Protein AF-0000000077467040 (afdb_homodimer)

Radius of gyration: 37.81 Å; Cα contacts (8 Å, |Δi|>4): 1223; chains: 2; bounding box: 156×130×92 Å

Solvent-accessible surface area (backbone atoms only — not comparable to full-atom values): 66736 Å² total; per-residue (Å²): 137,85,79,81,78,84,72,82,83,80,83,78,80,83,77,84,82,80,82,72,79,75,77,77,72,82,77,80,79,78,78,90,82,80,88,85,86,82,85,78,86,79,84,84,78,84,76,80,75,80,83,75,85,65,80,72,74,74,72,78,76,73,76,72,78,73,70,75,71,69,70,69,74,78,70,74,70,57,72,71,61,62,83,59,55,56,84,83,86,68,85,26,78,91,54,50,66,92,75,56,69,52,58,87,40,13,51,56,53,31,46,48,54,51,48,52,52,49,50,52,45,34,64,73,62,64,59,86,60,103,59,68,82,75,45,64,58,63,71,76,76,82,78,79,80,75,75,79,77,76,74,73,79,71,82,86,73,71,87,82,68,79,74,72,73,69,76,56,84,67,73,50,86,76,47,47,92,55,74,56,86,70,54,73,72,51,47,54,25,48,50,44,23,47,71,49,51,12,46,44,70,21,51,69,37,87,80,30,39,57,40,36,52,46,53,62,50,20,32,24,20,66,39,34,31,26,23,50,40,11,30,26,22,40,51,54,35,47,71,66,50,78,64,66,78,77,57,57,89,80,52,74,69,73,57,77,72,59,55,61,59,47,53,66,61,35,63,37,41,47,48,12,53,50,27,42,51,51,19,48,35,41,44,31,72,42,54,80,40,66,71,47,58,70,30,72,57,46,56,51,32,53,52,36,47,49,51,37,34,58,74,30,52,82,35,95,78,39,78,70,50,52,65,62,49,55,53,29,50,48,40,37,31,58,49,67,65,48,32,80,78,42,86,52,63,55,51,16,51,49,38,50,47,49,47,56,54,42,35,52,52,17,56,75,69,36,32,50,35,71,68,86,79,74,88,80,75,55,78,88,75,43,51,75,61,48,50,37,48,48,36,53,53,53,26,35,51,27,39,34,69,53,18,67,78,69,85,67,56,67,68,60,43,41,51,51,38,49,41,51,54,48,39,52,48,53,53,61,67,67,56,60,76,68,65,45,64,66,41,67,53,68,79,74,53,94,88,53,79,63,44,36,27,39,36,51,52,62,39,43,38,50,26,55,32,35,47,35,44,25,51,45,40,35,61,76,62,37,74,76,92,67,57,70,65,58,47,49,55,50,49,52,53,47,50,50,35,33,44,52,38,50,5,38,54,61,22,77,68,31,71,39,59,47,44,20,67,52,38,45,58,32,44,54,53,38,52,74,77,57,81,53,66,68,51,49,53,49,46,53,50,52,40,51,55,34,31,68,65,52,57,48,67,65,73,60,55,56,52,50,51,52,50,51,53,60,72,75,104,134,84,76,78,77,78,74,79,78,83,82,76,81,79,79,83,81,80,80,71,78,73,76,78,72,78,75,80,80,75,77,84,86,90,81,86,77,83,83,78,83,73,79,81,78,82,76,79,75,78,84,75,83,64,79,70,75,75,72,79,75,70,77,73,79,74,70,74,71,69,71,69,72,80,73,72,71,55,70,74,71,62,73,67,59,58,82,84,85,70,86,27,80,90,53,50,65,92,75,57,69,52,56,86,40,14,53,55,52,30,47,48,55,53,45,53,52,48,51,51,44,35,65,72,63,64,58,86,61,102,59,70,82,76,44,64,57,62,72,77,75,83,79,80,81,77,77,76,77,76,73,72,79,72,80,85,72,72,86,84,68,79,73,72,74,67,77,57,85,68,74,50,86,76,46,48,91,54,74,57,88,72,53,73,71,52,45,53,27,49,49,44,24,47,72,48,50,12,46,44,70,20,50,70,39,88,79,30,38,56,40,35,53,44,53,63,50,20,34,24,20,67,39,33,32,26,23,49,39,12,32,26,23,40,51,53,34,47,71,66,51,79,65,68,78,78,56,57,87,83,52,75,68,72,57,79,70,58,54,63,57,47,53,67,60,34,64,38,42,48,48,12,53,49,25,41,51,50,18,49,34,42,45,30,71,43,53,81,40,67,69,47,57,70,30,72,58,46,56,51,30,52,52,36,47,50,51,35,36,59,75,30,53,81,35,95,79,40,78,68,52,52,64,60,47,53,53,30,49,48,40,39,31,57,49,68,65,49,33,81,78,42,86,52,63,56,50,15,50,48,38,50,48,50,48,55,54,41,37,52,52,16,56,76,69,37,33,48,36,72,67,85,81,73,87,82,75,56,78,89,74,45,50,74,62,47,49,37,46,48,35,53,54,53,26,37,51,27,39,34,69,55,18,67,79,69,88,66,56,69,68,58,43,42,50,52,38,50,43,51,53,47,39,53,48,54,52,62,67,67,55,61,77,69,64,45,64,66,42,66,52,68,81,76,52,93,89,52,77,62,44,36,28,36,37,54,51,62,38,45,40,50,25,54,32,35,46,35,43,25,51,44,42,34,61,75,62,36,73,77,92,67,57,70,66,57,47,50,54,52,48,50,53,46,51,52,35,33,43,52,39,48,5,37,53,60,21,76,67,32,72,38,59,46,44,20,67,53,37,44,57,32,44,54,53,38,52,76,76,57,83,53,65,68,51,48,54,50,47,52,50,52,39,51,54,34,30,69,65,52,58,47,68,65,72,60,56,56,53,51,52,51,49,51,53,59,71,73,104

Sequence (1138 aa):
MPTPSTGPPKPRKPRPSRARSDRECLYSSSKDAVADTPSNASGSVQSTSPAHEDASSSAAFSPGSAASSRRPIPREIDPQVWQASPELLFESPSTVINSLPSPNSAPLAYYDLLAEDAMNNIDKHNLNLDLERTTFSRPSSPEIASPGIGTPNPDSQLGRQDRSAEDAQMQEQWNSTDILPITEDELVLFKHYVSVIGPILDLSDPSKQFTTVVPALAVHNVGLLKSLLAVAARHMALLSEPQLHQLNLQDPVPTSDTTSANHLRNPLLRAATQYYYETLHYLSKNLFYSSYSRSREIISTSILISTYEMWDSEGQYSNGAWERHLRGIFWIQRSQNNNGECKDPLRRAAWWQWLRQDSWVAFREGRRVLTIWRPTKRLMDLTPDGLALRIVYICGRCIDFAATEKKYDIATRIEQAGKLLQALEDWRKALPSSFQPLYQGPQLMQGEAFRPIWIHPPSFAAAIQNFHIGRILVLINQPSIGGIDEFRVRQRALDESVEIICGIALSHQSKELPSAMINFQAIYTAGLCVQDPVKQAAILHLLEQTLDITRFPPKSLLADLASYWGAESMPTPSTGPPKPRKPRPSRARSDRECLYSSSKDAVADTPSNASGSVQSTSPAHEDASSSAAFSPGSAASSRRPIPREIDPQVWQASPELLFESPSTVINSLPSPNSAPLAYYDLLAEDAMNNIDKHNLNLDLERTTFSRPSSPEIASPGIGTPNPDSQLGRQDRSAEDAQMQEQWNSTDILPITEDELVLFKHYVSVIGPILDLSDPSKQFTTVVPALAVHNVGLLKSLLAVAARHMALLSEPQLHQLNLQDPVPTSDTTSANHLRNPLLRAATQYYYETLHYLSKNLFYSSYSRSREIISTSILISTYEMWDSEGQYSNGAWERHLRGIFWIQRSQNNNGECKDPLRRAAWWQWLRQDSWVAFREGRRVLTIWRPTKRLMDLTPDGLALRIVYICGRCIDFAATEKKYDIATRIEQAGKLLQALEDWRKALPSSFQPLYQGPQLMQGEAFRPIWIHPPSFAAAIQNFHIGRILVLINQPSIGGIDEFRVRQRALDESVEIICGIALSHQSKELPSAMINFQAIYTAGLCVQDPVKQAAILHLLEQTLDITRFPPKSLLADLASYWGAES

InterPro domains:
  IPR021858 Fungal transcription factor [PF11951] (189-328)

Foldseek 3Di:
DCPDPCPDDDPDDDPDDDPPPPPPPPPPDDDDDDDDDDDDDDDDDDDDDDDDDPPVPVPPPPPDPPPPPPPPLPPDPPPVLFVPQDDLDFAFPLQPPVPFDALLCLLVVLLVLVLVLLLVLCVVVVDPFPDDSCLLAFPDDPPPPPDPPPPPPPDPDDDPPDPPPPVPPPPQPQWAPDFADDDPVLVVLLVQLLVAVLCLLCVLPPVSCSNPVLSVRLRTGLLSSLLSSLLSLLQVLLLPDDFVVVPPPPPPPPPPVVVVVCSCVPPSNSSNSNSLVVSSSSCSHRSVPSCVLLDLSSLSSLLSVLSSLQSCCPPPSHPVSSQVSLSSSVSSCVSNVQECPDPPSSSNSSRLSSQLSQLVVLLVVLGAGNDPDDDDDTLLPDDLSRLLSVLSVLLSSLSSLLHDPDDDDLVVSQVSLVSSVSSLVSSVSNHDPLLAFPDWADDDDPLDDEIATHRPPLSSLLSLLSSLLSLLSSLVRRDDPDDPVVVVVSLVSLSVSLRSLLNPLPDPNVLRQSNLVSSLSSLLSNLLNDLDVSSNVSSLVSNVSSCSRNSPDPNVSSVVSVVSNVVVD/DDDPPPPDDDDDDDPDDDPPPPPPPPPPDDDDDDDDDDDDDDDDDDDDPDDDPPPPPVPPPPPDPPPPPPPPLPPDPPPVLQPPLDDLDFAFPLQPPVPFDALLCLLVVLLVLVLVLLLVLCVVVVDPFPDDSCLLAAPDDPPPPPDPPPPDPPDPDDDPPDPPPPVPPPPQPQWAPDFADDDPVLVVLLVQLLVAVLCLLCVLPPVSCSNPVLSVRLRTGLLSSLLSSLLSLLQVLLLPDDFVVVPPPPPPPPPPVVVVVCSCVPPSNSSNSNSLVVSSSSCSHRSVPSCVLQDLSSLSSLLSVLSSLQSCCVPPSHPNSSQVSLSSSVSSCVSNVQECPDPPSSSNSSRLSSQLSQLVVLLVVLGAGNDPDDDDDTLLPDDLSRLLSVLSVLLSSLSSLLHDPDDDDQVVSQVSLVSSVSSLVSSVSSHDPLLAFPDWADDDDPLDDEIATHRPPLSSLLSLLSSLLSLLSSLVSRDDPDDPVVVVVSLVSLSVSLRSLLNPLPDPNVLRQSNLVSSLSSLLSNLLNDLDVSSNVSSLVSNVSSCSRNSPDPNVSSVVSVVSNVVVD

Secondary structure (DSSP, 8-state):
---------------------------------------------------------------------------S--HHHHTTPPP-----GGG-GGGPPPTTTHHHHHHHHHHHHHHHHHHHHT---SS-GGGGSPPP---------------TTS---SSSTT------TTS-SSPPP--HHHHHHHHHIIIIIHHHHTTT-TT-IIIIIHHHHHTT-HHHHHHHHHHHHHHHHHHHS--GGGS-TTS----HHHHHHHHTT-HHHHHHHHHHHHHHHHHHHHTTSHHHHTSHHHHHHHHHHHHHHHHHTTSTT--STHHHHHHHHHHHHHHTT--TT-SSHHHHHHHHHHHHHHHHHHHHHT----------S-GGG--HHHHHHHHHHHHHHHHHHH-SS----HHHHHHHHHHHHHHHHHHHHH--GGGS-SEEPPPP-TT-----EE-SSHHHHHHHHHHHHHHHHHHHHSPP---HHHHHHHHHHHHHHHHHHHHHHTSGGGGSHHHHHHHHHHHHHHHTT---HHHHHHHHHHHHHHHHHH--S-THHHHHHHHHHHHH-/---------------------------------------------------------------------------S--TTTSTTPPP-----GGG-GGGPPPTTTHHHHHHHHHHHHHHHHHHHHT---SS-GGGGSPPP---------------TTS---S-STT------TTS-SSPPP--HHHHHHHHHIIIIIHHHHTTT-TT-IIIIIHHHHHTT-HHHHHHHHHHHHHHHHHHHSPPGGGS-TTS----HHHHHHHHTT-HHHHHHHHHHHHHHHHHHHHTTSHHHHTSHHHHHHHHHHHHHHHHHTTSTT--STHHHHHHHHHHHHHHTT--TT-SSHHHHHHHHHHHHHHHHHHHHHT----------S-GGG--HHHHHHHHHHHHHHHHHHH-SS----HHHHHHHHHHHHHHHHHHHHH--GGGS-SEEPPPP-TT-----EE-SSHHHHHHHHHHHHHHHHHHHHSPP---HHHHHHHHHHHHHHHHHHHHHHTSGGGGSHHHHHHHHHHHHHHHTT---HHHHHHHHHHHHHHHHHH--S-THHHHHHHHHHHHH-

Structure (mmCIF, N/CA/C/O backbone):
data_AF-0000000077467040-model_v1
#
loop_
_entity.id
_entity.type
_entity.pdbx_description
1 polymer 'Transcription factor domain-containing protein'
#
loop_
_atom_site.group_PDB
_atom_site.id
_atom_site.type_symbol
_atom_site.label_atom_id
_atom_site.label_alt_id
_atom_site.label_comp_id
_atom_site.label_asym_id
_atom_site.label_entity_id
_atom_site.label_seq_id
_atom_site.pdbx_PDB_ins_code
_atom_site.Cartn_x
_atom_site.Cartn_y
_atom_site.Cartn_z
_atom_site.occupancy
_atom_site.B_iso_or_equiv
_atom_site.auth_seq_id
_atom_site.auth_comp_id
_atom_site.auth_asym_id
_atom_site.auth_atom_id
_atom_site.pdbx_PDB_model_num
ATOM 1 N N . MET A 1 1 ? -30.594 -71.312 -0.59 1 22.86 1 MET A N 1
ATOM 2 C CA . MET A 1 1 ? -29.266 -71.562 -1.154 1 22.86 1 MET A CA 1
ATOM 3 C C . MET A 1 1 ? -28.438 -70.25 -1.24 1 22.86 1 MET A C 1
ATOM 5 O O . MET A 1 1 ? -28.969 -69.188 -1.588 1 22.86 1 MET A O 1
ATOM 9 N N . PRO A 1 2 ? -27.125 -70.188 -0.673 1 26.36 2 PRO A N 1
ATOM 10 C CA . PRO A 1 2 ? -26.188 -69.188 -0.123 1 26.36 2 PRO A CA 1
ATOM 11 C C . PRO A 1 2 ? -25.406 -68.438 -1.204 1 26.36 2 PRO A C 1
ATOM 13 O O . PRO A 1 2 ? -24.547 -69.062 -1.867 1 26.36 2 PRO A O 1
ATOM 16 N N . THR A 1 3 ? -26.016 -67.812 -2.184 1 28.73 3 THR A N 1
ATOM 17 C CA . THR A 1 3 ? -25.297 -67.562 -3.434 1 28.73 3 THR A CA 1
ATOM 18 C C . THR A 1 3 ? -24.109 -66.625 -3.209 1 28.73 3 THR A C 1
ATOM 20 O O . THR A 1 3 ? -24.25 -65.562 -2.602 1 28.73 3 THR A O 1
ATOM 23 N N . PRO A 1 4 ? -22.859 -67.125 -3.375 1 27.31 4 PRO A N 1
ATOM 24 C CA . PRO A 1 4 ? -21.531 -66.625 -2.969 1 27.31 4 PRO A CA 1
ATOM 25 C C . PRO A 1 4 ? -21.156 -65.312 -3.619 1 27.31 4 PRO A C 1
ATOM 27 O O . PRO A 1 4 ? -21.672 -65 -4.695 1 27.31 4 PRO A O 1
ATOM 30 N N . SER A 1 5 ? -20.641 -64.25 -2.844 1 24.58 5 SER A N 1
ATOM 31 C CA . SER A 1 5 ? -20.359 -62.844 -2.717 1 24.58 5 SER A CA 1
ATOM 32 C C . SER A 1 5 ? -19.172 -62.406 -3.576 1 24.58 5 SER A C 1
ATOM 34 O O . SER A 1 5 ? -18.484 -61.438 -3.26 1 24.58 5 SER A O 1
ATOM 36 N N . THR A 1 6 ? -19.016 -62.875 -4.875 1 24.97 6 THR A N 1
ATOM 37 C CA . THR A 1 6 ? -17.703 -62.969 -5.52 1 24.97 6 THR A CA 1
ATOM 38 C C . THR A 1 6 ? -17.188 -61.562 -5.848 1 24.97 6 THR A C 1
ATOM 40 O O . THR A 1 6 ? -17.656 -60.938 -6.785 1 24.97 6 THR A O 1
ATOM 43 N N . GLY A 1 7 ? -16.844 -60.688 -4.879 1 25.09 7 GLY A N 1
ATOM 44 C CA . GLY A 1 7 ? -16.547 -59.25 -4.949 1 25.09 7 GLY A CA 1
ATOM 45 C C . GLY A 1 7 ? -15.289 -58.938 -5.723 1 25.09 7 GLY A C 1
ATOM 46 O O . GLY A 1 7 ? -14.258 -59.594 -5.523 1 25.09 7 GLY A O 1
ATOM 47 N N . PRO A 1 8 ? -15.359 -58.5 -7.02 1 26.75 8 PRO A N 1
ATOM 48 C CA . PRO A 1 8 ? -14.242 -58.562 -7.965 1 26.75 8 PRO A CA 1
ATOM 49 C C . PRO A 1 8 ? -13.031 -57.75 -7.512 1 26.75 8 PRO A C 1
ATOM 51 O O . PRO A 1 8 ? -13.164 -56.812 -6.73 1 26.75 8 PRO A O 1
ATOM 54 N N . PRO A 1 9 ? -11.734 -58.188 -7.695 1 23.16 9 PRO A N 1
ATOM 55 C CA . PRO A 1 9 ? -10.414 -57.906 -7.148 1 23.16 9 PRO A CA 1
ATOM 56 C C . PRO A 1 9 ? -9.914 -56.5 -7.551 1 23.16 9 PRO A C 1
ATOM 58 O O . PRO A 1 9 ? -10.367 -55.969 -8.562 1 23.16 9 PRO A O 1
ATOM 61 N N . LYS A 1 10 ? -9.289 -55.75 -6.648 1 23 10 LYS A N 1
ATOM 62 C CA . LYS A 1 10 ? -8.766 -54.406 -6.387 1 23 10 LYS A CA 1
ATOM 63 C C . LYS A 1 10 ? -7.66 -54.062 -7.371 1 23 10 LYS A C 1
ATOM 65 O O . LYS A 1 10 ? -6.594 -54.688 -7.367 1 23 10 LYS A O 1
ATOM 70 N N . PRO A 1 11 ? -7.902 -53.625 -8.664 1 21.5 11 PRO A N 1
ATOM 71 C CA . PRO A 1 11 ? -6.777 -53.656 -9.602 1 21.5 11 PRO A CA 1
ATOM 72 C C . PRO A 1 11 ? -5.676 -52.656 -9.211 1 21.5 11 PRO A C 1
ATOM 74 O O . PRO A 1 11 ? -5.965 -51.594 -8.68 1 21.5 11 PRO A O 1
ATOM 77 N N . ARG A 1 12 ? -4.438 -53.062 -8.859 1 21.38 12 ARG A N 1
ATOM 78 C CA . ARG A 1 12 ? -3.188 -52.469 -8.391 1 21.38 12 ARG A CA 1
ATOM 79 C C . ARG A 1 12 ? -2.662 -51.438 -9.367 1 21.38 12 ARG A C 1
ATOM 81 O O . ARG A 1 12 ? -2.73 -51.625 -10.586 1 21.38 12 ARG A O 1
ATOM 88 N N . LYS A 1 13 ? -2.6 -50.188 -8.859 1 20.89 13 LYS A N 1
ATOM 89 C CA . LYS A 1 13 ? -2.244 -48.906 -9.461 1 20.89 13 LYS A CA 1
ATOM 90 C C . LYS A 1 13 ? -0.873 -49 -10.125 1 20.89 13 LYS A C 1
ATOM 92 O O . LYS A 1 13 ? 0.121 -49.344 -9.484 1 20.89 13 LYS A O 1
ATOM 97 N N . PRO A 1 14 ? -0.666 -49.188 -11.461 1 19.47 14 PRO A N 1
ATOM 98 C CA . PRO A 1 14 ? 0.653 -49.469 -12.039 1 19.47 14 PRO A CA 1
ATOM 99 C C . PRO A 1 14 ? 1.617 -48.281 -11.883 1 19.47 14 PRO A C 1
ATOM 101 O O . PRO A 1 14 ? 1.188 -47.125 -11.859 1 19.47 14 PRO A O 1
ATOM 104 N N . ARG A 1 15 ? 2.816 -48.375 -11.172 1 22.17 15 ARG A N 1
ATOM 105 C CA . ARG A 1 15 ? 3.953 -47.562 -10.75 1 22.17 15 ARG A CA 1
ATOM 106 C C . ARG A 1 15 ? 4.715 -47.031 -11.953 1 22.17 15 ARG A C 1
ATOM 108 O O . ARG A 1 15 ? 5.27 -47.781 -12.742 1 22.17 15 ARG A O 1
ATOM 115 N N . PRO A 1 16 ? 4.242 -45.938 -12.609 1 20.27 16 PRO A N 1
ATOM 116 C CA . PRO A 1 16 ? 4.883 -45.656 -13.898 1 20.27 16 PRO A CA 1
ATOM 117 C C . PRO A 1 16 ? 6.402 -45.562 -13.797 1 20.27 16 PRO A C 1
ATOM 119 O O . PRO A 1 16 ? 6.941 -45.312 -12.719 1 20.27 16 PRO A O 1
ATOM 122 N N . SER A 1 17 ? 7.129 -46.031 -14.82 1 19.42 17 SER A N 1
ATOM 123 C CA . SER A 1 17 ? 8.469 -46.375 -15.281 1 19.42 17 SER A CA 1
ATOM 124 C C . SER A 1 17 ? 9.383 -45.156 -15.273 1 19.42 17 SER A C 1
ATOM 126 O O . SER A 1 17 ? 8.922 -44.031 -15.391 1 19.42 17 SER A O 1
ATOM 128 N N . ARG A 1 18 ? 10.688 -45.281 -14.844 1 21.06 18 ARG A N 1
ATOM 129 C CA . ARG A 1 18 ? 11.984 -44.688 -14.508 1 21.06 18 ARG A CA 1
ATOM 130 C C . ARG A 1 18 ? 12.641 -44.062 -15.734 1 21.06 18 ARG A C 1
ATOM 132 O O . ARG A 1 18 ? 12.984 -44.781 -16.688 1 21.06 18 ARG A O 1
ATOM 139 N N . ALA A 1 19 ? 12.227 -43 -16.219 1 20.03 19 ALA A N 1
ATOM 140 C CA . ALA A 1 19 ? 12.781 -42.469 -17.453 1 20.03 19 ALA A CA 1
ATOM 141 C C . ALA A 1 19 ? 14.289 -42.281 -17.344 1 20.03 19 ALA A C 1
ATOM 143 O O . ALA A 1 19 ? 14.75 -41.438 -16.578 1 20.03 19 ALA A O 1
ATOM 144 N N . ARG A 1 20 ? 15.117 -43.344 -17.5 1 21.8 20 ARG A N 1
ATOM 145 C CA . ARG A 1 20 ? 16.578 -43.375 -17.484 1 21.8 20 ARG A CA 1
ATOM 146 C C . ARG A 1 20 ? 17.172 -42.469 -18.562 1 21.8 20 ARG A C 1
ATOM 148 O O . ARG A 1 20 ? 16.969 -42.688 -19.75 1 21.8 20 ARG A O 1
ATOM 155 N N . SER A 1 21 ? 17.156 -41.219 -18.469 1 20.12 21 SER A N 1
ATOM 156 C CA . SER A 1 21 ? 17.75 -40.438 -19.547 1 20.12 21 SER A CA 1
ATOM 157 C C . SER A 1 21 ? 19.188 -40.844 -19.797 1 20.12 21 SER A C 1
ATOM 159 O O . SER A 1 21 ? 20.031 -40.781 -18.906 1 20.12 21 SER A O 1
ATOM 161 N N . ASP A 1 22 ? 19.5 -41.844 -20.641 1 23.73 22 ASP A N 1
ATOM 162 C CA . ASP A 1 22 ? 20.781 -42.375 -21.094 1 23.73 22 ASP A CA 1
ATOM 163 C C . ASP A 1 22 ? 21.641 -41.281 -21.734 1 23.73 22 ASP A C 1
ATOM 165 O O . ASP A 1 22 ? 21.25 -40.688 -22.75 1 23.73 22 ASP A O 1
ATOM 169 N N . ARG A 1 23 ? 22.375 -40.5 -20.953 1 24.42 23 ARG A N 1
ATOM 170 C CA . ARG A 1 23 ? 23.359 -39.531 -21.453 1 24.42 23 ARG A CA 1
ATOM 171 C C . ARG A 1 23 ? 24.297 -40.188 -22.469 1 24.42 23 ARG A C 1
ATOM 173 O O . ARG A 1 23 ? 25.016 -41.125 -22.141 1 24.42 23 ARG A O 1
ATOM 180 N N . GLU A 1 24 ? 23.906 -40.344 -23.719 1 25.34 24 GLU A N 1
ATOM 181 C CA . GLU A 1 24 ? 24.719 -40.969 -24.75 1 25.34 24 GLU A CA 1
ATOM 182 C C . GLU A 1 24 ? 26.078 -40.281 -24.875 1 25.34 24 GLU A C 1
ATOM 184 O O . GLU A 1 24 ? 26.141 -39.094 -25.172 1 25.34 24 GLU A O 1
ATOM 189 N N . CYS A 1 25 ? 27.047 -40.688 -24.062 1 25.22 25 CYS A N 1
ATOM 190 C CA . CYS A 1 25 ? 28.438 -40.25 -24.188 1 25.22 25 CYS A CA 1
ATOM 191 C C . CYS A 1 25 ? 29 -40.594 -25.562 1 25.22 25 CYS A C 1
ATOM 193 O O . CYS A 1 25 ? 28.938 -41.75 -25.969 1 25.22 25 CYS A O 1
ATOM 195 N N . LEU A 1 26 ? 29.016 -39.875 -26.531 1 22.36 26 LEU A N 1
ATOM 196 C CA . LEU A 1 26 ? 29.516 -40.188 -27.875 1 22.36 26 LEU A CA 1
ATOM 197 C C . LEU A 1 26 ? 31 -40.531 -27.828 1 22.36 26 LEU A C 1
ATOM 199 O O . LEU A 1 26 ? 31.828 -39.688 -27.469 1 22.36 26 LEU A O 1
ATOM 203 N N . TYR A 1 27 ? 31.328 -41.844 -27.531 1 20.09 27 TYR A N 1
ATOM 204 C CA . TYR A 1 27 ? 32.688 -42.344 -27.547 1 20.09 27 TYR A CA 1
ATOM 205 C C . TYR A 1 27 ? 33.312 -42.219 -28.938 1 20.09 27 TYR A C 1
ATOM 207 O O . TYR A 1 27 ? 32.719 -42.688 -29.922 1 20.09 27 TYR A O 1
ATOM 215 N N . SER A 1 28 ? 34.031 -41.094 -29.234 1 19.47 28 SER A N 1
ATOM 216 C CA . SER A 1 28 ? 34.781 -41.031 -30.469 1 19.47 28 SER A CA 1
ATOM 217 C C . SER A 1 28 ? 35.688 -42.25 -30.656 1 19.47 28 SER A C 1
ATOM 219 O O . SER A 1 28 ? 36.312 -42.688 -29.703 1 19.47 28 SER A O 1
ATOM 221 N N . SER A 1 29 ? 35.469 -42.938 -31.656 1 17.44 29 SER A N 1
ATOM 222 C CA . SER A 1 29 ? 36.156 -44.125 -32.156 1 17.44 29 SER A CA 1
ATOM 223 C C . SER A 1 29 ? 37.625 -43.875 -32.406 1 17.44 29 SER A C 1
ATOM 225 O O . SER A 1 29 ? 38.031 -42.781 -32.812 1 17.44 29 SER A O 1
ATOM 227 N N . SER A 1 30 ? 38.531 -44.781 -32.031 1 19.05 30 SER A N 1
ATOM 228 C CA . SER A 1 30 ? 39.969 -45 -31.922 1 19.05 30 SER A CA 1
ATOM 229 C C . SER A 1 30 ? 40.594 -45.125 -33.312 1 19.05 30 SER A C 1
ATOM 231 O O . SER A 1 30 ? 41.781 -45.469 -33.438 1 19.05 30 SER A O 1
ATOM 233 N N . LYS A 1 31 ? 40.156 -44.688 -34.438 1 16.86 31 LYS A N 1
ATOM 234 C CA . LYS A 1 31 ? 40.75 -45.562 -35.469 1 16.86 31 LYS A CA 1
ATOM 235 C C . LYS A 1 31 ? 42.25 -45.562 -35.344 1 16.86 31 LYS A C 1
ATOM 237 O O . LYS A 1 31 ? 42.875 -46.625 -35.281 1 16.86 31 LYS A O 1
ATOM 242 N N . ASP A 1 32 ? 43.125 -44.938 -36.312 1 16.5 32 ASP A N 1
ATOM 243 C CA . ASP A 1 32 ? 43.938 -45.562 -37.344 1 16.5 32 ASP A CA 1
ATOM 244 C C . ASP A 1 32 ? 45.375 -45.719 -36.875 1 16.5 32 ASP A C 1
ATOM 246 O O . ASP A 1 32 ? 45.844 -44.969 -36.031 1 16.5 32 ASP A O 1
ATOM 250 N N . ALA A 1 33 ? 46.219 -46.656 -37.594 1 17.2 33 ALA A N 1
ATOM 251 C CA . ALA A 1 33 ? 47.281 -47.656 -37.5 1 17.2 33 ALA A CA 1
ATOM 252 C C . ALA A 1 33 ? 48.656 -47 -37.594 1 17.2 33 ALA A C 1
ATOM 254 O O . ALA A 1 33 ? 49.594 -47.406 -36.906 1 17.2 33 ALA A O 1
ATOM 255 N N . VAL A 1 34 ? 48.969 -45.969 -38.5 1 16.39 34 VAL A N 1
ATOM 256 C CA . VAL A 1 34 ? 50 -46.469 -39.406 1 16.39 34 VAL A CA 1
ATOM 257 C C . VAL A 1 34 ? 51.344 -46.469 -38.719 1 16.39 34 VAL A C 1
ATOM 259 O O . VAL A 1 34 ? 52.031 -47.469 -38.656 1 16.39 34 VAL A O 1
ATOM 262 N N . ALA A 1 35 ? 52.375 -45.625 -39.312 1 16.44 35 ALA A N 1
ATOM 263 C CA . ALA A 1 35 ? 53.531 -46.094 -40.062 1 16.44 35 ALA A CA 1
ATOM 264 C C . ALA A 1 35 ? 54.781 -46.156 -39.156 1 16.44 35 ALA A C 1
ATOM 266 O O . ALA A 1 35 ? 54.75 -45.594 -38.031 1 16.44 35 ALA A O 1
ATOM 267 N N . ASP A 1 36 ? 56 -45.812 -39.719 1 15.51 36 ASP A N 1
ATOM 268 C CA . ASP A 1 36 ? 57.25 -46.531 -39.844 1 15.51 36 ASP A CA 1
ATOM 269 C C . ASP A 1 36 ? 58.188 -46.219 -38.688 1 15.51 36 ASP A C 1
ATOM 271 O O . ASP A 1 36 ? 58.562 -47.094 -37.906 1 15.51 36 ASP A O 1
ATOM 275 N N . THR A 1 37 ? 59.219 -45.438 -39.031 1 16.12 37 THR A N 1
ATOM 276 C CA . THR A 1 37 ? 60.594 -46 -39.031 1 16.12 37 THR A CA 1
ATOM 277 C C . THR A 1 37 ? 61.281 -45.719 -37.688 1 16.12 37 THR A C 1
ATOM 279 O O . THR A 1 37 ? 60.875 -44.812 -36.938 1 16.12 37 THR A O 1
ATOM 282 N N . PRO A 1 38 ? 62.656 -45.75 -37.781 1 15.7 38 PRO A N 1
ATOM 283 C CA . PRO A 1 38 ? 63.594 -46.531 -37 1 15.7 38 PRO A CA 1
ATOM 284 C C . PRO A 1 38 ? 64.125 -45.812 -35.75 1 15.7 38 PRO A C 1
ATOM 286 O O . PRO A 1 38 ? 64.125 -46.406 -34.656 1 15.7 38 PRO A O 1
ATOM 289 N N . SER A 1 39 ? 64.75 -44.594 -35.938 1 15.91 39 SER A N 1
ATOM 290 C CA . SER A 1 39 ? 66.188 -44.719 -35.688 1 15.91 39 SER A CA 1
ATOM 291 C C . SER A 1 39 ? 66.5 -44.438 -34.219 1 15.91 39 SER A C 1
ATOM 293 O O . SER A 1 39 ? 65.75 -43.75 -33.531 1 15.91 39 SER A O 1
ATOM 295 N N . ASN A 1 40 ? 67.625 -44.906 -33.75 1 14.68 40 ASN A N 1
ATOM 296 C CA . ASN A 1 40 ? 68.188 -45.531 -32.562 1 14.68 40 ASN A CA 1
ATOM 297 C C . ASN A 1 40 ? 68.562 -44.5 -31.531 1 14.68 40 ASN A C 1
ATOM 299 O O . ASN A 1 40 ? 68.438 -44.75 -30.328 1 14.68 40 ASN A O 1
ATOM 303 N N . ALA A 1 41 ? 69.375 -43.438 -31.875 1 15.42 41 ALA A N 1
ATOM 304 C CA . ALA A 1 41 ? 70.688 -43.531 -31.234 1 15.42 41 ALA A CA 1
ATOM 305 C C . ALA A 1 41 ? 70.562 -43.125 -29.766 1 15.42 41 ALA A C 1
ATOM 307 O O . ALA A 1 41 ? 69.688 -42.375 -29.375 1 15.42 41 ALA A O 1
ATOM 308 N N . SER A 1 42 ? 71.688 -43.219 -29.078 1 15.09 42 SER A N 1
ATOM 309 C CA . SER A 1 42 ? 72.188 -43.75 -27.812 1 15.09 42 SER A CA 1
ATOM 310 C C . SER A 1 42 ? 72.188 -42.688 -26.719 1 15.09 42 SER A C 1
ATOM 312 O O . SER A 1 42 ? 71.625 -42.906 -25.641 1 15.09 42 SER A O 1
ATOM 314 N N . GLY A 1 43 ? 73.25 -41.844 -26.609 1 14.67 43 GLY A N 1
ATOM 315 C CA . GLY A 1 43 ? 74.188 -42.094 -25.516 1 14.67 43 GLY A CA 1
ATOM 316 C C . GLY A 1 43 ? 73.875 -41.25 -24.281 1 14.67 43 GLY A C 1
ATOM 317 O O . GLY A 1 43 ? 72.875 -40.5 -24.281 1 14.67 43 GLY A O 1
ATOM 318 N N . SER A 1 44 ? 74.875 -40.469 -23.812 1 16.19 44 SER A N 1
ATOM 319 C CA . SER A 1 44 ? 75.625 -40.5 -22.578 1 16.19 44 SER A CA 1
ATOM 320 C C . SER A 1 44 ? 75.125 -39.469 -21.578 1 16.19 44 SER A C 1
ATOM 322 O O . SER A 1 44 ? 74.5 -38.469 -21.953 1 16.19 44 SER A O 1
ATOM 324 N N . VAL A 1 45 ? 75.5 -39.688 -20.312 1 16.81 45 VAL A N 1
ATOM 325 C CA . VAL A 1 45 ? 75 -39.562 -18.953 1 16.81 45 VAL A CA 1
ATOM 326 C C . VAL A 1 45 ? 75.375 -38.156 -18.406 1 16.81 45 VAL A C 1
ATOM 328 O O . VAL A 1 45 ? 74.75 -37.719 -17.422 1 16.81 45 VAL A O 1
ATOM 331 N N . GLN A 1 46 ? 76.188 -37.281 -19.062 1 15.95 46 GLN A N 1
ATOM 332 C CA . GLN A 1 46 ? 77.125 -36.844 -18.031 1 15.95 46 GLN A CA 1
ATOM 333 C C . GLN A 1 46 ? 76.438 -35.906 -17.031 1 15.95 46 GLN A C 1
ATOM 335 O O . GLN A 1 46 ? 75.438 -35.25 -17.359 1 15.95 46 GLN A O 1
ATOM 340 N N . SER A 1 47 ? 76.938 -35.875 -15.789 1 16.12 47 SER A N 1
ATOM 341 C CA . SER A 1 47 ? 76.625 -35.781 -14.367 1 16.12 47 SER A CA 1
ATOM 342 C C . SER A 1 47 ? 76.438 -34.312 -13.945 1 16.12 47 SER A C 1
ATOM 344 O O . SER A 1 47 ? 75.875 -34.031 -12.906 1 16.12 47 SER A O 1
ATOM 346 N N . THR A 1 48 ? 76.938 -33.344 -14.758 1 16.95 48 THR A N 1
ATOM 347 C CA . THR A 1 48 ? 77.688 -32.438 -13.906 1 16.95 48 THR A CA 1
ATOM 348 C C . THR A 1 48 ? 76.812 -31.625 -13.008 1 16.95 48 THR A C 1
ATOM 350 O O . THR A 1 48 ? 75.688 -31.281 -13.398 1 16.95 48 THR A O 1
ATOM 353 N N . SER A 1 49 ? 77.25 -31.391 -11.75 1 16.86 49 SER A N 1
ATOM 354 C CA . SER A 1 49 ? 76.812 -31.156 -10.383 1 16.86 49 SER A CA 1
ATOM 355 C C . SER A 1 49 ? 76.375 -29.703 -10.188 1 16.86 49 SER A C 1
ATOM 357 O O . SER A 1 49 ? 75.938 -29.328 -9.109 1 16.86 49 SER A O 1
ATOM 359 N N . PRO A 1 50 ? 76.312 -28.906 -11.242 1 16.69 50 PRO A N 1
ATOM 360 C CA . PRO A 1 50 ? 76.812 -27.641 -10.688 1 16.69 50 PRO A CA 1
ATOM 361 C C . PRO A 1 50 ? 75.875 -27.125 -9.57 1 16.69 50 PRO A C 1
ATOM 363 O O . PRO A 1 50 ? 74.75 -27.5 -9.484 1 16.69 50 PRO A O 1
ATOM 366 N N . ALA A 1 51 ? 76.438 -26.141 -8.789 1 17.7 51 ALA A N 1
ATOM 367 C CA . ALA A 1 51 ? 76.5 -25.531 -7.461 1 17.7 51 ALA A CA 1
ATOM 368 C C . ALA A 1 51 ? 75.25 -24.734 -7.168 1 17.7 51 ALA A C 1
ATOM 370 O O . ALA A 1 51 ? 74.562 -24.312 -8.086 1 17.7 51 ALA A O 1
ATOM 371 N N . HIS A 1 52 ? 75.062 -24.344 -5.891 1 16.84 52 HIS A N 1
ATOM 372 C CA . HIS A 1 52 ? 74.125 -24.188 -4.812 1 16.84 52 HIS A CA 1
ATOM 373 C C . HIS A 1 52 ? 73.438 -22.812 -4.879 1 16.84 52 HIS A C 1
ATOM 375 O O . HIS A 1 52 ? 72.438 -22.594 -4.215 1 16.84 52 HIS A O 1
ATOM 381 N N . GLU A 1 53 ? 74 -21.844 -5.625 1 18.42 53 GLU A N 1
ATOM 382 C CA . GLU A 1 53 ? 74 -20.578 -4.879 1 18.42 53 GLU A CA 1
ATOM 383 C C . GLU A 1 53 ? 72.562 -20.062 -4.734 1 18.42 53 GLU A C 1
ATOM 385 O O . GLU A 1 53 ? 71.812 -19.906 -5.727 1 18.42 53 GLU A O 1
ATOM 390 N N . ASP A 1 54 ? 72 -20.203 -3.502 1 17.14 54 ASP A N 1
ATOM 391 C CA . ASP A 1 54 ? 70.625 -20.094 -2.986 1 17.14 54 ASP A CA 1
ATOM 392 C C . ASP A 1 54 ? 70.125 -18.656 -3.072 1 17.14 54 ASP A C 1
ATOM 394 O O . ASP A 1 54 ? 69.062 -18.328 -2.506 1 17.14 54 ASP A O 1
ATOM 398 N N . ALA A 1 55 ? 70.938 -17.703 -3.506 1 18.75 55 ALA A N 1
ATOM 399 C CA . ALA A 1 55 ? 70.625 -16.406 -2.898 1 18.75 55 ALA A CA 1
ATOM 400 C C . ALA A 1 55 ? 69.188 -15.984 -3.154 1 18.75 55 ALA A C 1
ATOM 402 O O . ALA A 1 55 ? 68.812 -15.75 -4.301 1 18.75 55 ALA A O 1
ATOM 403 N N . SER A 1 56 ? 68.25 -16.453 -2.359 1 17.81 56 SER A N 1
ATOM 404 C CA . SER A 1 56 ? 66.812 -16.359 -2.492 1 17.81 56 SER A CA 1
ATOM 405 C C . SER A 1 56 ? 66.312 -14.914 -2.547 1 17.81 56 SER A C 1
ATOM 407 O O . SER A 1 56 ? 66.375 -14.203 -1.537 1 17.81 56 SER A O 1
ATOM 409 N N . SER A 1 57 ? 66.875 -14.156 -3.445 1 18.25 57 SER A N 1
ATOM 410 C CA . SER A 1 57 ? 66.5 -12.75 -3.363 1 18.25 57 SER A CA 1
ATOM 411 C C . SER A 1 57 ? 65 -12.57 -3.381 1 18.25 57 SER A C 1
ATOM 413 O O . SER A 1 57 ? 64.312 -12.977 -4.336 1 18.25 57 SER A O 1
ATOM 415 N N . SER A 1 58 ? 64.438 -12.562 -2.213 1 17.83 58 SER A N 1
ATOM 416 C CA . SER A 1 58 ? 63 -12.477 -1.966 1 17.83 58 SER A CA 1
ATOM 417 C C . SER A 1 58 ? 62.406 -11.188 -2.535 1 17.83 58 SER A C 1
ATOM 419 O O . SER A 1 58 ? 62.656 -10.102 -2.012 1 17.83 58 SER A O 1
ATOM 421 N N . ALA A 1 59 ? 62.594 -10.891 -3.736 1 18.2 59 ALA A N 1
ATOM 422 C CA . ALA A 1 59 ? 62.062 -9.617 -4.23 1 18.2 59 ALA A CA 1
ATOM 423 C C . ALA A 1 59 ? 60.625 -9.43 -3.83 1 18.2 59 ALA A C 1
ATOM 425 O O . ALA A 1 59 ? 59.781 -10.32 -4.055 1 18.2 59 ALA A O 1
ATOM 426 N N . ALA A 1 60 ? 60.375 -8.602 -2.801 1 19.72 60 ALA A N 1
ATOM 427 C CA . ALA A 1 60 ? 59.094 -8.148 -2.229 1 19.72 60 ALA A CA 1
ATOM 428 C C . ALA A 1 60 ? 58.156 -7.68 -3.318 1 19.72 60 ALA A C 1
ATOM 430 O O . ALA A 1 60 ? 58.438 -6.746 -4.062 1 19.72 60 ALA A O 1
ATOM 431 N N . PHE A 1 61 ? 57.438 -8.562 -4.07 1 18.56 61 PHE A N 1
ATOM 432 C CA . PHE A 1 61 ? 56.469 -8.227 -5.125 1 18.56 61 PHE A CA 1
ATOM 433 C C . PHE A 1 61 ? 55.406 -7.254 -4.613 1 18.56 61 PHE A C 1
ATOM 435 O O . PHE A 1 61 ? 54.719 -7.535 -3.627 1 18.56 61 PHE A O 1
ATOM 442 N N . SER A 1 62 ? 55.781 -5.957 -4.602 1 20.16 62 SER A N 1
ATOM 443 C CA . SER A 1 62 ? 54.906 -4.863 -4.238 1 20.16 62 SER A CA 1
ATOM 444 C C . SER A 1 62 ? 53.562 -4.996 -4.949 1 20.16 62 SER A C 1
ATOM 446 O O . SER A 1 62 ? 53.5 -5.07 -6.176 1 20.16 62 SER A O 1
ATOM 448 N N . PRO A 1 63 ? 52.594 -5.66 -4.312 1 20.58 63 PRO A N 1
ATOM 449 C CA . PRO A 1 63 ? 51.312 -5.891 -4.98 1 20.58 63 PRO A CA 1
ATOM 450 C C . PRO A 1 63 ? 50.75 -4.621 -5.602 1 20.58 63 PRO A C 1
ATOM 452 O O . PRO A 1 63 ? 50.844 -3.539 -5.02 1 20.58 63 PRO A O 1
ATOM 455 N N . GLY A 1 64 ? 50.906 -4.449 -6.855 1 19.36 64 GLY A N 1
ATOM 456 C CA . GLY A 1 64 ? 50.312 -3.402 -7.68 1 19.36 64 GLY A CA 1
ATOM 457 C C . GLY A 1 64 ? 48.875 -3.143 -7.367 1 19.36 64 GLY A C 1
ATOM 458 O O . GLY A 1 64 ? 48.125 -4.07 -7.039 1 19.36 64 GLY A O 1
ATOM 459 N N . SER A 1 65 ? 48.562 -1.968 -6.754 1 21.64 65 SER A N 1
ATOM 460 C CA . SER A 1 65 ? 47.281 -1.445 -6.32 1 21.64 65 SER A CA 1
ATOM 461 C C . SER A 1 65 ? 46.25 -1.573 -7.422 1 21.64 65 SER A C 1
ATOM 463 O O . SER A 1 65 ? 46.375 -0.96 -8.484 1 21.64 65 SER A O 1
ATOM 465 N N . ALA A 1 66 ? 45.781 -2.75 -7.766 1 22.19 66 ALA A N 1
ATOM 466 C CA . ALA A 1 66 ? 44.75 -2.854 -8.781 1 22.19 66 ALA A CA 1
ATOM 467 C C . ALA A 1 66 ? 43.625 -1.847 -8.523 1 22.19 66 ALA A C 1
ATOM 469 O O . ALA A 1 66 ? 42.906 -1.954 -7.535 1 22.19 66 ALA A O 1
ATOM 470 N N . ALA A 1 67 ? 43.875 -0.655 -8.875 1 23.58 67 ALA A N 1
ATOM 471 C CA . ALA A 1 67 ? 42.875 0.397 -8.969 1 23.58 67 ALA A CA 1
ATOM 472 C C . ALA A 1 67 ? 41.562 -0.152 -9.516 1 23.58 67 ALA A C 1
ATOM 474 O O . ALA A 1 67 ? 41.531 -0.681 -10.633 1 23.58 67 ALA A O 1
ATOM 475 N N . SER A 1 68 ? 40.812 -0.757 -8.594 1 22.52 68 SER A N 1
ATOM 476 C CA . SER A 1 68 ? 39.469 -1.278 -8.891 1 22.52 68 SER A CA 1
ATOM 477 C C . SER A 1 68 ? 38.75 -0.382 -9.883 1 22.52 68 SER A C 1
ATOM 479 O O . SER A 1 68 ? 38.531 0.802 -9.609 1 22.52 68 SER A O 1
ATOM 481 N N . SER A 1 69 ? 39.094 -0.47 -11.102 1 24.42 69 SER A N 1
ATOM 482 C CA . SER A 1 69 ? 38.375 0.232 -12.172 1 24.42 69 SER A CA 1
ATOM 483 C C . SER A 1 69 ? 36.875 0.222 -11.93 1 24.42 69 SER A C 1
ATOM 485 O O . SER A 1 69 ? 36.281 -0.843 -11.773 1 24.42 69 SER A O 1
ATOM 487 N N . ARG A 1 70 ? 36.438 1.217 -11.242 1 26.34 70 ARG A N 1
ATOM 488 C CA . ARG A 1 70 ? 35.031 1.513 -11.055 1 26.34 70 ARG A CA 1
ATOM 489 C C . ARG A 1 70 ? 34.219 1.227 -12.32 1 26.34 70 ARG A C 1
ATOM 491 O O . ARG A 1 70 ? 34.5 1.809 -13.375 1 26.34 70 ARG A O 1
ATOM 498 N N . ARG A 1 71 ? 33.781 -0.003 -12.422 1 27.61 71 ARG A N 1
ATOM 499 C CA . ARG A 1 71 ? 32.938 -0.298 -13.57 1 27.61 71 ARG A CA 1
ATOM 500 C C . ARG A 1 71 ? 31.984 0.85 -13.852 1 27.61 71 ARG A C 1
ATOM 502 O O . ARG A 1 71 ? 31.312 1.351 -12.938 1 27.61 71 ARG A O 1
ATOM 509 N N . PRO A 1 72 ? 32.312 1.671 -14.836 1 27.47 72 PRO A N 1
ATOM 510 C CA . PRO A 1 72 ? 31.406 2.783 -15.141 1 27.47 72 PRO A CA 1
ATOM 511 C C . PRO A 1 72 ? 29.938 2.393 -15.039 1 27.47 72 PRO A C 1
ATOM 513 O O . PRO A 1 72 ? 29.578 1.226 -15.234 1 27.47 72 PRO A O 1
ATOM 516 N N . ILE A 1 73 ? 29.266 2.955 -14.078 1 29.8 73 ILE A N 1
ATOM 517 C CA . ILE A 1 73 ? 27.828 2.793 -14.008 1 29.8 73 ILE A CA 1
ATOM 518 C C . ILE A 1 73 ? 27.234 2.811 -15.414 1 29.8 73 ILE A C 1
ATOM 520 O O . ILE A 1 73 ? 27.406 3.785 -16.156 1 29.8 73 ILE A O 1
ATOM 524 N N . PRO A 1 74 ? 27.219 1.688 -16.062 1 28.28 74 PRO A N 1
ATOM 525 C CA . PRO A 1 74 ? 26.75 1.734 -17.438 1 28.28 74 PRO A CA 1
ATOM 526 C C . PRO A 1 74 ? 25.641 2.758 -17.656 1 28.28 74 PRO A C 1
ATOM 528 O O . PRO A 1 74 ? 24.688 2.809 -16.875 1 28.28 74 PRO A O 1
ATOM 531 N N . ARG A 1 75 ? 25.906 4.023 -18.125 1 31.86 75 ARG A N 1
ATOM 532 C CA . ARG A 1 75 ? 25.031 5.109 -18.562 1 31.86 75 ARG A CA 1
ATOM 533 C C . ARG A 1 75 ? 23.688 4.57 -19.047 1 31.86 75 ARG A C 1
ATOM 535 O O . ARG A 1 75 ? 23.375 3.391 -18.859 1 31.86 75 ARG A O 1
ATOM 542 N N . GLU A 1 76 ? 23.328 5.316 -20.141 1 34.25 76 GLU A N 1
ATOM 543 C CA . GLU A 1 76 ? 22.109 5.207 -20.922 1 34.25 76 GLU A CA 1
ATOM 544 C C . GLU A 1 76 ? 21.953 3.807 -21.516 1 34.25 76 GLU A C 1
ATOM 546 O O . GLU A 1 76 ? 22.906 3.225 -22.016 1 34.25 76 GLU A O 1
ATOM 551 N N . ILE A 1 77 ? 21.109 3.072 -20.938 1 36.19 77 ILE A N 1
ATOM 552 C CA . ILE A 1 77 ? 20.797 1.866 -21.688 1 36.19 77 ILE A CA 1
ATOM 553 C C . ILE A 1 77 ? 20.906 2.145 -23.188 1 36.19 77 ILE A C 1
ATOM 555 O O . ILE A 1 77 ? 20.297 3.084 -23.703 1 36.19 77 ILE A O 1
ATOM 559 N N . ASP A 1 78 ? 22.016 1.825 -23.766 1 37.44 78 ASP A N 1
ATOM 560 C CA . ASP A 1 78 ? 22.094 1.858 -25.234 1 37.44 78 ASP A CA 1
ATOM 561 C C . ASP A 1 78 ? 20.75 1.534 -25.859 1 37.44 78 ASP A C 1
ATOM 563 O O . ASP A 1 78 ? 20.156 0.481 -25.594 1 37.44 78 ASP A O 1
ATOM 567 N N . PRO A 1 79 ? 20.062 2.531 -26.297 1 39.47 79 PRO A N 1
ATOM 568 C CA . PRO A 1 79 ? 18.781 2.26 -26.969 1 39.47 79 PRO A CA 1
ATOM 569 C C . PRO A 1 79 ? 18.828 0.996 -27.828 1 39.47 79 PRO A C 1
ATOM 571 O O . PRO A 1 79 ? 17.781 0.476 -28.219 1 39.47 79 PRO A O 1
ATOM 574 N N . GLN A 1 80 ? 20.016 0.726 -28.328 1 38.66 80 GLN A N 1
ATOM 575 C CA . GLN A 1 80 ? 20.109 -0.418 -29.219 1 38.66 80 GLN A CA 1
ATOM 576 C C . GLN A 1 80 ? 19.938 -1.731 -28.469 1 38.66 80 GLN A C 1
ATOM 578 O O . GLN A 1 80 ? 19.797 -2.793 -29.078 1 38.66 80 GLN A O 1
ATOM 583 N N . VAL A 1 81 ? 20.281 -1.7 -27.328 1 42.72 81 VAL A N 1
ATOM 584 C CA . VAL A 1 81 ? 20.188 -2.973 -26.625 1 42.72 81 VAL A CA 1
ATOM 585 C C . VAL A 1 81 ? 18.766 -3.508 -26.719 1 42.72 81 VAL A C 1
ATOM 587 O O . VAL A 1 81 ? 18.547 -4.723 -26.781 1 42.72 81 VAL A O 1
ATOM 590 N N . TRP A 1 82 ? 17.75 -2.551 -26.625 1 45.59 82 TRP A N 1
ATOM 591 C CA . TRP A 1 82 ? 16.344 -2.877 -26.344 1 45.59 82 TRP A CA 1
ATOM 592 C C . TRP A 1 82 ? 15.68 -3.49 -27.562 1 45.59 82 TRP A C 1
ATOM 594 O O . TRP A 1 82 ? 14.742 -4.281 -27.438 1 45.59 82 TRP A O 1
ATOM 604 N N . GLN A 1 83 ? 15.938 -2.924 -28.75 1 45.59 83 GLN A N 1
ATOM 605 C CA . GLN A 1 83 ? 15.258 -3.451 -29.938 1 45.59 83 GLN A CA 1
ATOM 606 C C . GLN A 1 83 ? 15.469 -4.957 -30.062 1 45.59 83 GLN A C 1
ATOM 608 O O . GLN A 1 83 ? 14.719 -5.637 -30.766 1 45.59 83 GLN A O 1
ATOM 613 N N . ALA A 1 84 ? 16.438 -5.539 -29.25 1 53.12 84 ALA A N 1
ATOM 614 C CA . ALA A 1 84 ? 16.844 -6.867 -29.703 1 53.12 84 ALA A CA 1
ATOM 615 C C . ALA A 1 84 ? 16.609 -7.91 -28.609 1 53.12 84 ALA A C 1
ATOM 617 O O . ALA A 1 84 ? 17.266 -8.945 -28.578 1 53.12 84 ALA A O 1
ATOM 618 N N . SER A 1 85 ? 15.727 -7.488 -27.547 1 58.41 85 SER A N 1
ATOM 619 C CA . SER A 1 85 ? 15.555 -8.672 -26.703 1 58.41 85 SER A CA 1
ATOM 620 C C . SER A 1 85 ? 14.875 -9.797 -27.453 1 58.41 85 SER A C 1
ATOM 622 O O . SER A 1 85 ? 13.906 -9.57 -28.188 1 58.41 85 SER A O 1
ATOM 624 N N . PRO A 1 86 ? 15.453 -10.922 -27.344 1 63.5 86 PRO A N 1
ATOM 625 C CA . PRO A 1 86 ? 14.906 -12.016 -28.156 1 63.5 86 PRO A CA 1
ATOM 626 C C . PRO A 1 86 ? 13.445 -12.32 -27.828 1 63.5 86 PRO A C 1
ATOM 628 O O . PRO A 1 86 ? 13.008 -12.109 -26.688 1 63.5 86 PRO A O 1
ATOM 631 N N . GLU A 1 87 ? 12.805 -12.539 -28.922 1 66.56 87 GLU A N 1
ATOM 632 C CA . GLU A 1 87 ? 11.445 -13.047 -28.75 1 66.56 87 GLU A CA 1
ATOM 633 C C . GLU A 1 87 ? 11.453 -14.438 -28.109 1 66.56 87 GLU A C 1
ATOM 635 O O . GLU A 1 87 ? 12.188 -15.32 -28.562 1 66.56 87 GLU A O 1
ATOM 640 N N . LEU A 1 88 ? 10.805 -14.508 -26.938 1 74.31 88 LEU A N 1
ATOM 641 C CA . LEU A 1 88 ? 10.742 -15.789 -26.234 1 74.31 88 LEU A CA 1
ATOM 642 C C . LEU A 1 88 ? 9.516 -16.578 -26.656 1 74.31 88 LEU A C 1
ATOM 644 O O . LEU A 1 88 ? 8.391 -16.234 -26.281 1 74.31 88 LEU A O 1
ATOM 648 N N . LEU A 1 89 ? 9.633 -17.453 -27.641 1 68.69 89 LEU A N 1
ATOM 649 C CA . LEU A 1 89 ? 8.484 -18.188 -28.141 1 68.69 89 LEU A CA 1
ATOM 650 C C . LEU A 1 89 ? 8.461 -19.609 -27.578 1 68.69 89 LEU A C 1
ATOM 652 O O . LEU A 1 89 ? 9.391 -20.391 -27.812 1 68.69 89 LEU A O 1
ATOM 656 N N . PHE A 1 90 ? 7.613 -19.781 -26.609 1 69.31 90 PHE A N 1
ATOM 657 C CA . PHE A 1 90 ? 7.324 -21.125 -26.109 1 69.31 90 PHE A CA 1
ATOM 658 C C . PHE A 1 90 ? 5.836 -21.422 -26.234 1 69.31 90 PHE A C 1
ATOM 660 O O . PHE A 1 90 ? 4.996 -20.641 -25.797 1 69.31 90 PHE A O 1
ATOM 667 N N . GLU A 1 91 ? 5.391 -22.391 -27.047 1 67.31 91 GLU A N 1
ATOM 668 C CA . GLU A 1 91 ? 3.98 -22.75 -27.156 1 67.31 91 GLU A CA 1
ATOM 669 C C . GLU A 1 91 ? 3.631 -23.875 -26.188 1 67.31 91 GLU A C 1
ATOM 671 O O . GLU A 1 91 ? 4.402 -24.828 -26.031 1 67.31 91 GLU A O 1
ATOM 676 N N . SER A 1 92 ? 2.547 -23.672 -25.453 1 68.94 92 SER A N 1
ATOM 677 C CA . SER A 1 92 ? 2.061 -24.719 -24.562 1 68.94 92 SER A CA 1
ATOM 678 C C . SER A 1 92 ? 1.108 -25.672 -25.281 1 68.94 92 SER A C 1
ATOM 680 O O . SER A 1 92 ? 0.156 -25.219 -25.938 1 68.94 92 SER A O 1
ATOM 682 N N . PRO A 1 93 ? 1.377 -26.906 -25.203 1 62.81 93 PRO A N 1
ATOM 683 C CA . PRO A 1 93 ? 0.483 -27.859 -25.859 1 62.81 93 PRO A CA 1
ATOM 684 C C . PRO A 1 93 ? -0.952 -27.781 -25.344 1 62.81 93 PRO A C 1
ATOM 686 O O . PRO A 1 93 ? -1.894 -28.109 -26.078 1 62.81 93 PRO A O 1
ATOM 689 N N . SER A 1 94 ? -1.123 -27.406 -24.109 1 66.75 94 SER A N 1
ATOM 690 C CA . SER A 1 94 ? -2.439 -27.359 -23.484 1 66.75 94 SER A CA 1
ATOM 691 C C . SER A 1 94 ? -3.266 -26.188 -24.016 1 66.75 94 SER A C 1
ATOM 693 O O . SER A 1 94 ? -4.461 -26.094 -23.734 1 66.75 94 SER A O 1
ATOM 695 N N . THR A 1 95 ? -2.65 -25.375 -24.75 1 70.44 95 THR A N 1
ATOM 696 C CA . THR A 1 95 ? -3.377 -24.188 -25.219 1 70.44 95 THR A CA 1
ATOM 697 C C . THR A 1 95 ? -3.559 -24.25 -26.734 1 70.44 95 THR A C 1
ATOM 699 O O . THR A 1 95 ? -3.783 -23.219 -27.375 1 70.44 95 THR A O 1
ATOM 702 N N . VAL A 1 96 ? -3.451 -25.484 -27.219 1 60.62 96 VAL A N 1
ATOM 703 C CA . VAL A 1 96 ? -3.645 -25.672 -28.656 1 60.62 96 VAL A CA 1
ATOM 704 C C . VAL A 1 96 ? -5.066 -25.266 -29.047 1 60.62 96 VAL A C 1
ATOM 706 O O . VAL A 1 96 ? -6.039 -25.781 -28.469 1 60.62 96 VAL A O 1
ATOM 709 N N . ILE A 1 97 ? -5.27 -24.281 -29.828 1 60.03 97 ILE A N 1
ATOM 710 C CA . ILE A 1 97 ? -6.398 -23.438 -30.203 1 60.03 97 ILE A CA 1
ATOM 711 C C . ILE A 1 97 ? -7.539 -24.312 -30.734 1 60.03 97 ILE A C 1
ATOM 713 O O . ILE A 1 97 ? -8.711 -24.047 -30.438 1 60.03 97 ILE A O 1
ATOM 717 N N . ASN A 1 98 ? -7.242 -25.406 -31.359 1 56.78 98 ASN A N 1
ATOM 718 C CA . ASN A 1 98 ? -8.336 -26.094 -32.031 1 56.78 98 ASN A CA 1
ATOM 719 C C . ASN A 1 98 ? -9.297 -26.734 -31.047 1 56.78 98 ASN A C 1
ATOM 721 O O . ASN A 1 98 ? -10.422 -27.094 -31.406 1 56.78 98 ASN A O 1
ATOM 725 N N . SER A 1 99 ? -9.008 -26.734 -29.734 1 65.06 99 SER A N 1
ATOM 726 C CA . SER A 1 99 ? -9.867 -27.406 -28.766 1 65.06 99 SER A CA 1
ATOM 727 C C . SER A 1 99 ? -10.383 -26.422 -27.719 1 65.06 99 SER A C 1
ATOM 729 O O . SER A 1 99 ? -10.961 -26.828 -26.703 1 65.06 99 SER A O 1
ATOM 731 N N . LEU A 1 100 ? -10.375 -25.219 -28.172 1 72.44 100 LEU A N 1
ATOM 732 C CA . LEU A 1 100 ? -10.742 -24.234 -27.156 1 72.44 100 LEU A CA 1
ATOM 733 C C . LEU A 1 100 ? -12.203 -23.828 -27.297 1 72.44 100 LEU A C 1
ATOM 735 O O . LEU A 1 100 ? -12.727 -23.75 -28.406 1 72.44 100 LEU A O 1
ATOM 739 N N . PRO A 1 101 ? -12.938 -23.688 -26.141 1 78.31 101 PRO A N 1
ATOM 740 C CA . PRO A 1 101 ? -14.328 -23.219 -26.219 1 78.31 101 PRO A CA 1
ATOM 741 C C . PRO A 1 101 ? -14.445 -21.859 -26.891 1 78.31 101 PRO A C 1
ATOM 743 O O . PRO A 1 101 ? -13.492 -21.078 -26.906 1 78.31 101 PRO A O 1
ATOM 746 N N . SER A 1 102 ? -15.656 -21.703 -27.516 1 76.69 102 SER A N 1
ATOM 747 C CA . SER A 1 102 ? -15.945 -20.406 -28.109 1 76.69 102 SER A CA 1
ATOM 748 C C . SER A 1 102 ? -15.992 -19.312 -27.062 1 76.69 102 SER A C 1
ATOM 750 O O . SER A 1 102 ? -16.219 -19.578 -25.875 1 76.69 102 SER A O 1
ATOM 752 N N . PRO A 1 103 ? -15.805 -18.141 -27.438 1 76.5 103 PRO A N 1
ATOM 753 C CA . PRO A 1 103 ? -15.789 -17.031 -26.5 1 76.5 103 PRO A CA 1
ATOM 754 C C . PRO A 1 103 ? -17.078 -16.938 -25.672 1 76.5 103 PRO A C 1
ATOM 756 O O . PRO A 1 103 ? -17.031 -16.625 -24.484 1 76.5 103 PRO A O 1
ATOM 759 N N . ASN A 1 104 ? -18.125 -17.234 -26.266 1 75.88 104 ASN A N 1
ATOM 760 C CA . ASN A 1 104 ? -19.406 -17.141 -25.562 1 75.88 104 ASN A CA 1
ATOM 761 C C . ASN A 1 104 ? -19.625 -18.328 -24.625 1 75.88 104 ASN A C 1
ATOM 763 O O . ASN A 1 104 ? -20.375 -18.234 -23.656 1 75.88 104 ASN A O 1
ATOM 767 N N . SER A 1 105 ? -18.844 -19.328 -24.906 1 83.31 105 SER A N 1
ATOM 768 C CA . SER A 1 105 ? -19.062 -20.547 -24.141 1 83.31 105 SER A CA 1
ATOM 769 C C . SER A 1 105 ? -17.984 -20.734 -23.062 1 83.31 105 SER A C 1
ATOM 771 O O . SER A 1 105 ? -18.125 -21.562 -22.172 1 83.31 105 SER A O 1
ATOM 773 N N . ALA A 1 106 ? -17.016 -19.953 -23.078 1 87 106 ALA A N 1
ATOM 774 C CA . ALA A 1 106 ? -15.852 -20.156 -22.219 1 87 106 ALA A CA 1
ATOM 775 C C . ALA A 1 106 ? -16.234 -20.078 -20.75 1 87 106 ALA A C 1
ATOM 777 O O . ALA A 1 106 ? -15.914 -20.984 -19.969 1 87 106 ALA A O 1
ATOM 778 N N . PRO A 1 107 ? -17.031 -19.047 -20.359 1 85 107 PRO A N 1
ATOM 779 C CA . PRO A 1 107 ? -17.406 -19 -18.938 1 85 107 PRO A CA 1
ATOM 780 C C . PRO A 1 107 ? -18.281 -20.172 -18.531 1 85 107 PRO A C 1
ATOM 782 O O . PRO A 1 107 ? -18.141 -20.688 -17.406 1 85 107 PRO A O 1
ATOM 785 N N . LEU A 1 108 ? -19.047 -20.578 -19.453 1 86.25 108 LEU A N 1
ATOM 786 C CA . LEU A 1 108 ? -19.906 -21.719 -19.156 1 86.25 108 LEU A CA 1
ATOM 787 C C . LEU A 1 108 ? -19.094 -23 -19.062 1 86.25 108 LEU A C 1
ATOM 789 O O . LEU A 1 108 ? -19.359 -23.859 -18.203 1 86.25 108 LEU A O 1
ATOM 793 N N . ALA A 1 109 ? -18.188 -23.125 -19.969 1 86.56 109 ALA A N 1
ATOM 794 C CA . ALA A 1 109 ? -17.312 -24.281 -19.938 1 86.56 109 ALA A CA 1
ATOM 795 C C . ALA A 1 109 ? -16.516 -24.312 -18.641 1 86.56 109 ALA A C 1
ATOM 797 O O . ALA A 1 109 ? -16.328 -25.375 -18.047 1 86.56 109 ALA A O 1
ATOM 798 N N . TYR A 1 110 ? -16.047 -23.25 -18.266 1 87.38 110 TYR A N 1
ATOM 799 C CA . TYR A 1 110 ? -15.32 -23.125 -17 1 87.38 110 TYR A CA 1
ATOM 800 C C . TYR A 1 110 ? -16.203 -23.531 -15.836 1 87.38 110 TYR A C 1
ATOM 802 O O . TYR A 1 110 ? -15.781 -24.312 -14.969 1 87.38 110 TYR A O 1
ATOM 810 N N . TYR A 1 111 ? -17.406 -22.984 -15.812 1 87.38 111 TYR A N 1
ATOM 811 C CA . TYR A 1 111 ? -18.344 -23.344 -14.75 1 87.38 111 TYR A CA 1
ATOM 812 C C . TYR A 1 111 ? -18.594 -24.844 -14.719 1 87.38 111 TYR A C 1
ATOM 814 O O . TYR A 1 111 ? -18.688 -25.438 -13.648 1 87.38 111 TYR A O 1
ATOM 822 N N . ASP A 1 112 ? -18.703 -25.406 -15.844 1 86.19 112 ASP A N 1
ATOM 823 C CA . ASP A 1 112 ? -18.953 -26.844 -15.906 1 86.19 112 ASP A CA 1
ATOM 824 C C . ASP A 1 112 ? -17.828 -27.641 -15.25 1 86.19 112 ASP A C 1
ATOM 826 O O . ASP A 1 112 ? -18.078 -28.641 -14.578 1 86.19 112 ASP A O 1
ATOM 830 N N . LEU A 1 113 ? -16.641 -27.156 -15.477 1 84.06 113 LEU A N 1
ATOM 831 C CA . LEU A 1 113 ? -15.5 -27.797 -14.82 1 84.06 113 LEU A CA 1
ATOM 832 C C . LEU A 1 113 ? -15.625 -27.703 -13.305 1 84.06 113 LEU A C 1
ATOM 834 O O . LEU A 1 113 ? -15.422 -28.703 -12.602 1 84.06 113 LEU A O 1
ATOM 838 N N . LEU A 1 114 ? -16 -26.531 -12.867 1 86 114 LEU A N 1
ATOM 839 C CA . LEU A 1 114 ? -16.141 -26.297 -11.43 1 86 114 LEU A CA 1
ATOM 840 C C . LEU A 1 114 ? -17.25 -27.156 -10.844 1 86 114 LEU A C 1
ATOM 842 O O . LEU A 1 114 ? -17.062 -27.797 -9.812 1 86 114 LEU A O 1
ATOM 846 N N . ALA A 1 115 ? -18.375 -27.141 -11.508 1 85.31 115 ALA A N 1
ATOM 847 C CA . ALA A 1 115 ? -19.562 -27.844 -11.039 1 85.31 115 ALA A CA 1
ATOM 848 C C . ALA A 1 115 ? -19.328 -29.359 -10.992 1 85.31 115 ALA A C 1
ATOM 850 O O . ALA A 1 115 ? -19.734 -30.016 -10.039 1 85.31 115 ALA A O 1
ATOM 851 N N . GLU A 1 116 ? -18.734 -29.844 -12.047 1 82.44 116 GLU A N 1
ATOM 852 C CA . GLU A 1 116 ? -18.438 -31.281 -12.102 1 82.44 116 GLU A CA 1
ATOM 853 C C . GLU A 1 116 ? -17.547 -31.703 -10.93 1 82.44 116 GLU A C 1
ATOM 855 O O . GLU A 1 116 ? -17.844 -32.688 -10.258 1 82.44 116 GLU A O 1
ATOM 860 N N . ASP A 1 117 ? -16.562 -30.938 -10.703 1 79.19 117 ASP A N 1
ATOM 861 C CA . ASP A 1 117 ? -15.648 -31.266 -9.617 1 79.19 117 ASP A CA 1
ATOM 862 C C . ASP A 1 117 ? -16.344 -31.125 -8.258 1 79.19 117 ASP A C 1
ATOM 864 O O . ASP A 1 117 ? -16.094 -31.922 -7.344 1 79.19 117 ASP A O 1
ATOM 868 N N . ALA A 1 118 ? -17.172 -30.109 -8.148 1 78.62 118 ALA A N 1
ATOM 869 C CA . ALA A 1 118 ? -17.922 -29.891 -6.91 1 78.62 118 ALA A CA 1
ATOM 870 C C . ALA A 1 118 ? -18.859 -31.062 -6.621 1 78.62 118 ALA A C 1
ATOM 872 O O . ALA A 1 118 ? -18.938 -31.531 -5.488 1 78.62 118 ALA A O 1
ATOM 873 N N . MET A 1 119 ? -19.531 -31.516 -7.613 1 79.88 119 MET A N 1
ATOM 874 C CA . MET A 1 119 ? -20.453 -32.656 -7.465 1 79.88 119 MET A CA 1
ATOM 875 C C . MET A 1 119 ? -19.703 -33.906 -7.066 1 79.88 119 MET A C 1
ATOM 877 O O . MET A 1 119 ? -20.156 -34.656 -6.195 1 79.88 119 MET A O 1
ATOM 881 N N . ASN A 1 120 ? -18.609 -34.094 -7.691 1 78.75 120 ASN A N 1
ATOM 882 C CA . ASN A 1 120 ? -17.781 -35.25 -7.352 1 78.75 120 ASN A CA 1
ATOM 883 C C . ASN A 1 120 ? -17.312 -35.188 -5.898 1 78.75 120 ASN A C 1
ATOM 885 O O . ASN A 1 120 ? -17.281 -36.219 -5.215 1 78.75 120 ASN A O 1
ATOM 889 N N . ASN A 1 121 ? -17 -34.062 -5.48 1 77.94 121 ASN A N 1
ATOM 890 C CA . ASN A 1 121 ? -16.531 -33.906 -4.105 1 77.94 121 ASN A CA 1
ATOM 891 C C . ASN A 1 121 ? -17.656 -34.094 -3.104 1 77.94 121 ASN A C 1
ATOM 893 O O . ASN A 1 121 ? -17.469 -34.688 -2.041 1 77.94 121 ASN A O 1
ATOM 897 N N . ILE A 1 122 ? -18.781 -33.562 -3.406 1 74.94 122 ILE A N 1
ATOM 898 C CA . ILE A 1 122 ? -19.953 -33.719 -2.537 1 74.94 122 ILE A CA 1
ATOM 899 C C . ILE A 1 122 ? -20.297 -35.188 -2.385 1 74.94 122 ILE A C 1
ATOM 901 O O . ILE A 1 122 ? -20.562 -35.656 -1.276 1 74.94 122 ILE A O 1
ATOM 905 N N . ASP A 1 123 ? -20.25 -35.875 -3.449 1 76 123 ASP A N 1
ATOM 906 C CA . ASP A 1 123 ? -20.578 -37.281 -3.449 1 76 123 ASP A CA 1
ATOM 907 C C . ASP A 1 123 ? -19.516 -38.094 -2.703 1 76 123 ASP A C 1
ATOM 909 O O . ASP A 1 123 ? -19.844 -38.969 -1.894 1 76 123 ASP A O 1
ATOM 913 N N . LYS A 1 124 ? -18.375 -37.719 -3.027 1 74.31 124 LYS A N 1
ATOM 914 C CA . LYS A 1 124 ? -17.266 -38.469 -2.451 1 74.31 124 LYS A CA 1
ATOM 915 C C . LYS A 1 124 ? -17.203 -38.281 -0.938 1 74.31 124 LYS A C 1
ATOM 917 O O . LYS A 1 124 ? -16.922 -39.219 -0.204 1 74.31 124 LYS A O 1
ATOM 922 N N . HIS A 1 125 ? -17.469 -37.031 -0.51 1 72.62 125 HIS A N 1
ATOM 923 C CA . HIS A 1 125 ? -17.25 -36.781 0.907 1 72.62 125 HIS A CA 1
ATOM 924 C C . HIS A 1 125 ? -18.578 -36.562 1.632 1 72.62 125 HIS A C 1
ATOM 926 O O . HIS A 1 125 ? -18.609 -36.219 2.816 1 72.62 125 HIS A O 1
ATOM 932 N N . ASN A 1 126 ? -19.672 -36.875 1.04 1 67.81 126 ASN A N 1
ATOM 933 C CA . ASN A 1 126 ? -21.016 -36.781 1.606 1 67.81 126 ASN A CA 1
ATOM 934 C C . ASN A 1 126 ? -21.188 -35.469 2.377 1 67.81 126 ASN A C 1
ATOM 936 O O . ASN A 1 126 ? -21.594 -35.469 3.541 1 67.81 126 ASN A O 1
ATOM 940 N N . LEU A 1 127 ? -20.781 -34.438 1.699 1 68.81 127 LEU A N 1
ATOM 941 C CA . LEU A 1 127 ? -20.844 -33.156 2.35 1 68.81 127 LEU A CA 1
ATOM 942 C C . LEU A 1 127 ? -22.281 -32.688 2.537 1 68.81 127 LEU A C 1
ATOM 944 O O . LEU A 1 127 ? -23.094 -32.781 1.611 1 68.81 127 LEU A O 1
ATOM 948 N N . ASN A 1 128 ? -22.812 -32.562 3.73 1 62.47 128 ASN A N 1
ATOM 949 C CA . ASN A 1 128 ? -24.156 -32.062 4.035 1 62.47 128 ASN A CA 1
ATOM 950 C C . ASN A 1 128 ? -24.219 -30.531 3.938 1 62.47 128 ASN A C 1
ATOM 952 O O . ASN A 1 128 ? -24.047 -29.828 4.938 1 62.47 128 ASN A O 1
ATOM 956 N N . LEU A 1 129 ? -24.328 -30.094 2.725 1 64.12 129 LEU A N 1
ATOM 957 C CA . LEU A 1 129 ? -24.391 -28.641 2.525 1 64.12 129 LEU A CA 1
ATOM 958 C C . LEU A 1 129 ? -25.828 -28.156 2.469 1 64.12 129 LEU A C 1
ATOM 960 O O . LEU A 1 129 ? -26.734 -28.922 2.098 1 64.12 129 LEU A O 1
ATOM 964 N N . ASP A 1 130 ? -26.188 -27.125 3.146 1 58.47 130 ASP A N 1
ATOM 965 C CA . ASP A 1 130 ? -27.516 -26.516 3.09 1 58.47 130 ASP A CA 1
ATOM 966 C C . ASP A 1 130 ? -27.844 -26.062 1.673 1 58.47 130 ASP A C 1
ATOM 968 O O . ASP A 1 130 ? -28.109 -24.875 1.443 1 58.47 130 ASP A O 1
ATOM 972 N N . LEU A 1 131 ? -27.438 -26.828 0.653 1 59.47 131 LEU A N 1
ATOM 973 C CA . LEU A 1 131 ? -27.75 -26.453 -0.725 1 59.47 131 LEU A CA 1
ATOM 974 C C . LEU A 1 131 ? -28.531 -27.562 -1.423 1 59.47 131 LEU A C 1
ATOM 976 O O . LEU A 1 131 ? -28.328 -28.75 -1.163 1 59.47 131 LEU A O 1
ATOM 980 N N . GLU A 1 132 ? -29.688 -27.344 -2.029 1 51.72 132 GLU A N 1
ATOM 981 C CA . GLU A 1 132 ? -30.453 -28.312 -2.801 1 51.72 132 GLU A CA 1
ATOM 982 C C . GLU A 1 132 ? -29.609 -28.922 -3.922 1 51.72 132 GLU A C 1
ATOM 984 O O . GLU A 1 132 ? -28.906 -28.188 -4.629 1 51.72 132 GLU A O 1
ATOM 989 N N . ARG A 1 133 ? -29.281 -30.094 -3.967 1 50.66 133 ARG A N 1
ATOM 990 C CA . ARG A 1 133 ? -28.453 -30.828 -4.914 1 50.66 133 ARG A CA 1
ATOM 991 C C . ARG A 1 133 ? -28.734 -30.391 -6.348 1 50.66 133 ARG A C 1
ATOM 993 O O . ARG A 1 133 ? -27.828 -30.375 -7.184 1 50.66 133 ARG A O 1
ATOM 1000 N N . THR A 1 134 ? -29.984 -30.109 -6.75 1 49.69 134 THR A N 1
ATOM 1001 C CA . THR A 1 134 ? -30.391 -29.719 -8.094 1 49.69 134 THR A CA 1
ATOM 1002 C C . THR A 1 134 ? -29.781 -28.359 -8.469 1 49.69 134 THR A C 1
ATOM 1004 O O . THR A 1 134 ? -29.953 -27.891 -9.586 1 49.69 134 THR A O 1
ATOM 1007 N N . THR A 1 135 ? -28.969 -27.891 -7.641 1 56.56 135 THR A N 1
ATOM 1008 C CA . THR A 1 135 ? -28.656 -26.469 -7.629 1 56.56 135 THR A CA 1
ATOM 1009 C C . THR A 1 135 ? -27.516 -26.141 -8.602 1 56.56 135 THR A C 1
ATOM 1011 O O . THR A 1 135 ? -27.297 -24.984 -8.945 1 56.56 135 THR A O 1
ATOM 1014 N N . PHE A 1 136 ? -26.797 -27.172 -9.125 1 62 136 PHE A N 1
ATOM 1015 C CA . PHE A 1 136 ? -25.703 -26.844 -10.008 1 62 136 PHE A CA 1
ATOM 1016 C C . PHE A 1 136 ? -26.109 -26.969 -11.469 1 62 136 PHE A C 1
ATOM 1018 O O . PHE A 1 136 ? -25.312 -26.75 -12.375 1 62 136 PHE A O 1
ATOM 1025 N N . SER A 1 137 ? -27.484 -27.359 -11.703 1 60.28 137 SER A N 1
ATOM 1026 C CA . SER A 1 137 ? -27.969 -27.469 -13.078 1 60.28 137 SER A CA 1
ATOM 1027 C C . SER A 1 137 ? -28.312 -26.094 -13.648 1 60.28 137 SER A C 1
ATOM 1029 O O . SER A 1 137 ? -28.828 -25.234 -12.93 1 60.28 137 SER A O 1
ATOM 1031 N N . ARG A 1 138 ? -27.75 -25.797 -14.852 1 60.91 138 ARG A N 1
ATOM 1032 C CA . ARG A 1 138 ? -27.969 -24.516 -15.539 1 60.91 138 ARG A CA 1
ATOM 1033 C C . ARG A 1 138 ? -29.438 -24.359 -15.938 1 60.91 138 ARG A C 1
ATOM 1035 O O . ARG A 1 138 ? -30.047 -25.297 -16.469 1 60.91 138 ARG A O 1
ATOM 1042 N N . PRO A 1 139 ? -30.156 -23.328 -15.484 1 51 139 PRO A N 1
ATOM 1043 C CA . PRO A 1 139 ? -31.484 -23.125 -16.078 1 51 139 PRO A CA 1
ATOM 1044 C C . PRO A 1 139 ? -31.438 -22.969 -17.594 1 51 139 PRO A C 1
ATOM 1046 O O . PRO A 1 139 ? -30.438 -22.5 -18.141 1 51 139 PRO A O 1
ATOM 1049 N N . SER A 1 140 ? -32.219 -23.672 -18.375 1 44.12 140 SER A N 1
ATOM 1050 C CA . SER A 1 140 ? -32.375 -23.562 -19.828 1 44.12 140 SER A CA 1
ATOM 1051 C C . SER A 1 140 ? -32.656 -22.125 -20.234 1 44.12 140 SER A C 1
ATOM 1053 O O . SER A 1 140 ? -33.312 -21.375 -19.5 1 44.12 140 SER A O 1
ATOM 1055 N N . SER A 1 141 ? -32 -21.531 -21.219 1 43.38 141 SER A N 1
ATOM 1056 C CA . SER A 1 141 ? -32.188 -20.188 -21.781 1 43.38 141 SER A CA 1
ATOM 1057 C C . SER A 1 141 ? -33.656 -19.891 -22.016 1 43.38 141 SER A C 1
ATOM 1059 O O . SER A 1 141 ? -34.406 -20.703 -22.594 1 43.38 141 SER A O 1
ATOM 1061 N N . PRO A 1 142 ? -34.375 -18.969 -21.469 1 38.38 142 PRO A N 1
ATOM 1062 C CA . PRO A 1 142 ? -35.719 -18.656 -22.016 1 38.38 142 PRO A CA 1
ATOM 1063 C C . PRO A 1 142 ? -35.688 -18.469 -23.531 1 38.38 142 PRO A C 1
ATOM 1065 O O . PRO A 1 142 ? -34.781 -17.828 -24.062 1 38.38 142 PRO A O 1
ATOM 1068 N N . GLU A 1 143 ? -36.156 -19.297 -24.469 1 34.38 143 GLU A N 1
ATOM 1069 C CA . GLU A 1 143 ? -36.406 -19.125 -25.906 1 34.38 143 GLU A CA 1
ATOM 1070 C C . GLU A 1 143 ? -37.094 -17.797 -26.188 1 34.38 143 GLU A C 1
ATOM 1072 O O . GLU A 1 143 ? -38.219 -17.562 -25.734 1 34.38 143 GLU A O 1
ATOM 1077 N N . ILE A 1 144 ? -36.531 -16.656 -26.359 1 34.44 144 ILE A N 1
ATOM 1078 C CA . ILE A 1 144 ? -37.219 -15.523 -26.984 1 34.44 144 ILE A CA 1
ATOM 1079 C C . ILE A 1 144 ? -37.844 -15.977 -28.312 1 34.44 144 ILE A C 1
ATOM 1081 O O . ILE A 1 144 ? -37.156 -16.391 -29.234 1 34.44 144 ILE A O 1
ATOM 1085 N N . ALA A 1 145 ? -39.125 -16.391 -28.453 1 29.45 145 ALA A N 1
ATOM 1086 C CA . ALA A 1 145 ? -39.938 -16.531 -29.641 1 29.45 145 ALA A CA 1
ATOM 1087 C C . ALA A 1 145 ? -39.906 -15.266 -30.484 1 29.45 145 ALA A C 1
ATOM 1089 O O . ALA A 1 145 ? -40.312 -14.188 -30.047 1 29.45 145 ALA A O 1
ATOM 1090 N N . SER A 1 146 ? -39 -15.086 -31.516 1 29.59 146 SER A N 1
ATOM 1091 C CA . SER A 1 146 ? -38.969 -14.039 -32.531 1 29.59 146 SER A CA 1
ATOM 1092 C C . SER A 1 146 ? -40.281 -13.945 -33.281 1 29.59 146 SER A C 1
ATOM 1094 O O . SER A 1 146 ? -40.688 -14.883 -33.969 1 29.59 146 SER A O 1
ATOM 1096 N N . PRO A 1 147 ? -41.312 -13.273 -32.875 1 30.66 147 PRO A N 1
ATOM 1097 C CA . PRO A 1 147 ? -42.375 -13.094 -33.875 1 30.66 147 PRO A CA 1
ATOM 1098 C C . PRO A 1 147 ? -41.844 -12.539 -35.219 1 30.66 147 PRO A C 1
ATOM 1100 O O . PRO A 1 147 ? -40.812 -11.844 -35.219 1 30.66 147 PRO A O 1
ATOM 1103 N N . GLY A 1 148 ? -42.094 -13.125 -36.406 1 27.33 148 GLY A N 1
ATOM 1104 C CA . GLY A 1 148 ? -41.844 -12.922 -37.812 1 27.33 148 GLY A CA 1
ATOM 1105 C C . GLY A 1 148 ? -42.188 -11.523 -38.281 1 27.33 148 GLY A C 1
ATOM 1106 O O . GLY A 1 148 ? -42.406 -11.297 -39.469 1 27.33 148 GLY A O 1
ATOM 1107 N N . ILE A 1 149 ? -42.531 -10.477 -37.469 1 29.14 149 ILE A N 1
ATOM 1108 C CA . ILE A 1 149 ? -43 -9.312 -38.188 1 29.14 149 ILE A CA 1
ATOM 1109 C C . ILE A 1 149 ? -41.938 -8.852 -39.188 1 29.14 149 ILE A C 1
ATOM 1111 O O . ILE A 1 149 ? -40.75 -8.758 -38.844 1 29.14 149 ILE A O 1
ATOM 1115 N N . GLY A 1 150 ? -42.188 -8.883 -40.469 1 26.77 150 GLY A N 1
ATOM 1116 C CA . GLY A 1 150 ? -41.656 -8.414 -41.75 1 26.77 150 GLY A CA 1
ATOM 1117 C C . GLY A 1 150 ? -41.125 -6.984 -41.688 1 26.77 150 GLY A C 1
ATOM 1118 O O . GLY A 1 150 ? -41.938 -6.047 -41.562 1 26.77 150 GLY A O 1
ATOM 1119 N N . THR A 1 151 ? -40.094 -6.715 -40.812 1 26.36 151 THR A N 1
ATOM 1120 C CA . THR A 1 151 ? -39.656 -5.324 -40.844 1 26.36 151 THR A CA 1
ATOM 1121 C C . THR A 1 151 ? -39.312 -4.883 -42.25 1 26.36 151 THR A C 1
ATOM 1123 O O . THR A 1 151 ? -38.5 -5.52 -42.906 1 26.36 151 THR A O 1
ATOM 1126 N N . PRO A 1 152 ? -40.219 -4.285 -42.906 1 28.48 152 PRO A N 1
ATOM 1127 C CA . PRO A 1 152 ? -39.938 -3.676 -44.188 1 28.48 152 PRO A CA 1
ATOM 1128 C C . PRO A 1 152 ? -38.625 -2.854 -44.188 1 28.48 152 PRO A C 1
ATOM 1130 O O . PRO A 1 152 ? -38.219 -2.396 -43.125 1 28.48 152 PRO A O 1
ATOM 1133 N N . ASN A 1 153 ? -37.781 -2.955 -45.25 1 26.72 153 ASN A N 1
ATOM 1134 C CA . ASN A 1 153 ? -36.469 -2.408 -45.594 1 26.72 153 ASN A CA 1
ATOM 1135 C C . ASN A 1 153 ? -36.469 -0.887 -45.469 1 26.72 153 ASN A C 1
ATOM 1137 O O . ASN A 1 153 ? -35.594 -0.226 -46.031 1 26.72 153 ASN A O 1
ATOM 1141 N N . PRO A 1 154 ? -37.344 -0.277 -44.625 1 28.86 154 PRO A N 1
ATOM 1142 C CA . PRO A 1 154 ? -37.438 1.095 -45.125 1 28.86 154 PRO A CA 1
ATOM 1143 C C . PRO A 1 154 ? -36.094 1.769 -45.25 1 28.86 154 PRO A C 1
ATOM 1145 O O . PRO A 1 154 ? -35.094 1.327 -44.656 1 28.86 154 PRO A O 1
ATOM 1148 N N . ASP A 1 155 ? -35.969 2.756 -46.125 1 27.81 155 ASP A N 1
ATOM 1149 C CA . ASP A 1 155 ? -35.031 3.715 -46.656 1 27.81 155 ASP A CA 1
ATOM 1150 C C . ASP A 1 155 ? -34.188 4.359 -45.531 1 27.81 155 ASP A C 1
ATOM 1152 O O . ASP A 1 155 ? -34.75 4.723 -44.5 1 27.81 155 ASP A O 1
ATOM 1156 N N . SER A 1 156 ? -32.844 4.02 -45.469 1 28.41 156 SER A N 1
ATOM 1157 C CA . SER A 1 156 ? -31.625 4.129 -44.656 1 28.41 156 SER A CA 1
ATOM 1158 C C . SER A 1 156 ? -31.438 5.555 -44.156 1 28.41 156 SER A C 1
ATOM 1160 O O . SER A 1 156 ? -30.391 5.871 -43.562 1 28.41 156 SER A O 1
ATOM 1162 N N . GLN A 1 157 ? -32.062 6.477 -44.812 1 25.25 157 GLN A N 1
ATOM 1163 C CA . GLN A 1 157 ? -31.453 7.801 -44.75 1 25.25 157 GLN A CA 1
ATOM 1164 C C . GLN A 1 157 ? -31.578 8.406 -43.344 1 25.25 157 GLN A C 1
ATOM 1166 O O . GLN A 1 157 ? -30.844 9.336 -43.031 1 25.25 157 GLN A O 1
ATOM 1171 N N . LEU A 1 158 ? -32.812 8.234 -42.781 1 25 158 LEU A N 1
ATOM 1172 C CA . LEU A 1 158 ? -33.094 9.375 -41.906 1 25 158 LEU A CA 1
ATOM 1173 C C . LEU A 1 158 ? -32.25 9.289 -40.625 1 25 158 LEU A C 1
ATOM 1175 O O . LEU A 1 158 ? -31.562 10.242 -40.281 1 25 158 LEU A O 1
ATOM 1179 N N . GLY A 1 159 ? -33 9.117 -39.344 1 23.2 159 GLY A N 1
ATOM 1180 C CA . GLY A 1 159 ? -32.75 9.883 -38.125 1 23.2 159 GLY A CA 1
ATOM 1181 C C . GLY A 1 159 ? -31.703 9.258 -37.219 1 23.2 159 GLY A C 1
ATOM 1182 O O . GLY A 1 159 ? -31.922 8.195 -36.656 1 23.2 159 GLY A O 1
ATOM 1183 N N . ARG A 1 160 ? -30.344 9.227 -37.406 1 29.81 160 ARG A N 1
ATOM 1184 C CA . ARG A 1 160 ? -29.094 9.023 -36.688 1 29.81 160 ARG A CA 1
ATOM 1185 C C . ARG A 1 160 ? -29.172 9.617 -35.281 1 29.81 160 ARG A C 1
ATOM 1187 O O . ARG A 1 160 ? -28.172 9.641 -34.562 1 29.81 160 ARG A O 1
ATOM 1194 N N . GLN A 1 161 ? -30.266 10.367 -35 1 26.89 161 GLN A N 1
ATOM 1195 C CA . GLN A 1 161 ? -29.969 11.266 -33.875 1 26.89 161 GLN A CA 1
ATOM 1196 C C . GLN A 1 161 ? -29.719 10.477 -32.594 1 26.89 161 GLN A C 1
ATOM 1198 O O . GLN A 1 161 ? -28.719 10.695 -31.906 1 26.89 161 GLN A O 1
ATOM 1203 N N . ASP A 1 162 ? -30.922 10.109 -31.797 1 27.91 162 ASP A N 1
ATOM 1204 C CA . ASP A 1 162 ? -31.031 10.141 -30.328 1 27.91 162 ASP A CA 1
ATOM 1205 C C . ASP A 1 162 ? -30.578 8.828 -29.719 1 27.91 162 ASP A C 1
ATOM 1207 O O . ASP A 1 162 ? -31.031 8.445 -28.641 1 27.91 162 ASP A O 1
ATOM 1211 N N . ARG A 1 163 ? -30.047 7.859 -30.344 1 31.2 163 ARG A N 1
ATOM 1212 C CA . ARG A 1 163 ? -29.766 6.551 -29.766 1 31.2 163 ARG A CA 1
ATOM 1213 C C . ARG A 1 163 ? -28.688 6.652 -28.688 1 31.2 163 ARG A C 1
ATOM 1215 O O . ARG A 1 163 ? -28.281 5.641 -28.109 1 31.2 163 ARG A O 1
ATOM 1222 N N . SER A 1 164 ? -27.984 7.73 -28.641 1 31.5 164 SER A N 1
ATOM 1223 C CA . SER A 1 164 ? -26.781 7.801 -27.812 1 31.5 164 SER A CA 1
ATOM 1224 C C . SER A 1 164 ? -27.141 7.723 -26.328 1 31.5 164 SER A C 1
ATOM 1226 O O . SER A 1 164 ? -26.391 7.137 -25.531 1 31.5 164 SER A O 1
ATOM 1228 N N . ALA A 1 165 ? -28.156 8.469 -25.859 1 31.58 165 ALA A N 1
ATOM 1229 C CA . ALA A 1 165 ? -28.422 8.719 -24.438 1 31.58 165 ALA A CA 1
ATOM 1230 C C . ALA A 1 165 ? -29.031 7.488 -23.766 1 31.58 165 ALA A C 1
ATOM 1232 O O . ALA A 1 165 ? -29.125 7.418 -22.547 1 31.58 165 ALA A O 1
ATOM 1233 N N . GLU A 1 166 ? -29.781 6.648 -24.375 1 32.19 166 GLU A N 1
ATOM 1234 C CA . GLU A 1 166 ? -30.516 5.535 -23.781 1 32.19 166 GLU A CA 1
ATOM 1235 C C . GLU A 1 166 ? -29.562 4.445 -23.297 1 32.19 166 GLU A C 1
ATOM 1237 O O . GLU A 1 166 ? -30 3.383 -22.844 1 32.19 166 GLU A O 1
ATOM 1242 N N . ASP A 1 167 ? -28.438 4.285 -23.734 1 32.69 167 ASP A N 1
ATOM 1243 C CA . ASP A 1 167 ? -27.562 3.299 -23.109 1 32.69 167 ASP A CA 1
ATOM 1244 C C . ASP A 1 167 ? -27.484 3.5 -21.594 1 32.69 167 ASP A C 1
ATOM 1246 O O . ASP A 1 167 ? -26.547 4.125 -21.094 1 32.69 167 ASP A O 1
ATOM 1250 N N . ALA A 1 168 ? -28.391 4.121 -20.922 1 34.31 168 ALA A N 1
ATOM 1251 C CA . ALA A 1 168 ? -28.75 4.141 -19.5 1 34.31 168 ALA A CA 1
ATOM 1252 C C . ALA A 1 168 ? -28.375 2.824 -18.828 1 34.31 168 ALA A C 1
ATOM 1254 O O . ALA A 1 168 ? -28.562 1.75 -19.406 1 34.31 168 ALA A O 1
ATOM 1255 N N . GLN A 1 169 ? -27.5 2.758 -17.609 1 41.38 169 GLN A N 1
ATOM 1256 C CA . GLN A 1 169 ? -26.922 1.699 -16.781 1 41.38 169 GLN A CA 1
ATOM 1257 C C . GLN A 1 169 ? -27.938 0.594 -16.531 1 41.38 169 GLN A C 1
ATOM 1259 O O . GLN A 1 169 ? -28.828 0.739 -15.68 1 41.38 169 GLN A O 1
ATOM 1264 N N . MET A 1 170 ? -28.547 0.094 -17.359 1 42.88 170 MET A N 1
ATOM 1265 C CA . MET A 1 170 ? -29.344 -1.117 -17.156 1 42.88 170 MET A CA 1
ATOM 1266 C C . MET A 1 170 ? -28.812 -1.932 -15.984 1 42.88 170 MET A C 1
ATOM 1268 O O . MET A 1 170 ? -27.641 -2.318 -15.977 1 42.88 170 MET A O 1
ATOM 1272 N N . GLN A 1 171 ? -29.312 -1.573 -14.797 1 58.03 171 GLN A N 1
ATOM 1273 C CA . GLN A 1 171 ? -29.016 -2.35 -13.602 1 58.03 171 GLN A CA 1
ATOM 1274 C C . GLN A 1 171 ? -28.875 -3.832 -13.922 1 58.03 171 GLN A C 1
ATOM 1276 O O . GLN A 1 171 ? -29.812 -4.465 -14.398 1 58.03 171 GLN A O 1
ATOM 1281 N N . GLU A 1 172 ? -27.641 -4.195 -14.109 1 72.5 172 GLU A N 1
ATOM 1282 C CA . GLU A 1 172 ? -27.391 -5.609 -14.367 1 72.5 172 GLU A CA 1
ATOM 1283 C C . GLU A 1 172 ? -28.109 -6.496 -13.359 1 72.5 172 GLU A C 1
ATOM 1285 O O . GLU A 1 172 ? -27.938 -6.328 -12.148 1 72.5 172 GLU A O 1
ATOM 1290 N N . GLN A 1 173 ? -29.078 -7.195 -13.664 1 81.75 173 GLN A N 1
ATOM 1291 C CA . GLN A 1 173 ? -29.922 -8.047 -12.836 1 81.75 173 GLN A CA 1
ATOM 1292 C C . GLN A 1 173 ? -29.094 -8.891 -11.875 1 81.75 173 GLN A C 1
ATOM 1294 O O . GLN A 1 173 ? -29.578 -9.297 -10.812 1 81.75 173 GLN A O 1
ATOM 1299 N N . TRP A 1 174 ? -27.875 -8.984 -12.32 1 90.81 174 TRP A N 1
ATOM 1300 C CA . TRP A 1 174 ? -27.031 -9.852 -11.5 1 90.81 174 TRP A CA 1
ATOM 1301 C C . TRP A 1 174 ? -26.266 -9.039 -10.469 1 90.81 174 TRP A C 1
ATOM 1303 O O . TRP A 1 174 ? -25.516 -9.594 -9.656 1 90.81 174 TRP A O 1
ATOM 1313 N N . ASN A 1 175 ? -26.5 -7.66 -10.406 1 92.06 175 ASN A N 1
ATOM 1314 C CA . ASN A 1 175 ? -25.922 -6.781 -9.398 1 92.06 175 ASN A CA 1
ATOM 1315 C C . ASN A 1 175 ? -26.984 -6.105 -8.547 1 92.06 175 ASN A C 1
ATOM 1317 O O . ASN A 1 175 ? -28.047 -5.75 -9.055 1 92.06 175 ASN A O 1
ATOM 1321 N N . SER A 1 176 ? -26.609 -5.938 -7.289 1 91.5 176 SER A N 1
ATOM 1322 C CA . SER A 1 176 ? -27.484 -5.188 -6.398 1 91.5 176 SER A CA 1
ATOM 1323 C C . SER A 1 176 ? -27.141 -3.701 -6.406 1 91.5 176 SER A C 1
ATOM 1325 O O . SER A 1 176 ? -25.969 -3.332 -6.426 1 91.5 176 SER A O 1
ATOM 1327 N N . THR A 1 177 ? -28.125 -2.924 -6.418 1 88.94 177 THR A N 1
ATOM 1328 C CA . THR A 1 177 ? -27.922 -1.48 -6.352 1 88.94 177 THR A CA 1
ATOM 1329 C C . THR A 1 177 ? -27.484 -1.06 -4.949 1 88.94 177 THR A C 1
ATOM 1331 O O . THR A 1 177 ? -26.641 -0.179 -4.793 1 88.94 177 THR A O 1
ATOM 1334 N N . ASP A 1 178 ? -28.031 -1.75 -3.998 1 89.62 178 ASP A N 1
ATOM 1335 C CA . ASP A 1 178 ? -27.672 -1.474 -2.611 1 89.62 178 ASP A CA 1
ATOM 1336 C C . ASP A 1 178 ? -26.578 -2.414 -2.129 1 89.62 178 ASP A C 1
ATOM 1338 O O . ASP A 1 178 ? -26.375 -3.492 -2.695 1 89.62 178 ASP A O 1
ATOM 1342 N N . ILE A 1 179 ? -25.938 -1.976 -1.115 1 92.5 179 ILE A N 1
ATOM 1343 C CA . ILE A 1 179 ? -24.906 -2.811 -0.512 1 92.5 179 ILE A CA 1
ATOM 1344 C C . ILE A 1 179 ? -25.547 -4.055 0.104 1 92.5 179 ILE A C 1
ATOM 1346 O O . ILE A 1 179 ? -26.562 -3.961 0.796 1 92.5 179 ILE A O 1
ATOM 1350 N N . LEU A 1 180 ? -24.969 -5.141 -0.171 1 94.44 180 LEU A N 1
ATOM 1351 C CA . LEU A 1 180 ? -25.453 -6.406 0.364 1 94.44 180 LEU A CA 1
ATOM 1352 C C . LEU A 1 180 ? -25.234 -6.484 1.87 1 94.44 180 LEU A C 1
ATOM 1354 O O . LEU A 1 180 ? -24.172 -6.086 2.363 1 94.44 180 LEU A O 1
ATOM 1358 N N . PRO A 1 181 ? -26.25 -6.895 2.594 1 91.69 181 PRO A N 1
ATOM 1359 C CA . PRO A 1 181 ? -26.047 -7.066 4.035 1 91.69 181 PRO A CA 1
ATOM 1360 C C . PRO A 1 181 ? -25.078 -8.211 4.363 1 91.69 181 PRO A C 1
ATOM 1362 O O . PRO A 1 181 ? -25.094 -9.242 3.691 1 91.69 181 PRO A O 1
ATOM 1365 N N . ILE A 1 182 ? -24.297 -7.988 5.27 1 93.75 182 ILE A N 1
ATOM 1366 C CA . ILE A 1 182 ? -23.375 -9.023 5.715 1 93.75 182 ILE A CA 1
ATOM 1367 C C . ILE A 1 182 ? -23.484 -9.203 7.227 1 93.75 182 ILE A C 1
ATOM 1369 O O . ILE A 1 182 ? -23.688 -8.234 7.957 1 93.75 182 ILE A O 1
ATOM 1373 N N . THR A 1 183 ? -23.391 -10.453 7.676 1 93.44 183 THR A N 1
ATOM 1374 C CA . THR A 1 183 ? -23.438 -10.758 9.102 1 93.44 183 THR A CA 1
ATOM 1375 C C . THR A 1 183 ? -22.125 -10.352 9.773 1 93.44 183 THR A C 1
ATOM 1377 O O . THR A 1 183 ? -21.141 -10.023 9.102 1 93.44 183 THR A O 1
ATOM 1380 N N . GLU A 1 184 ? -22.109 -10.383 11.047 1 92.19 184 GLU A N 1
ATOM 1381 C CA . GLU A 1 184 ? -20.922 -10.039 11.812 1 92.19 184 GLU A CA 1
ATOM 1382 C C . GLU A 1 184 ? -19.781 -11.008 11.508 1 92.19 184 GLU A C 1
ATOM 1384 O O . GLU A 1 184 ? -18.609 -10.602 11.406 1 92.19 184 GLU A O 1
ATOM 1389 N N . ASP A 1 185 ? -20.141 -12.281 11.383 1 94.38 185 ASP A N 1
ATOM 1390 C CA . ASP A 1 185 ? -19.141 -13.289 11.047 1 94.38 185 ASP A CA 1
ATOM 1391 C C . ASP A 1 185 ? -18.562 -13.055 9.648 1 94.38 185 ASP A C 1
ATOM 1393 O O . ASP A 1 185 ? -17.359 -13.203 9.438 1 94.38 185 ASP A O 1
ATOM 1397 N N . GLU A 1 186 ? -19.438 -12.703 8.781 1 96.94 186 GLU A N 1
ATOM 1398 C CA . GLU A 1 186 ? -18.984 -12.43 7.422 1 96.94 186 GLU A CA 1
ATOM 1399 C C . GLU A 1 186 ? -18.125 -11.18 7.363 1 96.94 186 GLU A C 1
ATOM 1401 O O . GLU A 1 186 ? -17.188 -11.102 6.562 1 96.94 186 GLU A O 1
ATOM 1406 N N . LEU A 1 187 ? -18.469 -10.234 8.242 1 96.69 187 LEU A N 1
ATOM 1407 C CA . LEU A 1 187 ? -17.688 -9 8.289 1 96.69 187 LEU A CA 1
ATOM 1408 C C . LEU A 1 187 ? -16.25 -9.297 8.711 1 96.69 187 LEU A C 1
ATOM 1410 O O . LEU A 1 187 ? -15.305 -8.688 8.188 1 96.69 187 LEU A O 1
ATOM 1414 N N . VAL A 1 188 ? -16.078 -10.211 9.633 1 97.25 188 VAL A N 1
ATOM 1415 C CA . VAL A 1 188 ? -14.742 -10.609 10.078 1 97.25 188 VAL A CA 1
ATOM 1416 C C . VAL A 1 188 ? -13.961 -11.195 8.898 1 97.25 188 VAL A C 1
ATOM 1418 O O . VAL A 1 188 ? -12.789 -10.867 8.703 1 97.25 188 VAL A O 1
ATOM 1421 N N . LEU A 1 189 ? -14.602 -12.016 8.102 1 98.25 189 LEU A N 1
ATOM 1422 C CA . LEU A 1 189 ? -13.977 -12.617 6.926 1 98.25 189 LEU A CA 1
ATOM 1423 C C . LEU A 1 189 ? -13.656 -11.555 5.879 1 98.25 189 LEU A C 1
ATOM 1425 O O . LEU A 1 189 ? -12.586 -11.586 5.266 1 98.25 189 LEU A O 1
ATOM 1429 N N . PHE A 1 190 ? -14.609 -10.656 5.746 1 98.25 190 PHE A N 1
ATOM 1430 C CA . PHE A 1 190 ? -14.43 -9.578 4.781 1 98.25 190 PHE A CA 1
ATOM 1431 C C . PHE A 1 190 ? -13.227 -8.719 5.141 1 98.25 190 PHE A C 1
ATOM 1433 O O . PHE A 1 190 ? -12.422 -8.367 4.273 1 98.25 190 PHE A O 1
ATOM 1440 N N . LYS A 1 191 ? -13.078 -8.43 6.398 1 97.5 191 LYS A N 1
ATOM 1441 C CA . LYS A 1 191 ? -11.938 -7.66 6.879 1 97.5 191 LYS A CA 1
ATOM 1442 C C . LYS A 1 191 ? -10.633 -8.422 6.656 1 97.5 191 LYS A C 1
ATOM 1444 O O . LYS A 1 191 ? -9.625 -7.832 6.27 1 97.5 191 LYS A O 1
ATOM 1449 N N . HIS A 1 192 ? -10.672 -9.68 6.887 1 97.56 192 HIS A N 1
ATOM 1450 C CA . HIS A 1 192 ? -9.5 -10.523 6.66 1 97.56 192 HIS A CA 1
ATOM 1451 C C . HIS A 1 192 ? -9.094 -10.508 5.195 1 97.56 192 HIS A C 1
ATOM 1453 O O . HIS A 1 192 ? -7.898 -10.43 4.879 1 97.56 192 HIS A O 1
ATOM 1459 N N . TYR A 1 193 ? -10.102 -10.617 4.344 1 98.44 193 TYR A N 1
ATOM 1460 C CA . TYR A 1 193 ? -9.789 -10.539 2.922 1 98.44 193 TYR A CA 1
ATOM 1461 C C . TYR A 1 193 ? -9.062 -9.234 2.592 1 98.44 193 TYR A C 1
ATOM 1463 O O . TYR A 1 193 ? -8.031 -9.25 1.917 1 98.44 193 TYR A O 1
ATOM 1471 N N . VAL A 1 194 ? -9.562 -8.109 3.059 1 97.94 194 VAL A N 1
ATOM 1472 C CA . VAL A 1 194 ? -9.055 -6.793 2.691 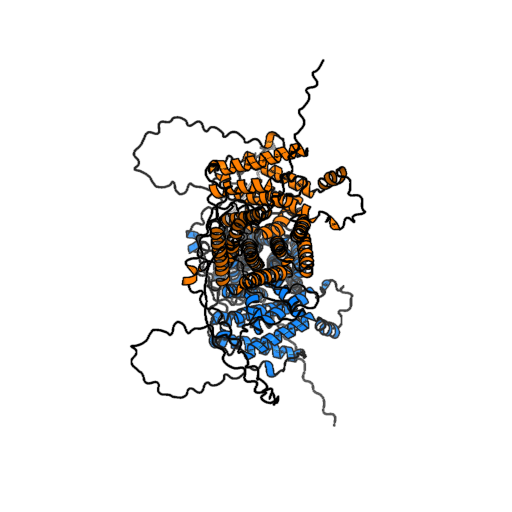1 97.94 194 VAL A CA 1
ATOM 1473 C C . VAL A 1 194 ? -7.672 -6.578 3.303 1 97.94 194 VAL A C 1
ATOM 1475 O O . VAL A 1 194 ? -6.789 -5.992 2.67 1 97.94 194 VAL A O 1
ATOM 1478 N N . SER A 1 195 ? -7.453 -7.113 4.457 1 96.06 195 SER A N 1
ATOM 1479 C CA . SER A 1 195 ? -6.23 -6.812 5.195 1 96.06 195 SER A CA 1
ATOM 1480 C C . SER A 1 195 ? -5.125 -7.809 4.863 1 96.06 195 SER A C 1
ATOM 1482 O O . SER A 1 195 ? -3.941 -7.496 5 1 96.06 195 SER A O 1
ATOM 1484 N N . VAL A 1 196 ? -5.555 -9.008 4.414 1 96.94 196 VAL A N 1
ATOM 1485 C CA . VAL A 1 196 ? -4.539 -10.047 4.305 1 96.94 196 VAL A CA 1
ATOM 1486 C C . VAL A 1 196 ? -4.516 -10.594 2.881 1 96.94 196 VAL A C 1
ATOM 1488 O O . VAL A 1 196 ? -3.482 -10.57 2.211 1 96.94 196 VAL A O 1
ATOM 1491 N N . ILE A 1 197 ? -5.629 -11.016 2.342 1 98.12 197 ILE A N 1
ATOM 1492 C CA . ILE A 1 197 ? -5.664 -11.742 1.076 1 98.12 197 ILE A CA 1
ATOM 1493 C C . ILE A 1 197 ? -5.434 -10.773 -0.08 1 98.12 197 ILE A C 1
ATOM 1495 O O . ILE A 1 197 ? -4.656 -11.055 -0.994 1 98.12 197 ILE A O 1
ATOM 1499 N N . GLY A 1 198 ? -6.145 -9.641 0.014 1 98.06 198 GLY A N 1
ATOM 1500 C CA . GLY A 1 198 ? -5.953 -8.641 -1.021 1 98.06 198 GLY A CA 1
ATOM 1501 C C . GLY A 1 198 ? -4.496 -8.289 -1.252 1 98.06 198 GLY A C 1
ATOM 1502 O O . GLY A 1 198 ? -3.992 -8.422 -2.369 1 98.06 198 GLY A O 1
ATOM 1503 N N . PRO A 1 199 ? -3.818 -7.988 -0.22 1 96.88 199 PRO A N 1
ATOM 1504 C CA . PRO A 1 199 ? -2.406 -7.621 -0.338 1 96.88 199 PRO A CA 1
ATOM 1505 C C . PRO A 1 199 ? -1.545 -8.758 -0.876 1 96.88 199 PRO A C 1
ATOM 1507 O O . PRO A 1 199 ? -0.567 -8.516 -1.589 1 96.88 199 PRO A O 1
ATOM 1510 N N . ILE A 1 200 ? -1.886 -9.969 -0.558 1 97.31 200 ILE A N 1
ATOM 1511 C CA . ILE A 1 200 ? -1.176 -11.109 -1.123 1 97.31 200 ILE A CA 1
ATOM 1512 C C . ILE A 1 200 ? -1.315 -11.109 -2.643 1 97.31 200 ILE A C 1
ATOM 1514 O O . ILE A 1 200 ? -0.327 -11.258 -3.365 1 97.31 200 ILE A O 1
ATOM 1518 N N . LEU A 1 201 ? -2.498 -10.859 -3.086 1 97.94 201 LEU A N 1
ATOM 1519 C CA . LEU A 1 201 ? -2.791 -10.898 -4.516 1 97.94 201 LEU A CA 1
ATOM 1520 C C . LEU A 1 201 ? -2.225 -9.664 -5.219 1 97.94 201 LEU A C 1
ATOM 1522 O O . LEU A 1 201 ? -1.874 -9.727 -6.398 1 97.94 201 LEU A O 1
ATOM 1526 N N . ASP A 1 202 ? -2.037 -8.57 -4.469 1 97.06 202 ASP A N 1
ATOM 1527 C CA . ASP A 1 202 ? -1.661 -7.289 -5.066 1 97.06 202 ASP A CA 1
ATOM 1528 C C . ASP A 1 202 ? -0.169 -7.02 -4.887 1 97.06 202 ASP A C 1
ATOM 1530 O O . ASP A 1 202 ? 0.292 -5.895 -5.102 1 97.06 202 ASP A O 1
ATOM 1534 N N . LEU A 1 203 ? 0.595 -7.918 -4.473 1 93.44 203 LEU A N 1
ATOM 1535 C CA . LEU A 1 203 ? 1.988 -7.656 -4.129 1 93.44 203 LEU A CA 1
ATOM 1536 C C . LEU A 1 203 ? 2.676 -6.844 -5.223 1 93.44 203 LEU A C 1
ATOM 1538 O O . LEU A 1 203 ? 3.355 -5.855 -4.934 1 93.44 203 LEU A O 1
ATOM 1542 N N . SER A 1 204 ? 2.486 -7.18 -6.512 1 93.06 204 SER A N 1
ATOM 1543 C CA . SER A 1 204 ? 3.189 -6.504 -7.598 1 93.06 204 SER A CA 1
ATOM 1544 C C . SER A 1 204 ? 2.248 -5.598 -8.391 1 93.06 204 SER A C 1
ATOM 1546 O O . SER A 1 204 ? 2.531 -5.25 -9.539 1 93.06 204 SER A O 1
ATOM 1548 N N . ASP A 1 205 ? 1.102 -5.332 -7.828 1 93.25 205 ASP A N 1
ATOM 1549 C CA . ASP A 1 205 ? 0.141 -4.445 -8.477 1 93.25 205 ASP A CA 1
ATOM 1550 C C . ASP A 1 205 ? 0.011 -3.127 -7.719 1 93.25 205 ASP A C 1
ATOM 1552 O O . ASP A 1 205 ? -0.727 -3.039 -6.734 1 93.25 205 ASP A O 1
ATOM 1556 N N . PRO A 1 206 ? 0.562 -2.109 -8.281 1 88.88 206 PRO A N 1
ATOM 1557 C CA . PRO A 1 206 ? 0.504 -0.832 -7.566 1 88.88 206 PRO A CA 1
ATOM 1558 C C . PRO A 1 206 ? -0.915 -0.277 -7.461 1 88.88 206 PRO A C 1
ATOM 1560 O O . PRO A 1 206 ? -1.199 0.541 -6.582 1 88.88 206 PRO A O 1
ATOM 1563 N N . SER A 1 207 ? -1.783 -0.731 -8.336 1 91.62 207 SER A N 1
ATOM 1564 C CA . SER A 1 207 ? -3.15 -0.221 -8.32 1 91.62 207 SER A CA 1
ATOM 1565 C C . SER A 1 207 ? -4.004 -0.966 -7.301 1 91.62 207 SER A C 1
ATOM 1567 O O . SER A 1 207 ? -5.141 -0.572 -7.027 1 91.62 207 SER A O 1
ATOM 1569 N N . LYS A 1 208 ? -3.51 -2.004 -6.746 1 95.56 208 LYS A N 1
ATOM 1570 C CA . LYS A 1 208 ? -4.117 -2.746 -5.645 1 95.56 208 LYS A CA 1
ATOM 1571 C C . LYS A 1 208 ? -5.57 -3.096 -5.953 1 95.56 208 LYS A C 1
ATOM 1573 O O . LYS A 1 208 ? -6.465 -2.816 -5.152 1 95.56 208 LYS A O 1
ATOM 1578 N N . GLN A 1 209 ? -5.82 -3.695 -7.035 1 97.5 209 GLN A N 1
ATOM 1579 C CA . GLN A 1 209 ? -7.16 -3.979 -7.531 1 97.5 209 GLN A CA 1
ATOM 1580 C C . GLN A 1 209 ? -7.887 -4.969 -6.621 1 97.5 209 GLN A C 1
ATOM 1582 O O . GLN A 1 209 ? -9.055 -4.777 -6.293 1 97.5 209 GLN A O 1
ATOM 1587 N N . PHE A 1 210 ? -7.273 -5.934 -6.156 1 98.44 210 PHE A N 1
ATOM 1588 C CA . PHE A 1 210 ? -7.934 -6.973 -5.371 1 98.44 210 PHE A CA 1
ATOM 1589 C C . PHE A 1 210 ? -8.172 -6.5 -3.943 1 98.44 210 PHE A C 1
ATOM 1591 O O . PHE A 1 210 ? -9.094 -6.973 -3.275 1 98.44 210 PHE A O 1
ATOM 1598 N N . THR A 1 211 ? -7.434 -5.551 -3.518 1 97.56 211 THR A N 1
ATOM 1599 C CA . THR A 1 211 ? -7.605 -5.023 -2.168 1 97.56 211 THR A CA 1
ATOM 1600 C 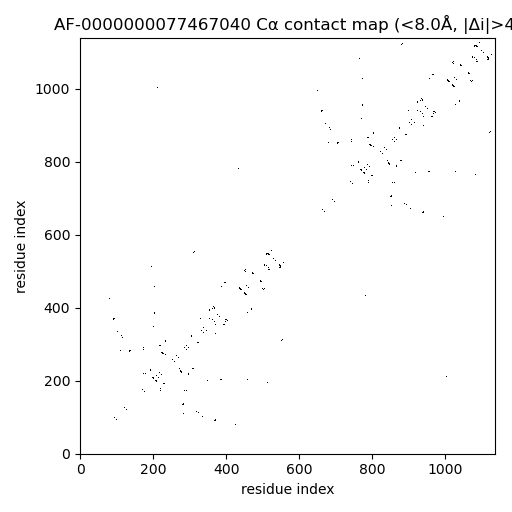C . THR A 1 211 ? -8.68 -3.941 -2.141 1 97.56 211 THR A C 1
ATOM 1602 O O . THR A 1 211 ? -9.375 -3.77 -1.135 1 97.56 211 THR A O 1
ATOM 1605 N N . THR A 1 212 ? -8.812 -3.25 -3.266 1 96.31 212 THR A N 1
ATOM 1606 C CA . THR A 1 212 ? -9.656 -2.062 -3.209 1 96.31 212 THR A CA 1
ATOM 1607 C C . THR A 1 212 ? -10.852 -2.205 -4.141 1 96.31 212 THR A C 1
ATOM 1609 O O . THR A 1 212 ? -12 -2.086 -3.709 1 96.31 212 THR A O 1
ATOM 1612 N N . VAL A 1 213 ? -10.688 -2.602 -5.34 1 97.31 213 VAL A N 1
ATOM 1613 C CA . VAL A 1 213 ? -11.742 -2.604 -6.348 1 97.31 213 VAL A CA 1
ATOM 1614 C C . VAL A 1 213 ? -12.633 -3.832 -6.164 1 97.31 213 VAL A C 1
ATOM 1616 O O . VAL A 1 213 ? -13.859 -3.736 -6.23 1 97.31 213 VAL A O 1
ATOM 1619 N N . VAL A 1 214 ? -12.055 -4.965 -5.895 1 98.5 214 VAL A N 1
ATOM 1620 C CA . VAL A 1 214 ? -12.812 -6.211 -5.805 1 98.5 214 VAL A CA 1
ATOM 1621 C C . VAL A 1 214 ? -13.781 -6.145 -4.625 1 98.5 214 VAL A C 1
ATOM 1623 O O . VAL A 1 214 ? -14.961 -6.48 -4.762 1 98.5 214 VAL A O 1
ATOM 1626 N N . PRO A 1 215 ? -13.367 -5.652 -3.479 1 98.12 215 PRO A N 1
ATOM 1627 C CA . PRO A 1 215 ? -14.336 -5.527 -2.385 1 98.12 215 PRO A CA 1
ATOM 1628 C C . PRO A 1 215 ? -15.492 -4.59 -2.723 1 98.12 215 PRO A C 1
ATOM 1630 O O . PRO A 1 215 ? -16.641 -4.871 -2.367 1 98.12 215 PRO A O 1
ATOM 1633 N N . ALA A 1 216 ? -15.188 -3.521 -3.416 1 96.81 216 ALA A N 1
ATOM 1634 C CA . ALA A 1 216 ? -16.234 -2.574 -3.803 1 96.81 216 ALA A CA 1
ATOM 1635 C C . ALA A 1 216 ? -17.234 -3.217 -4.758 1 96.81 216 ALA A C 1
ATOM 1637 O O . ALA A 1 216 ? -18.422 -2.9 -4.727 1 96.81 216 ALA A O 1
ATOM 1638 N N . LEU A 1 217 ? -16.781 -4.125 -5.59 1 97.19 217 LEU A N 1
ATOM 1639 C CA . LEU A 1 217 ? -17.656 -4.871 -6.484 1 97.19 217 LEU A CA 1
ATOM 1640 C C . LEU A 1 217 ? -18.438 -5.938 -5.719 1 97.19 217 LEU A C 1
ATOM 1642 O O . LEU A 1 217 ? -19.625 -6.16 -5.984 1 97.19 217 LEU A O 1
ATOM 1646 N N . ALA A 1 218 ? -17.766 -6.531 -4.77 1 98.19 218 ALA A N 1
ATOM 1647 C CA . ALA A 1 218 ? -18.297 -7.691 -4.066 1 98.19 218 ALA A CA 1
ATOM 1648 C C . ALA A 1 218 ? -19.531 -7.32 -3.254 1 98.19 218 ALA A C 1
ATOM 1650 O O . ALA A 1 218 ? -20.453 -8.125 -3.109 1 98.19 218 ALA A O 1
ATOM 1651 N N . VAL A 1 219 ? -19.578 -6.137 -2.771 1 97.5 219 VAL A N 1
ATOM 1652 C CA . VAL A 1 219 ? -20.688 -5.773 -1.897 1 97.5 219 VAL A CA 1
ATOM 1653 C C . VAL A 1 219 ? -21.938 -5.523 -2.73 1 97.5 219 VAL A C 1
ATOM 1655 O O . VAL A 1 219 ? -23.016 -5.281 -2.184 1 97.5 219 VAL A O 1
ATOM 1658 N N . HIS A 1 220 ? -21.859 -5.664 -4.062 1 96.5 220 HIS A N 1
ATOM 1659 C CA . HIS A 1 220 ? -23.016 -5.496 -4.93 1 96.5 220 HIS A CA 1
ATOM 1660 C C . HIS A 1 220 ? -23.281 -6.758 -5.742 1 96.5 220 HIS A C 1
ATOM 1662 O O . HIS A 1 220 ? -24.219 -6.801 -6.547 1 96.5 220 HIS A O 1
ATOM 1668 N N . ASN A 1 221 ? -22.469 -7.766 -5.621 1 97.19 221 ASN A N 1
ATOM 1669 C CA . ASN A 1 221 ? -22.594 -9.016 -6.363 1 97.19 221 ASN A CA 1
ATOM 1670 C C . ASN A 1 221 ? -22.453 -10.227 -5.449 1 97.19 221 ASN A C 1
ATOM 1672 O O . ASN A 1 221 ? -21.359 -10.531 -4.984 1 97.19 221 ASN A O 1
ATOM 1676 N N . VAL A 1 222 ? -23.484 -11 -5.359 1 97.06 222 VAL A N 1
ATOM 1677 C CA . VAL A 1 222 ? -23.562 -12.094 -4.398 1 97.06 222 VAL A CA 1
ATOM 1678 C C . VAL A 1 222 ? -22.484 -13.133 -4.715 1 97.06 222 VAL A C 1
ATOM 1680 O O . VAL A 1 222 ? -21.812 -13.641 -3.814 1 97.06 222 VAL A O 1
ATOM 1683 N N . GLY A 1 223 ? -22.359 -13.523 -5.988 1 97.19 223 GLY A N 1
ATOM 1684 C CA . GLY A 1 223 ? -21.359 -14.508 -6.371 1 97.19 223 GLY A CA 1
ATOM 1685 C C . GLY A 1 223 ? -19.938 -14.117 -5.984 1 97.19 223 GLY A C 1
ATOM 1686 O O . GLY A 1 223 ? -19.203 -14.922 -5.414 1 97.19 223 GLY A O 1
ATOM 1687 N N . LEU A 1 224 ? -19.594 -12.883 -6.297 1 98.38 224 LEU A N 1
ATOM 1688 C CA . LEU A 1 224 ? -18.266 -12.367 -5.965 1 98.38 224 LEU A CA 1
ATOM 1689 C C . LEU A 1 224 ? -18.078 -12.266 -4.453 1 98.38 224 LEU A C 1
ATOM 1691 O O . LEU A 1 224 ? -17.031 -12.609 -3.928 1 98.38 224 LEU A O 1
ATOM 1695 N N . LEU A 1 225 ? -19.125 -11.82 -3.789 1 98.62 225 LEU A N 1
ATOM 1696 C CA . LEU A 1 225 ? -19.047 -11.703 -2.336 1 98.62 225 LEU A CA 1
ATOM 1697 C C . LEU A 1 225 ? -18.812 -13.07 -1.698 1 98.62 225 LEU A C 1
ATOM 1699 O O . LEU A 1 225 ? -17.938 -13.203 -0.828 1 98.62 225 LEU A O 1
ATOM 1703 N N . LYS A 1 226 ? -19.562 -14.07 -2.148 1 98.38 226 LYS A N 1
ATOM 1704 C CA . LYS A 1 226 ? -19.422 -15.398 -1.562 1 98.38 226 LYS A CA 1
ATOM 1705 C C . LYS A 1 226 ? -18.062 -16 -1.86 1 98.38 226 LYS A C 1
ATOM 1707 O O . LYS A 1 226 ? -17.469 -16.688 -1.014 1 98.38 226 LYS A O 1
ATOM 1712 N N . SER A 1 227 ? -17.531 -15.789 -3.049 1 98.62 227 SER A N 1
ATOM 1713 C CA . SER A 1 227 ? -16.188 -16.266 -3.354 1 98.62 227 SER A CA 1
ATOM 1714 C C . SER A 1 227 ? -15.148 -15.578 -2.486 1 98.62 227 SER A C 1
ATOM 1716 O O . SER A 1 227 ? -14.172 -16.203 -2.059 1 98.62 227 SER A O 1
ATOM 1718 N N . LEU A 1 228 ? -15.336 -14.25 -2.27 1 98.81 228 LEU A N 1
ATOM 1719 C CA . LEU A 1 228 ? -14.453 -13.484 -1.393 1 98.81 228 LEU A CA 1
ATOM 1720 C C . LEU A 1 228 ? -14.484 -14.039 0.027 1 98.81 228 LEU A C 1
ATOM 1722 O O . LEU A 1 228 ? -13.43 -14.234 0.641 1 98.81 228 LEU A O 1
ATOM 1726 N N . LEU A 1 229 ? -15.664 -14.352 0.529 1 98.75 229 LEU A N 1
ATOM 1727 C CA . LEU A 1 229 ? -15.812 -14.914 1.867 1 98.75 229 LEU A CA 1
ATOM 1728 C C . LEU A 1 229 ? -15.234 -16.328 1.933 1 98.75 229 LEU A C 1
ATOM 1730 O O . LEU A 1 229 ? -14.633 -16.703 2.936 1 98.75 229 LEU A O 1
ATOM 1734 N N . ALA A 1 230 ? -15.375 -17.078 0.853 1 98 230 ALA A N 1
ATOM 1735 C CA . ALA A 1 230 ? -14.859 -18.453 0.797 1 98 230 ALA A CA 1
ATOM 1736 C C . ALA A 1 230 ? -13.336 -18.469 0.926 1 98 230 ALA A C 1
ATOM 1738 O O . ALA A 1 230 ? -12.789 -19.219 1.737 1 98 230 ALA A O 1
ATOM 1739 N N . VAL A 1 231 ? -12.68 -17.672 0.179 1 98.19 231 VAL A N 1
ATOM 1740 C CA . VAL A 1 231 ? -11.219 -17.672 0.181 1 98.19 231 VAL A CA 1
ATOM 1741 C C . VAL A 1 231 ? -10.711 -17.156 1.526 1 98.19 231 VAL A C 1
ATOM 1743 O O . VAL A 1 231 ? -9.711 -17.672 2.051 1 98.19 231 VAL A O 1
ATOM 1746 N N . ALA A 1 232 ? -11.375 -16.125 2.062 1 98.44 232 ALA A N 1
ATOM 1747 C CA . ALA A 1 232 ? -10.992 -15.602 3.367 1 98.44 232 ALA A CA 1
ATOM 1748 C C . ALA A 1 232 ? -11.125 -16.672 4.453 1 98.44 232 ALA A C 1
ATOM 1750 O O . ALA A 1 232 ? -10.211 -16.859 5.254 1 98.44 232 ALA A O 1
ATOM 1751 N N . ALA A 1 233 ? -12.242 -17.344 4.441 1 97.38 233 ALA A N 1
ATOM 1752 C CA . ALA A 1 233 ? -12.477 -18.391 5.426 1 97.38 233 ALA A CA 1
ATOM 1753 C C . ALA A 1 233 ? -11.469 -19.531 5.273 1 97.38 233 ALA A C 1
ATOM 1755 O O . ALA A 1 233 ? -10.945 -20.047 6.266 1 97.38 233 ALA A O 1
ATOM 1756 N N . ARG A 1 234 ? -11.203 -19.906 4.094 1 95.31 234 ARG A N 1
ATOM 1757 C CA . ARG A 1 234 ? -10.25 -20.984 3.848 1 95.31 234 ARG A CA 1
ATOM 1758 C C . ARG A 1 234 ? -8.859 -20.609 4.344 1 95.31 234 ARG A C 1
ATOM 1760 O O . ARG A 1 234 ? -8.164 -21.438 4.938 1 95.31 234 ARG A O 1
ATOM 1767 N N . HIS A 1 235 ? -8.461 -19.438 4.062 1 95.75 235 HIS A N 1
ATOM 1768 C CA . HIS A 1 235 ? -7.141 -18.984 4.5 1 95.75 235 HIS A CA 1
ATOM 1769 C C . HIS A 1 235 ? -7.047 -18.953 6.023 1 95.75 235 HIS A C 1
ATOM 1771 O O . HIS A 1 235 ? -6.035 -19.359 6.594 1 95.75 235 HIS A O 1
ATOM 1777 N N . MET A 1 236 ? -8.102 -18.422 6.641 1 95.31 236 MET A N 1
ATOM 1778 C CA . MET A 1 236 ? -8.109 -18.391 8.102 1 95.31 236 MET A CA 1
ATOM 1779 C C . MET A 1 236 ? -8.047 -19.797 8.672 1 95.31 236 MET A C 1
ATOM 1781 O O . MET A 1 236 ? -7.406 -20.031 9.703 1 95.31 236 MET A O 1
ATOM 1785 N N . ALA A 1 237 ? -8.719 -20.719 8.031 1 91.88 237 ALA A N 1
ATOM 1786 C CA . ALA A 1 237 ? -8.664 -22.125 8.453 1 91.88 237 ALA A CA 1
ATOM 1787 C C . ALA A 1 237 ? -7.242 -22.672 8.336 1 91.88 237 ALA A C 1
ATOM 1789 O O . ALA A 1 237 ? -6.793 -23.422 9.203 1 91.88 237 ALA A O 1
ATOM 1790 N N . LEU A 1 238 ? -6.625 -22.297 7.297 1 89.44 238 LEU A N 1
ATOM 1791 C CA . LEU A 1 238 ? -5.25 -22.719 7.059 1 89.44 238 LEU A CA 1
ATOM 1792 C C . LEU A 1 238 ? -4.324 -22.219 8.164 1 89.44 238 LEU A C 1
ATOM 1794 O O . LEU A 1 238 ? -3.418 -22.938 8.594 1 89.44 238 LEU A O 1
ATOM 1798 N N . LEU A 1 239 ? -4.492 -20.969 8.617 1 88.5 239 LEU A N 1
ATOM 1799 C CA . LEU A 1 239 ? -3.658 -20.359 9.641 1 88.5 239 LEU A CA 1
ATOM 1800 C C . LEU A 1 239 ? -3.887 -21.031 10.992 1 88.5 239 LEU A C 1
ATOM 1802 O O . LEU A 1 239 ? -2.996 -21.047 11.844 1 88.5 239 LEU A O 1
ATOM 1806 N N . SER A 1 240 ? -5.016 -21.578 11.219 1 83.12 240 SER A N 1
ATOM 1807 C CA . SER A 1 240 ? -5.379 -22.156 12.508 1 83.12 240 SER A CA 1
ATOM 1808 C C . SER A 1 240 ? -4.977 -23.625 12.594 1 83.12 240 SER A C 1
ATOM 1810 O O . SER A 1 240 ? -5.07 -24.234 13.656 1 83.12 240 SER A O 1
ATOM 1812 N N . GLU A 1 241 ? -4.668 -24.266 11.555 1 74.44 241 GLU A N 1
ATOM 1813 C CA . GLU A 1 241 ? -4.301 -25.672 11.531 1 74.44 241 GLU A CA 1
ATOM 1814 C C . GLU A 1 241 ? -2.967 -25.906 12.242 1 74.44 241 GLU A C 1
ATOM 1816 O O . GLU A 1 241 ? -2.021 -25.125 12.062 1 74.44 241 GLU A O 1
ATOM 1821 N N . PRO A 1 242 ? -3.104 -26.797 13.391 1 61.38 242 PRO A N 1
ATOM 1822 C CA . PRO A 1 242 ? -1.837 -27.109 14.062 1 61.38 242 PRO A CA 1
ATOM 1823 C C . PRO A 1 242 ? -0.771 -27.625 13.102 1 61.38 242 PRO A C 1
ATOM 1825 O O . PRO A 1 242 ? -1.101 -28.266 12.102 1 61.38 242 PRO A O 1
ATOM 1828 N N . GLN A 1 243 ? 0.355 -27.125 13.078 1 52.53 243 GLN A N 1
ATOM 1829 C CA . GLN A 1 243 ? 1.432 -27.547 12.195 1 52.53 243 GLN A CA 1
ATOM 1830 C C . GLN A 1 243 ? 1.83 -29 12.484 1 52.53 243 GLN A C 1
ATOM 1832 O O . GLN A 1 243 ? 1.898 -29.406 13.641 1 52.53 243 GLN A O 1
ATOM 1837 N N . LEU A 1 244 ? 1.698 -29.906 11.68 1 41.19 244 LEU A N 1
ATOM 1838 C CA . LEU A 1 244 ? 2.049 -31.312 11.789 1 41.19 244 LEU A CA 1
ATOM 1839 C C . LEU A 1 244 ? 3.352 -31.484 12.562 1 41.19 244 LEU A C 1
ATOM 1841 O O . LEU A 1 244 ? 3.512 -32.469 13.297 1 41.19 244 LEU A O 1
ATOM 1845 N N . HIS A 1 245 ? 4.438 -30.797 12.32 1 39.75 245 HIS A N 1
ATOM 1846 C CA . HIS A 1 245 ? 5.676 -31.266 12.93 1 39.75 245 HIS A CA 1
ATOM 1847 C C . HIS A 1 245 ? 5.625 -31.156 14.445 1 39.75 245 HIS A C 1
ATOM 1849 O O . HIS A 1 245 ? 6.512 -31.656 15.141 1 39.75 245 HIS A O 1
ATOM 1855 N N . GLN A 1 246 ? 4.961 -30.312 15.055 1 37.56 246 GLN A N 1
ATOM 1856 C CA . GLN A 1 246 ? 5.062 -30.469 16.5 1 37.56 246 GLN A CA 1
ATOM 1857 C C . GLN A 1 246 ? 4.316 -31.719 16.969 1 37.56 246 GLN A C 1
ATOM 1859 O O . GLN A 1 246 ? 4.16 -31.938 18.172 1 37.56 246 GLN A O 1
ATOM 1864 N N . LEU A 1 247 ? 3.506 -32.375 16.188 1 33.28 247 LEU A N 1
ATOM 1865 C CA . LEU A 1 247 ? 3.129 -33.719 16.641 1 33.28 247 LEU A CA 1
ATOM 1866 C C . LEU A 1 247 ? 4.344 -34.656 16.688 1 33.28 247 LEU A C 1
ATOM 1868 O O . LEU A 1 247 ? 5.078 -34.75 15.711 1 33.28 247 LEU A O 1
ATOM 1872 N N . ASN A 1 248 ? 5.047 -34.875 17.828 1 31.69 248 ASN A N 1
ATOM 1873 C CA . ASN A 1 248 ? 6.051 -35.906 18.062 1 31.69 248 ASN A CA 1
ATOM 1874 C C . ASN A 1 248 ? 5.777 -37.156 17.25 1 31.69 248 ASN A C 1
ATOM 1876 O O . ASN A 1 248 ? 4.621 -37.562 17.078 1 31.69 248 ASN A O 1
ATOM 1880 N N . LEU A 1 249 ? 6.668 -37.781 16.5 1 34.44 249 LEU A N 1
ATOM 1881 C CA . LEU A 1 249 ? 6.68 -39.094 15.859 1 34.44 249 LEU A CA 1
ATOM 1882 C C . LEU A 1 249 ? 5.961 -40.125 16.719 1 34.44 249 LEU A C 1
ATOM 1884 O O . LEU A 1 249 ? 5.535 -41.188 16.203 1 34.44 249 LEU A O 1
ATOM 1888 N N . GLN A 1 250 ? 6.262 -40.156 18.031 1 33.75 250 GLN A N 1
ATOM 1889 C CA . GLN A 1 250 ? 5.754 -41.188 18.938 1 33.75 250 GLN A CA 1
ATOM 1890 C C . GLN A 1 250 ? 4.273 -41 19.234 1 33.75 250 GLN A C 1
ATOM 1892 O O . GLN A 1 250 ? 3.662 -41.781 19.953 1 33.75 250 GLN A O 1
ATOM 1897 N N . ASP A 1 251 ? 3.777 -39.781 19.016 1 37.22 251 ASP A N 1
ATOM 1898 C CA . ASP A 1 251 ? 2.357 -39.781 19.359 1 37.22 251 ASP A CA 1
ATOM 1899 C C . ASP A 1 251 ? 1.525 -40.469 18.281 1 37.22 251 ASP A C 1
ATOM 1901 O O . ASP A 1 251 ? 1.813 -40.344 17.094 1 37.22 251 ASP A O 1
ATOM 1905 N N . PRO A 1 252 ? 0.835 -41.594 18.547 1 35.03 252 PRO A N 1
ATOM 1906 C CA . PRO A 1 252 ? 0.043 -42.344 17.562 1 35.03 252 PRO A CA 1
ATOM 1907 C C . PRO A 1 252 ? -0.647 -41.406 16.547 1 35.03 252 PRO A C 1
ATOM 1909 O O . PRO A 1 252 ? -1.082 -40.312 16.906 1 35.03 252 PRO A O 1
ATOM 1912 N N . VAL A 1 253 ? -0.197 -41.406 15.289 1 37.09 253 VAL A N 1
ATOM 1913 C CA . VAL A 1 253 ? -0.924 -40.844 14.148 1 37.09 253 VAL A CA 1
ATOM 1914 C C . VAL A 1 253 ? -2.422 -40.844 14.445 1 37.09 253 VAL A C 1
ATOM 1916 O O . VAL A 1 253 ? -3.008 -41.906 14.734 1 37.09 253 VAL A O 1
ATOM 1919 N N . PRO A 1 254 ? -3.041 -39.812 15.055 1 37.72 254 PRO A N 1
ATOM 1920 C CA . PRO A 1 254 ? -4.465 -40.125 15.227 1 37.72 254 PRO A CA 1
ATOM 1921 C C . PRO A 1 254 ? -5.043 -40.938 14.062 1 37.72 254 PRO A C 1
ATOM 1923 O O . PRO A 1 254 ? -4.559 -40.812 12.93 1 37.72 254 PRO A O 1
ATOM 1926 N N . THR A 1 255 ? -5.531 -42.125 14.266 1 34.59 255 THR A N 1
ATOM 1927 C CA . THR A 1 255 ? -6.223 -42.969 13.297 1 34.59 255 THR A CA 1
ATOM 1928 C C . THR A 1 255 ? -7.004 -42.125 12.305 1 34.59 255 THR A C 1
ATOM 1930 O O . THR A 1 255 ? -7.445 -41.031 12.633 1 34.59 255 THR A O 1
ATOM 1933 N N . SER A 1 256 ? -6.883 -42.406 10.93 1 38.78 256 SER A N 1
ATOM 1934 C CA . SER A 1 256 ? -7.5 -41.875 9.711 1 38.78 256 SER A CA 1
ATOM 1935 C C . SER A 1 256 ? -8.898 -41.344 9.977 1 38.78 256 SER A C 1
ATOM 1937 O O . SER A 1 256 ? -9.375 -40.469 9.266 1 38.78 256 SER A O 1
ATOM 1939 N N . ASP A 1 257 ? -9.672 -42.031 10.836 1 37.34 257 ASP A N 1
ATOM 1940 C CA . ASP A 1 257 ? -11.102 -41.781 11.062 1 37.34 257 ASP A CA 1
ATOM 1941 C C . ASP A 1 257 ? -11.328 -40.469 11.812 1 37.34 257 ASP A C 1
ATOM 1943 O O . ASP A 1 257 ? -12.367 -39.844 11.641 1 37.34 257 ASP A O 1
ATOM 1947 N N . THR A 1 258 ? -10.531 -40.125 12.844 1 38.91 258 THR A N 1
ATOM 1948 C CA . THR A 1 258 ? -10.781 -39 13.742 1 38.91 258 THR A CA 1
ATOM 1949 C C . THR A 1 258 ? -10.211 -37.719 13.164 1 38.91 258 THR A C 1
ATOM 1951 O O . THR A 1 258 ? -10.594 -36.594 13.578 1 38.91 258 THR A O 1
ATOM 1954 N N . THR A 1 259 ? -9.133 -37.688 12.445 1 38.84 259 THR A N 1
ATOM 1955 C CA . THR A 1 259 ? -8.516 -36.5 11.883 1 38.84 259 THR A CA 1
ATOM 1956 C C . THR A 1 259 ? -9.359 -35.938 10.742 1 38.84 259 THR A C 1
ATOM 1958 O O . THR A 1 259 ? -9.461 -34.719 10.57 1 38.84 259 THR A O 1
ATOM 1961 N N . SER A 1 260 ? -9.852 -36.812 9.828 1 40.81 260 SER A N 1
ATOM 1962 C CA . SER A 1 260 ? -10.797 -36.375 8.797 1 40.81 260 SER A CA 1
ATOM 1963 C C . SER A 1 260 ? -12.039 -35.75 9.414 1 40.81 260 SER A C 1
ATOM 1965 O O . SER A 1 260 ? -12.648 -34.844 8.828 1 40.81 260 SER A O 1
ATOM 1967 N N . ALA A 1 261 ? -12.617 -36.469 10.43 1 40.31 261 ALA A N 1
ATOM 1968 C CA . ALA A 1 261 ? -13.805 -36 11.148 1 40.31 261 ALA A CA 1
ATOM 1969 C C . ALA A 1 261 ? -13.523 -34.688 11.875 1 40.31 261 ALA A C 1
ATOM 1971 O O . ALA A 1 261 ? -14.43 -33.875 12.078 1 40.31 261 ALA A O 1
ATOM 1972 N N . ASN A 1 262 ? -12.312 -34.344 12.344 1 43.5 262 ASN A N 1
ATOM 1973 C CA . ASN A 1 262 ? -11.93 -33.188 13.133 1 43.5 262 ASN A CA 1
ATOM 1974 C C . ASN A 1 262 ? -11.727 -31.953 12.25 1 43.5 262 ASN A C 1
ATOM 1976 O O . ASN A 1 262 ? -11.836 -30.828 12.727 1 43.5 262 ASN A O 1
ATOM 1980 N N . HIS A 1 263 ? -11.219 -32.125 11.055 1 47.53 263 HIS A N 1
ATOM 1981 C CA . HIS A 1 263 ? -11.039 -31 10.133 1 47.53 263 HIS A CA 1
ATOM 1982 C C . HIS A 1 263 ? -12.375 -30.359 9.781 1 47.53 263 HIS A C 1
ATOM 1984 O O . HIS A 1 263 ? -12.477 -29.141 9.656 1 47.53 263 HIS A O 1
ATOM 1990 N N . LEU A 1 264 ? -13.453 -31.25 9.586 1 51.47 264 LEU A N 1
ATOM 1991 C CA . LEU A 1 264 ? -14.773 -30.656 9.438 1 51.47 264 LEU A CA 1
ATOM 1992 C C . LEU A 1 264 ? -15.242 -30.031 10.742 1 51.47 264 LEU A C 1
ATOM 1994 O O . LEU A 1 264 ? -16.266 -29.344 10.773 1 51.47 264 LEU A O 1
ATOM 1998 N N . ARG A 1 265 ? -14.375 -30.234 11.727 1 59.88 265 ARG A N 1
ATOM 1999 C CA . ARG A 1 265 ? -14.734 -29.641 13 1 59.88 265 ARG A CA 1
ATOM 2000 C C . ARG A 1 265 ? -14.25 -28.188 13.078 1 59.88 265 ARG A C 1
ATOM 2002 O O . ARG A 1 265 ? -14.672 -27.438 13.961 1 59.88 265 ARG A O 1
ATOM 2009 N N . ASN A 1 266 ? -13.398 -27.812 11.953 1 80.25 266 ASN A N 1
ATOM 2010 C CA . ASN A 1 266 ? -13.023 -26.406 11.945 1 80.25 266 ASN A CA 1
ATOM 2011 C C . ASN A 1 266 ? -14.133 -25.547 11.352 1 80.25 266 ASN A C 1
ATOM 2013 O O . ASN A 1 266 ? -14.469 -25.672 10.172 1 80.25 266 ASN A O 1
ATOM 2017 N N . PRO A 1 267 ? -14.773 -24.875 12.141 1 88.25 267 PRO A N 1
ATOM 2018 C CA . PRO A 1 267 ? -15.906 -24.078 11.68 1 88.25 267 PRO A CA 1
ATOM 2019 C C . PRO A 1 267 ? -15.547 -23.188 10.492 1 88.25 267 PRO A C 1
ATOM 2021 O O . PRO A 1 267 ? -16.406 -22.922 9.641 1 88.25 267 PRO A O 1
ATOM 2024 N N . LEU A 1 268 ? -14.352 -22.828 10.414 1 91.81 268 LEU A N 1
ATOM 2025 C CA . LEU A 1 268 ? -13.922 -21.984 9.305 1 91.81 268 LEU A CA 1
ATOM 2026 C C . LEU A 1 268 ? -13.883 -22.781 8 1 91.81 268 LEU A C 1
ATOM 2028 O O . LEU A 1 268 ? -14.242 -22.25 6.941 1 91.81 268 LEU A O 1
ATOM 2032 N N . LEU A 1 269 ? -13.461 -24.016 8.055 1 89.5 269 LEU A N 1
ATOM 2033 C CA . LEU A 1 269 ? -13.43 -24.859 6.867 1 89.5 269 LEU A CA 1
ATOM 2034 C C . LEU A 1 269 ? -14.844 -25.141 6.363 1 89.5 269 LEU A C 1
ATOM 2036 O O . LEU A 1 269 ? -15.078 -25.172 5.156 1 89.5 269 LEU A O 1
ATOM 2040 N N . ARG A 1 270 ? -15.719 -25.328 7.262 1 88.88 270 ARG A N 1
ATOM 2041 C CA . ARG A 1 270 ? -17.109 -25.531 6.891 1 88.88 270 ARG A CA 1
ATOM 2042 C C . ARG A 1 270 ? -17.688 -24.297 6.219 1 88.88 270 ARG A C 1
ATOM 2044 O O . ARG A 1 270 ? -18.391 -24.406 5.203 1 88.88 270 ARG A O 1
ATOM 2051 N N . ALA A 1 271 ? -17.406 -23.188 6.828 1 93.44 271 ALA A N 1
ATOM 2052 C CA . ALA A 1 271 ? -17.875 -21.922 6.25 1 93.44 271 ALA A CA 1
ATOM 2053 C C . ALA A 1 271 ? -17.297 -21.719 4.852 1 93.44 271 ALA A C 1
ATOM 2055 O O . ALA A 1 271 ? -18.016 -21.297 3.934 1 93.44 271 ALA A O 1
ATOM 2056 N N . ALA A 1 272 ? -16.047 -22 4.711 1 94.12 272 ALA A N 1
ATOM 2057 C CA . ALA A 1 272 ? -15.375 -21.844 3.42 1 94.12 272 ALA A CA 1
ATOM 2058 C C . ALA A 1 272 ? -16.047 -22.703 2.352 1 94.12 272 ALA A C 1
ATOM 2060 O O . ALA A 1 272 ? -16.328 -22.219 1.252 1 94.12 272 ALA A O 1
ATOM 2061 N N . THR A 1 273 ? -16.266 -23.922 2.695 1 90.56 273 THR A N 1
ATOM 2062 C CA . THR A 1 273 ? -16.891 -24.859 1.767 1 90.56 273 THR A CA 1
ATOM 2063 C C . THR A 1 273 ? -18.312 -24.406 1.416 1 90.56 273 THR A C 1
ATOM 2065 O O . THR A 1 273 ? -18.719 -24.469 0.253 1 90.56 273 THR A O 1
ATOM 2068 N N . GLN A 1 274 ? -18.969 -23.969 2.426 1 91.62 274 GLN A N 1
ATOM 2069 C CA . GLN A 1 274 ? -20.328 -23.484 2.203 1 91.62 274 GLN A CA 1
ATOM 2070 C C . GLN A 1 274 ? -20.344 -22.297 1.246 1 91.62 274 GLN A C 1
ATOM 2072 O O . GLN A 1 274 ? -21.125 -22.281 0.291 1 91.62 274 GLN A O 1
ATOM 2077 N N . TYR A 1 275 ? -19.547 -21.297 1.534 1 96.12 275 TYR A N 1
ATOM 2078 C CA . TYR A 1 275 ? -19.484 -20.109 0.678 1 96.12 275 TYR A CA 1
ATOM 2079 C C . TYR A 1 275 ? -19.031 -20.484 -0.73 1 96.12 275 TYR A C 1
ATOM 2081 O O . TYR A 1 275 ? -19.5 -19.891 -1.71 1 96.12 275 TYR A O 1
ATOM 2089 N N . TYR A 1 276 ? -18.109 -21.422 -0.838 1 94.06 276 TYR A N 1
ATOM 2090 C CA . TYR A 1 276 ? -17.656 -21.906 -2.139 1 94.06 276 TYR A CA 1
ATOM 2091 C C . TYR A 1 276 ? -18.828 -22.469 -2.949 1 94.06 276 TYR A C 1
ATOM 2093 O O . TYR A 1 276 ? -19.016 -22.094 -4.113 1 94.06 276 TYR A O 1
ATOM 2101 N N . TYR A 1 277 ? -19.641 -23.25 -2.354 1 92 277 TYR A N 1
ATOM 2102 C CA . TYR A 1 277 ? -20.766 -23.859 -3.064 1 92 277 TYR A CA 1
ATOM 2103 C C . TYR A 1 277 ? -21.844 -22.828 -3.359 1 92 277 TYR A C 1
ATOM 2105 O O . TYR A 1 277 ? -22.516 -22.906 -4.391 1 92 277 TYR A O 1
ATOM 2113 N N . GLU A 1 278 ? -22.016 -21.875 -2.486 1 93.94 278 GLU A N 1
ATOM 2114 C CA . GLU A 1 278 ? -22.938 -20.766 -2.768 1 93.94 278 GLU A CA 1
ATOM 2115 C C . GLU A 1 278 ? -22.484 -19.969 -3.98 1 93.94 278 GLU A C 1
ATOM 2117 O O . GLU A 1 278 ? -23.297 -19.469 -4.75 1 93.94 278 GLU A O 1
ATOM 2122 N N . THR A 1 279 ? -21.219 -19.781 -4.098 1 96 279 THR A N 1
ATOM 2123 C CA . THR A 1 279 ? -20.656 -19.125 -5.273 1 96 279 THR A CA 1
ATOM 2124 C C . THR A 1 279 ? -21.031 -19.891 -6.543 1 96 279 THR A C 1
ATOM 2126 O O . THR A 1 279 ? -21.516 -19.297 -7.512 1 96 279 THR A O 1
ATOM 2129 N N . LEU A 1 280 ? -20.844 -21.203 -6.527 1 92.88 280 LEU A N 1
ATOM 2130 C CA . LEU A 1 280 ? -21.125 -22.031 -7.695 1 92.88 280 LEU A CA 1
ATOM 2131 C C . LEU A 1 280 ? -22.609 -21.984 -8.039 1 92.88 280 LEU A C 1
ATOM 2133 O O . LEU A 1 280 ? -22.984 -21.938 -9.211 1 92.88 280 LEU A O 1
ATOM 2137 N N . HIS A 1 281 ? -23.391 -22.016 -6.988 1 90.94 281 HIS A N 1
ATOM 2138 C CA . HIS A 1 281 ? -24.844 -21.906 -7.195 1 90.94 281 HIS A CA 1
ATOM 2139 C C . HIS A 1 281 ? -25.203 -20.594 -7.879 1 90.94 281 HIS A C 1
ATOM 2141 O O . HIS A 1 281 ? -26.016 -20.578 -8.805 1 90.94 281 HIS A O 1
ATOM 2147 N N . TYR A 1 282 ? -24.609 -19.547 -7.398 1 93.25 282 TYR A N 1
ATOM 2148 C CA . TYR A 1 282 ? -24.859 -18.234 -8.008 1 93.25 282 TYR A CA 1
ATOM 2149 C C . TYR A 1 282 ? -24.438 -18.234 -9.469 1 93.25 282 TYR A C 1
ATOM 2151 O O . TYR A 1 282 ? -25.141 -17.688 -10.32 1 93.25 282 TYR A O 1
ATOM 2159 N N . LEU A 1 283 ? -23.281 -18.781 -9.758 1 91.75 283 LEU A N 1
ATOM 2160 C CA . LEU A 1 283 ? -22.797 -18.844 -11.133 1 91.75 283 LEU A CA 1
ATOM 2161 C C . LEU A 1 283 ? -23.75 -19.625 -12.016 1 91.75 283 LEU A C 1
ATOM 2163 O O . LEU A 1 283 ? -24.062 -19.203 -13.141 1 91.75 283 LEU A O 1
ATOM 2167 N N . SER A 1 284 ? -24.25 -20.672 -11.555 1 88.06 284 SER A N 1
ATOM 2168 C CA . SER A 1 284 ? -25.188 -21.5 -12.312 1 88.06 284 SER A CA 1
ATOM 2169 C C . SER A 1 284 ? -26.422 -20.719 -12.719 1 88.06 284 SER A C 1
ATOM 2171 O O . SER A 1 284 ? -26.969 -20.922 -13.812 1 88.06 284 SER A O 1
ATOM 2173 N N . LYS A 1 285 ? -26.781 -19.828 -11.891 1 89.19 285 LYS A N 1
ATOM 2174 C CA . LYS A 1 285 ? -28.047 -19.109 -12.102 1 89.19 285 LYS A CA 1
ATOM 2175 C C . LYS A 1 285 ? -27.828 -17.891 -13.008 1 89.19 285 LYS A C 1
ATOM 2177 O O . LYS A 1 285 ? -28.766 -17.453 -13.688 1 89.19 285 LYS A O 1
ATOM 2182 N N . ASN A 1 286 ? -26.578 -17.391 -13.094 1 89.5 286 ASN A N 1
ATOM 2183 C CA . ASN A 1 286 ? -26.469 -16.062 -13.672 1 89.5 286 ASN A CA 1
ATOM 2184 C C . ASN A 1 286 ? -25.531 -16.062 -14.883 1 89.5 286 ASN A C 1
ATOM 2186 O O . ASN A 1 286 ? -25.484 -15.078 -15.625 1 89.5 286 ASN A O 1
ATOM 2190 N N . LEU A 1 287 ? -24.844 -17.094 -15.172 1 88.75 287 LEU A N 1
ATOM 2191 C CA . LEU A 1 287 ? -23.859 -17.109 -16.25 1 88.75 287 LEU A CA 1
ATOM 2192 C C . LEU A 1 287 ? -24.547 -17.047 -17.609 1 88.75 287 LEU A C 1
ATOM 2194 O O . LEU A 1 287 ? -23.906 -16.781 -18.625 1 88.75 287 LEU A O 1
ATOM 2198 N N . PHE A 1 288 ? -25.828 -17.266 -17.625 1 82.94 288 PHE A N 1
ATOM 2199 C CA . PHE A 1 288 ? -26.547 -17.172 -18.875 1 82.94 288 PHE A CA 1
ATOM 2200 C C . PHE A 1 288 ? -26.641 -15.727 -19.359 1 82.94 288 PHE A C 1
ATOM 2202 O O . PHE A 1 288 ? -26.859 -15.469 -20.547 1 82.94 288 PHE A O 1
ATOM 2209 N N . TYR A 1 289 ? -26.516 -14.758 -18.422 1 85.75 289 TYR A N 1
ATOM 2210 C CA . TYR A 1 289 ? -26.453 -13.359 -18.828 1 85.75 289 TYR A CA 1
ATOM 2211 C C . TYR A 1 289 ? -25.125 -13.055 -19.531 1 85.75 289 TYR A C 1
ATOM 2213 O O . TYR A 1 289 ? -24.062 -13.203 -18.938 1 85.75 289 TYR A O 1
ATOM 2221 N N . SER A 1 290 ? -25.188 -12.664 -20.734 1 84 290 SER A N 1
ATOM 2222 C CA . SER A 1 290 ? -23.984 -12.367 -21.5 1 84 290 SER A CA 1
ATOM 2223 C C . SER A 1 290 ? -23.172 -11.25 -20.859 1 84 290 SER A C 1
ATOM 2225 O O . SER A 1 290 ? -21.938 -11.273 -20.891 1 84 290 SER A O 1
ATOM 2227 N N . SER A 1 291 ? -23.875 -10.281 -20.266 1 88.69 291 SER A N 1
ATOM 2228 C CA . SER A 1 291 ? -23.188 -9.164 -19.625 1 88.69 291 SER A CA 1
ATOM 2229 C C . SER A 1 291 ? -22.438 -9.633 -18.375 1 88.69 291 SER A C 1
ATOM 2231 O O . SER A 1 291 ? -21.375 -9.078 -18.047 1 88.69 291 SER A O 1
ATOM 2233 N N . TYR A 1 292 ? -22.953 -10.633 -17.75 1 91.25 292 TYR A N 1
ATOM 2234 C CA . TYR A 1 292 ? -22.281 -11.172 -16.578 1 91.25 292 TYR A CA 1
ATOM 2235 C C . TYR A 1 292 ? -21.078 -12.008 -16.984 1 91.25 292 TYR A C 1
ATOM 2237 O O . TYR A 1 292 ? -20.016 -11.898 -16.359 1 91.25 292 TYR A O 1
ATOM 2245 N N . SER A 1 293 ? -21.172 -12.711 -18.047 1 88.94 293 SER A N 1
ATOM 2246 C CA . SER A 1 293 ? -20.109 -13.594 -18.5 1 88.94 293 SER A CA 1
ATOM 2247 C C . SER A 1 293 ? -18.906 -12.805 -18.984 1 88.94 293 SER A C 1
ATOM 2249 O O . SER A 1 293 ? -17.797 -13.352 -19.109 1 88.94 293 SER A O 1
ATOM 2251 N N . ARG A 1 294 ? -19.062 -11.555 -19.188 1 90.56 294 ARG A N 1
ATOM 2252 C CA . ARG A 1 294 ? -17.953 -10.711 -19.656 1 90.56 294 ARG A CA 1
ATOM 2253 C C . ARG A 1 294 ? -17.641 -9.633 -18.625 1 90.56 294 ARG A C 1
ATOM 2255 O O . ARG A 1 294 ? -16.922 -8.68 -18.922 1 90.56 294 ARG A O 1
ATOM 2262 N N . SER A 1 295 ? -18.141 -9.812 -17.469 1 93 295 SER A N 1
ATOM 2263 C CA . SER A 1 295 ? -18.047 -8.758 -16.453 1 93 295 SER A CA 1
ATOM 2264 C C . SER A 1 295 ? -16.734 -8.844 -15.68 1 93 295 SER A C 1
ATOM 2266 O O . SER A 1 295 ? -16.031 -9.844 -15.758 1 93 295 SER A O 1
ATOM 2268 N N . ARG A 1 296 ? -16.391 -7.781 -14.969 1 94.88 296 ARG A N 1
ATOM 2269 C CA . ARG A 1 296 ? -15.273 -7.742 -14.039 1 94.88 296 ARG A CA 1
ATOM 2270 C C . ARG A 1 296 ? -15.508 -8.664 -12.852 1 94.88 296 ARG A C 1
ATOM 2272 O O . ARG A 1 296 ? -14.562 -9.234 -12.305 1 94.88 296 ARG A O 1
ATOM 2279 N N . GLU A 1 297 ? -16.766 -8.867 -12.562 1 96.25 297 GLU A N 1
ATOM 2280 C CA . GLU A 1 297 ? -17.141 -9.719 -11.445 1 96.25 297 GLU A CA 1
ATOM 2281 C C . GLU A 1 297 ? -16.75 -11.172 -11.695 1 96.25 297 GLU A C 1
ATOM 2283 O O . GLU A 1 297 ? -16.25 -11.852 -10.805 1 96.25 297 GLU A O 1
ATOM 2288 N N . ILE A 1 298 ? -16.906 -11.609 -12.93 1 94.88 298 ILE A N 1
ATOM 2289 C CA . ILE A 1 298 ? -16.625 -13.008 -13.242 1 94.88 298 ILE A CA 1
ATOM 2290 C C . ILE A 1 298 ? -15.117 -13.25 -13.219 1 94.88 298 ILE A C 1
ATOM 2292 O O . ILE A 1 298 ? -14.656 -14.297 -12.758 1 94.88 298 ILE A O 1
ATOM 2296 N N . ILE A 1 299 ? -14.375 -12.336 -13.734 1 95.62 299 ILE A N 1
ATOM 2297 C CA . ILE A 1 299 ? -12.922 -12.508 -13.758 1 95.62 299 ILE A CA 1
ATOM 2298 C C . ILE A 1 299 ? -12.383 -12.484 -12.328 1 95.62 299 ILE A C 1
ATOM 2300 O O . ILE A 1 299 ? -11.5 -13.273 -11.977 1 95.62 299 ILE A O 1
ATOM 2304 N N . SER A 1 300 ? -12.898 -11.57 -11.508 1 97.88 300 SER A N 1
ATOM 2305 C CA . SER A 1 300 ? -12.516 -11.523 -10.102 1 97.88 300 SER A CA 1
ATOM 2306 C C . SER A 1 300 ? -12.883 -12.812 -9.383 1 97.88 300 SER A C 1
ATOM 2308 O O . SER A 1 300 ? -12.062 -13.375 -8.648 1 97.88 300 SER A O 1
ATOM 2310 N N . THR A 1 301 ? -14.07 -13.273 -9.625 1 97.81 301 THR A N 1
ATOM 2311 C CA . THR A 1 301 ? -14.555 -14.508 -9.008 1 97.81 301 THR A CA 1
ATOM 2312 C C . THR A 1 301 ? -13.664 -15.688 -9.398 1 97.81 301 THR A C 1
ATOM 2314 O O . THR A 1 301 ? -13.32 -16.516 -8.547 1 97.81 301 THR A O 1
ATOM 2317 N N . SER A 1 302 ? -13.32 -15.781 -10.648 1 96.81 302 SER A N 1
ATOM 2318 C CA . SER A 1 302 ? -12.492 -16.875 -11.125 1 96.81 302 SER A CA 1
ATOM 2319 C C . SER A 1 302 ? -11.141 -16.906 -10.414 1 96.81 302 SER A C 1
ATOM 2321 O O . SER A 1 302 ? -10.648 -17.969 -10.039 1 96.81 302 SER A O 1
ATOM 2323 N N . ILE A 1 303 ? -10.508 -15.734 -10.188 1 98.06 303 ILE A N 1
ATOM 2324 C CA . ILE A 1 303 ? -9.203 -15.656 -9.523 1 98.06 303 ILE A CA 1
ATOM 2325 C C . ILE A 1 303 ? -9.352 -16.031 -8.055 1 98.06 303 ILE A C 1
ATOM 2327 O O . ILE A 1 303 ? -8.5 -16.719 -7.492 1 98.06 303 ILE A O 1
ATOM 2331 N N . LEU A 1 304 ? -10.422 -15.586 -7.434 1 98.44 304 LEU A N 1
ATOM 2332 C CA . LEU A 1 304 ? -10.641 -15.898 -6.027 1 98.44 304 LEU A CA 1
ATOM 2333 C C . LEU A 1 304 ? -10.891 -17.391 -5.836 1 98.44 304 LEU A C 1
ATOM 2335 O O . LEU A 1 304 ? -10.375 -18 -4.891 1 98.44 304 LEU A O 1
ATOM 2339 N N . ILE A 1 305 ? -11.656 -17.969 -6.738 1 96.06 305 ILE A N 1
ATOM 2340 C CA . ILE A 1 305 ? -11.883 -19.406 -6.691 1 96.06 305 ILE A CA 1
ATOM 2341 C C . ILE A 1 305 ? -10.562 -20.156 -6.891 1 96.06 305 ILE A C 1
ATOM 2343 O O . ILE A 1 305 ? -10.273 -21.125 -6.184 1 96.06 305 ILE A O 1
ATOM 2347 N N . SER A 1 306 ? -9.797 -19.719 -7.828 1 95.69 306 SER A N 1
ATOM 2348 C CA . SER A 1 306 ? -8.492 -20.328 -8.062 1 95.69 306 SER A CA 1
ATOM 2349 C C . SER A 1 306 ? -7.617 -20.25 -6.816 1 95.69 306 SER A C 1
ATOM 2351 O O . SER A 1 306 ? -6.922 -21.203 -6.477 1 95.69 306 SER A O 1
ATOM 2353 N N . THR A 1 307 ? -7.629 -19.094 -6.156 1 96.44 307 THR A N 1
ATOM 2354 C CA . THR A 1 307 ? -6.852 -18.922 -4.934 1 96.44 307 THR A CA 1
ATOM 2355 C C . THR A 1 307 ? -7.355 -19.844 -3.828 1 96.44 307 THR A C 1
ATOM 2357 O O . THR A 1 307 ? -6.559 -20.391 -3.07 1 96.44 307 THR A O 1
ATOM 2360 N N . TYR A 1 308 ? -8.695 -19.953 -3.781 1 95 308 TYR A N 1
ATOM 2361 C CA . TYR A 1 308 ? -9.297 -20.906 -2.852 1 95 308 TYR A CA 1
ATOM 2362 C C . TYR A 1 308 ? -8.781 -22.312 -3.096 1 95 308 TYR A C 1
ATOM 2364 O O . TYR A 1 308 ? -8.391 -23 -2.156 1 95 308 TYR A O 1
ATOM 2372 N N . GLU A 1 309 ? -8.719 -22.703 -4.324 1 91.38 309 GLU A N 1
ATOM 2373 C CA . GLU A 1 309 ? -8.281 -24.047 -4.699 1 91.38 309 GLU A CA 1
ATOM 2374 C C . GLU A 1 309 ? -6.789 -24.234 -4.43 1 91.38 309 GLU A C 1
ATOM 2376 O O . GLU A 1 309 ? -6.359 -25.328 -4.035 1 91.38 309 GLU A O 1
ATOM 2381 N N . MET A 1 310 ? -6.082 -23.203 -4.676 1 91.31 310 MET A N 1
ATOM 2382 C CA . MET A 1 310 ? -4.652 -23.234 -4.379 1 91.31 310 MET A CA 1
ATOM 2383 C C . MET A 1 310 ? -4.41 -23.578 -2.912 1 91.31 310 MET A C 1
ATOM 2385 O O . MET A 1 310 ? -3.619 -24.469 -2.6 1 91.31 310 MET A O 1
ATOM 2389 N N . TRP A 1 311 ? -5.086 -22.953 -2.049 1 90.69 311 TRP A N 1
ATOM 2390 C CA . TRP A 1 311 ? -4.883 -23.141 -0.616 1 90.69 311 TRP A CA 1
ATOM 2391 C C . TRP A 1 311 ? -5.527 -24.453 -0.147 1 90.69 311 TRP A C 1
ATOM 2393 O O . TRP A 1 311 ? -5.18 -24.969 0.915 1 90.69 311 TRP A O 1
ATOM 2403 N N . ASP A 1 312 ? -6.41 -24.953 -0.962 1 83.06 312 ASP A N 1
ATOM 2404 C CA . ASP A 1 312 ? -7.078 -26.203 -0.628 1 83.06 312 ASP A CA 1
ATOM 2405 C C . ASP A 1 312 ? -6.359 -27.391 -1.26 1 83.06 312 ASP A C 1
ATOM 2407 O O . ASP A 1 312 ? -6.809 -28.531 -1.14 1 83.06 312 ASP A O 1
ATOM 2411 N N . SER A 1 313 ? -5.398 -27.234 -2.049 1 77.38 313 SER A N 1
ATOM 2412 C CA . SER A 1 313 ? -4.762 -28.25 -2.877 1 77.38 313 SER A CA 1
ATOM 2413 C C . SER A 1 313 ? -4.297 -29.438 -2.035 1 77.38 313 SER A C 1
ATOM 2415 O O . SER A 1 313 ? -4.223 -30.562 -2.529 1 77.38 313 SER A O 1
ATOM 2417 N N . GLU A 1 314 ? -4.02 -29.234 -0.838 1 64.94 314 GLU A N 1
ATOM 2418 C CA . GLU A 1 314 ? -3.664 -30.391 -0.013 1 64.94 314 GLU A CA 1
ATOM 2419 C C . GLU A 1 314 ? -4.75 -30.688 1.014 1 64.94 314 GLU A C 1
ATOM 2421 O O . GLU A 1 314 ? -4.535 -31.469 1.946 1 64.94 314 GLU A O 1
ATOM 2426 N N . GLY A 1 315 ? -5.754 -29.984 0.741 1 60.94 315 GLY A N 1
ATOM 2427 C CA . GLY A 1 315 ? -6.832 -30.219 1.692 1 60.94 315 GLY A CA 1
ATOM 2428 C C . GLY A 1 315 ? -7.535 -31.547 1.495 1 60.94 315 GLY A C 1
ATOM 2429 O O . GLY A 1 315 ? -7.32 -32.219 0.487 1 60.94 315 GLY A O 1
ATOM 2430 N N . GLN A 1 316 ? -8.164 -31.938 2.461 1 51.94 316 GLN A N 1
ATOM 2431 C CA . GLN A 1 316 ? -8.859 -33.219 2.514 1 51.94 316 GLN A CA 1
ATOM 2432 C C . GLN A 1 316 ? -9.773 -33.406 1.305 1 51.94 316 GLN A C 1
ATOM 2434 O O . GLN A 1 316 ? -9.938 -34.5 0.81 1 51.94 316 GLN A O 1
ATOM 2439 N N . TYR A 1 317 ? -10.109 -32.219 0.823 1 48.31 317 TYR A N 1
ATOM 2440 C CA . TYR A 1 317 ? -11.117 -32.281 -0.233 1 48.31 317 TYR A CA 1
ATOM 2441 C C . TYR A 1 317 ? -10.5 -31.969 -1.59 1 48.31 317 TYR A C 1
ATOM 2443 O O . TYR A 1 317 ? -11.219 -31.812 -2.58 1 48.31 317 TYR A O 1
ATOM 2451 N N . SER A 1 318 ? -9.164 -31.906 -1.546 1 61 318 SER A N 1
ATOM 2452 C CA . SER A 1 318 ? -8.516 -31.5 -2.793 1 61 318 SER A CA 1
ATOM 2453 C C . SER A 1 318 ? -8.508 -32.656 -3.801 1 61 318 SER A C 1
ATOM 2455 O O . SER A 1 318 ? -8.219 -33.781 -3.443 1 61 318 SER A O 1
ATOM 2457 N N . ASN A 1 319 ? -9.086 -32.5 -4.977 1 58.22 319 ASN A N 1
ATOM 2458 C CA . ASN A 1 319 ? -9.148 -33.5 -6.043 1 58.22 319 ASN A CA 1
ATOM 2459 C C . ASN A 1 319 ? -8.133 -33.188 -7.145 1 58.22 319 ASN A C 1
ATOM 2461 O O . ASN A 1 319 ? -8.289 -33.656 -8.273 1 58.22 319 ASN A O 1
ATOM 2465 N N . GLY A 1 320 ? -7.164 -32.375 -6.785 1 66.12 320 GLY A N 1
ATOM 2466 C CA . GLY A 1 320 ? -6.176 -32.031 -7.805 1 66.12 320 GLY A CA 1
ATOM 2467 C C . GLY A 1 320 ? -6.742 -31.219 -8.945 1 66.12 320 GLY A C 1
ATOM 2468 O O . GLY A 1 320 ? -6.121 -31.094 -10 1 66.12 320 GLY A O 1
ATOM 2469 N N . ALA A 1 321 ? -7.816 -30.656 -8.766 1 77.75 321 ALA A N 1
ATOM 2470 C CA . ALA A 1 321 ? -8.602 -29.969 -9.797 1 77.75 321 ALA A CA 1
ATOM 2471 C C . ALA A 1 321 ? -8.047 -28.578 -10.07 1 77.75 321 ALA A C 1
ATOM 2473 O O . ALA A 1 321 ? -8.375 -27.969 -11.086 1 77.75 321 ALA A O 1
ATOM 2474 N N . TRP A 1 322 ? -7.137 -28.109 -9.258 1 83.56 322 TRP A N 1
ATOM 2475 C CA . TRP A 1 322 ? -6.625 -26.75 -9.359 1 83.56 322 TRP A CA 1
ATOM 2476 C C . TRP A 1 322 ? -6.02 -26.5 -10.742 1 83.56 322 TRP A C 1
ATOM 2478 O O . TRP A 1 322 ? -6.348 -25.516 -11.398 1 83.56 322 TRP A O 1
ATOM 2488 N N . GLU A 1 323 ? -5.281 -27.469 -11.297 1 83 323 GLU A N 1
ATOM 2489 C CA . GLU A 1 323 ? -4.652 -27.297 -12.602 1 83 323 GLU A CA 1
ATOM 2490 C C . GLU A 1 323 ? -5.699 -27.188 -13.711 1 83 323 GLU A C 1
ATOM 2492 O O . GLU A 1 323 ? -5.582 -26.359 -14.609 1 83 323 GLU A O 1
ATOM 2497 N N . ARG A 1 324 ? -6.641 -28.062 -13.617 1 85 324 ARG A N 1
ATOM 2498 C CA . ARG A 1 324 ? -7.715 -28.047 -14.609 1 85 324 ARG A CA 1
ATOM 2499 C C . ARG A 1 324 ? -8.461 -26.719 -14.578 1 85 324 ARG A C 1
ATOM 2501 O O . ARG A 1 324 ? -8.844 -26.203 -15.625 1 85 324 ARG A O 1
ATOM 2508 N N . HIS A 1 325 ? -8.602 -26.219 -13.406 1 88.75 325 HIS A N 1
ATOM 2509 C CA . HIS A 1 325 ? -9.344 -24.969 -13.281 1 88.75 325 HIS A CA 1
ATOM 2510 C C . HIS A 1 325 ? -8.523 -23.797 -13.781 1 88.75 325 HIS A C 1
ATOM 2512 O O . HIS A 1 325 ? -9.07 -22.812 -14.273 1 88.75 325 HIS A O 1
ATOM 2518 N N . LEU A 1 326 ? -7.184 -23.844 -13.648 1 92.88 326 LEU A N 1
ATOM 2519 C CA . LEU A 1 326 ? -6.324 -22.812 -14.234 1 92.88 326 LEU A CA 1
ATOM 2520 C C . LEU A 1 326 ? -6.504 -22.75 -15.75 1 92.88 326 LEU A C 1
ATOM 2522 O O . LEU A 1 326 ? -6.488 -21.672 -16.344 1 92.88 326 LEU A O 1
ATOM 2526 N N . ARG A 1 327 ? -6.723 -23.891 -16.375 1 90.81 327 ARG A N 1
ATOM 2527 C CA . ARG A 1 327 ? -6.996 -23.938 -17.812 1 90.81 327 ARG A CA 1
ATOM 2528 C C . ARG A 1 327 ? -8.336 -23.281 -18.125 1 90.81 327 ARG A C 1
ATOM 2530 O O . ARG A 1 327 ? -8.461 -22.594 -19.156 1 90.81 327 ARG A O 1
ATOM 2537 N N . GLY A 1 328 ? -9.281 -23.578 -17.297 1 91.12 328 GLY A N 1
ATOM 2538 C CA . GLY A 1 328 ? -10.57 -22.922 -17.469 1 91.12 328 GLY A CA 1
ATOM 2539 C C . GLY A 1 328 ? -10.492 -21.406 -17.406 1 91.12 328 GLY A C 1
ATOM 2540 O O . GLY A 1 328 ? -11.148 -20.719 -18.188 1 91.12 328 GLY A O 1
ATOM 2541 N N . ILE A 1 329 ? -9.742 -20.938 -16.469 1 93.81 329 ILE A N 1
ATOM 2542 C CA . ILE A 1 329 ? -9.578 -19.5 -16.344 1 93.81 329 ILE A CA 1
ATOM 2543 C C . ILE A 1 329 ? -8.883 -18.938 -17.594 1 93.81 329 ILE A C 1
ATOM 2545 O O . ILE A 1 329 ? -9.188 -17.844 -18.047 1 93.81 329 ILE A O 1
ATOM 2549 N N . PHE A 1 330 ? -7.961 -19.672 -18.125 1 92.88 330 PHE A N 1
ATOM 2550 C CA . PHE A 1 330 ? -7.336 -19.297 -19.391 1 92.88 330 PHE A CA 1
ATOM 2551 C C . PHE A 1 330 ? -8.383 -19.078 -20.469 1 92.88 330 PHE A C 1
ATOM 2553 O O . PHE A 1 330 ? -8.32 -18.109 -21.234 1 92.88 330 PHE A O 1
ATOM 2560 N N . TRP A 1 331 ? -9.398 -19.984 -20.547 1 90.75 331 TRP A N 1
ATOM 2561 C CA . TRP A 1 331 ? -10.461 -19.844 -21.547 1 90.75 331 TRP A CA 1
ATOM 2562 C C . TRP A 1 331 ? -11.203 -18.531 -21.375 1 90.75 331 TRP A C 1
ATOM 2564 O O . TRP A 1 331 ? -11.492 -17.844 -22.359 1 90.75 331 TRP A O 1
ATOM 2574 N N . ILE A 1 332 ? -11.469 -18.156 -20.141 1 89.62 332 ILE A N 1
ATOM 2575 C CA . ILE A 1 332 ? -12.195 -16.922 -19.859 1 89.62 332 ILE A CA 1
ATOM 2576 C C . ILE A 1 332 ? -11.352 -15.719 -20.281 1 89.62 332 ILE A C 1
ATOM 2578 O O . ILE A 1 332 ? -11.852 -14.812 -20.938 1 89.62 332 ILE A O 1
ATOM 2582 N N . GLN A 1 333 ? -10.148 -15.75 -19.906 1 91.44 333 GLN A N 1
ATOM 2583 C CA . GLN A 1 333 ? -9.266 -14.633 -20.203 1 91.44 333 GLN A CA 1
ATOM 2584 C C . GLN A 1 333 ? -9.062 -14.469 -21.703 1 91.44 333 GLN A C 1
ATOM 2586 O O . GLN A 1 333 ? -9.062 -13.352 -22.219 1 91.44 333 GLN A O 1
ATOM 2591 N N . ARG A 1 334 ? -8.883 -15.57 -22.359 1 88.69 334 ARG A N 1
ATOM 2592 C CA . ARG A 1 334 ? -8.727 -15.531 -23.812 1 88.69 334 ARG A CA 1
ATOM 2593 C C . ARG A 1 334 ? -9.984 -15 -24.484 1 88.69 334 ARG A C 1
ATOM 2595 O O . ARG A 1 334 ? -9.898 -14.172 -25.391 1 88.69 334 ARG A O 1
ATOM 2602 N N . SER A 1 335 ? -11.133 -15.461 -24.031 1 87.81 335 SER A N 1
ATOM 2603 C CA . SER A 1 335 ? -12.398 -15.055 -24.625 1 87.81 335 SER A CA 1
ATOM 2604 C C . SER A 1 335 ? -12.633 -13.562 -24.469 1 87.81 335 SER A C 1
ATOM 2606 O O . SER A 1 335 ? -13.273 -12.93 -25.312 1 87.81 335 SER A O 1
ATOM 2608 N N . GLN A 1 336 ? -12.102 -13.031 -23.422 1 90.38 336 GLN A N 1
ATOM 2609 C CA . GLN A 1 336 ? -12.297 -11.609 -23.141 1 90.38 336 GLN A CA 1
ATOM 2610 C C . GLN A 1 336 ? -11.078 -10.797 -23.578 1 90.38 336 GLN A C 1
ATOM 2612 O O . GLN A 1 336 ? -11.055 -9.578 -23.391 1 90.38 336 GLN A O 1
ATOM 2617 N N . ASN A 1 337 ? -10.125 -11.461 -24.062 1 91.56 337 ASN A N 1
ATOM 2618 C CA . ASN A 1 337 ? -8.875 -10.852 -24.5 1 91.56 337 ASN A CA 1
ATOM 2619 C C . ASN A 1 337 ? -8.164 -10.141 -23.359 1 91.56 337 ASN A C 1
ATOM 2621 O O . ASN A 1 337 ? -7.676 -9.023 -23.531 1 91.56 337 ASN A O 1
ATOM 2625 N N . ASN A 1 338 ? -8.25 -10.734 -22.219 1 94.69 338 ASN A N 1
ATOM 2626 C CA . ASN A 1 338 ? -7.52 -10.219 -21.062 1 94.69 338 ASN A CA 1
ATOM 2627 C C . ASN A 1 338 ? -6.035 -10.57 -21.141 1 94.69 338 ASN A C 1
ATOM 2629 O O . ASN A 1 338 ? -5.676 -11.688 -21.516 1 94.69 338 ASN A O 1
ATOM 2633 N N . ASN A 1 339 ? -5.195 -9.617 -20.875 1 95.31 339 ASN A N 1
ATOM 2634 C CA . ASN A 1 339 ? -3.76 -9.867 -20.891 1 95.31 339 ASN A CA 1
ATOM 2635 C C . ASN A 1 339 ? -3.02 -8.906 -19.953 1 95.31 339 ASN A C 1
ATOM 2637 O O . ASN A 1 339 ? -3.645 -8.164 -19.203 1 95.31 339 ASN A O 1
ATOM 2641 N N . GLY A 1 340 ? -1.73 -8.945 -19.984 1 96.12 340 GLY A N 1
ATOM 2642 C CA . GLY A 1 340 ? -0.913 -8.219 -19.016 1 96.12 340 GLY A CA 1
ATOM 2643 C C . GLY A 1 340 ? -0.799 -6.742 -19.344 1 96.12 340 GLY A C 1
ATOM 2644 O O . GLY A 1 340 ? -0.204 -5.98 -18.562 1 96.12 340 GLY A O 1
ATOM 2645 N N . GLU A 1 341 ? -1.356 -6.277 -20.375 1 95.62 341 GLU A N 1
ATOM 2646 C CA . GLU A 1 341 ? -1.261 -4.875 -20.766 1 95.62 341 GLU A CA 1
ATOM 2647 C C . GLU A 1 341 ? -2.641 -4.285 -21.047 1 95.62 341 GLU A C 1
ATOM 2649 O O . GLU A 1 341 ? -2.758 -3.266 -21.734 1 95.62 341 GLU A O 1
ATOM 2654 N N . CYS A 1 342 ? -3.705 -4.918 -20.453 1 95.75 342 CYS A N 1
ATOM 2655 C CA . CYS A 1 342 ? -5.066 -4.414 -20.594 1 95.75 342 CYS A CA 1
ATOM 2656 C C . CYS A 1 342 ? -5.184 -3.004 -20.031 1 95.75 342 CYS A C 1
ATOM 2658 O O . CYS A 1 342 ? -4.562 -2.684 -19.016 1 95.75 342 CYS A O 1
ATOM 2660 N N . LYS A 1 343 ? -6.047 -2.229 -20.719 1 94.38 343 LYS A N 1
ATOM 2661 C CA . LYS A 1 343 ? -6.32 -0.879 -20.234 1 94.38 343 LYS A CA 1
ATOM 2662 C C . LYS A 1 343 ? -7.055 -0.918 -18.891 1 94.38 343 LYS A C 1
ATOM 2664 O O . LYS A 1 343 ? -6.777 -0.108 -18 1 94.38 343 LYS A O 1
ATOM 2669 N N . ASP A 1 344 ? -7.984 -1.835 -18.766 1 95.81 344 ASP A N 1
ATOM 2670 C CA . ASP A 1 344 ? -8.68 -2.02 -17.484 1 95.81 344 ASP A CA 1
ATOM 2671 C C . ASP A 1 344 ? -7.738 -2.592 -16.438 1 95.81 344 ASP A C 1
ATOM 2673 O O . ASP A 1 344 ? -7.242 -3.711 -16.578 1 95.81 344 ASP A O 1
ATOM 2677 N N . PRO A 1 345 ? -7.547 -1.851 -15.359 1 96.19 345 PRO A N 1
ATOM 2678 C CA . PRO A 1 345 ? -6.547 -2.275 -14.383 1 96.19 345 PRO A CA 1
ATOM 2679 C C . PRO A 1 345 ? -6.91 -3.59 -13.695 1 96.19 345 PRO A C 1
ATOM 2681 O O . PRO A 1 345 ? -6.023 -4.375 -13.344 1 96.19 345 PRO A O 1
ATOM 2684 N N . LEU A 1 346 ? -8.156 -3.848 -13.5 1 97.38 346 LEU A N 1
ATOM 2685 C CA . LEU A 1 346 ? -8.547 -5.082 -12.828 1 97.38 346 LEU A CA 1
ATOM 2686 C C . LEU A 1 346 ? -8.289 -6.293 -13.711 1 97.38 346 LEU A C 1
ATOM 2688 O O . LEU A 1 346 ? -7.781 -7.312 -13.242 1 97.38 346 LEU A O 1
ATOM 2692 N N . ARG A 1 347 ? -8.625 -6.227 -15.008 1 97.62 347 ARG A N 1
ATOM 2693 C CA . ARG A 1 347 ? -8.359 -7.305 -15.953 1 97.62 347 ARG A CA 1
ATOM 2694 C C . ARG A 1 347 ? -6.867 -7.578 -16.062 1 97.62 347 ARG A C 1
ATOM 2696 O O . ARG A 1 347 ? -6.445 -8.734 -16.156 1 97.62 347 ARG A O 1
ATOM 2703 N N . ARG A 1 348 ? -6.141 -6.547 -16.062 1 97.5 348 ARG A N 1
ATOM 2704 C CA . ARG A 1 348 ? -4.688 -6.668 -16.109 1 97.5 348 ARG A CA 1
ATOM 2705 C C . ARG A 1 348 ? -4.164 -7.367 -14.852 1 97.5 348 ARG A C 1
ATOM 2707 O O . ARG A 1 348 ? -3.359 -8.297 -14.953 1 97.5 348 ARG A O 1
ATOM 2714 N N . ALA A 1 349 ? -4.617 -6.906 -13.695 1 97.94 349 ALA A N 1
ATOM 2715 C CA . ALA A 1 349 ? -4.199 -7.5 -12.43 1 97.94 349 ALA A CA 1
ATOM 2716 C C . ALA A 1 349 ? -4.586 -8.977 -12.367 1 97.94 349 ALA A C 1
ATOM 2718 O O . ALA A 1 349 ? -3.807 -9.805 -11.891 1 97.94 349 ALA A O 1
ATOM 2719 N N . ALA A 1 350 ? -5.766 -9.305 -12.844 1 97.88 350 ALA A N 1
ATOM 2720 C CA . ALA A 1 350 ? -6.246 -10.688 -12.836 1 97.88 350 ALA A CA 1
ATOM 2721 C C . ALA A 1 350 ? -5.355 -11.586 -13.688 1 97.88 350 ALA A C 1
ATOM 2723 O O . ALA A 1 350 ? -5.023 -12.703 -13.289 1 97.88 350 ALA A O 1
ATOM 2724 N N . TRP A 1 351 ? -4.965 -11.086 -14.805 1 97.88 351 TRP A N 1
ATOM 2725 C CA . TRP A 1 351 ? -4.109 -11.875 -15.695 1 97.88 351 TRP A CA 1
ATOM 2726 C C . TRP A 1 351 ? -2.775 -12.18 -15.023 1 97.88 351 TRP A C 1
ATOM 2728 O O . TRP A 1 351 ? -2.309 -13.328 -15.055 1 97.88 351 TRP A O 1
ATOM 2738 N N . TRP A 1 352 ? -2.197 -11.195 -14.453 1 98 352 TRP A N 1
ATOM 2739 C CA . TRP A 1 352 ? -0.903 -11.383 -13.805 1 98 352 TRP A CA 1
ATOM 2740 C C . TRP A 1 352 ? -1.015 -12.344 -12.633 1 98 352 TRP A C 1
ATOM 2742 O O . TRP A 1 352 ? -0.115 -13.156 -12.398 1 98 352 TRP A O 1
ATOM 2752 N N . GLN A 1 353 ? -2.096 -12.25 -11.852 1 97.44 353 GLN A N 1
ATOM 2753 C CA . GLN A 1 353 ? -2.291 -13.172 -10.734 1 97.44 353 GLN A CA 1
ATOM 2754 C C . GLN A 1 353 ? -2.455 -14.609 -11.234 1 97.44 353 GLN A C 1
ATOM 2756 O O . GLN A 1 353 ? -1.913 -15.539 -10.641 1 97.44 353 GLN A O 1
ATOM 2761 N N . TRP A 1 354 ? -3.213 -14.727 -12.281 1 97.31 354 TRP A N 1
ATOM 2762 C CA . TRP A 1 354 ? -3.391 -16.031 -12.906 1 97.31 354 TRP A CA 1
ATOM 2763 C C . TRP A 1 354 ? -2.055 -16.594 -13.375 1 97.31 354 TRP A C 1
ATOM 2765 O O . TRP A 1 354 ? -1.754 -17.766 -13.156 1 97.31 354 TRP A O 1
ATOM 2775 N N . LEU A 1 355 ? -1.258 -15.789 -13.992 1 96.94 355 LEU A N 1
ATOM 2776 C CA . LEU A 1 355 ? 0.033 -16.234 -14.508 1 96.94 355 LEU A CA 1
ATOM 2777 C C . LEU A 1 355 ? 0.933 -16.703 -13.375 1 96.94 355 LEU A C 1
ATOM 2779 O O . LEU A 1 355 ? 1.648 -17.703 -13.516 1 96.94 355 LEU A O 1
ATOM 2783 N N . ARG A 1 356 ? 0.947 -15.969 -12.305 1 96.5 356 ARG A N 1
ATOM 2784 C CA . ARG A 1 356 ? 1.761 -16.359 -11.156 1 96.5 356 ARG A CA 1
ATOM 2785 C C . ARG A 1 356 ? 1.362 -17.734 -10.641 1 96.5 356 ARG A C 1
ATOM 2787 O O . ARG A 1 356 ? 2.225 -18.562 -10.359 1 96.5 356 ARG A O 1
ATOM 2794 N N . GLN A 1 357 ? 0.076 -17.984 -10.539 1 95.19 357 GLN A N 1
ATOM 2795 C CA . GLN A 1 357 ? -0.403 -19.281 -10.07 1 95.19 357 GLN A CA 1
ATOM 2796 C C . GLN A 1 357 ? -0.069 -20.375 -11.07 1 95.19 357 GLN A C 1
ATOM 2798 O O . GLN A 1 357 ? 0.432 -21.438 -10.688 1 95.19 357 GLN A O 1
ATOM 2803 N N . ASP A 1 358 ? -0.302 -20.078 -12.297 1 95.25 358 ASP A N 1
ATOM 2804 C CA . ASP A 1 358 ? -0.038 -21.078 -13.328 1 95.25 358 ASP A CA 1
ATOM 2805 C C . ASP A 1 358 ? 1.453 -21.391 -13.414 1 95.25 358 ASP A C 1
ATOM 2807 O O . ASP A 1 358 ? 1.835 -22.547 -13.625 1 95.25 358 ASP A O 1
ATOM 2811 N N . SER A 1 359 ? 2.293 -20.375 -13.32 1 95.56 359 SER A N 1
ATOM 2812 C CA . SER A 1 359 ? 3.736 -20.578 -13.391 1 95.56 359 SER A CA 1
ATOM 2813 C C . SER A 1 359 ? 4.223 -21.516 -12.289 1 95.56 359 SER A C 1
ATOM 2815 O O . SER A 1 359 ? 5.082 -22.359 -12.531 1 95.56 359 SER A O 1
ATOM 2817 N N . TRP A 1 360 ? 3.701 -21.359 -11.148 1 93.75 360 TRP A N 1
ATOM 2818 C CA . TRP A 1 360 ? 4.102 -22.234 -10.055 1 93.75 360 TRP A CA 1
ATOM 2819 C C . TRP A 1 360 ? 3.688 -23.672 -10.328 1 93.75 360 TRP A C 1
ATOM 2821 O O . TRP A 1 360 ? 4.484 -24.609 -10.148 1 93.75 360 TRP A O 1
ATOM 2831 N N . VAL A 1 361 ? 2.461 -23.875 -10.773 1 91.75 361 VAL A N 1
ATOM 2832 C CA . VAL A 1 361 ? 1.974 -25.219 -11.062 1 91.75 361 VAL A CA 1
ATOM 2833 C C . VAL A 1 361 ? 2.785 -25.828 -12.211 1 91.75 361 VAL A C 1
ATOM 2835 O O . VAL A 1 361 ? 3.178 -26.984 -12.148 1 91.75 361 VAL A O 1
ATOM 2838 N N . ALA A 1 362 ? 3.012 -24.984 -13.203 1 92.62 362 ALA A N 1
ATOM 2839 C CA . ALA A 1 362 ? 3.797 -25.438 -14.344 1 92.62 362 ALA A CA 1
ATOM 2840 C C . ALA A 1 362 ? 5.191 -25.891 -13.914 1 92.62 362 ALA A C 1
ATOM 2842 O O . ALA A 1 362 ? 5.684 -26.922 -14.352 1 92.62 362 ALA A O 1
ATOM 2843 N N . PHE A 1 363 ? 5.816 -25.219 -13.047 1 93.56 363 PHE A N 1
ATOM 2844 C CA . PHE A 1 363 ? 7.141 -25.531 -12.531 1 93.56 363 PHE A CA 1
ATOM 2845 C C . PHE A 1 363 ? 7.121 -26.844 -11.766 1 93.56 363 PHE A C 1
ATOM 2847 O O . PHE A 1 363 ? 7.98 -27.703 -11.977 1 93.56 363 PHE A O 1
ATOM 2854 N N . ARG A 1 364 ? 6.156 -27 -10.961 1 89.06 364 ARG A N 1
ATOM 2855 C CA . ARG A 1 364 ? 6.074 -28.188 -10.109 1 89.06 364 ARG A CA 1
ATOM 2856 C C . ARG A 1 364 ? 5.75 -29.422 -10.938 1 89.06 364 ARG A C 1
ATOM 2858 O O . ARG A 1 364 ? 6.246 -30.516 -10.656 1 89.06 364 ARG A O 1
ATOM 2865 N N . GLU A 1 365 ? 4.941 -29.219 -11.992 1 87.75 365 GLU A N 1
ATOM 2866 C CA . GLU A 1 365 ? 4.48 -30.344 -12.789 1 87.75 365 GLU A CA 1
ATOM 2867 C C . GLU A 1 365 ? 5.414 -30.609 -13.969 1 87.75 365 GLU A C 1
ATOM 2869 O O . GLU A 1 365 ? 5.266 -31.609 -14.672 1 87.75 365 GLU A O 1
ATOM 2874 N N . GLY A 1 366 ? 6.336 -29.766 -14.234 1 89.69 366 GLY A N 1
ATOM 2875 C CA . GLY A 1 366 ? 7.242 -29.922 -15.367 1 89.69 366 GLY A CA 1
ATOM 2876 C C . GLY A 1 366 ? 6.562 -29.719 -16.703 1 89.69 366 GLY A C 1
ATOM 2877 O O . GLY A 1 366 ? 6.863 -30.422 -17.672 1 89.69 366 GLY A O 1
ATOM 2878 N N . ARG A 1 367 ? 5.594 -28.844 -16.781 1 89.25 367 ARG A N 1
ATOM 2879 C CA . ARG A 1 367 ? 4.902 -28.5 -18.031 1 89.25 367 ARG A CA 1
ATOM 2880 C C . ARG A 1 367 ? 5.121 -27.031 -18.391 1 89.25 367 ARG A C 1
ATOM 2882 O O . ARG A 1 367 ? 5.68 -26.266 -17.609 1 89.25 367 ARG A O 1
ATOM 2889 N N . ARG A 1 368 ? 4.633 -26.656 -19.562 1 91.56 368 ARG A N 1
ATOM 2890 C CA . ARG A 1 368 ? 4.738 -25.266 -20 1 91.56 368 ARG A CA 1
ATOM 2891 C C . ARG A 1 368 ? 3.596 -24.422 -19.438 1 91.56 368 ARG A C 1
ATOM 2893 O O . ARG A 1 368 ? 2.533 -24.953 -19.109 1 91.56 368 ARG A O 1
ATOM 2900 N N . VAL A 1 369 ? 3.838 -23.156 -19.281 1 93.88 369 VAL A N 1
ATOM 2901 C CA . VAL A 1 369 ? 2.824 -22.203 -18.812 1 93.88 369 VAL A CA 1
ATOM 2902 C C . VAL A 1 369 ? 1.729 -22.062 -19.875 1 93.88 369 VAL A C 1
ATOM 2904 O O . VAL A 1 369 ? 1.987 -22.219 -21.062 1 93.88 369 VAL A O 1
ATOM 2907 N N . LEU A 1 370 ? 0.517 -21.672 -19.484 1 91.69 370 LEU A N 1
ATOM 2908 C CA . LEU A 1 370 ? -0.665 -21.719 -20.344 1 91.69 370 LEU A CA 1
ATOM 2909 C C . LEU A 1 370 ? -0.773 -20.469 -21.188 1 91.69 370 LEU A C 1
ATOM 2911 O O . LEU A 1 370 ? -1.457 -20.453 -22.219 1 91.69 370 LEU A O 1
ATOM 2915 N N . THR A 1 371 ? -0.076 -19.406 -20.812 1 90.81 371 THR A N 1
ATOM 2916 C CA . THR A 1 371 ? -0.295 -18.125 -21.484 1 90.81 371 THR A CA 1
ATOM 2917 C C . THR A 1 371 ? 0.199 -18.188 -22.922 1 90.81 371 THR A C 1
ATOM 2919 O O . THR A 1 371 ? 1.228 -18.797 -23.219 1 90.81 371 THR A O 1
ATOM 2922 N N . ILE A 1 372 ? -0.555 -17.516 -23.828 1 89 372 ILE A N 1
ATOM 2923 C CA . ILE A 1 372 ? -0.189 -17.375 -25.234 1 89 372 ILE A CA 1
ATOM 2924 C C . ILE A 1 372 ? 0.113 -15.922 -25.562 1 89 372 ILE A C 1
ATOM 2926 O O . ILE A 1 372 ? 0.442 -15.586 -26.703 1 89 372 ILE A O 1
ATOM 2930 N N . TRP A 1 373 ? -0.047 -15.094 -24.578 1 91.38 373 TRP A N 1
ATOM 2931 C CA . TRP A 1 373 ? 0.127 -13.664 -24.781 1 91.38 373 TRP A CA 1
ATOM 2932 C C . TRP A 1 373 ? 1.602 -13.281 -24.719 1 91.38 373 TRP A C 1
ATOM 2934 O O . TRP A 1 373 ? 2.369 -13.859 -23.938 1 91.38 373 TRP A O 1
ATOM 2944 N N . ARG A 1 374 ? 1.888 -12.227 -25.531 1 90.5 374 ARG A N 1
ATOM 2945 C CA . ARG A 1 374 ? 3.232 -11.656 -25.531 1 90.5 374 ARG A CA 1
ATOM 2946 C C . ARG A 1 374 ? 3.189 -10.164 -25.25 1 90.5 374 ARG A C 1
ATOM 2948 O O . ARG A 1 374 ? 2.34 -9.445 -25.781 1 90.5 374 ARG A O 1
ATOM 2955 N N . PRO A 1 375 ? 4.184 -9.781 -24.375 1 92.5 375 PRO A N 1
ATOM 2956 C CA . PRO A 1 375 ? 4.227 -8.344 -24.109 1 92.5 375 PRO A CA 1
ATOM 2957 C C . PRO A 1 375 ? 4.535 -7.52 -25.359 1 92.5 375 PRO A C 1
ATOM 2959 O O . PRO A 1 375 ? 5.328 -7.941 -26.203 1 92.5 375 PRO A O 1
ATOM 2962 N N . THR A 1 376 ? 3.955 -6.348 -25.438 1 92.06 376 THR A N 1
ATOM 2963 C CA . THR A 1 376 ? 4.152 -5.496 -26.594 1 92.06 376 THR A CA 1
ATOM 2964 C C . THR A 1 376 ? 5.023 -4.289 -26.25 1 92.06 376 THR A C 1
ATOM 2966 O O . THR A 1 376 ? 5.621 -3.674 -27.125 1 92.06 376 THR A O 1
ATOM 2969 N N . LYS A 1 377 ? 5.094 -3.961 -25.047 1 93.31 377 LYS A N 1
ATOM 2970 C CA . LYS A 1 377 ? 5.887 -2.803 -24.641 1 93.31 377 LYS A CA 1
ATOM 2971 C C . LYS A 1 377 ? 7.359 -3.17 -24.5 1 93.31 377 LYS A C 1
ATOM 2973 O O . LYS A 1 377 ? 7.688 -4.258 -24.016 1 93.31 377 LYS A O 1
ATOM 2978 N N . ARG A 1 378 ? 8.281 -2.207 -24.938 1 93.44 378 ARG A N 1
ATOM 2979 C CA . ARG A 1 378 ? 9.711 -2.381 -24.734 1 93.44 378 ARG A CA 1
ATOM 2980 C C . ARG A 1 378 ? 10.086 -2.176 -23.281 1 93.44 378 ARG A C 1
ATOM 2982 O O . ARG A 1 378 ? 9.422 -1.427 -22.562 1 93.44 378 ARG A O 1
ATOM 2989 N N . LEU A 1 379 ? 11.148 -2.84 -22.781 1 94.75 379 LEU A N 1
ATOM 2990 C CA . LEU A 1 379 ? 11.617 -2.723 -21.406 1 94.75 379 LEU A CA 1
ATOM 2991 C C . LEU A 1 379 ? 11.859 -1.263 -21.031 1 94.75 379 LEU A C 1
ATOM 2993 O O . LEU A 1 379 ? 11.5 -0.829 -19.938 1 94.75 379 LEU A O 1
ATOM 2997 N N . MET A 1 380 ? 12.352 -0.416 -21.891 1 91.31 380 MET A N 1
ATOM 2998 C CA . MET A 1 380 ? 12.742 0.964 -21.625 1 91.31 380 MET A CA 1
ATOM 2999 C C . MET A 1 380 ? 11.516 1.854 -21.453 1 91.31 380 MET A C 1
ATOM 3001 O O . MET A 1 380 ? 11.609 2.963 -20.938 1 91.31 380 MET A O 1
ATOM 3005 N N . ASP A 1 381 ? 10.438 1.324 -21.969 1 93.56 381 ASP A N 1
ATOM 3006 C CA . ASP A 1 381 ? 9.203 2.104 -21.891 1 93.56 381 ASP A CA 1
ATOM 3007 C C . ASP A 1 381 ? 8.414 1.767 -20.625 1 93.56 381 ASP A C 1
ATOM 3009 O O . ASP A 1 381 ? 7.383 2.375 -20.344 1 93.56 381 ASP A O 1
ATOM 3013 N N . LEU A 1 382 ? 8.938 0.874 -19.844 1 95.44 382 LEU A N 1
ATOM 3014 C CA . LEU A 1 382 ? 8.203 0.419 -18.672 1 95.44 382 LEU A CA 1
ATOM 3015 C C . LEU A 1 382 ? 8.57 1.252 -17.453 1 95.44 382 LEU A C 1
ATOM 3017 O O . LEU A 1 382 ? 9.711 1.703 -17.312 1 95.44 382 LEU A O 1
ATOM 3021 N N . THR A 1 383 ? 7.539 1.532 -16.641 1 93.56 383 THR A N 1
ATOM 3022 C CA . THR A 1 383 ? 7.785 2.074 -15.305 1 93.56 383 THR A CA 1
ATOM 3023 C C . THR A 1 383 ? 8.453 1.032 -14.414 1 93.56 383 THR A C 1
ATOM 3025 O O . THR A 1 383 ? 8.5 -0.151 -14.758 1 93.56 383 THR A O 1
ATOM 3028 N N . PRO A 1 384 ? 8.992 1.432 -13.281 1 95 384 PRO A N 1
ATOM 3029 C CA . PRO A 1 384 ? 9.562 0.452 -12.352 1 95 384 PRO A CA 1
ATOM 3030 C C . PRO A 1 384 ? 8.57 -0.65 -11.977 1 95 384 PRO A C 1
ATOM 3032 O O . PRO A 1 384 ? 8.945 -1.823 -11.906 1 95 384 PRO A O 1
ATOM 3035 N N . ASP A 1 385 ? 7.344 -0.32 -11.789 1 95.5 385 ASP A N 1
ATOM 3036 C CA . ASP A 1 385 ? 6.332 -1.33 -11.5 1 95.5 385 ASP A CA 1
ATOM 3037 C C . ASP A 1 385 ? 6.117 -2.256 -12.695 1 95.5 385 ASP A C 1
ATOM 3039 O O . ASP A 1 385 ? 5.902 -3.459 -12.523 1 95.5 385 ASP A O 1
ATOM 3043 N N . GLY A 1 386 ? 6.172 -1.632 -13.867 1 96.31 386 GLY A N 1
ATOM 3044 C CA . GLY A 1 386 ? 6.066 -2.445 -15.07 1 96.31 386 GLY A CA 1
ATOM 3045 C C . GLY A 1 386 ? 7.203 -3.443 -15.211 1 96.31 386 GLY A C 1
ATOM 3046 O O . GLY A 1 386 ? 6.988 -4.578 -15.648 1 96.31 386 GLY A O 1
ATOM 3047 N N . LEU A 1 387 ? 8.352 -3.043 -14.828 1 97.56 387 LEU A N 1
ATOM 3048 C CA . LEU A 1 387 ? 9.508 -3.932 -14.867 1 97.56 387 LEU A CA 1
ATOM 3049 C C . LEU A 1 387 ? 9.352 -5.074 -13.875 1 97.56 387 LEU A C 1
ATOM 3051 O O . LEU A 1 387 ? 9.711 -6.215 -14.172 1 97.56 387 LEU A O 1
ATOM 3055 N N . ALA A 1 388 ? 8.789 -4.719 -12.75 1 97.81 388 ALA A N 1
ATOM 3056 C CA . ALA A 1 388 ? 8.57 -5.738 -11.727 1 97.81 388 ALA A CA 1
ATOM 3057 C C . ALA A 1 388 ? 7.578 -6.793 -12.211 1 97.81 388 ALA A C 1
ATOM 3059 O O . ALA A 1 388 ? 7.676 -7.965 -11.828 1 97.81 388 ALA A O 1
ATOM 3060 N N . LEU A 1 389 ? 6.684 -6.441 -13.062 1 97.38 389 LEU A N 1
ATOM 3061 C CA . LEU A 1 389 ? 5.719 -7.383 -13.625 1 97.38 389 LEU A CA 1
ATOM 3062 C C . LEU A 1 389 ? 6.332 -8.148 -14.789 1 97.38 389 LEU A C 1
ATOM 3064 O O . LEU A 1 389 ? 6.109 -9.352 -14.93 1 97.38 389 LEU A O 1
ATOM 3068 N N . ARG A 1 390 ? 7.125 -7.5 -15.562 1 96.88 390 ARG A N 1
ATOM 3069 C CA . ARG A 1 390 ? 7.684 -8.094 -16.766 1 96.88 390 ARG A CA 1
ATOM 3070 C C . ARG A 1 390 ? 8.547 -9.305 -16.438 1 96.88 390 ARG A C 1
ATOM 3072 O O . ARG A 1 390 ? 8.523 -10.305 -17.156 1 96.88 390 ARG A O 1
ATOM 3079 N N . ILE A 1 391 ? 9.242 -9.219 -15.398 1 98 391 ILE A N 1
ATOM 3080 C CA . ILE A 1 391 ? 10.156 -10.305 -15.055 1 98 391 ILE A CA 1
ATOM 3081 C C . ILE A 1 391 ? 9.352 -11.562 -14.711 1 98 391 ILE A C 1
ATOM 3083 O O . ILE A 1 391 ? 9.844 -12.68 -14.883 1 98 391 ILE A O 1
ATOM 3087 N N . VAL A 1 392 ? 8.125 -11.406 -14.25 1 97.69 392 VAL A N 1
ATOM 3088 C CA . VAL A 1 392 ? 7.262 -12.555 -13.992 1 97.69 392 VAL A CA 1
ATOM 3089 C C . VAL A 1 392 ? 6.969 -13.289 -15.297 1 97.69 392 VAL A C 1
ATOM 3091 O O . VAL A 1 392 ? 6.973 -14.516 -15.344 1 97.69 392 VAL A O 1
ATOM 3094 N N . TYR A 1 393 ? 6.738 -12.539 -16.281 1 96.75 393 TYR A N 1
ATOM 3095 C CA . TYR A 1 393 ? 6.527 -13.125 -17.609 1 96.75 393 TYR A CA 1
ATOM 3096 C C . TYR A 1 393 ? 7.781 -13.836 -18.094 1 96.75 393 TYR A C 1
ATOM 3098 O O . TYR A 1 393 ? 7.715 -14.969 -18.562 1 96.75 393 TYR A O 1
ATOM 3106 N N . ILE A 1 394 ? 8.906 -13.172 -18 1 97.19 394 ILE A N 1
ATOM 3107 C CA . ILE A 1 394 ? 10.164 -13.75 -18.453 1 97.19 394 ILE A CA 1
ATOM 3108 C C . ILE A 1 394 ? 10.445 -15.039 -17.688 1 97.19 394 ILE A C 1
ATOM 3110 O O . ILE A 1 394 ? 10.875 -16.031 -18.266 1 97.19 394 ILE A O 1
ATOM 3114 N N . CYS A 1 395 ? 10.188 -14.938 -16.422 1 97.5 395 CYS A N 1
ATOM 3115 C CA . CYS A 1 395 ? 10.367 -16.125 -15.602 1 97.5 395 CYS A CA 1
ATOM 3116 C C . CYS A 1 395 ? 9.461 -17.25 -16.094 1 97.5 395 CYS A C 1
ATOM 3118 O O . CYS A 1 395 ? 9.867 -18.422 -16.094 1 97.5 395 CYS A O 1
ATOM 3120 N N . GLY A 1 396 ? 8.227 -16.906 -16.453 1 96.25 396 GLY A N 1
ATOM 3121 C CA . GLY A 1 396 ? 7.34 -17.906 -17.047 1 96.25 396 GLY A CA 1
ATOM 3122 C C . GLY A 1 396 ? 7.926 -18.594 -18.25 1 96.25 396 GLY A C 1
ATOM 3123 O O . GLY A 1 396 ? 7.77 -19.797 -18.438 1 96.25 396 GLY A O 1
ATOM 3124 N N . ARG A 1 397 ? 8.664 -17.875 -19.031 1 95.44 397 ARG A N 1
ATOM 3125 C CA . ARG A 1 397 ? 9.305 -18.438 -20.219 1 95.44 397 ARG A CA 1
ATOM 3126 C C . ARG A 1 397 ? 10.477 -19.344 -19.828 1 95.44 397 ARG A C 1
ATOM 3128 O O . ARG A 1 397 ? 10.75 -20.344 -20.484 1 95.44 397 ARG A O 1
ATOM 3135 N N . CYS A 1 398 ? 11.141 -18.953 -18.828 1 96.94 398 CYS A N 1
ATOM 3136 C CA . CYS A 1 398 ? 12.203 -19.828 -18.312 1 96.94 398 CYS A CA 1
ATOM 3137 C C . CYS A 1 398 ? 11.633 -21.141 -17.828 1 96.94 398 CYS A C 1
ATOM 3139 O O . CYS A 1 398 ? 12.258 -22.203 -18.016 1 96.94 398 CYS A O 1
ATOM 3141 N N . ILE A 1 399 ? 10.492 -21.078 -17.25 1 96.38 399 ILE A N 1
ATOM 3142 C CA . ILE A 1 399 ? 9.805 -22.281 -16.797 1 96.38 399 ILE A CA 1
ATOM 3143 C C . ILE A 1 399 ? 9.414 -23.141 -18 1 96.38 399 ILE A C 1
ATOM 3145 O O . ILE A 1 399 ? 9.531 -24.359 -17.953 1 96.38 399 ILE A O 1
ATOM 3149 N N . ASP A 1 400 ? 9.016 -22.484 -19.062 1 93.38 400 ASP A N 1
ATOM 3150 C CA . ASP A 1 400 ? 8.711 -23.188 -20.312 1 93.38 400 ASP A CA 1
ATOM 3151 C C . ASP A 1 400 ? 9.93 -23.969 -20.797 1 93.38 400 ASP A C 1
ATOM 3153 O O . ASP A 1 400 ? 9.789 -25.109 -21.25 1 93.38 400 ASP A O 1
ATOM 3157 N N . PHE A 1 401 ? 11.062 -23.406 -20.781 1 93.31 401 PHE A N 1
ATOM 3158 C CA . PHE A 1 401 ? 12.305 -24.031 -21.234 1 93.31 401 PHE A CA 1
ATOM 3159 C C . PHE A 1 401 ? 12.633 -25.25 -20.375 1 93.31 401 PHE A C 1
ATOM 3161 O O . PHE A 1 401 ? 13.109 -26.25 -20.891 1 93.31 401 PHE A O 1
ATOM 3168 N N . ALA A 1 402 ? 12.375 -25.094 -19.094 1 93.25 402 ALA A N 1
ATOM 3169 C CA . ALA A 1 402 ? 12.711 -26.141 -18.141 1 93.25 402 ALA A CA 1
ATOM 3170 C C . ALA A 1 402 ? 11.711 -27.297 -18.234 1 93.25 402 ALA A C 1
ATOM 3172 O O . ALA A 1 402 ? 11.93 -28.359 -17.656 1 93.25 402 ALA A O 1
ATOM 3173 N N . ALA A 1 403 ? 10.672 -27.109 -18.969 1 90.44 403 ALA A N 1
ATOM 3174 C CA . ALA A 1 403 ? 9.617 -28.125 -19.062 1 90.44 403 ALA A CA 1
ATOM 3175 C C . ALA A 1 403 ? 10.125 -29.375 -19.766 1 90.44 403 ALA A C 1
ATOM 3177 O O . ALA A 1 403 ? 11.031 -29.312 -20.594 1 90.44 403 ALA A O 1
ATOM 3178 N N . THR A 1 404 ? 9.617 -30.516 -19.438 1 80.38 404 THR A N 1
ATOM 3179 C CA . THR A 1 404 ? 10.086 -31.797 -19.922 1 80.38 404 THR A CA 1
ATOM 3180 C C . THR A 1 404 ? 9.242 -32.281 -21.109 1 80.38 404 THR A C 1
ATOM 3182 O O . THR A 1 404 ? 9.516 -33.344 -21.688 1 80.38 404 THR A O 1
ATOM 3185 N N . GLU A 1 405 ? 8.344 -31.625 -21.469 1 68.25 405 GLU A N 1
ATOM 3186 C CA . GLU A 1 405 ? 7.391 -32.094 -22.469 1 68.25 405 GLU A CA 1
ATOM 3187 C C . GLU A 1 405 ? 8.062 -32.281 -23.828 1 68.25 405 GLU A C 1
ATOM 3189 O O . GLU A 1 405 ? 7.801 -33.281 -24.531 1 68.25 405 GLU A O 1
ATOM 3194 N N . LYS A 1 406 ? 8.812 -31.25 -24.281 1 62.88 406 LYS A N 1
ATOM 3195 C CA . LYS A 1 406 ? 9.344 -31.359 -25.641 1 62.88 406 LYS A CA 1
ATOM 3196 C C . LYS A 1 406 ? 10.859 -31.5 -25.625 1 62.88 406 LYS A C 1
ATOM 3198 O O . LYS A 1 406 ? 11.555 -30.781 -24.906 1 62.88 406 LYS A O 1
ATOM 3203 N N . LYS A 1 407 ? 11.219 -32.562 -26.328 1 67.19 407 LYS A N 1
ATOM 3204 C CA . LYS A 1 407 ? 12.656 -32.812 -26.438 1 67.19 407 LYS A CA 1
ATOM 3205 C C . LYS A 1 407 ? 13.234 -32.219 -27.719 1 67.19 407 LYS A C 1
ATOM 3207 O O . LYS A 1 407 ? 12.859 -32.625 -28.812 1 67.19 407 LYS A O 1
ATOM 3212 N N . TYR A 1 408 ? 13.789 -31.047 -27.531 1 77.56 408 TYR A N 1
ATOM 3213 C CA . TYR A 1 408 ? 14.5 -30.406 -28.641 1 77.56 408 TYR A CA 1
ATOM 3214 C C . TYR A 1 408 ? 15.938 -30.906 -28.719 1 77.56 408 TYR A C 1
ATOM 3216 O O . TYR A 1 408 ? 16.453 -31.5 -27.766 1 77.56 408 TYR A O 1
ATOM 3224 N N . ASP A 1 409 ? 16.406 -30.734 -29.969 1 82.94 409 ASP A N 1
ATOM 3225 C CA . ASP A 1 409 ? 17.828 -31.078 -30.109 1 82.94 409 ASP A CA 1
ATOM 3226 C C . ASP A 1 409 ? 18.703 -30.188 -29.25 1 82.94 409 ASP A C 1
ATOM 3228 O O . ASP A 1 409 ? 18.297 -29.094 -28.859 1 82.94 409 ASP A O 1
ATOM 3232 N N . ILE A 1 410 ? 19.812 -30.656 -29 1 87.19 410 ILE A N 1
ATOM 3233 C CA . ILE A 1 410 ? 20.734 -30.016 -28.078 1 87.19 410 ILE A CA 1
ATOM 3234 C C . ILE A 1 410 ? 21.094 -28.625 -28.594 1 87.19 410 ILE A C 1
ATOM 3236 O O . ILE A 1 410 ? 21.172 -27.672 -27.812 1 87.19 410 ILE A O 1
ATOM 3240 N N . ALA A 1 411 ? 21.328 -28.469 -29.844 1 86.69 411 ALA A N 1
ATOM 3241 C CA . ALA A 1 411 ? 21.703 -27.172 -30.422 1 86.69 411 ALA A CA 1
ATOM 3242 C C . ALA A 1 411 ? 20.594 -26.141 -30.219 1 86.69 411 ALA A C 1
ATOM 3244 O O . ALA A 1 411 ? 20.875 -25 -29.859 1 86.69 411 ALA A O 1
ATOM 3245 N N . THR A 1 412 ? 19.391 -26.578 -30.5 1 87.62 412 THR A N 1
ATOM 3246 C CA . THR A 1 412 ? 18.25 -25.688 -30.312 1 87.62 412 THR A CA 1
ATOM 3247 C C . THR A 1 412 ? 18.125 -25.281 -28.844 1 87.62 412 THR A C 1
ATOM 3249 O O . THR A 1 412 ? 17.828 -24.125 -28.531 1 87.62 412 THR A O 1
ATOM 3252 N N . ARG A 1 413 ? 18.375 -26.203 -27.984 1 90.62 413 ARG A N 1
ATOM 3253 C CA . ARG A 1 413 ? 18.266 -25.938 -26.547 1 90.62 413 ARG A CA 1
ATOM 3254 C C . ARG A 1 413 ? 19.328 -24.938 -26.094 1 90.62 413 ARG A C 1
ATOM 3256 O O . ARG A 1 413 ? 19.062 -24.078 -25.25 1 90.62 413 ARG A O 1
ATOM 3263 N N . ILE A 1 414 ? 20.438 -25.094 -26.625 1 89.75 414 ILE A N 1
ATOM 3264 C CA . ILE A 1 414 ? 21.516 -24.172 -26.281 1 89.75 414 ILE A CA 1
ATOM 3265 C C . ILE A 1 414 ? 21.156 -22.766 -26.75 1 89.75 414 ILE A C 1
ATOM 3267 O O . ILE A 1 414 ? 21.359 -21.797 -26.016 1 89.75 414 ILE A O 1
ATOM 3271 N N . GLU A 1 415 ? 20.594 -22.656 -27.891 1 89.19 415 GLU A N 1
ATOM 3272 C CA . GLU A 1 415 ? 20.203 -21.359 -28.438 1 89.19 415 GLU A CA 1
ATOM 3273 C C . GLU A 1 415 ? 19.078 -20.734 -27.625 1 89.19 415 GLU A C 1
ATOM 3275 O O . GLU A 1 415 ? 19.109 -19.547 -27.328 1 89.19 415 GLU A O 1
ATOM 3280 N N . GLN A 1 416 ? 18.094 -21.547 -27.344 1 91.12 416 GLN A N 1
ATOM 3281 C CA . GLN A 1 416 ? 16.984 -21.078 -26.531 1 91.12 416 GLN A CA 1
ATOM 3282 C C . GLN A 1 416 ? 17.469 -20.562 -25.172 1 91.12 416 GLN A C 1
ATOM 3284 O O . GLN A 1 416 ? 17.047 -19.516 -24.703 1 91.12 416 GLN A O 1
ATOM 3289 N N . ALA A 1 417 ? 18.359 -21.312 -24.516 1 94 417 ALA A N 1
ATOM 3290 C CA . ALA A 1 417 ? 18.922 -20.906 -23.234 1 94 417 ALA A CA 1
ATOM 3291 C C . ALA A 1 417 ? 19.641 -19.562 -23.344 1 94 417 ALA A C 1
ATOM 3293 O O . ALA A 1 417 ? 19.5 -18.703 -22.484 1 94 417 ALA A O 1
ATOM 3294 N N . GLY A 1 418 ? 20.391 -19.469 -24.422 1 92.31 418 GLY A N 1
ATOM 3295 C CA . GLY A 1 418 ? 21.094 -18.219 -24.656 1 92.31 418 GLY A CA 1
ATOM 3296 C C . GLY A 1 418 ? 20.172 -17.031 -24.781 1 92.31 418 GLY A C 1
ATOM 3297 O O . GLY A 1 418 ? 20.453 -15.953 -24.25 1 92.31 418 GLY A O 1
ATOM 3298 N N . LYS A 1 419 ? 19.109 -17.203 -25.5 1 93.94 419 LYS A N 1
ATOM 3299 C CA . LYS A 1 419 ? 18.141 -16.125 -25.672 1 93.94 419 LYS A CA 1
ATOM 3300 C C . LYS A 1 419 ? 17.484 -15.742 -24.344 1 93.94 419 LYS A C 1
ATOM 3302 O O . LYS A 1 419 ? 17.266 -14.555 -24.078 1 93.94 419 LYS A O 1
ATOM 3307 N N . LEU A 1 420 ? 17.141 -16.719 -23.531 1 96.38 420 LEU A N 1
ATOM 3308 C CA . LEU A 1 420 ? 16.516 -16.453 -22.25 1 96.38 420 LEU A CA 1
ATOM 3309 C C . LEU A 1 420 ? 17.469 -15.742 -21.297 1 96.38 420 LEU A C 1
ATOM 3311 O O . LEU A 1 420 ? 17.078 -14.797 -20.609 1 96.38 420 LEU A O 1
ATOM 3315 N N . LEU A 1 421 ? 18.734 -16.219 -21.266 1 96.25 421 LEU A N 1
ATOM 3316 C CA . LEU A 1 421 ? 19.719 -15.57 -20.422 1 96.25 421 LEU A CA 1
ATOM 3317 C C . LEU A 1 421 ? 19.953 -14.125 -20.859 1 96.25 421 LEU A C 1
ATOM 3319 O O . LEU A 1 421 ? 20.156 -13.242 -20.016 1 96.25 421 LEU A O 1
ATOM 3323 N N . GLN A 1 422 ? 19.906 -13.93 -22.125 1 95 422 GLN A N 1
ATOM 3324 C CA . GLN A 1 422 ? 20.047 -12.57 -22.625 1 95 422 GLN A CA 1
ATOM 3325 C C . GLN A 1 422 ? 18.859 -11.703 -22.219 1 95 422 GLN A C 1
ATOM 3327 O O . GLN A 1 422 ? 19.031 -10.539 -21.844 1 95 422 GLN A O 1
ATOM 3332 N N . ALA A 1 423 ? 17.641 -12.258 -22.344 1 95.75 423 ALA A N 1
ATOM 3333 C CA . ALA A 1 423 ? 16.453 -11.531 -21.938 1 95.75 423 ALA A CA 1
ATOM 3334 C C . ALA A 1 423 ? 16.531 -11.148 -20.453 1 95.75 423 ALA A C 1
ATOM 3336 O O . ALA A 1 423 ? 16.156 -10.031 -20.078 1 95.75 423 ALA A O 1
ATOM 3337 N N . LEU A 1 424 ? 16.969 -12.047 -19.641 1 97.88 424 LEU A N 1
ATOM 3338 C CA . LEU A 1 424 ? 17.156 -11.789 -18.203 1 97.88 424 LEU A CA 1
ATOM 3339 C C . LEU A 1 424 ? 18.172 -10.664 -17.984 1 97.88 424 LEU A C 1
ATOM 3341 O O . LEU A 1 424 ? 17.922 -9.742 -17.203 1 97.88 424 LEU A O 1
ATOM 3345 N N . GLU A 1 425 ? 19.219 -10.742 -18.703 1 96.44 425 GLU A N 1
ATOM 3346 C CA . GLU A 1 425 ? 20.266 -9.727 -18.547 1 96.44 425 GLU A CA 1
ATOM 3347 C C . GLU A 1 425 ? 19.797 -8.367 -19.031 1 96.44 425 GLU A C 1
ATOM 3349 O O . GLU A 1 425 ? 20.125 -7.336 -18.438 1 96.44 425 GLU A O 1
ATOM 3354 N N . ASP A 1 426 ? 19.094 -8.367 -20.125 1 96.06 426 ASP A N 1
ATOM 3355 C CA . ASP A 1 426 ? 18.516 -7.121 -20.609 1 96.06 426 ASP A CA 1
ATOM 3356 C C . ASP A 1 426 ? 17.609 -6.492 -19.547 1 96.06 426 ASP A C 1
ATOM 3358 O O . ASP A 1 426 ? 17.641 -5.273 -19.344 1 96.06 426 ASP A O 1
ATOM 3362 N N . TRP A 1 427 ? 16.781 -7.27 -18.938 1 97.69 427 TRP A N 1
ATOM 3363 C CA . TRP A 1 427 ? 15.914 -6.781 -17.875 1 97.69 427 TRP A CA 1
ATOM 3364 C C . TRP A 1 427 ? 16.734 -6.191 -16.719 1 97.69 427 TRP A C 1
ATOM 3366 O O . TRP A 1 427 ? 16.422 -5.098 -16.234 1 97.69 427 TRP A O 1
ATOM 3376 N N . ARG A 1 428 ? 17.734 -6.887 -16.281 1 97.56 428 ARG A N 1
ATOM 3377 C CA . ARG A 1 428 ? 18.578 -6.434 -15.172 1 97.56 428 ARG A CA 1
ATOM 3378 C C . ARG A 1 428 ? 19.219 -5.086 -15.492 1 97.56 428 ARG A C 1
ATOM 3380 O O . ARG A 1 428 ? 19.25 -4.195 -14.641 1 97.56 428 ARG A O 1
ATOM 3387 N N . LYS A 1 429 ? 19.625 -4.945 -16.688 1 95.25 429 LYS A N 1
ATOM 3388 C CA . LYS A 1 429 ? 20.312 -3.727 -17.109 1 95.25 429 LYS A CA 1
ATOM 3389 C C . LYS A 1 429 ? 19.344 -2.549 -17.172 1 95.25 429 LYS A C 1
ATOM 3391 O O . LYS A 1 429 ? 19.75 -1.393 -17.047 1 95.25 429 LYS A O 1
ATOM 3396 N N . ALA A 1 430 ? 18.094 -2.848 -17.328 1 95.5 430 ALA A N 1
ATOM 3397 C CA . ALA A 1 430 ? 17.078 -1.81 -17.453 1 95.5 430 ALA A CA 1
ATOM 3398 C C . ALA A 1 430 ? 16.609 -1.316 -16.094 1 95.5 430 ALA A C 1
ATOM 3400 O O . ALA A 1 430 ? 15.891 -0.325 -15.992 1 95.5 430 ALA A O 1
ATOM 3401 N N . LEU A 1 431 ? 17.016 -1.929 -15.008 1 97.25 431 LEU A N 1
ATOM 3402 C CA . LEU A 1 431 ? 16.5 -1.635 -13.68 1 97.25 431 LEU A CA 1
ATOM 3403 C C . LEU A 1 431 ? 17 -0.287 -13.18 1 97.25 431 LEU A C 1
ATOM 3405 O O . LEU A 1 431 ? 18.188 0.016 -13.297 1 97.25 431 LEU A O 1
ATOM 3409 N N . PRO A 1 432 ? 16.125 0.544 -12.711 1 93.75 432 PRO A N 1
ATOM 3410 C CA . PRO A 1 432 ? 16.562 1.751 -12.016 1 93.75 432 PRO A CA 1
ATOM 3411 C C . PRO A 1 432 ? 17.172 1.451 -10.641 1 93.75 432 PRO A C 1
ATOM 3413 O O . PRO A 1 432 ? 17.141 0.307 -10.188 1 93.75 432 PRO A O 1
ATOM 3416 N N . SER A 1 433 ? 17.672 2.5 -10 1 90.5 433 SER A N 1
ATOM 3417 C CA . SER A 1 433 ? 18.375 2.359 -8.727 1 90.5 433 SER A CA 1
ATOM 3418 C C . SER A 1 433 ? 17.422 1.96 -7.605 1 90.5 433 SER A C 1
ATOM 3420 O O . SER A 1 433 ? 17.844 1.472 -6.559 1 90.5 433 SER A O 1
ATOM 3422 N N . SER A 1 434 ? 16.141 2.105 -7.855 1 91.94 434 SER A N 1
ATOM 3423 C CA . SER A 1 434 ? 15.148 1.793 -6.832 1 91.94 434 SER A CA 1
ATOM 3424 C C . SER A 1 434 ? 15.117 0.298 -6.531 1 91.94 434 SER A C 1
ATOM 3426 O O . SER A 1 434 ? 14.57 -0.123 -5.512 1 91.94 434 SER A O 1
ATOM 3428 N N . PHE A 1 435 ? 15.711 -0.519 -7.367 1 96.56 435 PHE A N 1
ATOM 3429 C CA . PHE A 1 435 ? 15.719 -1.963 -7.168 1 96.56 435 PHE A CA 1
ATOM 3430 C C . PHE A 1 435 ? 16.938 -2.387 -6.344 1 96.56 435 PHE A C 1
ATOM 3432 O O . PHE A 1 435 ? 17.047 -3.553 -5.961 1 96.56 435 PHE A O 1
ATOM 3439 N N . GLN A 1 436 ? 17.766 -1.459 -5.996 1 95.5 436 GLN A N 1
ATOM 3440 C CA . GLN A 1 436 ? 18.953 -1.771 -5.223 1 95.5 436 GLN A CA 1
ATOM 3441 C C . GLN A 1 436 ? 18.625 -1.95 -3.744 1 95.5 436 GLN A C 1
ATOM 3443 O O . GLN A 1 436 ? 17.688 -1.341 -3.234 1 95.5 436 GLN A O 1
ATOM 3448 N N . PRO A 1 437 ? 19.391 -2.77 -3.07 1 96.06 437 PRO A N 1
ATOM 3449 C CA . PRO A 1 437 ? 19.141 -2.99 -1.644 1 96.06 437 PRO A CA 1
ATOM 3450 C C . PRO A 1 437 ? 19.312 -1.72 -0.812 1 96.06 437 PRO A C 1
ATOM 3452 O O . PRO A 1 437 ? 20.203 -0.908 -1.09 1 96.06 437 PRO A O 1
ATOM 3455 N N . LEU A 1 438 ? 18.453 -1.547 0.143 1 96.25 438 LEU A N 1
ATOM 3456 C CA . LEU A 1 438 ? 18.594 -0.493 1.142 1 96.25 438 LEU A CA 1
ATOM 3457 C C . LEU A 1 438 ? 19.641 -0.872 2.193 1 96.25 438 LEU A C 1
ATOM 3459 O O . LEU A 1 438 ? 20.219 0.002 2.836 1 96.25 438 LEU A O 1
ATOM 3463 N N . TYR A 1 439 ? 19.766 -2.189 2.371 1 95.69 439 TYR A N 1
ATOM 3464 C CA . TYR A 1 439 ? 20.641 -2.711 3.41 1 95.69 439 TYR A CA 1
ATOM 3465 C C . TYR A 1 439 ? 21.188 -4.082 3.027 1 95.69 439 TYR A C 1
ATOM 3467 O O . TYR A 1 439 ? 20.469 -4.902 2.449 1 95.69 439 TYR A O 1
ATOM 3475 N N . GLN A 1 440 ? 22.406 -4.281 3.299 1 93.75 440 GLN A N 1
ATOM 3476 C CA . GLN A 1 440 ? 23.062 -5.586 3.221 1 93.75 440 GLN A CA 1
ATOM 3477 C C . GLN A 1 440 ? 23.797 -5.91 4.516 1 93.75 440 GLN A C 1
ATOM 3479 O O . GLN A 1 440 ? 24.594 -5.094 5.004 1 93.75 440 GLN A O 1
ATOM 3484 N N . GLY A 1 441 ? 23.531 -7.039 4.977 1 90.69 441 GLY A N 1
ATOM 3485 C CA . GLY A 1 441 ? 24.141 -7.441 6.234 1 90.69 441 GLY A CA 1
ATOM 3486 C C . GLY A 1 441 ? 25.656 -7.508 6.164 1 90.69 441 GLY A C 1
ATOM 3487 O O . GLY A 1 441 ? 26.234 -7.434 5.078 1 90.69 441 GLY A O 1
ATOM 3488 N N . PRO A 1 442 ? 26.25 -7.617 7.355 1 88.44 442 PRO A N 1
ATOM 3489 C CA . PRO A 1 442 ? 27.703 -7.707 7.406 1 88.44 442 PRO A CA 1
ATOM 3490 C C . PRO A 1 442 ? 28.25 -8.992 6.789 1 88.44 442 PRO A C 1
ATOM 3492 O O . PRO A 1 442 ? 27.469 -9.883 6.434 1 88.44 442 PRO A O 1
ATOM 3495 N N . GLN A 1 443 ? 29.5 -8.984 6.719 1 87.44 443 GLN A N 1
ATOM 3496 C CA . GLN A 1 443 ? 30.156 -10.172 6.168 1 87.44 443 GLN A CA 1
ATOM 3497 C C . GLN A 1 443 ? 29.859 -11.406 7.008 1 87.44 443 GLN A C 1
ATOM 3499 O O . GLN A 1 443 ? 29.734 -11.32 8.234 1 87.44 443 GLN A O 1
ATOM 3504 N N . LEU A 1 444 ? 29.828 -12.508 6.32 1 88.25 444 LEU A N 1
ATOM 3505 C CA . LEU A 1 444 ? 29.422 -13.773 6.926 1 88.25 444 LEU A CA 1
ATOM 3506 C C . LEU A 1 444 ? 30.391 -14.195 8.016 1 88.25 444 LEU A C 1
ATOM 3508 O O . LEU A 1 444 ? 31.609 -14.109 7.832 1 88.25 444 LEU A O 1
ATOM 3512 N N . MET A 1 445 ? 29.797 -14.43 9.133 1 83.69 445 MET A N 1
ATOM 3513 C CA . MET A 1 445 ? 30.578 -15.047 10.203 1 83.69 445 MET A CA 1
ATOM 3514 C C . MET A 1 445 ? 30.625 -16.562 10.023 1 83.69 445 MET A C 1
ATOM 3516 O O . MET A 1 445 ? 29.922 -17.125 9.18 1 83.69 445 MET A O 1
ATOM 3520 N N . GLN A 1 446 ? 31.406 -17.125 10.891 1 80 446 GLN A N 1
ATOM 3521 C CA . GLN A 1 446 ? 31.516 -18.578 10.836 1 80 446 GLN A CA 1
ATOM 3522 C C . GLN A 1 446 ? 30.188 -19.25 11.117 1 80 446 GLN A C 1
ATOM 3524 O O . GLN A 1 446 ? 29.5 -18.922 12.094 1 80 446 GLN A O 1
ATOM 3529 N N . GLY A 1 447 ? 29.75 -20.031 10.195 1 79.81 447 GLY A N 1
ATOM 3530 C CA . GLY A 1 447 ? 28.516 -20.781 10.391 1 79.81 447 GLY A CA 1
ATOM 3531 C C . GLY A 1 447 ? 27.328 -20.188 9.672 1 79.81 447 GLY A C 1
ATOM 3532 O O . GLY A 1 447 ? 26.281 -20.828 9.531 1 79.81 447 GLY A O 1
ATOM 3533 N N . GLU A 1 448 ? 27.484 -18.906 9.25 1 86.38 448 GLU A N 1
ATOM 3534 C CA . GLU A 1 448 ? 26.391 -18.281 8.516 1 86.38 448 GLU A CA 1
ATOM 3535 C C . GLU A 1 448 ? 26.469 -18.609 7.023 1 86.38 448 GLU A C 1
ATOM 3537 O O . GLU A 1 448 ? 27.562 -18.641 6.445 1 86.38 448 GLU A O 1
ATOM 3542 N N . ALA A 1 449 ? 25.344 -18.969 6.555 1 91.81 449 ALA A N 1
ATOM 3543 C CA . ALA A 1 449 ? 25.344 -19.406 5.16 1 91.81 449 ALA A CA 1
ATOM 3544 C C . ALA A 1 449 ? 25.031 -18.25 4.223 1 91.81 449 ALA A C 1
ATOM 3546 O O . ALA A 1 449 ? 25.547 -18.188 3.104 1 91.81 449 ALA A O 1
ATOM 3547 N N . PHE A 1 450 ? 24.219 -17.312 4.695 1 95.62 450 PHE A N 1
ATOM 3548 C CA . PHE A 1 450 ? 23.781 -16.234 3.803 1 95.62 450 PHE A CA 1
ATOM 3549 C C . PHE A 1 450 ? 23.703 -14.914 4.547 1 95.62 450 PHE A C 1
ATOM 3551 O O . PHE A 1 450 ? 23.516 -14.891 5.766 1 95.62 450 PHE A O 1
ATOM 3558 N N . ARG A 1 451 ? 23.938 -13.828 3.85 1 94.31 451 ARG A N 1
ATOM 3559 C CA . ARG A 1 451 ? 23.828 -12.477 4.395 1 94.31 451 ARG A CA 1
ATOM 3560 C C . ARG A 1 451 ? 22.484 -11.859 4.051 1 94.31 451 ARG A C 1
ATOM 3562 O O . ARG A 1 451 ? 22.047 -11.891 2.898 1 94.31 451 ARG A O 1
ATOM 3569 N N . PRO A 1 452 ? 21.766 -11.219 5.047 1 95.25 452 PRO A N 1
ATOM 3570 C CA . PRO A 1 452 ? 20.469 -10.609 4.773 1 95.25 452 PRO A CA 1
ATOM 3571 C C . PRO A 1 452 ? 20.562 -9.453 3.777 1 95.25 452 PRO A C 1
ATOM 3573 O O . PRO A 1 452 ? 21.516 -8.68 3.812 1 95.25 452 PRO A O 1
ATOM 3576 N N . ILE A 1 453 ? 19.641 -9.344 2.918 1 97.25 453 ILE A N 1
ATOM 3577 C CA . ILE A 1 453 ? 19.5 -8.289 1.923 1 97.25 453 ILE A CA 1
ATOM 3578 C C . ILE A 1 453 ? 18.094 -7.68 2.004 1 97.25 453 ILE A C 1
ATOM 3580 O O . ILE A 1 453 ? 17.094 -8.398 1.912 1 97.25 453 ILE A O 1
ATOM 3584 N N . TRP A 1 454 ? 18.047 -6.383 2.209 1 97.56 454 TRP A N 1
ATOM 3585 C CA . TRP A 1 454 ? 16.75 -5.707 2.316 1 97.56 454 TRP A CA 1
ATOM 3586 C C . TRP A 1 454 ? 16.5 -4.809 1.11 1 97.56 454 TRP A C 1
ATOM 3588 O O . TRP A 1 454 ? 17.172 -3.777 0.952 1 97.56 454 TRP A O 1
ATOM 3598 N N . ILE A 1 455 ? 15.609 -5.242 0.25 1 97.62 455 ILE A N 1
ATOM 3599 C CA . ILE A 1 455 ? 15.141 -4.449 -0.88 1 97.62 455 ILE A CA 1
ATOM 3600 C C . ILE A 1 455 ? 13.711 -3.982 -0.626 1 97.62 455 ILE A C 1
ATOM 3602 O O . ILE A 1 455 ? 12.844 -4.785 -0.272 1 97.62 455 ILE A O 1
ATOM 3606 N N . HIS A 1 456 ? 13.469 -2.764 -0.736 1 96.75 456 HIS A N 1
ATOM 3607 C CA . HIS A 1 456 ? 12.156 -2.162 -0.536 1 96.75 456 HIS A CA 1
ATOM 3608 C C . HIS A 1 456 ? 11.781 -1.269 -1.712 1 96.75 456 HIS A C 1
ATOM 3610 O O . HIS A 1 456 ? 12.594 -0.472 -2.182 1 96.75 456 HIS A O 1
ATOM 3616 N N . PRO A 1 457 ? 10.562 -1.328 -2.297 1 95.81 457 PRO A N 1
ATOM 3617 C CA . PRO A 1 457 ? 9.43 -2.057 -1.714 1 95.81 457 PRO A CA 1
ATOM 3618 C C . PRO A 1 457 ? 9.516 -3.562 -1.952 1 95.81 457 PRO A C 1
ATOM 3620 O O . PRO A 1 457 ? 10.32 -4.02 -2.762 1 95.81 457 PRO A O 1
ATOM 3623 N N . PRO A 1 458 ? 8.617 -4.391 -1.184 1 96.81 458 PRO A N 1
ATOM 3624 C CA . PRO A 1 458 ? 8.648 -5.852 -1.299 1 96.81 458 PRO A CA 1
ATOM 3625 C C . PRO A 1 458 ? 8.438 -6.332 -2.732 1 96.81 458 PRO A C 1
ATOM 3627 O O . PRO A 1 458 ? 8.984 -7.367 -3.125 1 96.81 458 PRO A O 1
ATOM 3630 N N . SER A 1 459 ? 7.676 -5.629 -3.523 1 97 459 SER A N 1
ATOM 3631 C CA . SER A 1 459 ? 7.434 -6.035 -4.906 1 97 459 SER A CA 1
ATOM 3632 C C . SER A 1 459 ? 8.727 -6.051 -5.711 1 97 459 SER A C 1
ATOM 3634 O O . SER A 1 459 ? 8.906 -6.898 -6.59 1 97 459 SER A O 1
ATOM 3636 N N . PHE A 1 460 ? 9.648 -5.168 -5.434 1 97.88 460 PHE A N 1
ATOM 3637 C CA . PHE A 1 460 ? 10.922 -5.125 -6.137 1 97.88 460 PHE A CA 1
ATOM 3638 C C . PHE A 1 460 ? 11.828 -6.266 -5.688 1 97.88 460 PHE A C 1
ATOM 3640 O O . PHE A 1 460 ? 12.555 -6.84 -6.496 1 97.88 460 PHE A O 1
ATOM 3647 N N . ALA A 1 461 ? 11.773 -6.523 -4.395 1 98.19 461 ALA A N 1
ATOM 3648 C CA . ALA A 1 461 ? 12.5 -7.695 -3.914 1 98.19 461 ALA A CA 1
ATOM 3649 C C . ALA A 1 461 ? 12.016 -8.961 -4.609 1 98.19 461 ALA A C 1
ATOM 3651 O O . ALA A 1 461 ? 12.82 -9.797 -5.035 1 98.19 461 ALA A O 1
ATOM 3652 N N . ALA A 1 462 ? 10.688 -9.07 -4.684 1 98 462 ALA A N 1
ATOM 3653 C CA . ALA A 1 462 ? 10.078 -10.219 -5.355 1 98 462 ALA A CA 1
ATOM 3654 C C . ALA A 1 462 ? 10.516 -10.289 -6.816 1 98 462 ALA A C 1
ATOM 3656 O O . ALA A 1 462 ? 10.758 -11.375 -7.348 1 98 462 ALA A O 1
ATOM 3657 N N . ALA A 1 463 ? 10.602 -9.141 -7.449 1 98.56 463 ALA A N 1
ATOM 3658 C CA . ALA A 1 463 ? 11.031 -9.094 -8.844 1 98.56 463 ALA A CA 1
ATOM 3659 C C . ALA A 1 463 ? 12.461 -9.609 -8.992 1 98.56 463 ALA A C 1
ATOM 3661 O O . ALA A 1 463 ? 12.75 -10.406 -9.883 1 98.56 463 ALA A O 1
ATOM 3662 N N . ILE A 1 464 ? 13.305 -9.18 -8.109 1 98.62 464 ILE A N 1
ATOM 3663 C CA . ILE A 1 464 ? 14.695 -9.625 -8.148 1 98.62 464 ILE A CA 1
ATOM 3664 C C . ILE A 1 464 ? 14.766 -11.133 -7.91 1 98.62 464 ILE A C 1
ATOM 3666 O O . ILE A 1 464 ? 15.562 -11.828 -8.539 1 98.62 464 ILE A O 1
ATOM 3670 N N . GLN A 1 465 ? 13.961 -11.594 -7.062 1 98.38 465 GLN A N 1
ATOM 3671 C CA . GLN A 1 465 ? 13.914 -13.031 -6.832 1 98.38 465 GLN A CA 1
ATOM 3672 C C . GLN A 1 465 ? 13.445 -13.773 -8.078 1 98.38 465 GLN A C 1
ATOM 3674 O O . GLN A 1 465 ? 13.992 -14.82 -8.43 1 98.38 465 GLN A O 1
ATOM 3679 N N . ASN A 1 466 ? 12.445 -13.258 -8.719 1 98.56 466 ASN A N 1
ATOM 3680 C CA . ASN A 1 466 ? 11.969 -13.883 -9.953 1 98.56 466 ASN A CA 1
ATOM 3681 C C . ASN A 1 466 ? 13.055 -13.922 -11.016 1 98.56 466 ASN A C 1
ATOM 3683 O O . ASN A 1 466 ? 13.156 -14.883 -11.773 1 98.56 466 ASN A O 1
ATOM 3687 N N . PHE A 1 467 ? 13.82 -12.867 -11.07 1 98.69 467 PHE A N 1
ATOM 3688 C CA . PHE A 1 467 ? 14.969 -12.844 -11.977 1 98.69 467 PHE A CA 1
ATOM 3689 C C . PHE A 1 467 ? 15.898 -14.023 -11.711 1 98.69 467 PHE A C 1
ATOM 3691 O O . PHE A 1 467 ? 16.281 -14.734 -12.633 1 98.69 467 PHE A O 1
ATOM 3698 N N . HIS A 1 468 ? 16.188 -14.219 -10.523 1 98.81 468 HIS A N 1
ATOM 3699 C CA . HIS A 1 468 ? 17.156 -15.25 -10.156 1 98.81 468 HIS A CA 1
ATOM 3700 C C . HIS A 1 468 ? 16.547 -16.641 -10.258 1 98.81 468 HIS A C 1
ATOM 3702 O O . HIS A 1 468 ? 17.234 -17.609 -10.57 1 98.81 468 HIS A O 1
ATOM 3708 N N . ILE A 1 469 ? 15.227 -16.766 -9.984 1 98.69 469 ILE A N 1
ATOM 3709 C CA . ILE A 1 469 ? 14.539 -18.031 -10.266 1 98.69 469 ILE A CA 1
ATOM 3710 C C . ILE A 1 469 ? 14.727 -18.406 -11.734 1 98.69 469 ILE A C 1
ATOM 3712 O O . ILE A 1 469 ? 15.141 -19.531 -12.047 1 98.69 469 ILE A O 1
ATOM 3716 N N . GLY A 1 470 ? 14.438 -17.406 -12.578 1 98.44 470 GLY A N 1
ATOM 3717 C CA . GLY A 1 470 ? 14.609 -17.656 -14.008 1 98.44 470 GLY A CA 1
ATOM 3718 C C . GLY A 1 470 ? 16.031 -18.047 -14.375 1 98.44 470 GLY A C 1
ATOM 3719 O O . GLY A 1 470 ? 16.234 -18.984 -15.133 1 98.44 470 GLY A O 1
ATOM 3720 N N . ARG A 1 471 ? 16.969 -17.344 -13.836 1 98.5 471 ARG A N 1
ATOM 3721 C CA . ARG A 1 471 ? 18.375 -17.594 -14.133 1 98.5 471 ARG A CA 1
ATOM 3722 C C . ARG A 1 471 ? 18.781 -19.016 -13.711 1 98.5 471 ARG A C 1
ATOM 3724 O O . ARG A 1 471 ? 19.438 -19.734 -14.469 1 98.5 471 ARG A O 1
ATOM 3731 N N . ILE A 1 472 ? 18.406 -19.422 -12.57 1 98.44 472 ILE A N 1
ATOM 3732 C CA . ILE A 1 472 ? 18.703 -20.75 -12.07 1 98.44 472 ILE A CA 1
ATOM 3733 C C . ILE A 1 472 ? 18.078 -21.797 -12.992 1 98.44 472 ILE A C 1
ATOM 3735 O O . ILE A 1 472 ? 18.75 -22.75 -13.414 1 98.44 472 ILE A O 1
ATOM 3739 N N . LEU A 1 473 ? 16.828 -21.625 -13.32 1 97.62 473 LEU A N 1
ATOM 3740 C CA . LEU A 1 473 ? 16.094 -22.609 -14.109 1 97.62 473 LEU A CA 1
ATOM 3741 C C . LEU A 1 473 ? 16.734 -22.797 -15.484 1 97.62 473 LEU A C 1
ATOM 3743 O O . LEU A 1 473 ? 16.844 -23.922 -15.977 1 97.62 473 LEU A O 1
ATOM 3747 N N . VAL A 1 474 ? 17.188 -21.719 -16.062 1 96.81 474 VAL A N 1
ATOM 3748 C CA . VAL A 1 474 ? 17.797 -21.812 -17.375 1 96.81 474 VAL A CA 1
ATOM 3749 C C . VAL A 1 474 ? 19.172 -22.484 -17.266 1 96.81 474 VAL A C 1
ATOM 3751 O O . VAL A 1 474 ? 19.484 -23.406 -18.031 1 96.81 474 VAL A O 1
ATOM 3754 N N . LEU A 1 475 ? 19.938 -22.125 -16.281 1 96.5 475 LEU A N 1
ATOM 3755 C CA . LEU A 1 475 ? 21.312 -22.594 -16.156 1 96.5 475 LEU A CA 1
ATOM 3756 C C . LEU A 1 475 ? 21.344 -24.078 -15.805 1 96.5 475 LEU A C 1
ATOM 3758 O O . LEU A 1 475 ? 22.203 -24.812 -16.281 1 96.5 475 LEU A O 1
ATOM 3762 N N . ILE A 1 476 ? 20.453 -24.516 -14.984 1 94.12 476 ILE A N 1
ATOM 3763 C CA . ILE A 1 476 ? 20.5 -25.906 -14.555 1 94.12 476 ILE A CA 1
ATOM 3764 C C . ILE A 1 476 ? 19.969 -26.812 -15.68 1 94.12 476 ILE A C 1
ATOM 3766 O O . ILE A 1 476 ? 20.281 -28 -15.727 1 94.12 476 ILE A O 1
ATOM 3770 N N . ASN A 1 477 ? 19.188 -26.25 -16.594 1 93.12 477 ASN A N 1
ATOM 3771 C CA . ASN A 1 477 ? 18.578 -27.062 -17.656 1 93.12 477 ASN A CA 1
ATOM 3772 C C . ASN A 1 477 ? 19.297 -26.875 -18.984 1 93.12 477 ASN A C 1
ATOM 3774 O O . ASN A 1 477 ? 19.016 -27.594 -19.953 1 93.12 477 ASN A O 1
ATOM 3778 N N . GLN A 1 478 ? 20.188 -25.938 -19.016 1 91.56 478 GLN A N 1
ATOM 3779 C CA . GLN A 1 478 ? 20.953 -25.688 -20.234 1 91.56 478 GLN A CA 1
ATOM 3780 C C . GLN A 1 478 ? 21.984 -26.797 -20.453 1 91.56 478 GLN A C 1
ATOM 3782 O O . GLN A 1 478 ? 22.781 -27.094 -19.562 1 91.56 478 GLN A O 1
ATOM 3787 N N . PRO A 1 479 ? 21.922 -27.375 -21.688 1 88.69 479 PRO A N 1
ATOM 3788 C CA . PRO A 1 479 ? 22.969 -28.359 -21.969 1 88.69 479 PRO A CA 1
ATOM 3789 C C . PRO A 1 479 ? 24.375 -27.766 -21.938 1 88.69 479 PRO A C 1
ATOM 3791 O O . PRO A 1 479 ? 24.578 -26.625 -22.344 1 88.69 479 PRO A O 1
ATOM 3794 N N . SER A 1 480 ? 25.281 -28.453 -21.234 1 81.31 480 SER A N 1
ATOM 3795 C CA . SER A 1 480 ? 26.672 -27.984 -21.141 1 81.31 480 SER A CA 1
ATOM 3796 C C . SER A 1 480 ? 27.516 -28.516 -22.297 1 81.31 480 SER A C 1
ATOM 3798 O O . SER A 1 480 ? 27.391 -29.688 -22.672 1 81.31 480 SER A O 1
ATOM 3800 N N . ILE A 1 481 ? 28.156 -27.609 -23.062 1 71.94 481 ILE A N 1
ATOM 3801 C CA . ILE A 1 481 ? 29.062 -28 -24.141 1 71.94 481 ILE A CA 1
ATOM 3802 C C . ILE A 1 481 ? 30.359 -28.531 -23.531 1 71.94 481 ILE A C 1
ATOM 3804 O O . ILE A 1 481 ? 31.141 -29.188 -24.219 1 71.94 481 ILE A O 1
ATOM 3808 N N . GLY A 1 482 ? 30.469 -28.547 -22.297 1 74 482 GLY A N 1
ATOM 3809 C CA . GLY A 1 482 ? 31.641 -29.078 -21.625 1 74 482 GLY A CA 1
ATOM 3810 C C . GLY A 1 482 ? 32.75 -28.047 -21.422 1 74 482 GLY A C 1
ATOM 3811 O O . GLY A 1 482 ? 32.625 -26.922 -21.938 1 74 482 GLY A O 1
ATOM 3812 N N . GLY A 1 483 ? 33.656 -28.078 -20.562 1 81.19 483 GLY A N 1
ATOM 3813 C CA . GLY A 1 483 ? 34.781 -27.203 -20.266 1 81.19 483 GLY A CA 1
ATOM 3814 C C . GLY A 1 483 ? 34.781 -26.656 -18.844 1 81.19 483 GLY A C 1
ATOM 3815 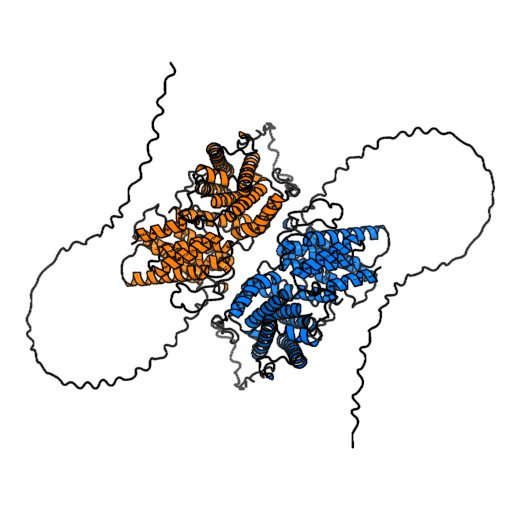O O . GLY A 1 483 ? 33.719 -26.344 -18.312 1 81.19 483 GLY A O 1
ATOM 3816 N N . ILE A 1 484 ? 35.875 -26.562 -18.281 1 85.44 484 ILE A N 1
ATOM 3817 C CA . ILE A 1 484 ? 36.031 -26.156 -16.875 1 85.44 484 ILE A CA 1
ATOM 3818 C C . ILE A 1 484 ? 35.656 -24.688 -16.719 1 85.44 484 ILE A C 1
ATOM 3820 O O . ILE A 1 484 ? 35.031 -24.312 -15.727 1 85.44 484 ILE A O 1
ATOM 3824 N N . ASP A 1 485 ? 36.031 -23.922 -17.734 1 84.69 485 ASP A N 1
ATOM 3825 C CA . ASP A 1 485 ? 35.719 -22.5 -17.641 1 84.69 485 ASP A CA 1
ATOM 3826 C C . ASP A 1 485 ? 34.219 -22.25 -17.688 1 84.69 485 ASP A C 1
ATOM 3828 O O . ASP A 1 485 ? 33.719 -21.422 -16.922 1 84.69 485 ASP A O 1
ATOM 3832 N N . GLU A 1 486 ? 33.625 -22.891 -18.562 1 85.19 486 GLU A N 1
ATOM 3833 C CA . GLU A 1 486 ? 32.156 -22.75 -18.656 1 85.19 486 GLU A CA 1
ATOM 3834 C C . GLU A 1 486 ? 31.469 -23.203 -17.375 1 85.19 486 GLU A C 1
ATOM 3836 O O . GLU A 1 486 ? 30.5 -22.594 -16.938 1 85.19 486 GLU A O 1
ATOM 3841 N N . PHE A 1 487 ? 32.031 -24.188 -16.828 1 88.38 487 PHE A N 1
ATOM 3842 C CA . PHE A 1 487 ? 31.484 -24.703 -15.578 1 88.38 487 PHE A CA 1
ATOM 3843 C C . PHE A 1 487 ? 31.656 -23.703 -14.453 1 88.38 487 PHE A C 1
ATOM 3845 O O . PHE A 1 487 ? 30.75 -23.484 -13.656 1 88.38 487 PHE A O 1
ATOM 3852 N N . ARG A 1 488 ? 32.781 -23.109 -14.422 1 91.19 488 ARG A N 1
ATOM 3853 C CA . ARG A 1 488 ? 33.062 -22.141 -13.375 1 91.19 488 ARG A CA 1
ATOM 3854 C C . ARG A 1 488 ? 32.156 -20.922 -13.492 1 91.19 488 ARG A C 1
ATOM 3856 O O . ARG A 1 488 ? 31.625 -20.438 -12.492 1 91.19 488 ARG A O 1
ATOM 3863 N N . VAL A 1 489 ? 31.984 -20.469 -14.656 1 91.38 489 VAL A N 1
ATOM 3864 C CA . VAL A 1 489 ? 31.125 -19.297 -14.898 1 91.38 489 VAL A CA 1
ATOM 3865 C C . VAL A 1 489 ? 29.688 -19.625 -14.516 1 91.38 489 VAL A C 1
ATOM 3867 O O . VAL A 1 489 ? 29.016 -18.828 -13.859 1 91.38 489 VAL A O 1
ATOM 3870 N N . ARG A 1 490 ? 29.266 -20.781 -14.938 1 93.62 490 ARG A N 1
ATOM 3871 C CA . ARG A 1 490 ? 27.906 -21.234 -14.625 1 93.62 490 ARG A CA 1
ATOM 3872 C C . ARG A 1 490 ? 27.719 -21.375 -13.117 1 93.62 490 ARG A C 1
ATOM 3874 O O . ARG A 1 490 ? 26.719 -20.922 -12.562 1 93.62 490 ARG A O 1
ATOM 3881 N N . GLN A 1 491 ? 28.688 -21.938 -12.484 1 93.81 491 GLN A N 1
ATOM 3882 C CA . GLN A 1 491 ? 28.594 -22.156 -11.047 1 93.81 491 GLN A CA 1
ATOM 3883 C C . GLN A 1 491 ? 28.594 -20.828 -10.289 1 93.81 491 GLN A C 1
ATOM 3885 O O . GLN A 1 491 ? 27.891 -20.672 -9.297 1 93.81 491 GLN A O 1
ATOM 3890 N N . ARG A 1 492 ? 29.375 -19.922 -10.711 1 95.75 492 ARG A N 1
ATOM 3891 C CA . ARG A 1 492 ? 29.406 -18.609 -10.078 1 95.75 492 ARG A CA 1
ATOM 3892 C C . ARG A 1 492 ? 28.047 -17.906 -10.18 1 95.75 492 ARG A C 1
ATOM 3894 O O . ARG A 1 492 ? 27.594 -17.281 -9.227 1 95.75 492 ARG A O 1
ATOM 3901 N N . ALA A 1 493 ? 27.5 -18.016 -11.336 1 96.31 493 ALA A N 1
ATOM 3902 C CA . ALA A 1 493 ? 26.188 -17.406 -11.555 1 96.31 493 ALA A CA 1
ATOM 3903 C C . ALA A 1 493 ? 25.141 -18.047 -10.656 1 96.31 493 ALA A C 1
ATOM 3905 O O . ALA A 1 493 ? 24.281 -17.359 -10.094 1 96.31 493 ALA A O 1
ATOM 3906 N N . LEU A 1 494 ? 25.172 -19.344 -10.555 1 97.81 494 LEU A N 1
ATOM 3907 C CA . LEU A 1 494 ? 24.234 -20.078 -9.695 1 97.81 494 LEU A CA 1
ATOM 3908 C C . LEU A 1 494 ? 24.438 -19.688 -8.234 1 97.81 494 LEU A C 1
ATOM 3910 O O . LEU A 1 494 ? 23.469 -19.453 -7.504 1 97.81 494 LEU A O 1
ATOM 3914 N N . ASP A 1 495 ? 25.703 -19.547 -7.816 1 97.06 495 ASP A N 1
ATOM 3915 C CA . ASP A 1 495 ? 26.016 -19.172 -6.441 1 97.06 495 ASP A CA 1
ATOM 3916 C C . ASP A 1 495 ? 25.5 -17.766 -6.129 1 97.06 495 ASP A C 1
ATOM 3918 O O . ASP A 1 495 ? 24.969 -17.531 -5.043 1 97.06 495 ASP A O 1
ATOM 3922 N N . GLU A 1 496 ? 25.672 -16.922 -7.031 1 97.62 496 GLU A N 1
ATOM 3923 C CA . GLU A 1 496 ? 25.156 -15.562 -6.859 1 97.62 496 GLU A CA 1
ATOM 3924 C C . GLU A 1 496 ? 23.641 -15.555 -6.676 1 97.62 496 GLU A C 1
ATOM 3926 O O . GLU A 1 496 ? 23.125 -14.859 -5.801 1 97.62 496 GLU A O 1
ATOM 3931 N N . SER A 1 497 ? 22.984 -16.312 -7.547 1 98.62 497 SER A N 1
ATOM 3932 C CA . SER A 1 497 ? 21.531 -16.375 -7.469 1 98.62 497 SER A CA 1
ATOM 3933 C C . SER A 1 497 ? 21.078 -16.922 -6.125 1 98.62 497 SER A C 1
ATOM 3935 O O . SER A 1 497 ? 20.125 -16.422 -5.523 1 98.62 497 SER A O 1
ATOM 3937 N N . VAL A 1 498 ? 21.75 -17.969 -5.672 1 98.44 498 VAL A N 1
ATOM 3938 C CA . VAL A 1 498 ? 21.391 -18.578 -4.395 1 98.44 498 VAL A CA 1
ATOM 3939 C C . VAL A 1 498 ? 21.609 -17.578 -3.266 1 98.44 498 VAL A C 1
ATOM 3941 O O . VAL A 1 498 ? 20.75 -17.422 -2.393 1 98.44 498 VAL A O 1
ATOM 3944 N N . GLU A 1 499 ? 22.672 -16.844 -3.301 1 97.62 499 GLU A N 1
ATOM 3945 C CA . GLU A 1 499 ? 23 -15.867 -2.264 1 97.62 499 GLU A CA 1
ATOM 3946 C C . GLU A 1 499 ? 21.969 -14.758 -2.209 1 97.62 499 GLU A C 1
ATOM 3948 O O . GLU A 1 499 ? 21.531 -14.352 -1.126 1 97.62 499 GLU A O 1
ATOM 3953 N N . ILE A 1 500 ? 21.562 -14.289 -3.334 1 98.25 500 ILE A N 1
ATOM 3954 C CA . ILE A 1 500 ? 20.641 -13.172 -3.4 1 98.25 500 ILE A CA 1
ATOM 3955 C C . ILE A 1 500 ? 19.25 -13.625 -2.951 1 98.25 500 ILE A C 1
ATOM 3957 O O . ILE A 1 500 ? 18.594 -12.953 -2.152 1 98.25 500 ILE A O 1
ATOM 3961 N N . ILE A 1 501 ? 18.766 -14.773 -3.461 1 98.56 501 ILE A N 1
ATOM 3962 C CA . ILE A 1 501 ? 17.453 -15.297 -3.094 1 98.56 501 ILE A CA 1
ATOM 3963 C C . ILE A 1 501 ? 17.391 -15.508 -1.583 1 98.56 501 ILE A C 1
ATOM 3965 O O . ILE A 1 501 ? 16.453 -15.031 -0.928 1 98.56 501 ILE A O 1
ATOM 3969 N N . CYS A 1 502 ? 18.391 -16.219 -1.057 1 98.12 502 CYS A N 1
ATOM 3970 C CA . CYS A 1 502 ? 18.375 -16.531 0.368 1 98.12 502 CYS A CA 1
ATOM 3971 C C . CYS A 1 502 ? 18.594 -15.273 1.204 1 98.12 502 CYS A C 1
ATOM 3973 O O . CYS A 1 502 ? 18 -15.125 2.275 1 98.12 502 CYS A O 1
ATOM 3975 N N . GLY A 1 503 ? 19.438 -14.352 0.733 1 97.94 503 GLY A N 1
ATOM 3976 C CA . GLY A 1 503 ? 19.641 -13.086 1.422 1 97.94 503 GLY A CA 1
ATOM 3977 C C . GLY A 1 503 ? 18.359 -12.281 1.553 1 97.94 503 GLY A C 1
ATOM 3978 O O . GLY A 1 503 ? 18.062 -11.734 2.617 1 97.94 503 GLY A O 1
ATOM 3979 N N . ILE A 1 504 ? 17.562 -12.172 0.512 1 98.19 504 ILE A N 1
ATOM 3980 C CA . ILE A 1 504 ? 16.281 -11.453 0.52 1 98.19 504 ILE A CA 1
ATOM 3981 C C . ILE A 1 504 ? 15.305 -12.156 1.46 1 98.19 504 ILE A C 1
ATOM 3983 O O . ILE A 1 504 ? 14.594 -11.5 2.223 1 98.19 504 ILE A O 1
ATOM 3987 N N . ALA A 1 505 ? 15.32 -13.492 1.439 1 97.62 505 ALA A N 1
ATOM 3988 C CA . ALA A 1 505 ? 14.406 -14.281 2.256 1 97.62 505 ALA A CA 1
ATOM 3989 C C . ALA A 1 505 ? 14.727 -14.133 3.74 1 97.62 505 ALA A C 1
ATOM 3991 O O . ALA A 1 505 ? 13.875 -14.398 4.594 1 97.62 505 ALA A O 1
ATOM 3992 N N . LEU A 1 506 ? 15.945 -13.727 4.082 1 95.94 506 LEU A N 1
ATOM 3993 C CA . LEU A 1 506 ? 16.375 -13.562 5.465 1 95.94 506 LEU A CA 1
ATOM 3994 C C . LEU A 1 506 ? 15.93 -12.211 6.012 1 95.94 506 LEU A C 1
ATOM 3996 O O . LEU A 1 506 ? 15.961 -11.992 7.227 1 95.94 506 LEU A O 1
ATOM 4000 N N . SER A 1 507 ? 15.531 -11.305 5.172 1 93.44 507 SER A N 1
ATOM 4001 C CA . SER A 1 507 ? 15.141 -9.969 5.602 1 93.44 507 SER A CA 1
ATOM 4002 C C . SER A 1 507 ? 13.852 -10.008 6.414 1 93.44 507 SER A C 1
ATOM 4004 O O . SER A 1 507 ? 13.039 -10.93 6.266 1 93.44 507 SER A O 1
ATOM 4006 N N . HIS A 1 508 ? 13.625 -9 7.234 1 88 508 HIS A N 1
ATOM 4007 C CA . HIS A 1 508 ? 12.43 -8.891 8.062 1 88 508 HIS A CA 1
ATOM 4008 C C . HIS A 1 508 ? 11.164 -8.82 7.207 1 88 508 HIS A C 1
ATOM 4010 O O . HIS A 1 508 ? 10.117 -9.328 7.598 1 88 508 HIS A O 1
ATOM 4016 N N . GLN A 1 509 ? 11.305 -8.25 6.137 1 85.75 509 GLN A N 1
ATOM 4017 C CA . GLN A 1 509 ? 10.195 -8.055 5.211 1 85.75 509 GLN A CA 1
ATOM 4018 C C . GLN A 1 509 ? 9.641 -9.391 4.73 1 85.75 509 GLN A C 1
ATOM 4020 O O . GLN A 1 509 ? 8.469 -9.484 4.359 1 85.75 509 GLN A O 1
ATOM 4025 N N . SER A 1 510 ? 10.43 -10.367 4.773 1 86.69 510 SER A N 1
ATOM 4026 C CA . SER A 1 510 ? 10.062 -11.688 4.27 1 86.69 510 SER A CA 1
ATOM 4027 C C . SER A 1 510 ? 9.125 -12.406 5.23 1 86.69 510 SER A C 1
ATOM 4029 O O . SER A 1 510 ? 8.523 -13.422 4.875 1 86.69 510 SER A O 1
ATOM 4031 N N . LYS A 1 511 ? 8.938 -11.812 6.371 1 89.69 511 LYS A N 1
ATOM 4032 C CA . LYS A 1 511 ? 8.039 -12.406 7.352 1 89.69 511 LYS A CA 1
ATOM 4033 C C . LYS A 1 511 ? 6.59 -12.008 7.07 1 89.69 511 LYS A C 1
ATOM 4035 O O . LYS A 1 511 ? 5.66 -12.602 7.625 1 89.69 511 LYS A O 1
ATOM 4040 N N . GLU A 1 512 ? 6.457 -11.078 6.211 1 93.25 512 GLU A N 1
ATOM 4041 C CA . GLU A 1 512 ? 5.109 -10.695 5.801 1 93.25 512 GLU A CA 1
ATOM 4042 C C . GLU A 1 512 ? 4.562 -11.656 4.746 1 93.25 512 GLU A C 1
ATOM 4044 O O . GLU A 1 512 ? 5.297 -12.094 3.859 1 93.25 512 GLU A O 1
ATOM 4049 N N . LEU A 1 513 ? 3.33 -11.891 4.762 1 93.88 513 LEU A N 1
ATOM 4050 C CA . LEU A 1 513 ? 2.686 -12.938 3.977 1 93.88 513 LEU A CA 1
ATOM 4051 C C . LEU A 1 513 ? 2.855 -12.68 2.484 1 93.88 513 LEU A C 1
ATOM 4053 O O . LEU A 1 513 ? 3.211 -13.586 1.729 1 93.88 513 LEU A O 1
ATOM 4057 N N . PRO A 1 514 ? 2.627 -11.469 2.008 1 94.25 514 PRO A N 1
ATOM 4058 C CA . PRO A 1 514 ? 2.785 -11.273 0.564 1 94.25 514 PRO A CA 1
ATOM 4059 C C . PRO A 1 514 ? 4.18 -11.641 0.067 1 94.25 514 PRO A C 1
ATOM 4061 O O . PRO A 1 514 ? 4.316 -12.273 -0.983 1 94.25 514 PRO A O 1
ATOM 4064 N N . SER A 1 515 ? 5.207 -11.312 0.807 1 95.25 515 SER A N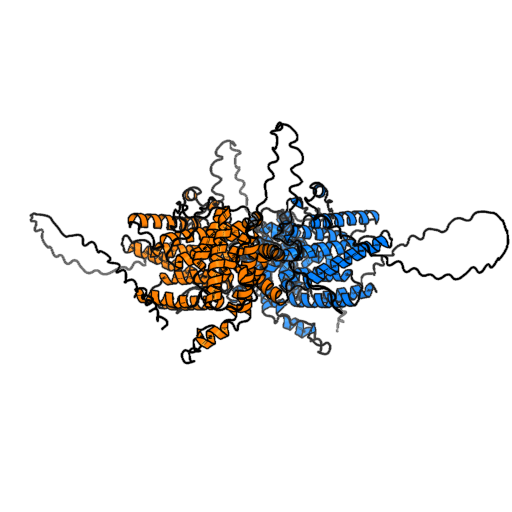 1
ATOM 4065 C CA . SER A 1 515 ? 6.582 -11.641 0.438 1 95.25 515 SER A CA 1
ATOM 4066 C C . SER A 1 515 ? 6.852 -13.133 0.585 1 95.25 515 SER A C 1
ATOM 4068 O O . SER A 1 515 ? 7.539 -13.727 -0.245 1 95.25 515 SER A O 1
ATOM 4070 N N . ALA A 1 516 ? 6.293 -13.68 1.611 1 94.31 516 ALA A N 1
ATOM 4071 C CA . ALA A 1 516 ? 6.52 -15.102 1.879 1 94.31 516 ALA A CA 1
ATOM 4072 C C . ALA A 1 516 ? 5.977 -15.969 0.745 1 94.31 516 ALA A C 1
ATOM 4074 O O . ALA A 1 516 ? 6.516 -17.031 0.461 1 94.31 516 ALA A O 1
ATOM 4075 N N . MET A 1 517 ? 4.984 -15.477 0.07 1 92.81 517 MET A N 1
ATOM 4076 C CA . MET A 1 517 ? 4.328 -16.234 -0.996 1 92.81 517 MET A CA 1
ATOM 4077 C C . MET A 1 517 ? 5.258 -16.391 -2.197 1 92.81 517 MET A C 1
ATOM 4079 O O . MET A 1 517 ? 5.145 -17.359 -2.947 1 92.81 517 MET A O 1
ATOM 4083 N N . ILE A 1 518 ? 6.145 -15.5 -2.379 1 93.81 518 ILE A N 1
ATOM 4084 C CA . ILE A 1 518 ? 7.121 -15.625 -3.457 1 93.81 518 ILE A CA 1
ATOM 4085 C C . ILE A 1 518 ? 8.398 -16.281 -2.928 1 93.81 518 ILE A C 1
ATOM 4087 O O . ILE A 1 518 ? 9.109 -16.953 -3.672 1 93.81 518 ILE A O 1
ATOM 4091 N N . ASN A 1 519 ? 8.664 -16.094 -1.69 1 95.62 519 ASN A N 1
ATOM 4092 C CA . ASN A 1 519 ? 9.906 -16.578 -1.09 1 95.62 519 ASN A CA 1
ATOM 4093 C C . ASN A 1 519 ? 9.984 -18.094 -1.127 1 95.62 519 ASN A C 1
ATOM 4095 O O . ASN A 1 519 ? 11.055 -18.656 -1.37 1 95.62 519 ASN A O 1
ATOM 4099 N N . PHE A 1 520 ? 8.914 -18.734 -0.842 1 95.56 520 PHE A N 1
ATOM 4100 C CA . PHE A 1 520 ? 9.023 -20.188 -0.788 1 95.56 520 PHE A CA 1
ATOM 4101 C C . PHE A 1 520 ? 9.398 -20.75 -2.152 1 95.56 520 PHE A C 1
ATOM 4103 O O . PHE A 1 520 ? 10.148 -21.719 -2.24 1 95.56 520 PHE A O 1
ATOM 4110 N N . GLN A 1 521 ? 8.883 -20.156 -3.223 1 95.88 521 GLN A N 1
ATOM 4111 C CA . GLN A 1 521 ? 9.234 -20.594 -4.566 1 95.88 521 GLN A CA 1
ATOM 4112 C C . GLN A 1 521 ? 10.711 -20.328 -4.859 1 95.88 521 GLN A C 1
ATOM 4114 O O . GLN A 1 521 ? 11.398 -21.188 -5.434 1 95.88 521 GLN A O 1
ATOM 4119 N N . ALA A 1 522 ? 11.094 -19.141 -4.445 1 98 522 ALA A N 1
ATOM 4120 C CA . ALA A 1 522 ? 12.477 -18.734 -4.699 1 98 522 ALA A CA 1
ATOM 4121 C C . ALA A 1 522 ? 13.453 -19.609 -3.924 1 98 522 ALA A C 1
ATOM 4123 O O . ALA A 1 522 ? 14.445 -20.078 -4.484 1 98 522 ALA A O 1
ATOM 4124 N N . ILE A 1 523 ? 13.172 -19.859 -2.697 1 97.88 523 ILE A N 1
ATOM 4125 C CA . ILE A 1 523 ? 14.055 -20.656 -1.848 1 97.88 523 ILE A CA 1
ATOM 4126 C C . ILE A 1 523 ? 14.117 -22.078 -2.365 1 97.88 523 ILE A C 1
ATOM 4128 O O . ILE A 1 523 ? 15.188 -22.688 -2.432 1 97.88 523 ILE A O 1
ATOM 4132 N N . TYR A 1 524 ? 12.977 -22.656 -2.701 1 97.44 524 TYR A N 1
ATOM 4133 C CA . TYR A 1 524 ? 12.945 -24 -3.268 1 97.44 524 TYR A CA 1
ATOM 4134 C C . TYR A 1 524 ? 13.82 -24.078 -4.512 1 97.44 524 TYR A C 1
ATOM 4136 O O . TYR A 1 524 ? 14.609 -25.031 -4.656 1 97.44 524 TYR A O 1
ATOM 4144 N N . THR A 1 525 ? 13.664 -23.125 -5.371 1 97.81 525 THR A N 1
ATOM 4145 C CA . THR A 1 525 ? 14.438 -23.094 -6.609 1 97.81 525 THR A CA 1
ATOM 4146 C C . THR A 1 525 ? 15.93 -22.984 -6.312 1 97.81 525 THR A C 1
ATOM 4148 O O . THR A 1 525 ? 16.75 -23.641 -6.949 1 97.81 525 THR A O 1
ATOM 4151 N N . ALA A 1 526 ? 16.25 -22.094 -5.371 1 98.12 526 ALA A N 1
ATOM 4152 C CA . ALA A 1 526 ? 17.641 -21.969 -4.953 1 98.12 526 ALA A CA 1
ATOM 4153 C C . ALA A 1 526 ? 18.188 -23.312 -4.461 1 98.12 526 ALA A C 1
ATOM 4155 O O . ALA A 1 526 ? 19.344 -23.641 -4.723 1 98.12 526 ALA A O 1
ATOM 4156 N N . GLY A 1 527 ? 17.391 -24.031 -3.828 1 97.62 527 GLY A N 1
ATOM 4157 C CA . GLY A 1 527 ? 17.797 -25.328 -3.307 1 97.62 527 GLY A CA 1
ATOM 4158 C C . GLY A 1 527 ? 18.156 -26.328 -4.395 1 97.62 527 GLY A C 1
ATOM 4159 O O . GLY A 1 527 ? 18.938 -27.234 -4.168 1 97.62 527 GLY A O 1
ATOM 4160 N N . LEU A 1 528 ? 17.625 -26.203 -5.531 1 96.12 528 LEU A N 1
ATOM 4161 C CA . LEU A 1 528 ? 17.812 -27.156 -6.621 1 96.12 528 LEU A CA 1
ATOM 4162 C C . LEU A 1 528 ? 19.25 -27.094 -7.145 1 96.12 528 LEU A C 1
ATOM 4164 O O . LEU A 1 528 ? 19.703 -28 -7.844 1 96.12 528 LEU A O 1
ATOM 4168 N N . CYS A 1 529 ? 19.969 -25.969 -6.84 1 94.81 529 CYS A N 1
ATOM 4169 C CA . CYS A 1 529 ? 21.297 -25.844 -7.461 1 94.81 529 CYS A CA 1
ATOM 4170 C C . CYS A 1 529 ? 22.391 -25.812 -6.406 1 94.81 529 CYS A C 1
ATOM 4172 O O . CYS A 1 529 ? 23.5 -25.344 -6.668 1 94.81 529 CYS A O 1
ATOM 4174 N N . VAL A 1 530 ? 22.047 -26.234 -5.203 1 95.75 530 VAL A N 1
ATOM 4175 C CA . VAL A 1 530 ? 23.016 -26.203 -4.117 1 95.75 530 VAL A CA 1
ATOM 4176 C C . VAL A 1 530 ? 23.453 -27.625 -3.783 1 95.75 530 VAL A C 1
ATOM 4178 O O . VAL A 1 530 ? 22.625 -28.531 -3.672 1 95.75 530 VAL A O 1
ATOM 4181 N N . GLN A 1 531 ? 24.766 -27.844 -3.584 1 91.81 531 GLN A N 1
ATOM 4182 C CA . GLN A 1 531 ? 25.312 -29.156 -3.244 1 91.81 531 GLN A CA 1
ATOM 4183 C C . GLN A 1 531 ? 25.969 -29.141 -1.869 1 91.81 531 GLN A C 1
ATOM 4185 O O . GLN A 1 531 ? 26.062 -30.172 -1.204 1 91.81 531 GLN A O 1
ATOM 4190 N N . ASP A 1 532 ? 26.406 -28 -1.4 1 92 532 ASP A N 1
ATOM 4191 C CA . ASP A 1 532 ? 27.031 -27.844 -0.095 1 92 532 ASP A CA 1
ATOM 4192 C C . ASP A 1 532 ? 26.062 -28.156 1.033 1 92 532 ASP A C 1
ATOM 4194 O O . ASP A 1 532 ? 25.016 -27.516 1.166 1 92 532 ASP A O 1
ATOM 4198 N N . PRO A 1 533 ? 26.391 -29.109 1.922 1 93.12 533 PRO A N 1
ATOM 4199 C CA . PRO A 1 533 ? 25.453 -29.531 2.975 1 93.12 533 PRO A CA 1
ATOM 4200 C C . PRO A 1 533 ? 25.109 -28.391 3.934 1 93.12 533 PRO A C 1
ATOM 4202 O O . PRO A 1 533 ? 24 -28.344 4.461 1 93.12 533 PRO A O 1
ATOM 4205 N N . VAL A 1 534 ? 26.031 -27.547 4.195 1 93.62 534 VAL A N 1
ATOM 4206 C CA . VAL A 1 534 ? 25.766 -26.422 5.09 1 93.62 534 VAL A CA 1
ATOM 4207 C C . VAL A 1 534 ? 24.703 -25.516 4.477 1 93.62 534 VAL A C 1
ATOM 4209 O O . VAL A 1 534 ? 23.766 -25.094 5.16 1 93.62 534 VAL A O 1
ATOM 4212 N N . LYS A 1 535 ? 24.859 -25.234 3.264 1 95.44 535 LYS A N 1
ATOM 4213 C CA . LYS A 1 535 ? 23.891 -24.391 2.561 1 95.44 535 LYS A CA 1
ATOM 4214 C C . LYS A 1 535 ? 22.547 -25.109 2.408 1 95.44 535 LYS A C 1
ATOM 4216 O O . LYS A 1 535 ? 21.5 -24.484 2.488 1 95.44 535 LYS A O 1
ATOM 4221 N N . GLN A 1 536 ? 22.609 -26.438 2.156 1 96.31 536 GLN A N 1
ATOM 4222 C CA . GLN A 1 536 ? 21.375 -27.219 2.064 1 96.31 536 GLN A CA 1
ATOM 4223 C C . GLN A 1 536 ? 20.578 -27.141 3.363 1 96.31 536 GLN A C 1
ATOM 4225 O O . GLN A 1 536 ? 19.375 -26.922 3.342 1 96.31 536 GLN A O 1
ATOM 4230 N N . ALA A 1 537 ? 21.281 -27.25 4.465 1 95.75 537 ALA A N 1
ATOM 4231 C CA . ALA A 1 537 ? 20.625 -27.188 5.77 1 95.75 537 ALA A CA 1
ATOM 4232 C C . ALA A 1 537 ? 20.016 -25.797 6.004 1 95.75 537 ALA A C 1
ATOM 4234 O O . ALA A 1 537 ? 18.906 -25.688 6.527 1 95.75 537 ALA A O 1
ATOM 4235 N N . ALA A 1 538 ? 20.766 -24.781 5.633 1 96.44 538 ALA A N 1
ATOM 4236 C CA . ALA A 1 538 ? 20.281 -23.406 5.797 1 96.44 538 ALA A CA 1
ATOM 4237 C C . ALA A 1 538 ? 19.047 -23.156 4.93 1 96.44 538 ALA A C 1
ATOM 4239 O O . ALA A 1 538 ? 18.109 -22.5 5.363 1 96.44 538 ALA A O 1
ATOM 4240 N N . ILE A 1 539 ? 19.078 -23.656 3.773 1 97.44 539 ILE A N 1
ATOM 4241 C CA . ILE A 1 539 ? 17.969 -23.469 2.834 1 97.44 539 ILE A CA 1
ATOM 4242 C C . ILE A 1 539 ? 16.734 -24.203 3.352 1 97.44 539 ILE A C 1
ATOM 4244 O O . ILE A 1 539 ? 15.625 -23.672 3.307 1 97.44 539 ILE A O 1
ATOM 4248 N N . LEU A 1 540 ? 16.906 -25.422 3.846 1 96.38 540 LEU A N 1
ATOM 4249 C CA . LEU A 1 540 ? 15.789 -26.188 4.395 1 96.38 540 LEU A CA 1
ATOM 4250 C C . LEU A 1 540 ? 15.172 -25.453 5.582 1 96.38 540 LEU A C 1
ATOM 4252 O O . LEU A 1 540 ? 13.945 -25.406 5.719 1 96.38 540 LEU A O 1
ATOM 4256 N N . HIS A 1 541 ? 16.016 -24.891 6.363 1 95.56 541 HIS A N 1
ATOM 4257 C CA . HIS A 1 541 ? 15.539 -24.141 7.52 1 95.56 541 HIS A CA 1
ATOM 4258 C C . HIS A 1 541 ? 14.766 -22.906 7.086 1 95.56 541 HIS A C 1
ATOM 4260 O O . HIS A 1 541 ? 13.695 -22.609 7.633 1 95.56 541 HIS A O 1
ATOM 4266 N N . LEU A 1 542 ? 15.312 -22.203 6.148 1 96 542 LEU A N 1
ATOM 4267 C CA . LEU A 1 542 ? 14.672 -21 5.625 1 96 542 LEU A CA 1
ATOM 4268 C C . LEU A 1 542 ? 13.328 -21.344 4.977 1 96 542 LEU A C 1
ATOM 4270 O O . LEU A 1 542 ? 12.352 -20.609 5.148 1 96 542 LEU A O 1
ATOM 4274 N N . LEU A 1 543 ? 13.305 -22.391 4.242 1 96.5 543 LEU A N 1
ATOM 4275 C CA . LEU A 1 543 ? 12.078 -22.828 3.59 1 96.5 543 LEU A CA 1
ATOM 4276 C C . LEU A 1 543 ? 11.023 -23.219 4.621 1 96.5 543 LEU A C 1
ATOM 4278 O O . LEU A 1 543 ? 9.852 -22.875 4.477 1 96.5 543 LEU A O 1
ATOM 4282 N N . GLU A 1 544 ? 11.469 -23.922 5.637 1 95.06 544 GLU A N 1
ATOM 4283 C CA . GLU A 1 544 ? 10.555 -24.328 6.699 1 95.06 544 GLU A CA 1
ATOM 4284 C C . GLU A 1 544 ? 9.945 -23.125 7.395 1 95.06 544 GLU A C 1
ATOM 4286 O O . GLU A 1 544 ? 8.734 -23.078 7.637 1 95.06 544 GLU A O 1
ATOM 4291 N N . GLN A 1 545 ? 10.758 -22.156 7.684 1 94.5 545 GLN A N 1
ATOM 4292 C CA . GLN A 1 545 ? 10.281 -20.938 8.32 1 94.5 545 GLN A CA 1
ATOM 4293 C C . GLN A 1 545 ? 9.273 -20.203 7.434 1 94.5 545 GLN A C 1
ATOM 4295 O O . GLN A 1 545 ? 8.273 -19.672 7.922 1 94.5 545 GLN A O 1
ATOM 4300 N N . THR A 1 546 ? 9.586 -20.125 6.203 1 95.88 546 THR A N 1
ATOM 4301 C CA . THR A 1 546 ? 8.695 -19.469 5.254 1 95.88 546 THR A CA 1
ATOM 4302 C C . THR A 1 546 ? 7.359 -20.188 5.16 1 95.88 546 THR A C 1
ATOM 4304 O O . THR A 1 546 ? 6.301 -19.562 5.125 1 95.88 546 THR A O 1
ATOM 4307 N N . LEU A 1 547 ? 7.402 -21.531 5.109 1 93.12 547 LEU A N 1
ATOM 4308 C CA . LEU A 1 547 ? 6.191 -22.328 5.016 1 93.12 547 LEU A CA 1
ATOM 4309 C C . LEU A 1 547 ? 5.371 -22.234 6.297 1 93.12 547 LEU A C 1
ATOM 4311 O O . LEU A 1 547 ? 4.145 -22.359 6.27 1 93.12 547 LEU A O 1
ATOM 4315 N N . ASP A 1 548 ? 6.008 -21.938 7.402 1 92.31 548 ASP A N 1
ATOM 4316 C CA . ASP A 1 548 ? 5.305 -21.719 8.664 1 92.31 548 ASP A CA 1
ATOM 4317 C C . ASP A 1 548 ? 4.52 -20.422 8.633 1 92.31 548 ASP A C 1
ATOM 4319 O O . ASP A 1 548 ? 3.512 -20.281 9.336 1 92.31 548 ASP A O 1
ATOM 4323 N N . ILE A 1 549 ? 5 -19.562 7.824 1 92.31 549 ILE A N 1
ATOM 4324 C CA . ILE A 1 549 ? 4.332 -18.281 7.688 1 92.31 549 ILE A CA 1
ATOM 4325 C C . ILE A 1 549 ? 3.166 -18.406 6.707 1 92.31 549 ILE A C 1
ATOM 4327 O O . ILE A 1 549 ? 2.045 -17.984 7.012 1 92.31 549 ILE A O 1
ATOM 4331 N N . THR A 1 550 ? 3.391 -18.969 5.566 1 91.75 550 THR A N 1
ATOM 4332 C CA . THR A 1 550 ? 2.406 -19 4.492 1 91.75 550 THR A CA 1
ATOM 4333 C C . THR A 1 550 ? 1.371 -20.094 4.742 1 91.75 550 THR A C 1
ATOM 4335 O O . THR A 1 550 ? 0.242 -20.016 4.254 1 91.75 550 THR A O 1
ATOM 4338 N N . ARG A 1 551 ? 1.812 -21.156 5.426 1 87.56 551 ARG A N 1
ATOM 4339 C CA . ARG A 1 551 ? 1.019 -22.359 5.637 1 87.56 551 ARG A CA 1
ATOM 4340 C C . ARG A 1 551 ? 0.624 -23 4.309 1 87.56 551 ARG A C 1
ATOM 4342 O O . ARG A 1 551 ? -0.405 -23.672 4.219 1 87.56 551 ARG A O 1
ATOM 4349 N N . PHE A 1 552 ? 1.174 -22.562 3.279 1 84.94 552 PHE A N 1
ATOM 4350 C CA . PHE A 1 552 ? 1.096 -23.047 1.906 1 84.94 552 PHE A CA 1
ATOM 4351 C C . PHE A 1 552 ? 2.42 -22.844 1.181 1 84.94 552 PHE A C 1
ATOM 4353 O O . PHE A 1 552 ? 3.104 -21.844 1.402 1 84.94 552 PHE A O 1
ATOM 4360 N N . PRO A 1 553 ? 2.867 -23.672 0.192 1 73.25 553 PRO A N 1
ATOM 4361 C CA . PRO A 1 553 ? 2.367 -25.031 -0.01 1 73.25 553 PRO A CA 1
ATOM 4362 C C . PRO A 1 553 ? 2.629 -25.938 1.188 1 73.25 553 PRO A C 1
ATOM 4364 O O . PRO A 1 553 ? 3.213 -25.5 2.184 1 73.25 553 PRO A O 1
ATOM 4367 N N . PRO A 1 554 ? 2.201 -27.188 0.989 1 68.81 554 PRO A N 1
ATOM 4368 C CA . PRO A 1 554 ? 2.439 -28.094 2.121 1 68.81 554 PRO A CA 1
ATOM 4369 C C . PRO A 1 554 ? 3.926 -28.344 2.367 1 68.81 554 PRO A C 1
ATOM 4371 O O . PRO A 1 554 ? 4.746 -28.141 1.471 1 68.81 554 PRO A O 1
ATOM 4374 N N . LYS A 1 555 ? 4.176 -28.734 3.508 1 72.12 555 LYS A N 1
ATOM 4375 C CA . LYS A 1 555 ? 5.559 -28.953 3.92 1 72.12 555 LYS A CA 1
ATOM 4376 C C . LYS A 1 555 ? 6.152 -30.172 3.211 1 72.12 555 LYS A C 1
ATOM 4378 O O . LYS A 1 555 ? 7.34 -30.469 3.355 1 72.12 555 LYS A O 1
ATOM 4383 N N . SER A 1 556 ? 5.316 -30.719 2.338 1 79.94 556 SER A N 1
ATOM 4384 C CA . SER A 1 556 ? 5.855 -31.766 1.482 1 79.94 556 SER A CA 1
ATOM 4385 C C . SER A 1 556 ? 6.922 -31.219 0.539 1 79.94 556 SER A C 1
ATOM 4387 O O . SER A 1 556 ? 7.754 -31.969 0.029 1 79.94 556 SER A O 1
ATOM 4389 N N . LEU A 1 557 ? 6.922 -29.953 0.456 1 87.69 557 LEU A N 1
ATOM 4390 C CA . LEU A 1 557 ? 7.941 -29.297 -0.363 1 87.69 557 LEU A CA 1
ATOM 4391 C C . LEU A 1 557 ? 9.328 -29.531 0.218 1 87.69 557 LEU A C 1
ATOM 4393 O O . LEU A 1 557 ? 10.312 -29.641 -0.526 1 87.69 557 LEU A O 1
ATOM 4397 N N . LEU A 1 558 ? 9.375 -29.609 1.526 1 91.69 558 LEU A N 1
ATOM 4398 C CA . LEU A 1 558 ? 10.641 -29.906 2.193 1 91.69 558 LEU A CA 1
ATOM 4399 C C . LEU A 1 558 ? 11.125 -31.312 1.839 1 91.69 558 LEU A C 1
ATOM 4401 O O . LEU A 1 558 ? 12.305 -31.5 1.526 1 91.69 558 LEU A O 1
ATOM 4405 N N . ALA A 1 559 ? 10.203 -32.219 1.827 1 90.5 559 ALA A N 1
ATOM 4406 C CA . ALA A 1 559 ? 10.531 -33.594 1.489 1 90.5 559 ALA A CA 1
ATOM 4407 C C . ALA A 1 559 ? 10.945 -33.719 0.025 1 90.5 559 ALA A C 1
ATOM 4409 O O . ALA A 1 559 ? 11.844 -34.5 -0.311 1 90.5 559 ALA A O 1
ATOM 4410 N N . ASP A 1 560 ? 10.25 -33 -0.737 1 90.81 560 ASP A N 1
ATOM 4411 C CA . ASP A 1 560 ? 10.586 -33 -2.158 1 90.81 560 ASP A CA 1
ATOM 4412 C C . ASP A 1 560 ? 12.023 -32.562 -2.389 1 90.81 560 ASP A C 1
ATOM 4414 O O . ASP A 1 560 ? 12.75 -33.156 -3.182 1 90.81 560 ASP A O 1
ATOM 4418 N N . LEU A 1 561 ? 12.398 -31.5 -1.702 1 93.31 561 LEU A N 1
ATOM 4419 C CA . LEU A 1 561 ? 13.742 -30.953 -1.866 1 93.31 561 LEU A CA 1
ATOM 4420 C C . LEU A 1 561 ? 14.789 -31.906 -1.317 1 93.31 561 LEU A C 1
ATOM 4422 O O . LEU A 1 561 ? 15.828 -32.125 -1.949 1 93.31 561 LEU A O 1
ATOM 4426 N N . ALA A 1 562 ? 14.492 -32.5 -0.228 1 91.88 562 ALA A N 1
ATOM 4427 C CA . ALA A 1 562 ? 15.406 -33.5 0.359 1 91.88 562 ALA A CA 1
ATOM 4428 C C . ALA A 1 562 ? 15.57 -34.688 -0.55 1 91.88 562 ALA A C 1
ATOM 4430 O O . ALA A 1 562 ? 16.672 -35.219 -0.718 1 91.88 562 ALA A O 1
ATOM 4431 N N . SER A 1 563 ? 14.492 -35.125 -1.08 1 91.81 563 SER A N 1
ATOM 4432 C CA . SER A 1 563 ? 14.523 -36.25 -2.002 1 91.81 563 SER A CA 1
ATOM 4433 C C . SER A 1 563 ? 15.328 -35.938 -3.254 1 91.81 563 SER A C 1
ATOM 4435 O O . SER A 1 563 ? 16.062 -36.781 -3.773 1 91.81 563 SER A O 1
ATOM 4437 N N . TYR A 1 564 ? 15.141 -34.75 -3.645 1 91.56 564 TYR A N 1
ATOM 4438 C CA . TYR A 1 564 ? 15.898 -34.281 -4.805 1 91.56 564 TYR A CA 1
ATOM 4439 C C . TYR A 1 564 ? 17.391 -34.344 -4.539 1 91.56 564 TYR A C 1
ATOM 4441 O O . TYR A 1 564 ? 18.156 -34.812 -5.383 1 91.56 564 TYR A O 1
ATOM 4449 N N . TRP A 1 565 ? 17.812 -33.906 -3.393 1 92.75 565 TRP A N 1
ATOM 4450 C CA . TRP A 1 565 ? 19.234 -33.969 -3.016 1 92.75 565 TRP A CA 1
ATOM 4451 C C . TRP A 1 565 ? 19.719 -35.406 -2.902 1 92.75 565 TRP A C 1
ATOM 4453 O O . TRP A 1 565 ? 20.859 -35.719 -3.271 1 92.75 565 TRP A O 1
ATOM 4463 N N . GLY A 1 566 ? 18.891 -36.219 -2.373 1 89 566 GLY A N 1
ATOM 4464 C CA . GLY A 1 566 ? 19.25 -37.625 -2.254 1 89 566 GLY A CA 1
ATOM 4465 C C . GLY A 1 566 ? 19.438 -38.312 -3.596 1 89 566 GLY A C 1
ATOM 4466 O O . GLY A 1 566 ? 20.312 -39.188 -3.738 1 89 566 GLY A O 1
ATOM 4467 N N . ALA A 1 567 ? 18.703 -37.969 -4.547 1 86.81 567 ALA A N 1
ATOM 4468 C CA . ALA A 1 567 ? 18.797 -38.531 -5.879 1 86.81 567 ALA A CA 1
ATOM 4469 C C . ALA A 1 567 ? 20.031 -38.062 -6.613 1 86.81 567 ALA A C 1
ATOM 4471 O O . ALA A 1 567 ? 20.578 -38.75 -7.473 1 86.81 567 ALA A O 1
ATOM 4472 N N . GLU A 1 568 ? 20.531 -36.875 -6.352 1 75.56 568 GLU A N 1
ATOM 4473 C CA . GLU A 1 568 ? 21.688 -36.281 -7.008 1 75.56 568 GLU A CA 1
ATOM 4474 C C . GLU A 1 568 ? 22.984 -36.75 -6.363 1 75.56 568 GLU A C 1
ATOM 4476 O O . GLU A 1 568 ? 24.047 -36.781 -7.004 1 75.56 568 GLU A O 1
ATOM 4481 N N . SER A 1 569 ? 22.953 -37.219 -5.133 1 66.56 569 SER A N 1
ATOM 4482 C CA . SER A 1 569 ? 24.141 -37.75 -4.477 1 66.56 569 SER A CA 1
ATOM 4483 C C . SER A 1 569 ? 24.406 -39.188 -4.906 1 66.56 569 SER A C 1
ATOM 4485 O O . SER A 1 569 ? 25.562 -39.625 -5.016 1 66.56 569 SER A O 1
ATOM 4487 N N . MET B 1 1 ? 34.594 48.469 45.531 1 22.58 1 MET B N 1
ATOM 4488 C CA . MET B 1 1 ? 33.219 48.875 45.875 1 22.58 1 MET B CA 1
ATOM 4489 C C . MET B 1 1 ? 32.25 48.531 44.719 1 22.58 1 MET B C 1
ATOM 4491 O O . MET B 1 1 ? 32.094 49.312 43.781 1 22.58 1 MET B O 1
ATOM 4495 N N . PRO B 1 2 ? 32.281 47.375 44.188 1 25.84 2 PRO B N 1
ATOM 4496 C CA . PRO B 1 2 ? 31.75 46.938 42.906 1 25.84 2 PRO B CA 1
ATOM 4497 C C . PRO B 1 2 ? 30.234 47.062 42.812 1 25.84 2 PRO B C 1
ATOM 4499 O O . PRO B 1 2 ? 29.547 46.844 43.812 1 25.84 2 PRO B O 1
ATOM 4502 N N . THR B 1 3 ? 29.766 47.969 41.938 1 26.23 3 THR B N 1
ATOM 4503 C CA . THR B 1 3 ? 28.484 48.688 41.812 1 26.23 3 THR B CA 1
ATOM 4504 C C . THR B 1 3 ? 27.375 47.719 41.406 1 26.23 3 THR B C 1
ATOM 4506 O O . THR B 1 3 ? 27.547 46.875 40.531 1 26.23 3 THR B O 1
ATOM 4509 N N . PRO B 1 4 ? 26.438 47.406 42.281 1 25.91 4 PRO B N 1
ATOM 4510 C CA . PRO B 1 4 ? 25.391 46.375 42.344 1 25.91 4 PRO B CA 1
ATOM 4511 C C . PRO B 1 4 ? 24.344 46.531 41.25 1 25.91 4 PRO B C 1
ATOM 4513 O O . PRO B 1 4 ? 23.562 47.5 41.281 1 25.91 4 PRO B O 1
ATOM 4516 N N . SER B 1 5 ? 24.828 46.594 39.969 1 24.98 5 SER B N 1
ATOM 4517 C CA . SER B 1 5 ? 23.953 47.156 38.938 1 24.98 5 SER B CA 1
ATOM 4518 C C . SER B 1 5 ? 22.594 46.469 38.938 1 24.98 5 SER B C 1
ATOM 4520 O O . SER B 1 5 ? 22.516 45.25 39 1 24.98 5 SER B O 1
ATOM 4522 N N . THR B 1 6 ? 21.578 47.156 39.406 1 25.03 6 THR B N 1
ATOM 4523 C CA . THR B 1 6 ? 20.156 46.938 39.719 1 25.03 6 THR B CA 1
ATOM 4524 C C . THR B 1 6 ? 19.375 46.531 38.5 1 25.03 6 THR B C 1
ATOM 4526 O O . THR B 1 6 ? 19.281 47.25 37.5 1 25.03 6 THR B O 1
ATOM 4529 N N . GLY B 1 7 ? 19.516 45.219 38 1 24.28 7 GLY B N 1
ATOM 4530 C CA . GLY B 1 7 ? 19.047 44.594 36.812 1 24.28 7 GLY B CA 1
ATOM 4531 C C . GLY B 1 7 ? 17.531 44.688 36.625 1 24.28 7 GLY B C 1
ATOM 4532 O O . GLY B 1 7 ? 16.781 44.562 37.594 1 24.28 7 GLY B O 1
ATOM 4533 N N . PRO B 1 8 ? 17.062 45.625 35.719 1 27.22 8 PRO B N 1
ATOM 4534 C CA . PRO B 1 8 ? 15.688 46.125 35.656 1 27.22 8 PRO B CA 1
ATOM 4535 C C . PRO B 1 8 ? 14.656 45 35.5 1 27.22 8 PRO B C 1
ATOM 4537 O O . PRO B 1 8 ? 14.977 43.906 35 1 27.22 8 PRO B O 1
ATOM 4540 N N . PRO B 1 9 ? 13.562 44.969 36.25 1 23.25 9 PRO B N 1
ATOM 4541 C CA . PRO B 1 9 ? 12.547 43.938 36.531 1 23.25 9 PRO B CA 1
ATOM 4542 C C . PRO B 1 9 ? 11.727 43.594 35.281 1 23.25 9 PRO B C 1
ATOM 4544 O O . PRO B 1 9 ? 11.586 44.406 34.375 1 23.25 9 PRO B O 1
ATOM 4547 N N . LYS B 1 10 ? 11.828 42.344 34.812 1 24.64 10 LYS B N 1
ATOM 4548 C CA . LYS B 1 10 ? 11.227 41.719 33.625 1 24.64 10 LYS B CA 1
ATOM 4549 C C . LYS B 1 10 ? 9.734 42 33.531 1 24.64 10 LYS B C 1
ATOM 4551 O O . LYS B 1 10 ? 8.977 41.688 34.469 1 24.64 10 LYS B O 1
ATOM 4556 N N . PRO B 1 11 ? 9.242 43.094 32.812 1 22.53 11 PRO B N 1
ATOM 4557 C CA . PRO B 1 11 ? 7.844 43.531 32.875 1 22.53 11 PRO B CA 1
ATOM 4558 C C . PRO B 1 11 ? 6.875 42.438 32.438 1 22.53 11 PRO B C 1
ATOM 4560 O O . PRO B 1 11 ? 7.246 41.531 31.656 1 22.53 11 PRO B O 1
ATOM 4563 N N . ARG B 1 12 ? 5.887 42.031 33.281 1 22.84 12 ARG B N 1
ATOM 4564 C CA . ARG B 1 12 ? 4.812 41.062 33.281 1 22.84 12 ARG B CA 1
ATOM 4565 C C . ARG B 1 12 ? 3.865 41.281 32.125 1 22.84 12 ARG B C 1
ATOM 4567 O O . ARG B 1 12 ? 3.469 42.406 31.828 1 22.84 12 ARG B O 1
ATOM 4574 N N . LYS B 1 13 ? 3.973 40.375 31.109 1 22.53 13 LYS B N 1
ATOM 4575 C CA . LYS B 1 13 ? 3.232 40.375 29.844 1 22.53 13 LYS B CA 1
ATOM 4576 C C . LYS B 1 13 ? 1.729 40.5 30.094 1 22.53 13 LYS B C 1
ATOM 4578 O O . LYS B 1 13 ? 1.162 39.719 30.859 1 22.53 13 LYS B O 1
ATOM 4583 N N . PRO B 1 14 ? 1.104 41.688 29.969 1 21.66 14 PRO B N 1
ATOM 4584 C CA . PRO B 1 14 ? -0.302 41.875 30.328 1 21.66 14 PRO B CA 1
ATOM 4585 C C . PRO B 1 14 ? -1.242 40.938 29.562 1 21.66 14 PRO B C 1
ATOM 4587 O O . PRO B 1 14 ? -0.909 40.5 28.469 1 21.66 14 PRO B O 1
ATOM 4590 N N . ARG B 1 15 ? -2.188 40.281 30.234 1 22.25 15 ARG B N 1
ATOM 4591 C CA . ARG B 1 15 ? -3.244 39.281 29.969 1 22.25 15 ARG B CA 1
ATOM 4592 C C . ARG B 1 15 ? -4.305 39.875 29.047 1 22.25 15 ARG B C 1
ATOM 4594 O O . ARG B 1 15 ? -5.012 40.812 29.422 1 22.25 15 ARG B O 1
ATOM 4601 N N . PRO B 1 16 ? -4.02 40.062 27.719 1 20.53 16 PRO B N 1
ATOM 4602 C CA . PRO B 1 16 ? -4.996 40.875 26.969 1 20.53 16 PRO B CA 1
ATOM 4603 C C . PRO B 1 16 ? -6.426 40.344 27.156 1 20.53 16 PRO B C 1
ATOM 4605 O O . PRO B 1 16 ? -6.637 39.188 27.484 1 20.53 16 PRO B O 1
ATOM 4608 N N . SER B 1 17 ? -7.363 41.312 27.359 1 19.77 17 SER B N 1
ATOM 4609 C CA . SER B 1 17 ? -8.781 41.5 27.656 1 19.77 17 SER B CA 1
ATOM 4610 C C . SER B 1 17 ? -9.656 40.781 26.625 1 19.77 17 SER B C 1
ATOM 4612 O O . SER B 1 17 ? -9.227 40.562 25.484 1 19.77 17 SER B O 1
ATOM 4614 N N . ARG B 1 18 ? -10.805 40.281 27.031 1 20.55 18 ARG B N 1
ATOM 4615 C CA . ARG B 1 18 ? -11.992 39.5 26.703 1 20.55 18 ARG B CA 1
ATOM 4616 C C . ARG B 1 18 ? -12.836 40.188 25.656 1 20.55 18 ARG B C 1
ATOM 4618 O O . ARG B 1 18 ? -13.312 41.312 25.859 1 20.55 18 ARG B O 1
ATOM 4625 N N . ALA B 1 19 ? -12.516 40.062 24.438 1 19.42 19 ALA B N 1
ATOM 4626 C CA . ALA B 1 19 ? -13.234 40.719 23.344 1 19.42 19 ALA B CA 1
ATOM 4627 C C . ALA B 1 19 ? -14.734 40.406 23.422 1 19.42 19 ALA B C 1
ATOM 4629 O O . ALA B 1 19 ? -15.148 39.25 23.328 1 19.42 19 ALA B O 1
ATOM 4630 N N . ARG B 1 20 ? -15.484 41.219 24.156 1 20.8 20 ARG B N 1
ATOM 4631 C CA . ARG B 1 20 ? -16.938 41.188 24.297 1 20.8 20 ARG B CA 1
ATOM 4632 C C . ARG B 1 20 ? -17.609 41.281 22.938 1 20.8 20 ARG B C 1
ATOM 4634 O O . ARG B 1 20 ? -17.359 42.219 22.172 1 20.8 20 ARG B O 1
ATOM 4641 N N . SER B 1 21 ? -17.906 40.25 22.328 1 19.64 21 SER B N 1
ATOM 4642 C CA . SER B 1 21 ? -18.672 40.219 21.094 1 19.64 21 SER B CA 1
ATOM 4643 C C . SER B 1 21 ? -19.953 41.031 21.219 1 19.64 21 SER B C 1
ATOM 4645 O O . SER B 1 21 ? -20.859 40.656 21.969 1 19.64 21 SER B O 1
ATOM 4647 N N . ASP B 1 22 ? -19.875 42.344 21.297 1 22.92 22 ASP B N 1
ATOM 4648 C CA . ASP B 1 22 ? -21.094 43.156 21.406 1 22.92 22 ASP B CA 1
ATOM 4649 C C . ASP B 1 22 ? -22 42.906 20.203 1 22.92 22 ASP B C 1
ATOM 4651 O O . ASP B 1 22 ? -21.672 43.25 19.078 1 22.92 22 ASP B O 1
ATOM 4655 N N . ARG B 1 23 ? -22.734 41.844 20.172 1 23.28 23 ARG B N 1
ATOM 4656 C CA . ARG B 1 23 ? -23.766 41.562 19.188 1 23.28 23 ARG B CA 1
ATOM 4657 C C . ARG B 1 23 ? -24.719 42.75 19.047 1 23.28 23 ARG B C 1
ATOM 4659 O O . ARG B 1 23 ? -25.422 43.094 20 1 23.28 23 ARG B O 1
ATOM 4666 N N . GLU B 1 24 ? -24.297 43.812 18.391 1 23.77 24 GLU B N 1
ATOM 4667 C CA . GLU B 1 24 ? -25.156 45 18.234 1 23.77 24 GLU B CA 1
ATOM 4668 C C . GLU B 1 24 ? -26.5 44.625 17.594 1 23.77 24 GLU B C 1
ATOM 4670 O O . GLU B 1 24 ? -26.516 44.094 16.484 1 23.77 24 GLU B O 1
ATOM 4675 N N . CYS B 1 25 ? -27.469 44.219 18.406 1 24.09 25 CYS B N 1
ATOM 4676 C CA . CYS B 1 25 ? -28.859 44.031 18 1 24.09 25 CYS B CA 1
ATOM 4677 C C . CYS B 1 25 ? -29.438 45.281 17.375 1 24.09 2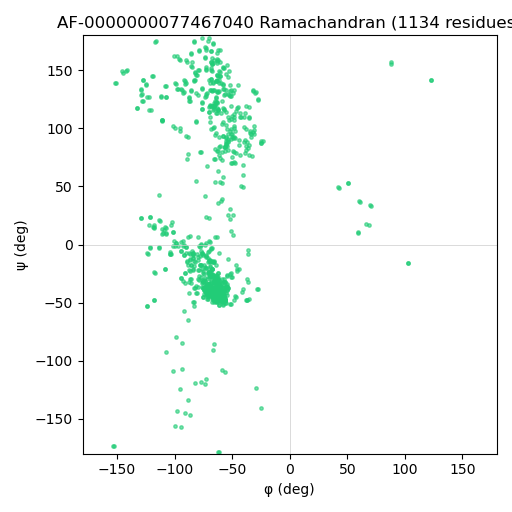5 CYS B C 1
ATOM 4679 O O . CYS B 1 25 ? -29.438 46.344 18 1 24.09 25 CYS B O 1
ATOM 4681 N N . LEU B 1 26 ? -29.375 45.531 16.172 1 21 26 LEU B N 1
ATOM 4682 C CA . LEU B 1 26 ? -29.906 46.75 15.555 1 21 26 LEU B CA 1
ATOM 4683 C C . LEU B 1 26 ? -31.422 46.844 15.766 1 21 26 LEU B C 1
ATOM 4685 O O . LEU B 1 26 ? -32.156 45.969 15.312 1 21 26 LEU B O 1
ATOM 4689 N N . TYR B 1 27 ? -31.828 47.375 16.938 1 19.3 27 TYR B N 1
ATOM 4690 C CA . TYR B 1 27 ? -33.219 47.656 17.234 1 19.3 27 TYR B CA 1
ATOM 4691 C C . TYR B 1 27 ? -33.812 48.625 16.188 1 19.3 27 TYR B C 1
ATOM 4693 O O . TYR B 1 27 ? -33.281 49.719 15.969 1 19.3 27 TYR B O 1
ATOM 4701 N N . SER B 1 28 ? -34.438 48.062 15.133 1 18.47 28 SER B N 1
ATOM 4702 C CA . SER B 1 28 ? -35.188 48.906 14.203 1 18.47 28 SER B CA 1
ATOM 4703 C C . SER B 1 28 ? -36.219 49.781 14.93 1 18.47 28 SER B C 1
ATOM 4705 O O . SER B 1 28 ? -36.938 49.281 15.797 1 18.47 28 SER B O 1
ATOM 4707 N N . SER B 1 29 ? -36.031 50.969 15 1 17.12 29 SER B N 1
ATOM 4708 C CA . SER B 1 29 ? -36.906 52 15.547 1 17.12 29 SER B CA 1
ATOM 4709 C C . SER B 1 29 ? -38.25 52 14.859 1 17.12 29 SER B C 1
ATOM 4711 O O . SER B 1 29 ? -38.344 51.844 13.641 1 17.12 29 SER B O 1
ATOM 4713 N N . SER B 1 30 ? -39.406 52.062 15.594 1 18.02 30 SER B N 1
ATOM 4714 C CA . SER B 1 30 ? -40.844 52.156 15.547 1 18.02 30 SER B CA 1
ATOM 4715 C C . SER B 1 30 ? -41.281 53.469 14.891 1 18.02 30 SER B C 1
ATOM 4717 O O . SER B 1 30 ? -42.438 53.875 15.047 1 18.02 30 SER B O 1
ATOM 4719 N N . LYS B 1 31 ? -40.844 54.125 13.992 1 15.77 31 LYS B N 1
ATOM 4720 C CA . LYS B 1 31 ? -41.688 55.312 13.891 1 15.77 31 LYS B CA 1
ATOM 4721 C C . LYS B 1 31 ? -43.156 54.938 13.625 1 15.77 31 LYS B C 1
ATOM 4723 O O . LYS B 1 31 ? -44.062 55.375 14.328 1 15.77 31 LYS B O 1
ATOM 4728 N N . ASP B 1 32 ? -43.906 55.125 12.352 1 15.69 32 ASP B N 1
ATOM 4729 C CA . ASP B 1 32 ? -44.688 56.344 12.141 1 15.69 32 ASP B CA 1
ATOM 4730 C C . ASP B 1 32 ? -46.188 56.062 12.227 1 15.69 32 ASP B C 1
ATOM 4732 O O . ASP B 1 32 ? -46.938 56.75 12.938 1 15.69 32 ASP B O 1
ATOM 4736 N N . ALA B 1 33 ? -46.906 55.75 10.969 1 16.16 33 ALA B N 1
ATOM 4737 C CA . ALA B 1 33 ? -47.875 56.719 10.414 1 16.16 33 ALA B CA 1
ATOM 4738 C C . ALA B 1 33 ? -49.25 56.5 11.023 1 16.16 33 ALA B C 1
ATOM 4740 O O . ALA B 1 33 ? -49.5 55.438 11.633 1 16.16 33 ALA B O 1
ATOM 4741 N N . VAL B 1 34 ? -50.281 56.812 10 1 16.48 34 VAL B N 1
ATOM 4742 C CA . VAL B 1 34 ? -51.406 57.75 10.008 1 16.48 34 VAL B CA 1
ATOM 4743 C C . VAL B 1 34 ? -52.625 57.062 10.586 1 16.48 34 VAL B C 1
ATOM 4745 O O . VAL B 1 34 ? -52.656 55.812 10.727 1 16.48 34 VAL B O 1
ATOM 4748 N N . ALA B 1 35 ? -53.719 57.312 9.797 1 15.21 35 ALA B N 1
ATOM 4749 C CA . ALA B 1 35 ? -54.969 58.062 9.938 1 15.21 35 ALA B CA 1
ATOM 4750 C C . ALA B 1 35 ? -56.125 57.094 10.242 1 15.21 35 ALA B C 1
ATOM 4752 O O . ALA B 1 35 ? -56.812 57.25 11.25 1 15.21 35 ALA B O 1
ATOM 4753 N N . ASP B 1 36 ? -57 56.938 9.188 1 15.29 36 ASP B N 1
ATOM 4754 C CA . ASP B 1 36 ? -58.406 57.406 9.211 1 15.29 36 ASP B CA 1
ATOM 4755 C C . ASP B 1 36 ? -59.312 56.281 9.719 1 15.29 36 ASP B C 1
ATOM 4757 O O . ASP B 1 36 ? -58.938 55.125 9.758 1 15.29 36 ASP B O 1
ATOM 4761 N N . THR B 1 37 ? -60.469 56.344 9.094 1 15.01 37 THR B N 1
ATOM 4762 C CA . THR B 1 37 ? -61.844 56.562 9.531 1 15.01 37 THR B CA 1
ATOM 4763 C C . THR B 1 37 ? -62.594 55.25 9.656 1 15.01 37 THR B C 1
ATOM 4765 O O . THR B 1 37 ? -63.25 54.969 10.672 1 15.01 37 THR B O 1
ATOM 4768 N N . PRO B 1 38 ? -63.062 54.719 8.391 1 15.86 38 PRO B N 1
ATOM 4769 C CA . PRO B 1 38 ? -64.5 54.844 8.359 1 15.86 38 PRO B CA 1
ATOM 4770 C C . PRO B 1 38 ? -65.25 53.688 9.102 1 15.86 38 PRO B C 1
ATOM 4772 O O . PRO B 1 38 ? -64.562 52.75 9.555 1 15.86 38 PRO B O 1
ATOM 4775 N N . SER B 1 39 ? -66.062 52.969 8.281 1 15.46 39 SER B N 1
ATOM 4776 C CA . SER B 1 39 ? -67.5 52.875 8.227 1 15.46 39 SER B CA 1
ATOM 4777 C C . SER B 1 39 ? -68.062 51.625 8.914 1 15.46 39 SER B C 1
ATOM 4779 O O . SER B 1 39 ? -67.25 50.688 9.164 1 15.46 39 SER B O 1
ATOM 4781 N N . ASN B 1 40 ? -69.188 51.344 8.445 1 15.07 40 ASN B N 1
ATOM 4782 C CA . ASN B 1 40 ? -70.438 51.094 9.086 1 15.07 40 ASN B CA 1
ATOM 4783 C C . ASN B 1 40 ? -70.625 49.625 9.461 1 15.07 40 ASN B C 1
ATOM 4785 O O . ASN B 1 40 ? -71.062 49.344 10.578 1 15.07 40 ASN B O 1
ATOM 4789 N N . ALA B 1 41 ? -70.688 48.812 8.375 1 16.66 41 ALA B N 1
ATOM 4790 C CA . ALA B 1 41 ? -72 48.188 8.195 1 16.66 41 ALA B CA 1
ATOM 4791 C C . ALA B 1 41 ? -72.125 46.969 9.078 1 16.66 41 ALA B C 1
ATOM 4793 O O . ALA B 1 41 ? -71.188 46.219 9.266 1 16.66 41 ALA B O 1
ATOM 4794 N N . SER B 1 42 ? -73.312 46.844 9.594 1 15.76 42 SER B N 1
ATOM 4795 C CA . SER B 1 42 ? -73.938 46.25 10.758 1 15.76 42 SER B CA 1
ATOM 4796 C C . SER B 1 42 ? -74.062 44.75 10.594 1 15.76 42 SER B C 1
ATOM 4798 O O . SER B 1 42 ? -74.625 44.062 11.461 1 15.76 42 SER B O 1
ATOM 4800 N N . GLY B 1 43 ? -73.688 44.25 9.391 1 16.09 43 GLY B N 1
ATOM 4801 C CA . GLY B 1 43 ? -74.688 43.281 9.07 1 16.09 43 GLY B CA 1
ATOM 4802 C C . GLY B 1 43 ? -74.75 42.125 10.055 1 16.09 43 GLY B C 1
ATOM 4803 O O . GLY B 1 43 ? -73.75 41.844 10.75 1 16.09 43 GLY B O 1
ATOM 4804 N N . SER B 1 44 ? -75.938 41.688 10.25 1 16.72 44 SER B N 1
ATOM 4805 C CA . SER B 1 44 ? -76.688 40.938 11.266 1 16.72 44 SER B CA 1
ATOM 4806 C C . SER B 1 44 ? -76.188 39.5 11.375 1 16.72 44 SER B C 1
ATOM 4808 O O . SER B 1 44 ? -75.562 38.969 10.438 1 16.72 44 SER B O 1
ATOM 4810 N N . VAL B 1 45 ? -76.438 38.875 12.594 1 16.91 45 VAL B N 1
ATOM 4811 C CA . VAL B 1 45 ? -75.875 37.906 13.539 1 16.91 45 VAL B CA 1
ATOM 4812 C C . VAL B 1 45 ? -76.25 36.5 13.133 1 16.91 45 VAL B C 1
ATOM 4814 O O . VAL B 1 45 ? -75.625 35.531 13.578 1 16.91 45 VAL B O 1
ATOM 4817 N N . GLN B 1 46 ? -77.125 36.25 12.078 1 16.14 46 GLN B N 1
ATOM 4818 C CA . GLN B 1 46 ? -78.062 35.281 12.641 1 16.14 46 GLN B CA 1
ATOM 4819 C C . GLN B 1 46 ? -77.375 33.938 12.898 1 16.14 46 GLN B C 1
ATOM 4821 O O . GLN B 1 46 ? -76.375 33.594 12.234 1 16.14 46 GLN B O 1
ATOM 4826 N N . SER B 1 47 ? -77.938 33.188 13.953 1 16.36 47 SER B N 1
ATOM 4827 C CA . SER B 1 47 ? -77.562 32.219 14.992 1 16.36 47 SER B CA 1
ATOM 4828 C C . SER B 1 47 ? -77.438 30.828 14.422 1 16.36 47 SER B C 1
ATOM 4830 O O . SER B 1 47 ? -76.938 29.922 15.094 1 16.36 47 SER B O 1
ATOM 4832 N N . THR B 1 48 ? -77.938 30.594 13.18 1 17.55 48 THR B N 1
ATOM 4833 C CA . THR B 1 48 ? -78.688 29.375 13.219 1 17.55 48 THR B CA 1
ATOM 4834 C C . THR B 1 48 ? -77.812 28.156 13.453 1 17.55 48 THR B C 1
ATOM 4836 O O . THR B 1 48 ? -76.688 28.125 12.961 1 17.55 48 THR B O 1
ATOM 4839 N N . SER B 1 49 ? -78.25 27.266 14.43 1 17.48 49 SER B N 1
ATOM 4840 C CA . SER B 1 49 ? -77.688 26.234 15.312 1 17.48 49 SER B CA 1
ATOM 4841 C C . SER B 1 49 ? -77.312 24.969 14.539 1 17.48 49 SER B C 1
ATOM 4843 O O . SER B 1 49 ? -77 23.953 15.133 1 17.48 49 SER B O 1
ATOM 4845 N N . PRO B 1 50 ? -77.062 25.094 13.242 1 16.67 50 PRO B N 1
ATOM 4846 C CA . PRO B 1 50 ? -77.438 23.781 12.711 1 16.67 50 PRO B CA 1
ATOM 4847 C C . PRO B 1 50 ? -76.688 22.641 13.367 1 16.67 50 PRO B C 1
ATOM 4849 O O . PRO B 1 50 ? -75.625 22.859 13.922 1 16.67 50 PRO B O 1
ATOM 4852 N N . ALA B 1 51 ? -77.375 21.406 13.391 1 18.11 51 ALA B N 1
ATOM 4853 C CA . ALA B 1 51 ? -77.438 20.078 13.992 1 18.11 51 ALA B CA 1
ATOM 4854 C C . ALA B 1 51 ? -76.125 19.297 13.727 1 18.11 51 ALA B C 1
ATOM 4856 O O . ALA B 1 51 ? -75.438 19.578 12.773 1 18.11 51 ALA B O 1
ATOM 4857 N N . HIS B 1 52 ? -75.875 18.312 14.602 1 17.05 52 HIS B N 1
ATOM 4858 C CA . HIS B 1 52 ? -74.75 17.594 15.25 1 17.05 52 HIS B CA 1
ATOM 4859 C C . HIS B 1 52 ? -74.125 16.562 14.312 1 17.05 52 HIS B C 1
ATOM 4861 O O . HIS B 1 52 ? -73.125 15.953 14.648 1 17.05 52 HIS B O 1
ATOM 4867 N N . GLU B 1 53 ? -74.75 16.281 13.164 1 18.62 53 GLU B N 1
ATOM 4868 C CA . GLU B 1 53 ? -74.688 14.852 12.906 1 18.62 53 GLU B CA 1
ATOM 4869 C C . GLU B 1 53 ? -73.25 14.422 12.602 1 18.62 53 GLU B C 1
ATOM 4871 O O . GLU B 1 53 ? -72.625 14.961 11.703 1 18.62 53 GLU B O 1
ATOM 4876 N N . ASP B 1 54 ? -72.562 13.867 13.633 1 17.16 54 ASP B N 1
ATOM 4877 C CA . ASP B 1 54 ? -71.188 13.555 13.805 1 17.16 54 ASP B CA 1
ATOM 4878 C C . ASP B 1 54 ? -70.688 12.523 12.773 1 17.16 54 ASP B C 1
ATOM 4880 O O . ASP B 1 54 ? -69.562 12.039 12.844 1 17.16 54 ASP B O 1
ATOM 4884 N N . ALA B 1 55 ? -71.562 11.977 12 1 18.8 55 ALA B N 1
ATOM 4885 C CA . ALA B 1 55 ? -71.188 10.586 11.727 1 18.8 55 ALA B CA 1
ATOM 4886 C C . ALA B 1 55 ? -69.875 10.5 11 1 18.8 55 ALA B C 1
ATOM 4888 O O . ALA B 1 55 ? -69.75 10.844 9.82 1 18.8 55 ALA B O 1
ATOM 4889 N N . SER B 1 56 ? -68.75 10.922 11.555 1 17.91 56 SER B N 1
ATOM 4890 C CA . SER B 1 56 ? -67.562 11.133 10.805 1 17.91 56 SER B CA 1
ATOM 4891 C C . SER B 1 56 ? -67.062 9.844 10.148 1 17.91 56 SER B C 1
ATOM 4893 O O . SER B 1 56 ? -66.812 8.852 10.836 1 17.91 56 SER B O 1
ATOM 4895 N N . SER B 1 57 ? -67.75 9.5 9.055 1 18.84 57 SER B N 1
ATOM 4896 C CA . SER B 1 57 ? -67.312 8.281 8.375 1 18.84 57 SER B CA 1
ATOM 4897 C C . SER B 1 57 ? -65.812 8.297 8.102 1 18.84 57 SER B C 1
ATOM 4899 O O . SER B 1 57 ? -65.312 9.203 7.434 1 18.84 57 SER B O 1
ATOM 4901 N N . SER B 1 58 ? -65.062 7.797 9.008 1 17.89 58 SER B N 1
ATOM 4902 C CA . SER B 1 58 ? -63.594 7.789 8.992 1 17.89 58 SER B CA 1
ATOM 4903 C C . SER B 1 58 ? -63.062 7.094 7.746 1 17.89 58 SER B C 1
ATOM 4905 O O . SER B 1 58 ? -63.188 5.875 7.609 1 17.89 58 SER B O 1
ATOM 4907 N N . ALA B 1 59 ? -63.406 7.559 6.559 1 18.56 59 ALA B N 1
ATOM 4908 C CA . ALA B 1 59 ? -62.875 6.836 5.398 1 18.56 59 ALA B CA 1
ATOM 4909 C C . ALA B 1 59 ? -61.375 6.555 5.551 1 18.56 59 ALA B C 1
ATOM 4911 O O . ALA B 1 59 ? -60.625 7.426 5.977 1 18.56 59 ALA B O 1
ATOM 4912 N N . ALA B 1 60 ? -61 5.297 5.645 1 19.59 60 ALA B N 1
ATOM 4913 C CA . ALA B 1 60 ? -59.719 4.598 5.773 1 19.59 60 ALA B CA 1
ATOM 4914 C C . ALA B 1 60 ? -58.719 5.062 4.711 1 19.59 60 ALA B C 1
ATOM 4916 O O . ALA B 1 60 ? -58.969 4.883 3.516 1 19.59 60 ALA B O 1
ATOM 4917 N N . PHE B 1 61 ? -58.188 6.297 4.766 1 18.7 61 PHE B N 1
ATOM 4918 C CA . PHE B 1 61 ? -57.312 6.809 3.73 1 18.7 61 PHE B CA 1
ATOM 4919 C C . PHE B 1 61 ? -56.156 5.852 3.498 1 18.7 61 PHE B C 1
ATOM 4921 O O . PHE B 1 61 ? -55.438 5.484 4.438 1 18.7 61 PHE B O 1
ATOM 4928 N N . SER B 1 62 ? -56.344 4.906 2.609 1 20.66 62 SER B N 1
ATOM 4929 C CA . SER B 1 62 ? -55.375 3.928 2.156 1 20.66 62 SER B CA 1
ATOM 4930 C C . SER B 1 62 ? -54.062 4.602 1.772 1 20.66 62 SER B C 1
ATOM 4932 O O . SER B 1 62 ? -54.031 5.516 0.946 1 20.66 62 SER B O 1
ATOM 4934 N N . PRO B 1 63 ? -53.156 4.695 2.719 1 20.92 63 PRO B N 1
ATOM 4935 C CA . PRO B 1 63 ? -51.938 5.441 2.441 1 20.92 63 PRO B CA 1
ATOM 4936 C C . PRO B 1 63 ? -51.312 5.059 1.108 1 20.92 63 PRO B C 1
ATOM 4938 O O . PRO B 1 63 ? -51.281 3.881 0.742 1 20.92 63 PRO B O 1
ATOM 4941 N N . GLY B 1 64 ? -51.562 5.809 0.087 1 19.34 64 GLY B N 1
ATOM 4942 C CA . GLY B 1 64 ? -50.938 5.68 -1.225 1 19.34 64 GLY B CA 1
ATOM 4943 C C . GLY B 1 64 ? -49.438 5.441 -1.16 1 19.34 64 GLY B C 1
ATOM 4944 O O . GLY B 1 64 ? -48.781 5.891 -0.226 1 19.34 64 GLY B O 1
ATOM 4945 N N . SER B 1 65 ? -49 4.242 -1.592 1 21.8 65 SER B N 1
ATOM 4946 C CA . SER B 1 65 ? -47.656 3.691 -1.646 1 21.8 65 SER B CA 1
ATOM 4947 C C . SER B 1 65 ? -46.688 4.684 -2.264 1 21.8 65 SER B C 1
ATOM 4949 O O . SER B 1 65 ? -46.844 5.066 -3.428 1 21.8 65 SER B O 1
ATOM 4951 N N . ALA B 1 66 ? -46.375 5.738 -1.597 1 22.52 66 ALA B N 1
ATOM 4952 C CA . ALA B 1 66 ? -45.375 6.676 -2.154 1 22.52 66 ALA B CA 1
ATOM 4953 C C . ALA B 1 66 ? -44.188 5.934 -2.756 1 22.52 66 ALA B C 1
ATOM 4955 O O . ALA B 1 66 ? -43.438 5.289 -2.037 1 22.52 66 ALA B O 1
ATOM 4956 N N . ALA B 1 67 ? -44.406 5.418 -3.885 1 23.56 67 ALA B N 1
ATOM 4957 C CA . ALA B 1 67 ? -43.344 4.891 -4.738 1 23.56 67 ALA B CA 1
ATOM 4958 C C . ALA B 1 67 ? -42.094 5.777 -4.676 1 23.56 67 ALA B C 1
ATOM 4960 O O . ALA B 1 67 ? -42.156 6.965 -5 1 23.56 67 ALA B O 1
ATOM 4961 N N . SER B 1 68 ? -41.344 5.57 -3.574 1 22.31 68 SER B N 1
ATOM 4962 C CA . SER B 1 68 ? -40.062 6.234 -3.361 1 22.31 68 SER B CA 1
ATOM 4963 C C . SER B 1 68 ? -39.344 6.473 -4.684 1 22.31 68 SER B C 1
ATOM 4965 O O . SER B 1 68 ? -39.031 5.523 -5.402 1 22.31 68 SER B O 1
ATOM 4967 N N . SER B 1 69 ? -39.781 7.445 -5.402 1 24.33 69 SER B N 1
ATOM 4968 C CA . SER B 1 69 ? -39.094 7.836 -6.633 1 24.33 69 SER B CA 1
ATOM 4969 C C . SER B 1 69 ? -37.562 7.77 -6.477 1 24.33 69 SER B C 1
ATOM 4971 O O . SER B 1 69 ? -37.031 8.383 -5.562 1 24.33 69 SER B O 1
ATOM 4973 N N . ARG B 1 70 ? -37.062 6.621 -6.754 1 26.34 70 ARG B N 1
ATOM 4974 C CA . ARG B 1 70 ? -35.625 6.379 -6.863 1 26.34 70 ARG B CA 1
ATOM 4975 C C . ARG B 1 70 ? -34.906 7.578 -7.473 1 26.34 70 ARG B C 1
ATOM 4977 O O . ARG B 1 70 ? -35.219 7.984 -8.594 1 26.34 70 ARG B O 1
ATOM 4984 N N . ARG B 1 71 ? -34.562 8.516 -6.586 1 26.92 71 ARG B N 1
ATOM 4985 C CA . ARG B 1 71 ? -33.781 9.625 -7.121 1 26.92 71 ARG B CA 1
ATOM 4986 C C . ARG B 1 71 ? -32.781 9.133 -8.172 1 26.92 71 ARG B C 1
ATOM 4988 O O . ARG B 1 71 ? -32.062 8.172 -7.945 1 26.92 71 ARG B O 1
ATOM 4995 N N . PRO B 1 72 ? -33.156 9.297 -9.438 1 27.05 72 PRO B N 1
ATOM 4996 C CA . PRO B 1 72 ? -32.219 8.836 -10.461 1 27.05 72 PRO B CA 1
ATOM 4997 C C . PRO B 1 72 ? -30.766 9.133 -10.109 1 27.05 72 PRO B C 1
ATOM 4999 O O . PRO B 1 72 ? -30.484 10.102 -9.398 1 27.05 72 PRO B O 1
ATOM 5002 N N . ILE B 1 73 ? -30.047 8.117 -9.82 1 29.47 73 ILE B N 1
ATOM 5003 C CA . ILE B 1 73 ? -28.609 8.281 -9.656 1 29.47 73 ILE B CA 1
ATOM 5004 C C . ILE B 1 73 ? -28.078 9.32 -10.641 1 29.47 73 ILE B C 1
ATOM 5006 O O . ILE B 1 73 ? -28.234 9.172 -11.852 1 29.47 73 ILE B O 1
ATOM 5010 N N . PRO B 1 74 ? -28.203 10.578 -10.266 1 28.11 74 PRO B N 1
ATOM 5011 C CA . PRO B 1 74 ? -27.766 11.578 -11.242 1 28.11 74 PRO B CA 1
ATOM 5012 C C . PRO B 1 74 ? -26.578 11.109 -12.078 1 28.11 74 PRO B C 1
ATOM 5014 O O . PRO B 1 74 ? -25.578 10.633 -11.539 1 28.11 74 PRO B O 1
ATOM 5017 N N . ARG B 1 75 ? -26.812 10.484 -13.273 1 31.62 75 ARG B N 1
ATOM 5018 C CA . ARG B 1 75 ? -25.859 10.031 -14.289 1 31.62 75 ARG B CA 1
ATOM 5019 C C . ARG B 1 75 ? -24.609 10.891 -14.281 1 31.62 75 ARG B C 1
ATOM 5021 O O . ARG B 1 75 ? -23.562 10.469 -13.773 1 31.62 75 ARG B O 1
ATOM 5028 N N . GLU B 1 76 ? -24.469 11.398 -15.57 1 33.69 76 GLU B N 1
ATOM 5029 C CA . GLU B 1 76 ? -23.312 12.125 -16.109 1 33.69 76 GLU B CA 1
ATOM 5030 C C . GLU B 1 76 ? -23.141 13.477 -15.406 1 33.69 76 GLU B C 1
ATOM 5032 O O . GLU B 1 76 ? -24.125 14.203 -15.211 1 33.69 76 GLU B O 1
ATOM 5037 N N . ILE B 1 77 ? -22.25 13.523 -14.523 1 35.5 77 ILE B N 1
ATOM 5038 C CA . ILE B 1 77 ? -21.922 14.883 -14.102 1 35.5 77 ILE B CA 1
ATOM 5039 C C . ILE B 1 77 ? -22.125 15.844 -15.266 1 35.5 77 ILE B C 1
ATOM 5041 O O . ILE B 1 77 ? -21.578 15.641 -16.359 1 35.5 77 ILE B O 1
ATOM 5045 N N . ASP B 1 78 ? -23.266 16.469 -15.352 1 36.94 78 ASP B N 1
ATOM 5046 C CA . ASP B 1 78 ? -23.422 17.547 -16.312 1 36.94 78 ASP B CA 1
ATOM 5047 C C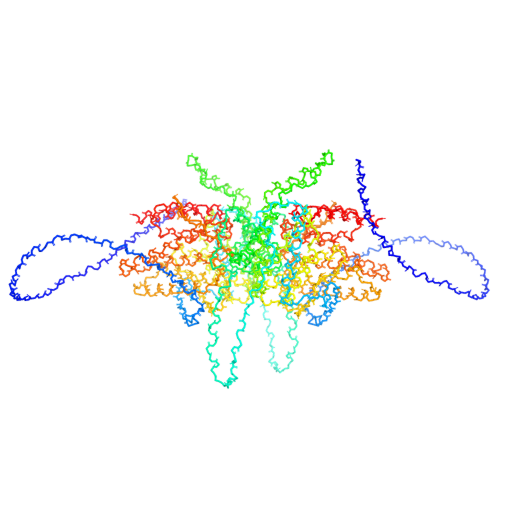 . ASP B 1 78 ? -22.109 18.281 -16.531 1 36.94 78 ASP B C 1
ATOM 5049 O O . ASP B 1 78 ? -21.516 18.812 -15.586 1 36.94 78 ASP B O 1
ATOM 5053 N N . PRO B 1 79 ? -21.406 17.953 -17.594 1 39.34 79 PRO B N 1
ATOM 5054 C CA . PRO B 1 79 ? -20.172 18.703 -17.875 1 39.34 79 PRO B CA 1
ATOM 5055 C C . PRO B 1 79 ? -20.266 20.188 -17.531 1 39.34 79 PRO B C 1
ATOM 5057 O O . PRO B 1 79 ? -19.25 20.859 -17.406 1 39.34 79 PRO B O 1
ATOM 5060 N N . GLN B 1 80 ? -21.5 20.703 -17.703 1 38.03 80 GLN B N 1
ATOM 5061 C CA . GLN B 1 80 ? -21.641 22.141 -17.484 1 38.03 80 GLN B CA 1
ATOM 5062 C C . GLN B 1 80 ? -21.484 22.484 -16 1 38.03 80 GLN B C 1
ATOM 5064 O O . GLN B 1 80 ? -21.344 23.656 -15.641 1 38.03 80 GLN B O 1
ATOM 5069 N N . VAL B 1 81 ? -21.969 21.703 -15.242 1 42.38 81 VAL B N 1
ATOM 5070 C CA . VAL B 1 81 ? -21.891 22.047 -13.836 1 42.38 81 VAL B CA 1
ATOM 5071 C C . VAL B 1 81 ? -20.422 22.312 -13.445 1 42.38 81 VAL B C 1
ATOM 5073 O O . VAL B 1 81 ? -20.156 23.062 -12.516 1 42.38 81 VAL B O 1
ATOM 5076 N N . TRP B 1 82 ? -19.484 21.547 -14.109 1 44.88 82 TRP B N 1
ATOM 5077 C CA . TRP B 1 82 ? -18.078 21.438 -13.695 1 44.88 82 TRP B CA 1
ATOM 5078 C C . TRP B 1 82 ? -17.297 22.688 -14.078 1 44.88 82 TRP B C 1
ATOM 5080 O O . TRP B 1 82 ? -16.141 22.844 -13.695 1 44.88 82 TRP B O 1
ATOM 5090 N N . GLN B 1 83 ? -17.625 23.328 -15.156 1 45.56 83 GLN B N 1
ATOM 5091 C CA . GLN B 1 83 ? -16.766 24.438 -15.555 1 45.56 83 GLN B CA 1
ATOM 5092 C C . GLN B 1 83 ? -16.484 25.375 -14.383 1 45.56 83 GLN B C 1
ATOM 5094 O O . GLN B 1 83 ? -15.406 25.938 -14.281 1 45.56 83 GLN B O 1
ATOM 5099 N N . ALA B 1 84 ? -17.516 25.875 -13.508 1 53.06 84 ALA B N 1
ATOM 5100 C CA . ALA B 1 84 ? -17.156 27.094 -12.781 1 53.06 84 ALA B CA 1
ATOM 5101 C C . ALA B 1 84 ? -17.062 26.828 -11.281 1 53.06 84 ALA B C 1
ATOM 5103 O O . ALA B 1 84 ? -17.906 27.281 -10.508 1 53.06 84 ALA B O 1
ATOM 5104 N N . SER B 1 85 ? -16.422 25.641 -10.891 1 57.19 85 SER B N 1
ATOM 5105 C CA . SER B 1 85 ? -16.203 25.734 -9.453 1 57.19 85 SER B CA 1
ATOM 5106 C C . SER B 1 85 ? -15.555 27.062 -9.078 1 57.19 85 SER B C 1
ATOM 5108 O O . SER B 1 85 ? -14.641 27.531 -9.766 1 57.19 85 SER B O 1
ATOM 5110 N N . PRO B 1 86 ? -16.172 27.656 -8.117 1 63.22 86 PRO B N 1
ATOM 5111 C CA . PRO B 1 86 ? -15.656 28.984 -7.797 1 63.22 86 PRO B CA 1
ATOM 5112 C C . PRO B 1 86 ? -14.172 28.969 -7.426 1 63.22 86 PRO B C 1
ATOM 5114 O O . PRO B 1 86 ? -13.68 27.969 -6.898 1 63.22 86 PRO B O 1
ATOM 5117 N N . GLU B 1 87 ? -13.594 29.969 -7.977 1 65.75 87 GLU B N 1
ATOM 5118 C CA . GLU B 1 87 ? -12.219 30.188 -7.535 1 65.75 87 GLU B CA 1
ATOM 5119 C C . GLU B 1 87 ? -12.172 30.578 -6.059 1 65.75 87 GLU B C 1
ATOM 5121 O O . GLU B 1 87 ? -12.906 31.469 -5.621 1 65.75 87 GLU B O 1
ATOM 5126 N N . LEU B 1 88 ? -11.492 29.703 -5.293 1 73.44 88 LEU B N 1
ATOM 5127 C CA . LEU B 1 88 ? -11.367 29.969 -3.863 1 73.44 88 LEU B CA 1
ATOM 5128 C C . LEU B 1 88 ? -10.148 30.828 -3.57 1 73.44 88 LEU B C 1
ATOM 5130 O O . LEU B 1 88 ? -9.016 30.359 -3.668 1 73.44 88 LEU B O 1
ATOM 5134 N N . LEU B 1 89 ? -10.297 32.125 -3.523 1 67.81 89 LEU B N 1
ATOM 5135 C CA . LEU B 1 89 ? -9.156 33.031 -3.314 1 67.81 89 LEU B CA 1
ATOM 5136 C C . LEU B 1 89 ? -9.086 33.469 -1.862 1 67.81 89 LEU B C 1
ATOM 5138 O O . LEU B 1 89 ? -9.992 34.156 -1.37 1 67.81 89 LEU B O 1
ATOM 5142 N N . PHE B 1 90 ? -8.211 32.812 -1.16 1 68.81 90 PHE B N 1
ATOM 5143 C CA . PHE B 1 90 ? -7.867 33.312 0.174 1 68.81 90 PHE B CA 1
ATOM 5144 C C . PHE B 1 90 ? -6.379 33.625 0.27 1 68.81 90 PHE B C 1
ATOM 5146 O O . PHE B 1 90 ? -5.543 32.781 -0.117 1 68.81 90 PHE B O 1
ATOM 5153 N N . GLU B 1 91 ? -5.945 34.844 0.468 1 66.88 91 GLU B N 1
ATOM 5154 C CA . GLU B 1 91 ? -4.531 35.188 0.622 1 66.88 91 GLU B CA 1
ATOM 5155 C C . GLU B 1 91 ? -4.117 35.188 2.09 1 66.88 91 GLU B C 1
ATOM 5157 O O . GLU B 1 91 ? -4.852 35.656 2.951 1 66.88 91 GLU B O 1
ATOM 5162 N N . SER B 1 92 ? -3.01 34.5 2.359 1 68.94 92 SER B N 1
ATOM 5163 C CA . SER B 1 92 ? -2.465 34.5 3.713 1 68.94 92 SER B CA 1
ATOM 5164 C C . SER B 1 92 ? -1.527 35.656 3.936 1 68.94 92 SER B C 1
ATOM 5166 O O . SER B 1 92 ? -0.624 35.906 3.133 1 68.94 92 SER B O 1
ATOM 5168 N N . PRO B 1 93 ? -1.775 36.406 4.945 1 62.47 93 PRO B N 1
ATOM 5169 C CA . PRO B 1 93 ? -0.887 37.531 5.23 1 62.47 93 PRO B CA 1
ATOM 5170 C C . PRO B 1 93 ? 0.566 37.094 5.426 1 62.47 93 PRO B C 1
ATOM 5172 O O . PRO B 1 93 ? 1.483 37.875 5.172 1 62.47 93 PRO B O 1
ATOM 5175 N N . SER B 1 94 ? 0.787 35.906 5.895 1 66.81 94 SER B N 1
ATOM 5176 C CA . SER B 1 94 ? 2.129 35.406 6.191 1 66.81 94 SER B CA 1
ATOM 5177 C C . SER B 1 94 ? 2.9 35.094 4.914 1 66.81 94 SER B C 1
ATOM 5179 O O . SER B 1 94 ? 4.109 34.844 4.953 1 66.81 94 SER B O 1
ATOM 5181 N N . THR B 1 95 ? 2.221 35.125 3.846 1 70.31 95 THR B N 1
ATOM 5182 C CA . THR B 1 95 ? 2.898 34.781 2.605 1 70.31 95 THR B CA 1
ATOM 5183 C C . THR B 1 95 ? 3.014 35.969 1.682 1 70.31 95 THR B C 1
ATOM 5185 O O . THR B 1 95 ? 3.217 35.844 0.476 1 70.31 95 THR B O 1
ATOM 5188 N N . VAL B 1 96 ? 2.889 37.156 2.338 1 60.41 96 VAL B N 1
ATOM 5189 C CA . VAL B 1 96 ? 3.016 38.375 1.565 1 60.41 96 VAL B CA 1
ATOM 5190 C C . VAL B 1 96 ? 4.414 38.469 0.963 1 60.41 96 VAL B C 1
ATOM 5192 O O . VAL B 1 96 ? 5.414 38.375 1.683 1 60.41 96 VAL B O 1
ATOM 5195 N N . ILE B 1 97 ? 4.582 38.469 -0.313 1 59.75 97 ILE B N 1
ATOM 5196 C CA . ILE B 1 97 ? 5.68 38.25 -1.253 1 59.75 97 ILE B CA 1
ATOM 5197 C C . ILE B 1 97 ? 6.809 39.25 -0.949 1 59.75 97 ILE B C 1
ATOM 5199 O O . ILE B 1 97 ? 7.988 38.875 -1.016 1 59.75 97 ILE B O 1
ATOM 5203 N N . ASN B 1 98 ? 6.496 40.406 -0.489 1 56.44 98 ASN B N 1
ATOM 5204 C CA . ASN B 1 98 ? 7.57 41.375 -0.425 1 56.44 98 ASN B CA 1
ATOM 5205 C C . ASN B 1 98 ? 8.594 41.031 0.651 1 56.44 98 ASN B C 1
ATOM 5207 O O . ASN B 1 98 ? 9.695 41.594 0.661 1 56.44 98 ASN B O 1
ATOM 5211 N N . SER B 1 99 ? 8.367 40 1.477 1 64.56 99 SER B N 1
ATOM 5212 C CA . SER B 1 99 ? 9.281 39.688 2.568 1 64.56 99 SER B CA 1
ATOM 5213 C C . SER B 1 99 ? 9.828 38.281 2.439 1 64.56 99 SER B C 1
ATOM 5215 O O . SER B 1 99 ? 10.445 37.75 3.371 1 64.56 99 SER B O 1
ATOM 5217 N N . LEU B 1 100 ? 9.781 37.875 1.219 1 72.25 100 LEU B N 1
ATOM 5218 C CA . LEU B 1 100 ? 10.18 36.469 1.062 1 72.25 100 LEU B CA 1
ATOM 5219 C C . LEU B 1 100 ? 11.625 36.375 0.601 1 72.25 100 LEU B C 1
ATOM 5221 O O . LEU B 1 100 ? 12.094 37.219 -0.182 1 72.25 100 LEU B O 1
ATOM 5225 N N . PRO B 1 101 ? 12.414 35.406 1.193 1 78.06 101 PRO B N 1
ATOM 5226 C CA . PRO B 1 101 ? 13.781 35.219 0.716 1 78.06 101 PRO B CA 1
ATOM 5227 C C . PRO B 1 101 ? 13.852 34.875 -0.775 1 78.06 101 PRO B C 1
ATOM 5229 O O . PRO B 1 101 ? 12.883 34.375 -1.343 1 78.06 101 PRO B O 1
ATOM 5232 N N . SER B 1 102 ? 15.023 35.281 -1.341 1 76.56 102 SER B N 1
ATOM 5233 C CA . SER B 1 102 ? 15.258 34.938 -2.738 1 76.56 102 SER B CA 1
ATOM 5234 C C . SER B 1 102 ? 15.336 33.438 -2.924 1 76.56 102 SER B C 1
ATOM 5236 O O . SER B 1 102 ? 15.617 32.688 -1.974 1 76.56 102 SER B O 1
ATOM 5238 N N . PRO B 1 103 ? 15.086 32.969 -4.047 1 76.44 103 PRO B N 1
ATOM 5239 C CA . PRO B 1 103 ? 15.094 31.547 -4.312 1 76.44 103 PRO B CA 1
ATOM 5240 C C . PRO B 1 103 ? 16.406 30.875 -3.922 1 76.44 103 PRO B C 1
ATOM 5242 O O . PRO B 1 103 ? 16.406 29.75 -3.408 1 76.44 103 PRO B O 1
ATOM 5245 N N . ASN B 1 104 ? 17.438 31.547 -4.117 1 75.56 104 ASN B N 1
ATOM 5246 C CA . ASN B 1 104 ? 18.734 30.969 -3.809 1 75.56 104 ASN B CA 1
ATOM 5247 C C . ASN B 1 104 ? 19.031 31 -2.311 1 75.56 104 ASN B C 1
ATOM 5249 O O . ASN B 1 104 ? 19.828 30.203 -1.81 1 75.56 104 ASN B O 1
ATOM 5253 N N . SER B 1 105 ? 18.266 31.844 -1.672 1 83.06 105 SER B N 1
ATOM 5254 C CA . SER B 1 105 ? 18.562 32 -0.252 1 83.06 105 SER B CA 1
ATOM 5255 C C . SER B 1 105 ? 17.547 31.281 0.614 1 83.06 105 SER B C 1
ATOM 5257 O O . SER B 1 105 ? 17.75 31.109 1.817 1 83.06 105 SER B O 1
ATOM 5259 N N . ALA B 1 106 ? 16.562 30.781 0.052 1 86.56 106 ALA B N 1
ATOM 5260 C CA . ALA B 1 106 ? 15.438 30.219 0.804 1 86.56 106 ALA B CA 1
ATOM 5261 C C . ALA B 1 106 ? 15.898 29.031 1.652 1 86.56 106 ALA B C 1
ATOM 5263 O O . ALA B 1 106 ? 15.625 28.984 2.855 1 86.56 106 ALA B O 1
ATOM 5264 N N . PRO B 1 107 ? 16.672 28.078 1.056 1 84.69 107 PRO B N 1
ATOM 5265 C CA . PRO B 1 107 ? 17.125 26.969 1.889 1 84.69 107 PRO B CA 1
ATOM 5266 C C . PRO B 1 107 ? 18.031 27.406 3.027 1 84.69 107 PRO B C 1
ATOM 5268 O O . PRO B 1 107 ? 17.969 26.859 4.133 1 84.69 107 PRO B O 1
ATOM 5271 N N . LEU B 1 108 ? 18.766 28.406 2.723 1 85.94 108 LEU B N 1
ATOM 5272 C CA . LEU B 1 108 ? 19.656 28.906 3.754 1 85.94 108 LEU B CA 1
ATOM 5273 C C . LEU B 1 108 ? 18.875 29.625 4.852 1 85.94 108 LEU B C 1
ATOM 5275 O O . LEU B 1 108 ? 19.203 29.5 6.031 1 85.94 108 LEU B O 1
ATOM 5279 N N . ALA B 1 109 ? 17.953 30.375 4.41 1 86.19 109 ALA B N 1
ATOM 5280 C CA . ALA B 1 109 ? 17.094 31.062 5.383 1 86.19 109 ALA B CA 1
ATOM 5281 C C . ALA B 1 109 ? 16.359 30.062 6.262 1 86.19 109 ALA B C 1
ATOM 5283 O O . ALA B 1 109 ? 16.219 30.266 7.473 1 86.19 109 ALA B O 1
ATOM 5284 N N . TYR B 1 110 ? 15.883 29.094 5.695 1 86.75 110 TYR B N 1
ATOM 5285 C CA . TYR B 1 110 ? 15.219 28.031 6.438 1 86.75 110 TYR B CA 1
ATOM 5286 C C . TYR B 1 110 ? 16.172 27.391 7.449 1 86.75 110 TYR B C 1
ATOM 5288 O O . TYR B 1 110 ? 15.805 27.203 8.609 1 86.75 110 TYR B O 1
ATOM 5296 N N . TYR B 1 111 ? 17.359 27.047 6.965 1 87.19 111 TYR B N 1
ATOM 5297 C CA . TYR B 1 111 ? 18.344 26.469 7.863 1 87.19 111 TYR B CA 1
ATOM 5298 C C . TYR B 1 111 ? 18.641 27.406 9.031 1 87.19 111 TYR B C 1
ATOM 5300 O O . TYR B 1 111 ? 18.797 26.953 10.172 1 87.19 111 TYR B O 1
ATOM 5308 N N . ASP B 1 112 ? 18.703 28.625 8.766 1 85.75 112 ASP B N 1
ATOM 5309 C CA . ASP B 1 112 ? 18.984 29.594 9.82 1 85.75 112 ASP B CA 1
ATOM 5310 C C . ASP B 1 112 ? 17.891 29.562 10.898 1 85.75 112 ASP B C 1
ATOM 5312 O O . ASP B 1 112 ? 18.203 29.688 12.086 1 85.75 112 ASP B O 1
ATOM 5316 N N . LEU B 1 113 ? 16.688 29.406 10.445 1 83.5 113 LEU B N 1
ATOM 5317 C CA . LEU B 1 113 ? 15.602 29.281 11.406 1 83.5 113 LEU B CA 1
ATOM 5318 C C . LEU B 1 113 ? 15.797 28.047 12.289 1 83.5 113 LEU B C 1
ATOM 5320 O O . LEU B 1 113 ? 15.648 28.125 13.516 1 83.5 113 LEU B O 1
ATOM 5324 N N . LEU B 1 114 ? 16.172 26.969 11.625 1 85.75 114 LEU B N 1
ATOM 5325 C CA . LEU B 1 114 ? 16.375 25.719 12.352 1 85.75 114 LEU B CA 1
ATOM 5326 C C . LEU B 1 114 ? 17.531 25.844 13.328 1 85.75 114 LEU B C 1
ATOM 5328 O O . LEU B 1 114 ? 17.406 25.438 14.492 1 85.75 114 LEU B O 1
ATOM 5332 N N . ALA B 1 115 ? 18.625 26.375 12.852 1 85 115 ALA B N 1
ATOM 5333 C CA . ALA B 1 115 ? 19.844 26.484 13.633 1 85 115 ALA B CA 1
ATOM 5334 C C . ALA B 1 115 ? 19.656 27.391 14.836 1 85 115 ALA B C 1
ATOM 5336 O O . ALA B 1 115 ? 20.125 27.094 15.938 1 85 115 ALA B O 1
ATOM 5337 N N . GLU B 1 116 ? 19.016 28.5 14.594 1 82.12 116 GLU B N 1
ATOM 5338 C CA . GLU B 1 116 ? 18.75 29.438 15.672 1 82.12 116 GLU B CA 1
ATOM 5339 C C . GLU B 1 116 ? 17.938 28.781 16.781 1 82.12 116 GLU B C 1
ATOM 5341 O O . GLU B 1 116 ? 18.281 28.891 17.969 1 82.12 116 GLU B O 1
ATOM 5346 N N . ASP B 1 117 ? 16.938 28.109 16.406 1 78.88 117 ASP B N 1
ATOM 5347 C CA . ASP B 1 117 ? 16.078 27.453 17.391 1 78.88 117 ASP B CA 1
ATOM 5348 C C . ASP B 1 117 ? 16.828 26.328 18.094 1 78.88 117 ASP B C 1
ATOM 5350 O O . ASP B 1 117 ? 16.656 26.125 19.297 1 78.88 117 ASP B O 1
ATOM 5354 N N . ALA B 1 118 ? 17.656 25.609 17.328 1 78.25 118 ALA B N 1
ATOM 5355 C CA . ALA B 1 118 ? 18.453 24.531 17.906 1 78.25 118 ALA B CA 1
ATOM 5356 C C . ALA B 1 118 ? 19.438 25.062 18.938 1 78.25 118 ALA B C 1
ATOM 5358 O O . ALA B 1 118 ? 19.578 24.5 20.016 1 78.25 118 ALA B O 1
ATOM 5359 N N . MET B 1 119 ? 20.062 26.141 18.641 1 79.69 119 MET B N 1
ATOM 5360 C CA . MET B 1 119 ? 21.016 26.766 19.562 1 79.69 119 MET B CA 1
ATOM 5361 C C . MET B 1 119 ? 20.312 27.234 20.828 1 79.69 119 MET B C 1
ATOM 5363 O O . MET B 1 119 ? 20.828 27.047 21.938 1 79.69 119 MET B O 1
ATOM 5367 N N . ASN B 1 120 ? 19.203 27.797 20.625 1 78.5 120 ASN B N 1
ATOM 5368 C CA . ASN B 1 120 ? 18.422 28.25 21.781 1 78.5 120 ASN B CA 1
ATOM 5369 C C . ASN B 1 120 ? 18.031 27.078 22.672 1 78.5 120 ASN B C 1
ATOM 5371 O O . ASN B 1 120 ? 18.047 27.203 23.906 1 78.5 120 ASN B O 1
ATOM 5375 N N . ASN B 1 121 ? 17.703 26.031 22.078 1 77.75 121 ASN B N 1
ATOM 5376 C CA . ASN B 1 121 ? 17.312 24.844 22.828 1 77.75 121 ASN B CA 1
ATOM 5377 C C . ASN B 1 121 ? 18.5 24.219 23.562 1 77.75 121 ASN B C 1
ATOM 5379 O O . ASN B 1 121 ? 18.359 23.766 24.703 1 77.75 121 ASN B O 1
ATOM 5383 N N . ILE B 1 122 ? 19.578 24.156 22.922 1 74.69 122 ILE B N 1
ATOM 5384 C CA . ILE B 1 122 ? 20.797 23.609 23.531 1 74.69 122 ILE B CA 1
ATOM 5385 C C . ILE B 1 122 ? 21.172 24.438 24.75 1 74.69 122 ILE B C 1
ATOM 5387 O O . ILE B 1 122 ? 21.5 23.891 25.797 1 74.69 122 ILE B O 1
ATOM 5391 N N . ASP B 1 123 ? 21.094 25.688 24.594 1 75.56 123 ASP B N 1
ATOM 5392 C CA . ASP B 1 123 ? 21.453 26.594 25.688 1 75.56 123 ASP B CA 1
ATOM 5393 C C . ASP B 1 123 ? 20.438 26.5 26.828 1 75.56 123 ASP B C 1
ATOM 5395 O O . ASP B 1 123 ? 20.828 26.438 28 1 75.56 123 ASP B O 1
ATOM 5399 N N . LYS B 1 124 ? 19.281 26.469 26.375 1 73.62 124 LYS B N 1
ATOM 5400 C CA . LYS B 1 124 ? 18.219 26.469 27.375 1 73.62 124 LYS B CA 1
ATOM 5401 C C . LYS B 1 124 ? 18.219 25.188 28.188 1 73.62 124 LYS B C 1
ATOM 5403 O O . LYS B 1 124 ? 17.984 25.203 29.406 1 73.62 124 LYS B O 1
ATOM 5408 N N . HIS B 1 125 ? 18.469 24.078 27.484 1 72.38 125 HIS B N 1
ATOM 5409 C CA . HIS B 1 125 ? 18.328 22.812 28.172 1 72.38 125 HIS B CA 1
ATOM 5410 C C . HIS B 1 125 ? 19.672 22.156 28.422 1 72.38 125 HIS B C 1
ATOM 5412 O O . HIS B 1 125 ? 19.75 21.016 28.906 1 72.38 125 HIS B O 1
ATOM 5418 N N . ASN B 1 126 ? 20.734 22.828 28.25 1 67.94 126 ASN B N 1
ATOM 5419 C CA . ASN B 1 126 ? 22.094 22.344 28.453 1 67.94 126 ASN B CA 1
ATOM 5420 C C . ASN B 1 126 ? 22.281 20.922 27.906 1 67.94 126 ASN B C 1
ATOM 5422 O O . ASN B 1 126 ? 22.734 20.031 28.625 1 67.94 126 ASN B O 1
ATOM 5426 N N . LEU B 1 127 ? 21.828 20.797 26.688 1 68.88 127 LEU B N 1
ATOM 5427 C CA . LEU B 1 127 ? 21.891 19.469 26.078 1 68.88 127 LEU B CA 1
ATOM 5428 C C . LEU B 1 127 ? 23.328 19.078 25.781 1 68.88 127 LEU B C 1
ATOM 5430 O O . LEU B 1 127 ? 24.094 19.859 25.234 1 68.88 127 LEU B O 1
ATOM 5434 N N . ASN B 1 128 ? 23.906 18.078 26.406 1 62.38 128 ASN B N 1
ATOM 5435 C CA . ASN B 1 128 ? 25.25 17.547 26.156 1 62.38 128 ASN B CA 1
ATOM 5436 C C . ASN B 1 128 ? 25.266 16.672 24.906 1 62.38 128 ASN B C 1
ATOM 5438 O O . ASN B 1 128 ? 25.125 15.445 25 1 62.38 128 ASN B O 1
ATOM 5442 N N . LEU B 1 129 ? 25.312 17.328 23.781 1 64.25 129 LEU B N 1
ATOM 5443 C CA . LEU B 1 129 ? 25.328 16.562 22.547 1 64.25 129 LEU B CA 1
ATOM 5444 C C . LEU B 1 129 ? 26.75 16.344 22.062 1 64.25 129 LEU B C 1
ATOM 5446 O O . LEU B 1 129 ? 27.656 17.125 22.359 1 64.25 129 LEU B O 1
ATOM 5450 N N . ASP B 1 130 ? 27.125 15.172 21.672 1 58.38 130 ASP B N 1
ATOM 5451 C CA . ASP B 1 130 ? 28.422 14.859 21.094 1 58.38 130 ASP B CA 1
ATOM 5452 C C . ASP B 1 130 ? 28.672 15.664 19.828 1 58.38 130 ASP B C 1
ATOM 5454 O O . ASP B 1 130 ? 28.891 15.094 18.75 1 58.38 130 ASP B O 1
ATOM 5458 N N . LEU B 1 131 ? 28.266 16.953 19.812 1 59.62 131 LEU B N 1
ATOM 5459 C CA . LEU B 1 131 ? 28.484 17.781 18.641 1 59.62 131 LEU B CA 1
ATOM 5460 C C . LEU B 1 131 ? 29.266 19.047 19.016 1 59.62 131 LEU B C 1
ATOM 5462 O O . LEU B 1 131 ? 29.078 19.594 20.094 1 59.62 131 LEU B O 1
ATOM 5466 N N . GLU B 1 132 ? 30.375 19.406 18.391 1 51.59 132 GLU B N 1
ATOM 5467 C CA . GLU B 1 132 ? 31.125 20.641 18.625 1 51.59 132 GLU B CA 1
ATOM 5468 C C . GLU B 1 132 ? 30.234 21.859 18.406 1 51.59 132 GLU B C 1
ATOM 5470 O O . GLU B 1 132 ? 29.484 21.922 17.438 1 51.59 132 GLU B O 1
ATOM 5475 N N . ARG B 1 133 ? 29.938 22.641 19.312 1 50.66 133 ARG B N 1
ATOM 5476 C CA . ARG B 1 133 ? 29.078 23.828 19.328 1 50.66 133 ARG B CA 1
ATOM 5477 C C . ARG B 1 133 ? 29.281 24.656 18.078 1 50.66 133 ARG B C 1
ATOM 5479 O O . ARG B 1 133 ? 28.328 25.266 17.562 1 50.66 133 ARG B O 1
ATOM 5486 N N . THR B 1 134 ? 30.516 24.844 17.562 1 49.41 134 THR B N 1
ATOM 5487 C CA . THR B 1 134 ? 30.844 25.641 16.375 1 49.41 134 THR B CA 1
ATOM 5488 C C . THR B 1 134 ? 30.188 25.047 15.133 1 49.41 134 THR B C 1
ATOM 5490 O O . THR B 1 134 ? 30.297 25.609 14.039 1 49.41 134 THR B O 1
ATOM 5493 N N . THR B 1 135 ? 29.406 24.094 15.328 1 56.09 135 THR B N 1
ATOM 5494 C CA . THR B 1 135 ? 29.047 23.156 14.266 1 56.09 135 THR B CA 1
ATOM 5495 C C . THR B 1 135 ? 27.859 23.688 13.461 1 56.09 135 THR B C 1
ATOM 5497 O O . THR B 1 135 ? 27.594 23.203 12.352 1 56.09 135 THR B O 1
ATOM 5500 N N . PHE B 1 136 ? 27.156 24.719 13.953 1 61.75 136 PHE B N 1
ATOM 5501 C CA . PHE B 1 136 ? 25.984 25.156 13.188 1 61.75 136 PHE B CA 1
ATOM 5502 C C . PHE B 1 136 ? 26.328 26.391 12.359 1 61.75 136 PHE B C 1
ATOM 5504 O O . PHE B 1 136 ? 25.469 26.938 11.664 1 61.75 136 PHE B O 1
ATOM 5511 N N . SER B 1 137 ? 27.703 26.844 12.43 1 60.06 137 SER B N 1
ATOM 5512 C CA . SER B 1 137 ? 28.109 27.984 11.625 1 60.06 137 SER B CA 1
ATOM 5513 C C . SER B 1 137 ? 28.406 27.562 10.188 1 60.06 137 SER B C 1
ATOM 5515 O O . SER B 1 137 ? 28.938 26.469 9.945 1 60.06 137 SER B O 1
ATOM 5517 N N . ARG B 1 138 ? 27.797 28.312 9.203 1 61 138 ARG B N 1
ATOM 5518 C CA . ARG B 1 138 ? 27.953 28.047 7.777 1 61 138 ARG B CA 1
ATOM 5519 C C . ARG B 1 138 ? 29.391 28.281 7.328 1 61 138 ARG B C 1
ATOM 5521 O O . ARG B 1 138 ? 30 29.281 7.684 1 61 138 ARG B O 1
ATOM 5528 N N . PRO B 1 139 ? 30.094 27.297 6.758 1 51.16 139 PRO B N 1
ATOM 5529 C CA . PRO B 1 139 ? 31.375 27.641 6.145 1 51.16 139 PRO B CA 1
ATOM 5530 C C . PRO B 1 139 ? 31.25 28.719 5.07 1 51.16 139 PRO B C 1
ATOM 5532 O O . PRO B 1 139 ? 30.219 28.812 4.41 1 51.16 139 PRO B O 1
ATOM 5535 N N . SER B 1 140 ? 32 29.797 5.07 1 44.12 140 SER B N 1
ATOM 5536 C CA . SER B 1 140 ? 32.094 30.828 4.047 1 44.12 140 SER B CA 1
ATOM 5537 C C . SER B 1 140 ? 32.344 30.219 2.668 1 44.12 140 SER B C 1
ATOM 5539 O O . SER B 1 140 ? 33 29.203 2.543 1 44.12 140 SER B O 1
ATOM 5541 N N . SER B 1 141 ? 31.641 30.594 1.609 1 43.31 141 SER B N 1
ATOM 5542 C CA . SER B 1 141 ? 31.766 30.172 0.218 1 43.31 141 SER B CA 1
ATOM 5543 C C . SER B 1 141 ? 33.219 30.156 -0.226 1 43.31 141 SER B C 1
ATOM 5545 O O . SER B 1 141 ? 33.938 31.125 -0.002 1 43.31 141 SER B O 1
ATOM 5547 N N . PRO B 1 142 ? 33.906 29.156 -0.636 1 38.78 142 PRO B N 1
ATOM 5548 C CA . PRO B 1 142 ? 35.219 29.391 -1.288 1 38.78 142 PRO B CA 1
ATOM 5549 C C . PRO B 1 142 ? 35.125 30.422 -2.41 1 38.78 142 PRO B C 1
ATOM 5551 O O . PRO B 1 142 ? 34.188 30.406 -3.197 1 38.78 142 PRO B O 1
ATOM 5554 N N . GLU B 1 143 ? 35.594 31.688 -2.414 1 34.34 143 GLU B N 1
ATOM 5555 C CA . GLU B 1 143 ? 35.781 32.688 -3.473 1 34.34 143 GLU B CA 1
ATOM 5556 C C . GLU B 1 143 ? 36.406 32.031 -4.711 1 34.34 143 GLU B C 1
ATOM 5558 O O . GLU B 1 143 ? 37.531 31.547 -4.652 1 34.34 143 GLU B O 1
ATOM 5563 N N . ILE B 1 144 ? 35.812 31.484 -5.695 1 34.31 144 ILE B N 1
ATOM 5564 C CA . ILE B 1 144 ? 36.438 31.234 -6.996 1 34.31 144 ILE B CA 1
ATOM 5565 C C . ILE B 1 144 ? 37.062 32.531 -7.516 1 34.31 144 ILE B C 1
ATOM 5567 O O . ILE B 1 144 ? 36.375 33.531 -7.742 1 34.31 144 ILE B O 1
ATOM 5571 N N . ALA B 1 145 ? 38.344 32.844 -7.402 1 29.78 145 ALA B N 1
ATOM 5572 C CA . ALA B 1 145 ? 39.188 33.844 -8.094 1 29.78 145 ALA B CA 1
ATOM 5573 C C . ALA B 1 145 ? 39 33.719 -9.609 1 29.78 145 ALA B C 1
ATOM 5575 O O . ALA B 1 145 ? 39.344 32.719 -10.211 1 29.78 145 ALA B O 1
ATOM 5576 N N . SER B 1 146 ? 38.125 34.469 -10.328 1 29.81 146 SER B N 1
ATOM 5577 C CA . SER B 1 146 ? 37.969 34.625 -11.773 1 29.81 146 SER B CA 1
ATOM 5578 C C . SER B 1 146 ? 39.281 35.094 -12.43 1 29.81 146 SER B C 1
ATOM 5580 O O . SER B 1 146 ? 39.75 36.188 -12.148 1 29.81 146 SER B O 1
ATOM 5582 N N . PRO B 1 147 ? 40.281 34.281 -12.789 1 30.52 147 PRO B N 1
ATOM 5583 C CA . PRO B 1 147 ? 41.312 34.906 -13.625 1 30.52 147 PRO B CA 1
ATOM 5584 C C . PRO B 1 147 ? 40.75 35.625 -14.836 1 30.52 147 PRO B C 1
ATOM 5586 O O . PRO B 1 147 ? 39.656 35.281 -15.312 1 30.52 147 PRO B O 1
ATOM 5589 N N . GLY B 1 148 ? 41.062 36.906 -15.117 1 27.73 148 GLY B N 1
ATOM 5590 C CA . GLY B 1 148 ? 40.781 37.906 -16.141 1 27.73 148 GLY B CA 1
ATOM 5591 C C . GLY B 1 148 ? 41.031 37.406 -17.547 1 27.73 148 GLY B C 1
ATOM 5592 O O . GLY B 1 148 ? 41.219 38.188 -18.469 1 27.73 148 GLY B O 1
ATOM 5593 N N . ILE B 1 149 ? 41.25 36.062 -17.875 1 29.05 149 ILE B N 1
ATOM 5594 C CA . ILE B 1 149 ? 41.656 35.906 -19.266 1 29.05 149 ILE B CA 1
ATOM 5595 C C . ILE B 1 149 ? 40.562 36.469 -20.172 1 29.05 149 ILE B C 1
ATOM 5597 O O . ILE B 1 149 ? 39.375 36.188 -19.984 1 29.05 149 ILE B O 1
ATOM 5601 N N . GLY B 1 150 ? 40.812 37.5 -20.859 1 26.75 150 GLY B N 1
ATOM 5602 C CA . GLY B 1 150 ? 40.219 38.219 -21.984 1 26.75 150 GLY B CA 1
ATOM 5603 C C . GLY B 1 150 ? 39.688 37.281 -23.062 1 26.75 150 GLY B C 1
ATOM 5604 O O . GLY B 1 150 ? 40.438 36.594 -23.734 1 26.75 150 GLY B O 1
ATOM 5605 N N . THR B 1 151 ? 38.562 36.531 -22.688 1 26.28 151 THR B N 1
ATOM 5606 C CA . THR B 1 151 ? 38.062 35.688 -23.75 1 26.28 151 THR B CA 1
ATOM 5607 C C . THR B 1 151 ? 37.75 36.5 -25 1 26.28 151 THR B C 1
ATOM 5609 O O . THR B 1 151 ? 37 37.438 -24.953 1 26.28 151 THR B O 1
ATOM 5612 N N . PRO B 1 152 ? 38.75 36.594 -25.859 1 28.7 152 PRO B N 1
ATOM 5613 C CA . PRO B 1 152 ? 38.406 37.188 -27.156 1 28.7 152 PRO B CA 1
ATOM 5614 C C . PRO B 1 152 ? 37.156 36.594 -27.781 1 28.7 152 PRO B C 1
ATOM 5616 O O . PRO B 1 152 ? 36.781 35.469 -27.469 1 28.7 152 PRO B O 1
ATOM 5619 N N . ASN B 1 153 ? 36.219 37.469 -28.281 1 26.36 153 ASN B N 1
ATOM 5620 C CA . ASN B 1 153 ? 34.875 37.312 -28.891 1 26.36 153 ASN B CA 1
ATOM 5621 C C . ASN B 1 153 ? 34.906 36.312 -30.031 1 26.36 153 ASN B C 1
ATOM 5623 O O . ASN B 1 153 ? 34.344 36.562 -31.094 1 26.36 153 ASN B O 1
ATOM 5627 N N . PRO B 1 154 ? 35.844 35.281 -29.938 1 28.91 154 PRO B N 1
ATOM 5628 C CA . PRO B 1 154 ? 35.875 34.719 -31.297 1 28.91 154 PRO B CA 1
ATOM 5629 C C . PRO B 1 154 ? 34.469 34.344 -31.812 1 28.91 154 PRO B C 1
ATOM 5631 O O . PRO B 1 154 ? 33.562 34.156 -31.016 1 28.91 154 PRO B O 1
ATOM 5634 N N . ASP B 1 155 ? 34.281 34.438 -33.094 1 28.22 155 ASP B N 1
ATOM 5635 C CA . ASP B 1 155 ? 33.219 34.281 -34.062 1 28.22 155 ASP B CA 1
ATOM 5636 C C . ASP B 1 155 ? 32.469 32.969 -33.844 1 28.22 155 ASP B C 1
ATOM 5638 O O . ASP B 1 155 ? 33.062 31.922 -33.562 1 28.22 155 ASP B O 1
ATOM 5642 N N . SER B 1 156 ? 31.141 33.062 -33.406 1 27.86 156 SER B N 1
ATOM 5643 C CA . SER B 1 156 ? 30 32.312 -32.906 1 27.86 156 SER B CA 1
ATOM 5644 C C . SER B 1 156 ? 29.734 31.062 -33.719 1 27.86 156 SER B C 1
ATOM 5646 O O . SER B 1 156 ? 28.719 30.391 -33.562 1 27.86 156 SER B O 1
ATOM 5648 N N . GLN B 1 157 ? 30.297 31.031 -34.906 1 24.69 157 GLN B N 1
ATOM 5649 C CA . GLN B 1 157 ? 29.641 30.172 -35.875 1 24.69 157 GLN B CA 1
ATOM 5650 C C . GLN B 1 157 ? 29.781 28.703 -35.5 1 24.69 157 GLN B C 1
ATOM 5652 O O . GLN B 1 157 ? 29.062 27.844 -36.031 1 24.69 157 GLN B O 1
ATOM 5657 N N . LEU B 1 158 ? 31.062 28.344 -35.094 1 25.05 158 LEU B N 1
ATOM 5658 C CA . LEU B 1 158 ? 31.297 26.953 -35.5 1 25.05 158 LEU B CA 1
ATOM 5659 C C . LEU B 1 158 ? 30.5 26 -34.594 1 25.05 158 LEU B C 1
ATOM 5661 O O . LEU B 1 158 ? 29.75 25.172 -35.094 1 25.05 158 LEU B O 1
ATOM 5665 N N . GLY B 1 159 ? 31.25 25 -33.812 1 23.3 159 GLY B N 1
ATOM 5666 C CA . GLY B 1 159 ? 30.953 23.594 -33.688 1 23.3 159 GLY B CA 1
ATOM 5667 C C . GLY B 1 159 ? 30 23.281 -32.562 1 23.3 159 GLY B C 1
ATOM 5668 O O . GLY B 1 159 ? 30.344 23.469 -31.391 1 23.3 159 GLY B O 1
ATOM 5669 N N . ARG B 1 160 ? 28.641 23.453 -32.562 1 29.27 160 ARG B N 1
ATOM 5670 C CA . ARG B 1 160 ? 27.438 23.016 -31.859 1 29.27 160 ARG B CA 1
ATOM 5671 C C . ARG B 1 160 ? 27.547 21.562 -31.453 1 29.27 160 ARG B C 1
ATOM 5673 O O . ARG B 1 160 ? 26.562 20.969 -30.984 1 29.27 160 ARG B O 1
ATOM 5680 N N . GLN B 1 161 ? 28.656 20.859 -31.875 1 26.83 161 GLN B N 1
ATOM 5681 C CA . GLN B 1 161 ? 28.359 19.438 -31.844 1 26.83 161 GLN B CA 1
ATOM 5682 C C . GLN B 1 161 ? 28.156 18.953 -30.406 1 26.83 161 GLN B C 1
ATOM 5684 O O . GLN B 1 161 ? 27.156 18.297 -30.109 1 26.83 161 GLN B O 1
ATOM 5689 N N . ASP B 1 162 ? 29.375 18.453 -29.688 1 27.5 162 ASP B N 1
ATOM 5690 C CA . ASP B 1 162 ? 29.469 17.297 -28.797 1 27.5 162 ASP B CA 1
ATOM 5691 C C . ASP B 1 162 ? 29.109 17.672 -27.359 1 27.5 162 ASP B C 1
ATOM 5693 O O . ASP B 1 162 ? 29.656 17.094 -26.406 1 27.5 162 ASP B O 1
ATOM 5697 N N . ARG B 1 163 ? 28.656 18.766 -26.984 1 31.28 163 ARG B N 1
ATOM 5698 C CA . ARG B 1 163 ? 28.469 19.172 -25.594 1 31.28 163 ARG B CA 1
ATOM 5699 C C . ARG B 1 163 ? 27.438 18.297 -24.906 1 31.28 163 ARG B C 1
ATOM 5701 O O . ARG B 1 163 ? 27.109 18.516 -23.734 1 31.28 163 ARG B O 1
ATOM 5708 N N . SER B 1 164 ? 26.641 17.594 -25.641 1 31.42 164 SER B N 1
ATOM 5709 C CA . SER B 1 164 ? 25.469 16.938 -25.078 1 31.42 164 SER B CA 1
ATOM 5710 C C . SER B 1 164 ? 25.875 15.844 -24.094 1 31.42 164 SER B C 1
ATOM 5712 O O . SER B 1 164 ? 25.203 15.617 -23.094 1 31.42 164 SER B O 1
ATOM 5714 N N . ALA B 1 165 ? 26.859 14.992 -24.438 1 31.75 165 ALA B N 1
ATOM 5715 C CA . ALA B 1 165 ? 27.125 13.734 -23.75 1 31.75 165 ALA B CA 1
ATOM 5716 C C . ALA B 1 165 ? 27.828 13.977 -22.422 1 31.75 165 ALA B C 1
ATOM 5718 O O . ALA B 1 165 ? 27.953 13.062 -21.594 1 31.75 165 ALA B O 1
ATOM 5719 N N . GLU B 1 166 ? 28.625 14.961 -22.203 1 32.19 166 GLU B N 1
ATOM 5720 C CA . GLU B 1 166 ? 29.438 15.188 -21.031 1 32.19 166 GLU B CA 1
ATOM 5721 C C . GLU B 1 166 ? 28.594 15.547 -19.812 1 32.19 166 GLU B C 1
ATOM 5723 O O . GLU B 1 166 ? 29.109 15.875 -18.75 1 32.19 166 GLU B O 1
ATOM 5728 N N . ASP B 1 167 ? 27.469 16.047 -19.891 1 33.34 167 ASP B N 1
ATOM 5729 C CA . ASP B 1 167 ? 26.703 16.234 -18.672 1 33.34 167 ASP B CA 1
ATOM 5730 C C . ASP B 1 167 ? 26.672 14.961 -17.828 1 33.34 167 ASP B C 1
ATOM 5732 O O . ASP B 1 167 ? 25.719 14.18 -17.922 1 33.34 167 ASP B O 1
ATOM 5736 N N . ALA B 1 168 ? 27.594 14.055 -17.891 1 34.56 168 ALA B N 1
ATOM 5737 C CA . ALA B 1 168 ? 28.016 12.945 -17.031 1 34.56 168 ALA B CA 1
ATOM 5738 C C . ALA B 1 168 ? 27.688 13.227 -15.57 1 34.56 168 ALA B C 1
ATOM 5740 O O . ALA B 1 168 ? 27.828 14.359 -15.102 1 34.56 168 ALA B O 1
ATOM 5741 N N . GLN B 1 169 ? 26.859 12.312 -14.711 1 41.53 169 GLN B N 1
ATOM 5742 C CA . GLN B 1 169 ? 26.328 12.305 -13.352 1 41.53 169 GLN B CA 1
ATOM 5743 C C . GLN B 1 169 ? 27.359 12.852 -12.359 1 41.53 169 GLN B C 1
ATOM 5745 O O . GLN B 1 169 ? 28.266 12.133 -11.953 1 41.53 169 GLN B O 1
ATOM 5750 N N . MET B 1 170 ? 27.938 13.836 -12.5 1 43.75 170 MET B N 1
ATOM 5751 C CA . MET B 1 170 ? 28.75 14.492 -11.477 1 43.75 170 MET B CA 1
ATOM 5752 C C . MET B 1 170 ? 28.281 14.094 -10.078 1 43.75 170 MET B C 1
ATOM 5754 O O . MET B 1 170 ? 27.109 14.281 -9.734 1 43.75 170 MET B O 1
ATOM 5758 N N . GLN B 1 171 ? 28.844 12.969 -9.586 1 59.34 171 GLN B N 1
ATOM 5759 C CA . GLN B 1 171 ? 28.609 12.523 -8.211 1 59.34 171 GLN B CA 1
ATOM 5760 C C . GLN B 1 171 ? 28.469 13.719 -7.27 1 59.34 171 GLN B C 1
ATOM 5762 O O . GLN B 1 171 ? 29.391 14.523 -7.137 1 59.34 171 GLN B O 1
ATOM 5767 N N . GLU B 1 172 ? 27.25 14.047 -7.027 1 72.81 172 GLU B N 1
ATOM 5768 C CA . GLU B 1 172 ? 27.016 15.133 -6.082 1 72.81 172 GLU B CA 1
ATOM 5769 C C . GLU B 1 172 ? 27.797 14.922 -4.789 1 72.81 172 GLU B C 1
ATOM 5771 O O . GLU B 1 172 ? 27.688 13.867 -4.152 1 72.81 172 GLU B O 1
ATOM 5776 N N . GLN B 1 173 ? 28.75 15.641 -4.477 1 81.75 173 GLN B N 1
ATOM 5777 C CA . GLN B 1 173 ? 29.656 15.555 -3.33 1 81.75 173 GLN B CA 1
ATOM 5778 C C . GLN B 1 173 ? 28.875 15.32 -2.039 1 81.75 173 GLN B C 1
ATOM 5780 O O . GLN B 1 173 ? 29.406 14.758 -1.079 1 81.75 173 GLN B O 1
ATOM 5785 N N . TRP B 1 174 ? 27.656 15.711 -2.18 1 90.69 174 TRP B N 1
ATOM 5786 C CA . TRP B 1 174 ? 26.859 15.602 -0.956 1 90.69 174 TRP B CA 1
ATOM 5787 C C . TRP B 1 174 ? 26.125 14.273 -0.901 1 90.69 174 TRP B C 1
ATOM 5789 O O . TRP B 1 174 ? 25.422 13.984 0.075 1 90.69 174 TRP B O 1
ATOM 5799 N N . ASN B 1 175 ? 26.344 13.359 -1.938 1 92.12 175 ASN B N 1
ATOM 5800 C CA . ASN B 1 175 ? 25.781 12.016 -1.962 1 92.12 175 ASN B CA 1
ATOM 5801 C C . ASN B 1 175 ? 26.875 10.945 -1.994 1 92.12 175 ASN B C 1
ATOM 5803 O O . ASN B 1 175 ? 27.906 11.133 -2.641 1 92.12 175 ASN B O 1
ATOM 5807 N N . SER B 1 176 ? 26.547 9.859 -1.305 1 91.44 176 SER B N 1
ATOM 5808 C CA . SER B 1 176 ? 27.453 8.711 -1.362 1 91.44 176 SER B CA 1
ATOM 5809 C C . SER B 1 176 ? 27.078 7.773 -2.502 1 91.44 176 SER B C 1
ATOM 5811 O O . SER B 1 176 ? 25.891 7.523 -2.744 1 91.44 176 SER B O 1
ATOM 5813 N N . THR B 1 177 ? 28.031 7.305 -3.158 1 89 177 THR B N 1
ATOM 5814 C CA . THR B 1 177 ? 27.797 6.336 -4.223 1 89 177 THR B CA 1
ATOM 5815 C C . THR B 1 177 ? 27.422 4.973 -3.641 1 89 177 THR B C 1
ATOM 5817 O O . THR B 1 177 ? 26.578 4.27 -4.188 1 89 177 THR B O 1
ATOM 5820 N N . ASP B 1 178 ? 28.016 4.691 -2.527 1 89.56 178 ASP B N 1
ATOM 5821 C CA . ASP B 1 178 ? 27.719 3.432 -1.848 1 89.56 178 ASP B CA 1
ATOM 5822 C C . ASP B 1 178 ? 26.656 3.627 -0.767 1 89.56 178 ASP B C 1
ATOM 5824 O O . ASP B 1 178 ? 26.469 4.742 -0.28 1 89.56 178 ASP B O 1
ATOM 5828 N N . ILE B 1 179 ? 26.078 2.547 -0.444 1 92.5 179 ILE B N 1
ATOM 5829 C CA . ILE B 1 179 ? 25.094 2.582 0.631 1 92.5 179 ILE B CA 1
ATOM 5830 C C . ILE B 1 179 ? 25.781 2.904 1.954 1 92.5 179 ILE B C 1
ATOM 5832 O O . ILE B 1 179 ? 26.828 2.326 2.273 1 92.5 179 ILE B O 1
ATOM 5836 N N . LEU B 1 180 ? 25.219 3.807 2.654 1 94.5 180 LEU B N 1
ATOM 5837 C CA . LEU B 1 180 ? 25.766 4.203 3.947 1 94.5 180 LEU B CA 1
ATOM 5838 C C . LEU B 1 180 ? 25.594 3.082 4.969 1 94.5 180 LEU B C 1
ATOM 5840 O O . LEU B 1 180 ? 24.547 2.434 5.031 1 94.5 180 LEU B O 1
ATOM 5844 N N . PRO B 1 181 ? 26.656 2.793 5.688 1 91.75 181 PRO B N 1
ATOM 5845 C CA . PRO B 1 181 ? 26.531 1.782 6.738 1 91.75 181 PRO B CA 1
ATOM 5846 C C . PRO B 1 181 ? 25.609 2.232 7.879 1 91.75 181 PRO B C 1
ATOM 5848 O O . PRO B 1 181 ? 25.625 3.406 8.258 1 91.75 181 PRO B O 1
ATOM 5851 N N . ILE B 1 182 ? 24.859 1.369 8.32 1 93.81 182 ILE B N 1
ATOM 5852 C CA . ILE B 1 182 ? 23.984 1.668 9.453 1 93.81 182 ILE B CA 1
ATOM 5853 C C . ILE B 1 182 ? 24.172 0.61 10.539 1 93.81 182 ILE B C 1
ATOM 5855 O O . ILE B 1 182 ? 24.391 -0.567 10.242 1 93.81 182 ILE B O 1
ATOM 5859 N N . THR B 1 183 ? 24.141 1.059 11.805 1 93.44 183 THR B N 1
ATOM 5860 C CA . THR B 1 183 ? 24.25 0.15 12.938 1 93.44 183 THR B CA 1
ATOM 5861 C C . THR B 1 183 ? 22.969 -0.657 13.109 1 93.44 183 THR B C 1
ATOM 5863 O O . THR B 1 183 ? 21.953 -0.353 12.484 1 93.44 183 THR B O 1
ATOM 5866 N N . GLU B 1 184 ? 23.016 -1.638 13.93 1 92.25 184 GLU B N 1
ATOM 5867 C CA . GLU B 1 184 ? 21.844 -2.467 14.195 1 92.25 184 GLU B CA 1
ATOM 5868 C C . GLU B 1 184 ? 20.703 -1.644 14.812 1 92.25 184 GLU B C 1
ATOM 5870 O O . GLU B 1 184 ? 19.531 -1.846 14.484 1 92.25 184 GLU B O 1
ATOM 5875 N N . ASP B 1 185 ? 21.094 -0.734 15.711 1 94.38 185 ASP B N 1
ATOM 5876 C CA . ASP B 1 185 ? 20.094 0.14 16.328 1 94.38 185 ASP B CA 1
ATOM 5877 C C . ASP B 1 185 ? 19.453 1.063 15.289 1 94.38 185 ASP B C 1
ATOM 5879 O O . ASP B 1 185 ? 18.25 1.304 15.328 1 94.38 185 ASP B O 1
ATOM 5883 N N . GLU B 1 186 ? 20.281 1.526 14.422 1 96.88 186 GLU B N 1
ATOM 5884 C CA . GLU B 1 186 ? 19.781 2.4 13.375 1 96.88 186 GLU B CA 1
ATOM 5885 C C . GLU B 1 186 ? 18.875 1.635 12.414 1 96.88 186 GLU B C 1
ATOM 5887 O O . GLU B 1 186 ? 17.906 2.188 11.891 1 96.88 186 GLU B O 1
ATOM 5892 N N . LEU B 1 187 ? 19.234 0.372 12.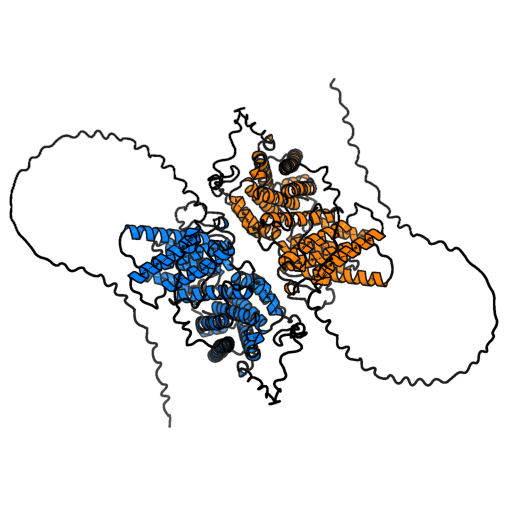211 1 96.69 187 LEU B N 1
ATOM 5893 C CA . LEU B 1 187 ? 18.422 -0.461 11.328 1 96.69 187 LEU B CA 1
ATOM 5894 C C . LEU B 1 187 ? 17.016 -0.632 11.883 1 96.69 187 LEU B C 1
ATOM 5896 O O . LEU B 1 187 ? 16.047 -0.636 11.125 1 96.69 187 LEU B O 1
ATOM 5900 N N . VAL B 1 188 ? 16.906 -0.773 13.188 1 97.25 188 VAL B N 1
ATOM 5901 C CA . VAL B 1 188 ? 15.609 -0.891 13.836 1 97.25 188 VAL B CA 1
ATOM 5902 C C . VAL B 1 188 ? 14.789 0.371 13.578 1 97.25 188 VAL B C 1
ATOM 5904 O O . VAL B 1 188 ? 13.594 0.292 13.258 1 97.25 188 VAL B O 1
ATOM 5907 N N . LEU B 1 189 ? 15.406 1.523 13.672 1 98.19 189 LEU B N 1
ATOM 5908 C CA . LEU B 1 189 ? 14.742 2.799 13.43 1 98.19 189 LEU B CA 1
ATOM 5909 C C . LEU B 1 189 ? 14.359 2.934 11.961 1 98.19 189 LEU B C 1
ATOM 5911 O O . LEU B 1 189 ? 13.258 3.404 11.641 1 98.19 189 LEU B O 1
ATOM 5915 N N . PHE B 1 190 ? 15.289 2.482 11.141 1 98.25 190 PHE B N 1
ATOM 5916 C CA . PHE B 1 190 ? 15.039 2.545 9.703 1 98.25 190 PHE B CA 1
ATOM 5917 C C . PHE B 1 190 ? 13.836 1.695 9.32 1 98.25 190 PHE B C 1
ATOM 5919 O O . PHE B 1 190 ? 12.984 2.131 8.539 1 98.25 190 PHE B O 1
ATOM 5926 N N . LYS B 1 191 ? 13.734 0.542 9.891 1 97.44 191 LYS B N 1
ATOM 5927 C CA . LYS B 1 191 ? 12.602 -0.344 9.656 1 97.44 191 LYS B CA 1
ATOM 5928 C C . LYS B 1 191 ? 11.305 0.28 10.172 1 97.44 191 LYS B C 1
ATOM 5930 O O . LYS B 1 191 ? 10.258 0.184 9.516 1 97.44 191 LYS B O 1
ATOM 5935 N N . HIS B 1 192 ? 11.383 0.9 11.297 1 97.56 192 HIS B N 1
ATOM 5936 C CA . HIS B 1 192 ? 10.227 1.581 11.859 1 97.56 192 HIS B CA 1
ATOM 5937 C C . HIS B 1 192 ? 9.742 2.695 10.938 1 97.56 192 HIS B C 1
ATOM 5939 O O . HIS B 1 192 ? 8.539 2.863 10.734 1 97.56 192 HIS B O 1
ATOM 5945 N N . TYR B 1 193 ? 10.711 3.447 10.43 1 98.44 193 TYR B N 1
ATOM 5946 C CA . TYR B 1 193 ? 10.336 4.492 9.484 1 98.44 193 TYR B CA 1
ATOM 5947 C C . TYR B 1 193 ? 9.562 3.91 8.305 1 98.44 193 TYR B C 1
ATOM 5949 O O . TYR B 1 193 ? 8.5 4.414 7.941 1 98.44 193 TYR B O 1
ATOM 5957 N N . VAL B 1 194 ? 10.062 2.848 7.711 1 97.94 194 VAL B N 1
ATOM 5958 C CA . VAL B 1 194 ? 9.508 2.287 6.484 1 97.94 194 VAL B CA 1
ATOM 5959 C C . VAL B 1 194 ? 8.156 1.647 6.766 1 97.94 194 VAL B C 1
ATOM 5961 O O . VAL B 1 194 ? 7.23 1.747 5.953 1 97.94 194 VAL B O 1
ATOM 5964 N N . SER B 1 195 ? 8 1.086 7.914 1 96.12 195 SER B N 1
ATOM 5965 C CA . SER B 1 195 ? 6.809 0.299 8.203 1 96.12 195 SER B CA 1
ATOM 5966 C C . SER B 1 195 ? 5.707 1.163 8.812 1 96.12 195 SER B C 1
ATOM 5968 O O . SER B 1 195 ? 4.523 0.84 8.703 1 96.12 195 SER B O 1
ATOM 5970 N N . VAL B 1 196 ? 6.145 2.279 9.445 1 96.94 196 VAL B N 1
ATOM 5971 C CA . VAL B 1 196 ? 5.145 3 10.227 1 96.94 196 VAL B CA 1
ATOM 5972 C C . VAL B 1 196 ? 5.07 4.453 9.758 1 96.94 196 VAL B C 1
ATOM 5974 O O . VAL B 1 196 ? 4.004 4.93 9.359 1 96.94 196 VAL B O 1
ATOM 5977 N N . ILE B 1 197 ? 6.164 5.16 9.695 1 98.06 197 ILE B N 1
ATOM 5978 C CA . ILE B 1 197 ? 6.156 6.602 9.461 1 98.06 197 ILE B CA 1
ATOM 5979 C C . ILE B 1 197 ? 5.855 6.883 7.988 1 98.06 197 ILE B C 1
ATOM 5981 O O . ILE B 1 197 ? 5.039 7.75 7.672 1 98.06 197 ILE B O 1
ATOM 5985 N N . GLY B 1 198 ? 6.547 6.109 7.137 1 98.06 198 GLY B N 1
ATOM 5986 C CA . GLY B 1 198 ? 6.289 6.273 5.719 1 98.06 198 GLY B CA 1
ATOM 5987 C C . GLY B 1 198 ? 4.812 6.203 5.371 1 98.06 198 GLY B C 1
ATOM 5988 O O . GLY B 1 198 ? 4.262 7.137 4.789 1 98.06 198 GLY B O 1
ATOM 5989 N N . PRO B 1 199 ? 4.18 5.199 5.816 1 96.88 199 PRO B N 1
ATOM 5990 C CA . PRO B 1 199 ? 2.754 5.027 5.523 1 96.88 199 PRO B CA 1
ATOM 5991 C C . PRO B 1 199 ? 1.893 6.141 6.105 1 96.88 199 PRO B C 1
ATOM 5993 O O . PRO B 1 199 ? 0.874 6.512 5.52 1 96.88 199 PRO B O 1
ATOM 5996 N N . ILE B 1 200 ? 2.271 6.672 7.23 1 97.31 200 ILE B N 1
ATOM 5997 C CA . ILE B 1 200 ? 1.561 7.812 7.793 1 97.31 200 ILE B CA 1
ATOM 5998 C C . ILE B 1 200 ? 1.629 8.992 6.824 1 97.31 200 ILE B C 1
ATOM 6000 O O . ILE B 1 200 ? 0.611 9.625 6.535 1 97.31 200 ILE B O 1
ATOM 6004 N N . LEU B 1 201 ? 2.783 9.211 6.297 1 97.88 201 LEU B N 1
ATOM 6005 C CA . LEU B 1 201 ? 3.008 10.344 5.406 1 97.88 201 LEU B CA 1
ATOM 6006 C C . LEU B 1 201 ? 2.379 10.102 4.039 1 97.88 201 LEU B C 1
ATOM 6008 O O . LEU B 1 201 ? 1.969 11.039 3.359 1 97.88 201 LEU B O 1
ATOM 6012 N N . ASP B 1 202 ? 2.203 8.812 3.664 1 97 202 ASP B N 1
ATOM 6013 C CA . ASP B 1 202 ? 1.771 8.461 2.316 1 97 202 ASP B CA 1
ATOM 6014 C C . ASP B 1 202 ? 0.284 8.117 2.289 1 97 202 ASP B C 1
ATOM 6016 O O . ASP B 1 202 ? -0.213 7.562 1.307 1 97 202 ASP B O 1
ATOM 6020 N N . LEU B 1 203 ? -0.433 8.344 3.281 1 93.5 203 LEU B N 1
ATOM 6021 C CA . LEU B 1 203 ? -1.813 7.883 3.361 1 93.5 203 LEU B CA 1
ATOM 6022 C C . LEU B 1 203 ? -2.57 8.195 2.076 1 93.5 203 LEU B C 1
ATOM 6024 O O . LEU B 1 203 ? -3.256 7.332 1.526 1 93.5 203 LEU B O 1
ATOM 6028 N N . SER B 1 204 ? -2.438 9.406 1.515 1 93.12 204 SER B N 1
ATOM 6029 C CA . SER B 1 204 ? -3.207 9.805 0.34 1 93.12 204 SER B CA 1
ATOM 6030 C C . SER B 1 204 ? -2.324 9.867 -0.903 1 93.12 204 SER B C 1
ATOM 6032 O O . SER B 1 204 ? -2.672 10.523 -1.887 1 93.12 204 SER B O 1
ATOM 6034 N N . ASP B 1 205 ? -1.163 9.297 -0.809 1 93.25 205 ASP B N 1
ATOM 6035 C CA . ASP B 1 205 ? -0.255 9.266 -1.951 1 93.25 205 ASP B CA 1
ATOM 6036 C C . ASP B 1 205 ? -0.117 7.844 -2.498 1 93.25 205 ASP B C 1
ATOM 6038 O O . ASP B 1 205 ? 0.668 7.047 -1.98 1 93.25 205 ASP B O 1
ATOM 6042 N N . PRO B 1 206 ? -0.709 7.613 -3.615 1 88.88 206 PRO B N 1
ATOM 6043 C CA . PRO B 1 206 ? -0.644 6.254 -4.16 1 88.88 206 PRO B CA 1
ATOM 6044 C C . PRO B 1 206 ? 0.765 5.859 -4.594 1 88.88 206 PRO B C 1
ATOM 6046 O O . PRO B 1 206 ? 1.077 4.668 -4.684 1 88.88 206 PRO B O 1
ATOM 6049 N N . SER B 1 207 ? 1.594 6.848 -4.84 1 91.5 207 SER B N 1
ATOM 6050 C CA . SER B 1 207 ? 2.947 6.547 -5.289 1 91.5 207 SER B CA 1
ATOM 6051 C C . SER B 1 207 ? 3.871 6.25 -4.113 1 91.5 207 SER B C 1
ATOM 6053 O O . SER B 1 207 ? 5.008 5.82 -4.301 1 91.5 207 SER B O 1
ATOM 6055 N N . LYS B 1 208 ? 3.434 6.453 -2.926 1 95.62 208 LYS B N 1
ATOM 6056 C CA . LYS B 1 208 ? 4.109 6.082 -1.687 1 95.62 208 LYS B CA 1
ATOM 6057 C C . LYS B 1 208 ? 5.555 6.578 -1.679 1 95.62 208 LYS B C 1
ATOM 6059 O O . LYS B 1 208 ? 6.48 5.801 -1.435 1 95.62 208 LYS B O 1
ATOM 6064 N N . GLN B 1 209 ? 5.762 7.812 -1.909 1 97.5 209 GLN B N 1
ATOM 6065 C CA . GLN B 1 209 ? 7.082 8.406 -2.062 1 97.5 209 GLN B CA 1
ATOM 6066 C C . GLN B 1 209 ? 7.871 8.344 -0.756 1 97.5 209 GLN B C 1
ATOM 6068 O O . GLN B 1 209 ? 9.055 7.996 -0.754 1 97.5 209 GLN B O 1
ATOM 6073 N N . PHE B 1 210 ? 7.301 8.57 0.32 1 98.44 210 PHE B N 1
ATOM 6074 C CA . PHE B 1 210 ? 8.016 8.633 1.588 1 98.44 210 PHE B CA 1
ATOM 6075 C C . PHE B 1 210 ? 8.305 7.23 2.113 1 98.44 210 PHE B C 1
ATOM 6077 O O . PHE B 1 210 ? 9.266 7.031 2.863 1 98.44 210 PHE B O 1
ATOM 6084 N N . THR B 1 211 ? 7.566 6.285 1.675 1 97.56 211 THR B N 1
ATOM 6085 C CA . THR B 1 211 ? 7.789 4.91 2.109 1 97.56 211 THR B CA 1
ATOM 6086 C C . THR B 1 211 ? 8.836 4.23 1.234 1 97.56 211 THR B C 1
ATOM 6088 O O . THR B 1 211 ? 9.578 3.359 1.703 1 97.56 211 THR B O 1
ATOM 6091 N N . THR B 1 212 ? 8.898 4.664 -0.014 1 96.25 212 THR B N 1
ATOM 6092 C CA . THR B 1 212 ? 9.719 3.887 -0.938 1 96.25 212 THR B CA 1
ATOM 6093 C C . THR B 1 212 ? 10.875 4.727 -1.472 1 96.25 212 THR B C 1
ATOM 6095 O O . THR B 1 212 ? 12.039 4.336 -1.352 1 96.25 212 THR B O 1
ATOM 6098 N N . VAL B 1 213 ? 10.672 5.898 -1.906 1 97.31 213 VAL B N 1
ATOM 6099 C CA . VAL B 1 213 ? 11.68 6.703 -2.59 1 97.31 213 VAL B CA 1
ATOM 6100 C C . VAL B 1 213 ? 12.602 7.355 -1.564 1 97.31 213 VAL B C 1
ATOM 6102 O O . VAL B 1 213 ? 13.82 7.371 -1.74 1 97.31 213 VAL B O 1
ATOM 6105 N N . VAL B 1 214 ? 12.07 7.855 -0.492 1 98.5 214 VAL B N 1
ATOM 6106 C CA . VAL B 1 214 ? 12.852 8.586 0.497 1 98.5 214 VAL B CA 1
ATOM 6107 C C . VAL B 1 214 ? 13.867 7.652 1.146 1 98.5 214 VAL B C 1
ATOM 6109 O O . VAL B 1 214 ? 15.047 7.996 1.266 1 98.5 214 VAL B O 1
ATOM 6112 N N . PRO B 1 215 ? 13.5 6.449 1.505 1 98.12 215 PRO B N 1
ATOM 6113 C CA . PRO B 1 215 ? 14.508 5.539 2.053 1 98.12 215 PRO B CA 1
ATOM 6114 C C . PRO B 1 215 ? 15.625 5.234 1.061 1 98.12 215 PRO B C 1
ATOM 6116 O O . PRO B 1 215 ? 16.797 5.156 1.447 1 98.12 215 PRO B O 1
ATOM 6119 N N . ALA B 1 216 ? 15.273 5.09 -0.187 1 96.81 216 ALA B N 1
ATOM 6120 C CA . ALA B 1 216 ? 16.266 4.812 -1.216 1 96.81 216 ALA B CA 1
ATOM 6121 C C . ALA B 1 216 ? 17.234 5.98 -1.37 1 96.81 216 ALA B C 1
ATOM 6123 O O . ALA B 1 216 ? 18.422 5.781 -1.657 1 96.81 216 ALA B O 1
ATOM 6124 N N . LEU B 1 217 ? 16.781 7.184 -1.169 1 97.19 217 LEU B N 1
ATOM 6125 C CA . LEU B 1 217 ? 17.625 8.367 -1.199 1 97.19 217 LEU B CA 1
ATOM 6126 C C . LEU B 1 217 ? 18.469 8.469 0.073 1 97.19 217 LEU B C 1
ATOM 6128 O O . LEU B 1 217 ? 19.641 8.836 0.022 1 97.19 217 LEU B O 1
ATOM 6132 N N . ALA B 1 218 ? 17.844 8.086 1.164 1 98.12 218 ALA B N 1
ATOM 6133 C CA . ALA B 1 218 ? 18.438 8.289 2.482 1 98.12 218 ALA B CA 1
ATOM 6134 C C . ALA B 1 218 ? 19.703 7.449 2.648 1 98.12 218 ALA B C 1
ATOM 6136 O O . ALA B 1 218 ? 20.656 7.867 3.32 1 98.12 218 ALA B O 1
ATOM 6137 N N . VAL B 1 219 ? 19.734 6.34 2.029 1 97.5 219 VAL B N 1
ATOM 6138 C CA . VAL B 1 219 ? 20.875 5.453 2.246 1 97.5 219 VAL B CA 1
ATOM 6139 C C . VAL B 1 219 ? 22.094 5.965 1.468 1 97.5 219 VAL B C 1
ATOM 6141 O O . VAL B 1 219 ? 23.188 5.406 1.569 1 97.5 219 VAL B O 1
ATOM 6144 N N . HIS B 1 220 ? 21.953 7.082 0.738 1 96.44 220 HIS B N 1
ATOM 6145 C CA . HIS B 1 220 ? 23.062 7.676 0.008 1 96.44 220 HIS B CA 1
ATOM 6146 C C . HIS B 1 220 ? 23.328 9.109 0.462 1 96.44 220 HIS B C 1
ATOM 6148 O O . HIS B 1 220 ? 24.219 9.781 -0.059 1 96.44 220 HIS B O 1
ATOM 6154 N N . ASN B 1 221 ? 22.547 9.633 1.357 1 97.25 221 ASN B N 1
ATOM 6155 C CA . ASN B 1 221 ? 22.656 11 1.852 1 97.25 221 ASN B CA 1
ATOM 6156 C C . ASN B 1 221 ? 22.594 11.055 3.375 1 97.25 221 ASN B C 1
ATOM 6158 O O . ASN B 1 221 ? 21.531 10.859 3.959 1 97.25 221 ASN B O 1
ATOM 6162 N N . VAL B 1 222 ? 23.641 11.5 3.984 1 97.06 222 VAL B N 1
ATOM 6163 C CA . VAL B 1 222 ? 23.781 11.445 5.434 1 97.06 222 VAL B CA 1
ATOM 6164 C C . VAL B 1 222 ? 22.734 12.328 6.09 1 97.06 222 VAL B C 1
ATOM 6166 O O . VAL B 1 222 ? 22.109 11.93 7.082 1 97.06 222 VAL B O 1
ATOM 6169 N N . GLY B 1 223 ? 22.547 13.562 5.598 1 97.12 223 GLY B N 1
ATOM 6170 C CA . GLY B 1 223 ? 21.547 14.461 6.168 1 97.12 223 GLY B CA 1
ATOM 6171 C C . GLY B 1 223 ? 20.156 13.883 6.172 1 97.12 223 GLY B C 1
ATOM 6172 O O . GLY B 1 223 ? 19.453 13.93 7.191 1 97.12 223 GLY B O 1
ATOM 6173 N N . LEU B 1 224 ? 19.75 13.336 5.039 1 98.38 224 LEU B N 1
ATOM 6174 C CA . LEU B 1 224 ? 18.438 12.727 4.914 1 98.38 224 LEU B CA 1
ATOM 6175 C C . LEU B 1 224 ? 18.328 11.484 5.793 1 98.38 224 LEU B C 1
ATOM 6177 O O . LEU B 1 224 ? 17.297 11.266 6.441 1 98.38 224 LEU B O 1
ATOM 6181 N N . LEU B 1 225 ? 19.375 10.711 5.809 1 98.62 225 LEU B N 1
ATOM 6182 C CA . LEU B 1 225 ? 19.375 9.516 6.645 1 98.62 225 LEU B CA 1
ATOM 6183 C C . LEU B 1 225 ? 19.188 9.875 8.117 1 98.62 225 LEU B C 1
ATOM 6185 O O . LEU B 1 225 ? 18.375 9.266 8.805 1 98.62 225 LEU B O 1
ATOM 6189 N N . LYS B 1 226 ? 19.938 10.875 8.578 1 98.38 226 LYS B N 1
ATOM 6190 C CA . LYS B 1 226 ? 19.875 11.258 9.984 1 98.38 226 LYS B CA 1
ATOM 6191 C C . LYS B 1 226 ? 18.5 11.836 10.328 1 98.38 226 LYS B C 1
ATOM 6193 O O . LYS B 1 226 ? 17.969 11.602 11.414 1 98.38 226 LYS B O 1
ATOM 6198 N N . SER B 1 227 ? 17.922 12.602 9.43 1 98.62 227 SER B N 1
ATOM 6199 C CA . SER B 1 227 ? 16.578 13.117 9.672 1 98.62 227 SER B CA 1
ATOM 6200 C C . SER B 1 227 ? 15.555 11.984 9.734 1 98.62 227 SER B C 1
ATOM 6202 O O . SER B 1 227 ? 14.617 12.031 10.531 1 98.62 227 SER B O 1
ATOM 6204 N N . LEU B 1 228 ? 15.719 10.984 8.828 1 98.81 228 LEU B N 1
ATOM 6205 C CA . LEU B 1 228 ? 14.867 9.805 8.828 1 98.81 228 LEU B CA 1
ATOM 6206 C C . LEU B 1 228 ? 14.969 9.055 10.156 1 98.81 228 LEU B C 1
ATOM 6208 O O . LEU B 1 228 ? 13.953 8.68 10.742 1 98.81 228 LEU B O 1
ATOM 6212 N N . LEU B 1 229 ? 16.172 8.891 10.664 1 98.75 229 LEU B N 1
ATOM 6213 C CA . LEU B 1 229 ? 16.406 8.211 11.938 1 98.75 229 LEU B CA 1
ATOM 6214 C C . LEU B 1 229 ? 15.867 9.047 13.094 1 98.75 229 LEU B C 1
ATOM 6216 O O . LEU B 1 229 ? 15.312 8.5 14.055 1 98.75 229 LEU B O 1
ATOM 6220 N N . ALA B 1 230 ? 15.969 10.367 13 1 97.94 230 ALA B N 1
ATOM 6221 C CA . ALA B 1 230 ? 15.484 11.258 14.047 1 97.94 230 ALA B CA 1
ATOM 6222 C C . ALA B 1 230 ? 13.969 11.141 14.211 1 97.94 230 ALA B C 1
ATOM 6224 O O . ALA B 1 230 ? 13.477 10.977 15.328 1 97.94 230 ALA B O 1
ATOM 6225 N N . VAL B 1 231 ? 13.258 11.203 13.156 1 98.19 231 VAL B N 1
ATOM 6226 C CA . VAL B 1 231 ? 11.805 11.164 13.219 1 98.19 231 VAL B CA 1
ATOM 6227 C C . VAL B 1 231 ? 11.344 9.789 13.695 1 98.19 231 VAL B C 1
ATOM 6229 O O . VAL B 1 231 ? 10.383 9.688 14.461 1 98.19 231 VAL B O 1
ATOM 6232 N N . ALA B 1 232 ? 12.016 8.742 13.219 1 98.38 232 ALA B N 1
ATOM 6233 C CA . ALA B 1 232 ? 11.68 7.387 13.648 1 98.38 232 ALA B CA 1
ATOM 6234 C C . ALA B 1 232 ? 11.883 7.223 15.148 1 98.38 232 ALA B C 1
ATOM 6236 O O . ALA B 1 232 ? 11.008 6.703 15.852 1 98.38 232 ALA B O 1
ATOM 6237 N N . ALA B 1 233 ? 13.016 7.688 15.609 1 97.38 233 ALA B N 1
ATOM 6238 C CA . ALA B 1 233 ? 13.32 7.594 17.031 1 97.38 233 ALA B CA 1
ATOM 6239 C C . ALA B 1 233 ? 12.328 8.406 17.859 1 97.38 233 ALA B C 1
ATOM 6241 O O . ALA B 1 233 ? 11.859 7.949 18.906 1 97.38 233 ALA B O 1
ATOM 6242 N N . ARG B 1 234 ? 12.023 9.555 17.406 1 95.31 234 ARG B N 1
ATOM 6243 C CA . ARG B 1 234 ? 11.078 10.406 18.125 1 95.31 234 ARG B CA 1
ATOM 6244 C C . ARG B 1 234 ? 9.703 9.75 18.219 1 95.31 234 ARG B C 1
ATOM 6246 O O . ARG B 1 234 ? 9.055 9.805 19.266 1 95.31 234 ARG B O 1
ATOM 6253 N N . HIS B 1 235 ? 9.266 9.211 17.156 1 95.75 235 HIS B N 1
ATOM 6254 C CA . HIS B 1 235 ? 7.957 8.562 17.141 1 95.75 235 HIS B CA 1
ATOM 6255 C C . HIS B 1 235 ? 7.934 7.359 18.078 1 95.75 235 HIS B C 1
ATOM 6257 O O . HIS B 1 235 ? 6.953 7.148 18.812 1 95.75 235 HIS B O 1
ATOM 6263 N N . MET B 1 236 ? 9.008 6.574 18.016 1 95.31 236 MET B N 1
ATOM 6264 C CA . MET B 1 236 ? 9.078 5.426 18.906 1 95.31 236 MET B CA 1
ATOM 6265 C C . MET B 1 236 ? 9.07 5.875 20.375 1 95.31 236 MET B C 1
ATOM 6267 O O . MET B 1 236 ? 8.484 5.207 21.219 1 95.31 236 MET B O 1
ATOM 6271 N N . ALA B 1 237 ? 9.742 6.965 20.641 1 91.88 237 ALA B N 1
ATOM 6272 C CA . ALA B 1 237 ? 9.734 7.523 22 1 91.88 237 ALA B CA 1
ATOM 6273 C C . ALA B 1 237 ? 8.32 7.922 22.406 1 91.88 237 ALA B C 1
ATOM 6275 O O . ALA B 1 237 ? 7.926 7.719 23.562 1 91.88 237 ALA B O 1
ATOM 6276 N N . LEU B 1 238 ? 7.645 8.484 21.5 1 89.44 238 LEU B N 1
ATOM 6277 C CA . LEU B 1 238 ? 6.266 8.906 21.75 1 89.44 238 LEU B CA 1
ATOM 6278 C C . LEU B 1 238 ? 5.387 7.707 22.094 1 89.44 238 LEU B C 1
ATOM 6280 O O . LEU B 1 238 ? 4.52 7.805 22.969 1 89.44 238 LEU B O 1
ATOM 6284 N N . LEU B 1 239 ? 5.551 6.578 21.406 1 88.5 239 LEU B N 1
ATOM 6285 C CA . LEU B 1 239 ? 4.754 5.375 21.609 1 88.5 239 LEU B CA 1
ATOM 6286 C C . LEU B 1 239 ? 5.062 4.75 22.969 1 88.5 239 LEU B C 1
ATOM 6288 O O . LEU B 1 239 ? 4.211 4.078 23.562 1 88.5 239 LEU B O 1
ATOM 6292 N N . SER B 1 240 ? 6.211 4.945 23.484 1 83.31 240 SER B N 1
ATOM 6293 C CA . SER B 1 240 ? 6.648 4.312 24.719 1 83.31 240 SER B CA 1
ATOM 6294 C C . SER B 1 240 ? 6.285 5.164 25.938 1 83.31 240 SER B C 1
ATOM 6296 O O . SER B 1 240 ? 6.438 4.727 27.078 1 83.31 240 SER B O 1
ATOM 6298 N N . GLU B 1 241 ? 5.938 6.367 25.797 1 74.62 241 GLU B N 1
ATOM 6299 C CA . GLU B 1 241 ? 5.594 7.262 26.891 1 74.62 241 GLU B CA 1
ATOM 6300 C C . GLU B 1 241 ? 4.305 6.82 27.578 1 74.62 241 GLU B C 1
ATOM 6302 O O . GLU B 1 241 ? 3.336 6.449 26.906 1 74.62 241 GLU B O 1
ATOM 6307 N N . PRO B 1 242 ? 4.512 6.5 28.984 1 61.62 242 PRO B N 1
ATOM 6308 C CA . PRO B 1 242 ? 3.287 6.133 29.703 1 61.62 242 PRO B CA 1
ATOM 6309 C C . PRO B 1 242 ? 2.182 7.176 29.562 1 61.62 242 PRO B C 1
ATOM 6311 O O . PRO B 1 242 ? 2.469 8.367 29.406 1 61.62 242 PRO B O 1
ATOM 6314 N N . GLN B 1 243 ? 1.044 6.828 29.219 1 52.56 243 GLN B N 1
ATOM 6315 C CA . GLN B 1 243 ? -0.073 7.75 29.047 1 52.56 243 GLN B CA 1
ATOM 6316 C C . GLN B 1 243 ? -0.44 8.43 30.359 1 52.56 243 GLN B C 1
ATOM 6318 O O . GLN B 1 243 ? -0.422 7.789 31.422 1 52.56 243 GLN B O 1
ATOM 6323 N N . LEU B 1 244 ? -0.369 9.633 30.531 1 41.28 244 LEU B N 1
ATOM 6324 C CA . LEU B 1 244 ? -0.701 10.422 31.719 1 41.28 244 LEU B CA 1
ATOM 6325 C C . LEU B 1 244 ? -1.935 9.859 32.406 1 41.28 244 LEU B C 1
ATOM 6327 O O . LEU B 1 244 ? -2.027 9.898 33.656 1 41.28 244 LEU B O 1
ATOM 6331 N N . HIS B 1 245 ? -3.047 9.539 31.812 1 39.78 245 HIS B N 1
ATOM 6332 C CA . HIS B 1 245 ? -4.223 9.281 32.625 1 39.78 245 HIS B CA 1
ATOM 6333 C C . HIS B 1 245 ? -4.027 8.039 33.5 1 39.78 245 HIS B C 1
ATOM 6335 O O . HIS B 1 245 ? -4.828 7.77 34.406 1 39.78 245 HIS B O 1
ATOM 6341 N N . GLN B 1 246 ? -3.318 7.086 33.188 1 37.88 246 GLN B N 1
ATOM 6342 C CA . GLN B 1 246 ? -3.283 6.043 34.219 1 37.88 246 GLN B CA 1
ATOM 6343 C C . GLN B 1 246 ? -2.475 6.488 35.406 1 37.88 246 GLN B C 1
ATOM 6345 O O . GLN B 1 246 ? -2.221 5.695 36.344 1 37.88 246 GLN B O 1
ATOM 6350 N N . LEU B 1 247 ? -1.721 7.559 35.406 1 33.12 247 LEU B N 1
ATOM 6351 C CA . LEU B 1 247 ? -1.274 8.055 36.688 1 33.12 247 LEU B CA 1
ATOM 6352 C C . LEU B 1 247 ? -2.455 8.547 37.531 1 33.12 247 LEU B C 1
ATOM 6354 O O . LEU B 1 247 ? -3.252 9.359 37.062 1 33.12 247 LEU B O 1
ATOM 6358 N N . ASN B 1 248 ? -3.084 7.777 38.438 1 31.83 248 ASN B N 1
ATOM 6359 C CA . ASN B 1 248 ? -4.031 8.18 39.469 1 31.83 248 ASN B CA 1
ATOM 6360 C C . ASN B 1 248 ? -3.77 9.609 39.938 1 31.83 248 ASN B C 1
ATOM 6362 O O . ASN B 1 248 ? -2.617 10.023 40.062 1 31.83 248 ASN B O 1
ATOM 6366 N N . LEU B 1 249 ? -4.676 10.547 40.062 1 34.31 249 LEU B N 1
ATOM 6367 C CA . LEU B 1 249 ? -4.688 11.859 40.688 1 34.31 249 LEU B CA 1
ATOM 6368 C C . LEU B 1 249 ? -3.889 11.836 41.969 1 34.31 249 LEU B C 1
ATOM 6370 O O . LEU B 1 249 ? -3.445 12.883 42.469 1 34.31 249 LEU B O 1
ATOM 6374 N N . GLN B 1 250 ? -4.117 10.812 42.844 1 33.72 250 GLN B N 1
ATOM 6375 C CA . GLN B 1 250 ? -3.527 10.758 44.188 1 33.72 250 GLN B CA 1
ATOM 6376 C C . GLN B 1 250 ? -2.037 10.438 44.125 1 33.72 250 GLN B C 1
ATOM 6378 O O . GLN B 1 250 ? -1.364 10.367 45.156 1 33.72 250 GLN B O 1
ATOM 6383 N N . ASP B 1 251 ? -1.579 9.867 43 1 37.19 251 ASP B N 1
ATOM 6384 C CA . ASP B 1 251 ? -0.14 9.641 43.125 1 37.19 251 ASP B CA 1
ATOM 6385 C C . ASP B 1 251 ? 0.634 10.945 42.938 1 37.19 251 ASP B C 1
ATOM 6387 O O . ASP B 1 251 ? 0.261 11.789 42.125 1 37.19 251 ASP B O 1
ATOM 6391 N N . PRO B 1 252 ? 1.37 11.469 43.938 1 35.06 252 PRO B N 1
ATOM 6392 C CA . PRO B 1 252 ? 2.104 12.734 43.875 1 35.06 252 PRO B CA 1
ATOM 6393 C C . PRO B 1 252 ? 2.689 12.984 42.469 1 35.06 252 PRO B C 1
ATOM 6395 O O . PRO B 1 252 ? 3.113 12.039 41.812 1 35.06 252 PRO B O 1
ATOM 6398 N N . VAL B 1 253 ? 2.15 13.945 41.719 1 37.03 253 VAL B N 1
ATOM 6399 C CA . VAL B 1 253 ? 2.771 14.523 40.562 1 37.03 253 VAL B CA 1
ATOM 6400 C C . VAL B 1 253 ? 4.285 14.352 40.625 1 37.03 253 VAL B C 1
ATOM 6402 O O . VAL B 1 253 ? 4.926 14.797 41.562 1 37.03 253 VAL B O 1
ATOM 6405 N N . PRO B 1 254 ? 4.922 13.266 40.125 1 37.81 254 PRO B N 1
ATOM 6406 C CA . PRO B 1 254 ? 6.359 13.383 40.406 1 37.81 254 PRO B CA 1
ATOM 6407 C C . PRO B 1 254 ? 6.867 14.812 40.281 1 37.81 254 PRO B C 1
ATOM 6409 O O . PRO B 1 254 ? 6.305 15.609 39.5 1 37.81 254 PRO B O 1
ATOM 6412 N N . THR B 1 255 ? 7.387 15.414 41.312 1 34.72 255 THR B N 1
ATOM 6413 C CA . THR B 1 255 ? 8.016 16.734 41.344 1 34.72 255 THR B CA 1
ATOM 6414 C C . THR B 1 255 ? 8.711 17.016 40 1 34.72 255 THR B C 1
ATOM 6416 O O . THR B 1 255 ? 9.148 16.094 39.312 1 34.72 255 THR B O 1
ATOM 6419 N N . SER B 1 256 ? 8.5 18.25 39.375 1 38.88 256 SER B N 1
ATOM 6420 C CA . SER B 1 256 ? 9.031 18.891 38.188 1 38.88 256 SER B CA 1
ATOM 6421 C C . SER B 1 256 ? 10.43 18.391 37.875 1 38.88 256 SER B C 1
ATOM 6423 O O . SER B 1 256 ? 10.852 18.422 36.719 1 38.88 256 SER B O 1
ATOM 6425 N N . ASP B 1 257 ? 11.266 18.156 38.875 1 37.41 257 ASP B N 1
ATOM 6426 C CA . ASP B 1 257 ? 12.688 17.875 38.781 1 37.41 257 ASP B CA 1
ATOM 6427 C C . ASP B 1 257 ? 12.922 16.453 38.219 1 37.41 257 ASP B C 1
ATOM 6429 O O . ASP B 1 257 ? 13.922 16.203 37.562 1 37.41 257 ASP B O 1
ATOM 6433 N N . THR B 1 258 ? 12.156 15.414 38.625 1 39.06 258 THR B N 1
ATOM 6434 C CA . THR B 1 258 ? 12.414 14.016 38.312 1 39.06 258 THR B CA 1
ATOM 6435 C C . THR B 1 258 ? 11.789 13.633 37 1 39.06 258 THR B C 1
ATOM 6437 O O . THR B 1 258 ? 12.188 12.641 36.375 1 39.06 258 THR B O 1
ATOM 6440 N N . THR B 1 259 ? 10.688 14.156 36.562 1 39 259 THR B N 1
ATOM 6441 C CA . THR B 1 259 ? 10.023 13.836 35.312 1 39 259 THR B CA 1
ATOM 6442 C C . THR B 1 259 ? 10.812 14.391 34.125 1 39 259 THR B C 1
ATOM 6444 O O . THR B 1 259 ? 10.883 13.758 33.062 1 39 259 THR B O 1
ATOM 6447 N N . SER B 1 260 ? 11.281 15.648 34.219 1 40.53 260 SER B N 1
ATOM 6448 C CA . SER B 1 260 ? 12.172 16.203 33.188 1 40.53 260 SER B CA 1
ATOM 6449 C C . SER B 1 260 ? 13.422 15.352 33.031 1 40.53 260 SER B C 1
ATOM 6451 O O . SER B 1 260 ? 13.984 15.258 31.938 1 40.53 260 SER B O 1
ATOM 6453 N N . ALA B 1 261 ? 14.055 15.023 34.219 1 40.47 261 ALA B N 1
ATOM 6454 C CA . ALA B 1 261 ? 15.25 14.188 34.25 1 40.47 261 ALA B CA 1
ATOM 6455 C C . ALA B 1 261 ? 14.969 12.789 33.688 1 40.47 261 ALA B C 1
ATOM 6457 O O . ALA B 1 261 ? 15.859 12.125 33.188 1 40.47 261 ALA B O 1
ATOM 6458 N N . ASN B 1 262 ? 13.773 12.195 33.781 1 43.62 262 ASN B N 1
ATOM 6459 C CA . ASN B 1 262 ? 13.391 10.844 33.375 1 43.62 262 ASN B CA 1
ATOM 6460 C C . ASN B 1 262 ? 13.141 10.766 31.875 1 43.62 262 ASN B C 1
ATOM 6462 O O . ASN B 1 262 ? 13.266 9.695 31.281 1 43.62 262 ASN B O 1
ATOM 6466 N N . HIS B 1 263 ? 12.57 11.797 31.281 1 47.66 263 HIS B N 1
ATOM 6467 C CA . HIS B 1 263 ? 12.352 11.828 29.828 1 47.66 263 HIS B CA 1
ATOM 6468 C C . HIS B 1 263 ? 13.68 11.75 29.078 1 47.66 263 HIS B C 1
ATOM 6470 O O . HIS B 1 263 ? 13.766 11.094 28.031 1 47.66 263 HIS B O 1
ATOM 6476 N N . LEU B 1 264 ? 14.742 12.484 29.641 1 50.75 264 LEU B N 1
ATOM 6477 C CA . LEU B 1 264 ? 16.062 12.281 29.047 1 50.75 264 LEU B CA 1
ATOM 6478 C C . LEU B 1 264 ? 16.578 10.875 29.328 1 50.75 264 LEU B C 1
ATOM 6480 O O . LEU B 1 264 ? 17.594 10.453 28.781 1 50.75 264 LEU B O 1
ATOM 6484 N N . ARG B 1 265 ? 15.75 10.203 30.109 1 59.69 265 ARG B N 1
ATOM 6485 C CA . ARG B 1 265 ? 16.156 8.836 30.422 1 59.69 265 ARG B CA 1
ATOM 6486 C C . ARG B 1 265 ? 15.648 7.863 29.359 1 59.69 265 ARG B C 1
ATOM 6488 O O . ARG B 1 265 ? 16.078 6.707 29.312 1 59.69 265 ARG B O 1
ATOM 6495 N N . ASN B 1 266 ? 14.742 8.492 28.391 1 80.19 266 ASN B N 1
ATOM 6496 C CA . ASN B 1 266 ? 14.336 7.613 27.312 1 80.19 266 ASN B CA 1
ATOM 6497 C C . ASN B 1 266 ? 15.398 7.543 26.219 1 80.19 266 ASN B C 1
ATOM 6499 O O . ASN B 1 266 ? 15.672 8.539 25.547 1 80.19 266 ASN B O 1
ATOM 6503 N N . PRO B 1 267 ? 16.062 6.527 26.172 1 88.12 267 PRO B N 1
ATOM 6504 C CA . PRO B 1 267 ? 17.141 6.402 25.203 1 88.12 267 PRO B CA 1
ATOM 6505 C C . PRO B 1 267 ? 16.719 6.754 23.781 1 88.12 267 PRO B C 1
ATOM 6507 O O . PRO B 1 267 ? 17.516 7.273 23 1 88.12 267 PRO B O 1
ATOM 6510 N N . LEU B 1 268 ? 15.516 6.57 23.516 1 91.81 268 LEU B N 1
ATOM 6511 C CA . LEU B 1 268 ? 15.016 6.891 22.188 1 91.81 268 LEU B CA 1
ATOM 6512 C C . LEU B 1 268 ? 14.938 8.398 21.984 1 91.81 268 LEU B C 1
ATOM 6514 O O . LEU B 1 268 ? 15.227 8.898 20.891 1 91.81 268 LEU B O 1
ATOM 6518 N N . LEU B 1 269 ? 14.547 9.133 23 1 89.38 269 LEU B N 1
ATOM 6519 C CA . LEU B 1 269 ? 14.477 10.586 22.906 1 89.38 269 LEU B CA 1
ATOM 6520 C C . LEU B 1 269 ? 15.875 11.188 22.734 1 89.38 269 LEU B C 1
ATOM 6522 O O . LEU B 1 269 ? 16.047 12.148 21.984 1 89.38 269 LEU B O 1
ATOM 6526 N N . ARG B 1 270 ? 16.797 10.625 23.406 1 88.75 270 ARG B N 1
ATOM 6527 C CA . ARG B 1 270 ? 18.172 11.078 23.266 1 88.75 270 ARG B CA 1
ATOM 6528 C C . ARG B 1 270 ? 18.703 10.828 21.859 1 88.75 270 ARG B C 1
ATOM 6530 O O . ARG B 1 270 ? 19.344 11.695 21.266 1 88.75 270 ARG B O 1
ATOM 6537 N N . ALA B 1 271 ? 18.406 9.648 21.391 1 93.5 271 ALA B N 1
ATOM 6538 C CA . ALA B 1 271 ? 18.828 9.312 20.031 1 93.5 271 ALA B CA 1
ATOM 6539 C C . ALA B 1 271 ? 18.172 10.25 19 1 93.5 271 ALA B C 1
ATOM 6541 O O . ALA B 1 271 ? 18.844 10.711 18.078 1 93.5 271 ALA B O 1
ATOM 6542 N N . ALA B 1 272 ? 16.922 10.5 19.203 1 94.12 272 ALA B N 1
ATOM 6543 C CA . ALA B 1 272 ? 16.188 11.383 18.297 1 94.12 272 ALA B CA 1
ATOM 6544 C C . ALA B 1 272 ? 16.828 12.773 18.25 1 94.12 272 ALA B C 1
ATOM 6546 O O . ALA B 1 272 ? 17.047 13.328 17.172 1 94.12 272 ALA B O 1
ATOM 6547 N N . THR B 1 273 ? 17.109 13.281 19.406 1 90.56 273 THR B N 1
ATOM 6548 C CA . THR B 1 273 ? 17.719 14.609 19.516 1 90.56 273 THR B CA 1
ATOM 6549 C C . THR B 1 273 ? 19.094 14.625 18.875 1 90.56 273 THR B C 1
ATOM 6551 O O . THR B 1 273 ? 19.453 15.562 18.156 1 90.56 273 THR B O 1
ATOM 6554 N N . GLN B 1 274 ? 19.797 13.578 19.141 1 91.5 274 GLN B N 1
ATOM 6555 C CA . GLN B 1 274 ? 21.125 13.469 18.562 1 91.5 274 GLN B CA 1
ATOM 6556 C C . GLN B 1 274 ? 21.062 13.461 17.047 1 91.5 274 GLN B C 1
ATOM 6558 O O . GLN B 1 274 ? 21.797 14.195 16.375 1 91.5 274 GLN B O 1
ATOM 6563 N N . TYR B 1 275 ? 20.25 12.586 16.484 1 96.12 275 TYR B N 1
ATOM 6564 C CA . TYR B 1 275 ? 20.125 12.5 15.031 1 96.12 275 TYR B CA 1
ATOM 6565 C C . TYR B 1 275 ? 19.625 13.82 14.445 1 96.12 275 TYR B C 1
ATOM 6567 O O . TYR B 1 275 ? 20.016 14.211 13.352 1 96.12 275 TYR B O 1
ATOM 6575 N N . TYR B 1 276 ? 18.719 14.477 15.156 1 94 276 TYR B N 1
ATOM 6576 C CA . TYR B 1 276 ? 18.219 15.781 14.727 1 94 276 TYR B CA 1
ATOM 6577 C C . TYR B 1 276 ? 19.359 16.781 14.594 1 94 276 TYR B C 1
ATOM 6579 O O . TYR B 1 276 ? 19.484 17.453 13.562 1 94 276 TYR B O 1
ATOM 6587 N N . TYR B 1 277 ? 20.219 16.844 15.531 1 91.94 277 TYR B N 1
ATOM 6588 C CA . TYR B 1 277 ? 21.328 17.797 15.508 1 91.94 277 TYR B CA 1
ATOM 6589 C C . TYR B 1 277 ? 22.359 17.391 14.469 1 91.94 277 TYR B C 1
ATOM 6591 O O . TYR B 1 277 ? 23 18.25 13.844 1 91.94 277 TYR B O 1
ATOM 6599 N N . GLU B 1 278 ? 22.547 16.109 14.273 1 93.88 278 GLU B N 1
ATOM 6600 C CA . GLU B 1 278 ? 23.438 15.656 13.195 1 93.88 278 GLU B CA 1
ATOM 6601 C C . GLU B 1 278 ? 22.891 16.078 11.828 1 93.88 278 GLU B C 1
ATOM 6603 O O . GLU B 1 278 ? 23.672 16.375 10.922 1 93.88 278 GLU B O 1
ATOM 6608 N N . THR B 1 279 ? 21.625 16.031 11.68 1 95.94 279 THR B N 1
ATOM 6609 C CA . THR B 1 279 ? 21 16.516 10.453 1 95.94 279 THR B CA 1
ATOM 6610 C C . THR B 1 279 ? 21.328 18 10.227 1 95.94 279 THR B C 1
ATOM 6612 O O . THR B 1 279 ? 21.734 18.375 9.133 1 95.94 279 THR B O 1
ATOM 6615 N N . LEU B 1 280 ? 21.172 18.797 11.258 1 92.81 280 LEU B N 1
ATOM 6616 C CA . LEU B 1 280 ? 21.422 20.234 11.148 1 92.81 280 LEU B CA 1
ATOM 6617 C C . LEU B 1 280 ? 22.891 20.5 10.828 1 92.81 280 LEU B C 1
ATOM 6619 O O . LEU B 1 280 ? 23.203 21.391 10.023 1 92.81 280 LEU B O 1
ATOM 6623 N N . HIS B 1 281 ? 23.719 19.734 11.477 1 90.69 281 HIS B N 1
ATOM 6624 C CA . HIS B 1 281 ? 25.141 19.859 11.188 1 90.69 281 HIS B CA 1
ATOM 6625 C C . HIS B 1 281 ? 25.438 19.562 9.727 1 90.69 281 HIS B C 1
ATOM 6627 O O . HIS B 1 281 ? 26.203 20.281 9.086 1 90.69 281 HIS B O 1
ATOM 6633 N N . TYR B 1 282 ? 24.859 18.516 9.25 1 93.12 282 TYR B N 1
ATOM 6634 C CA . TYR B 1 282 ? 25.047 18.156 7.844 1 93.12 282 TYR B CA 1
ATOM 6635 C C . TYR B 1 282 ? 24.547 19.266 6.93 1 93.12 282 TYR B C 1
ATOM 6637 O O . TYR B 1 282 ? 25.203 19.609 5.938 1 93.12 282 TYR B O 1
ATOM 6645 N N . LEU B 1 283 ? 23.406 19.828 7.234 1 91.62 283 LEU B N 1
ATOM 6646 C CA . LEU B 1 283 ? 22.844 20.906 6.441 1 91.62 283 LEU B CA 1
ATOM 6647 C C . LEU B 1 283 ? 23.781 22.109 6.441 1 91.62 283 LEU B C 1
ATOM 6649 O O . LEU B 1 283 ? 24.016 22.719 5.395 1 91.62 283 LEU B O 1
ATOM 6653 N N . SER B 1 284 ? 24.328 22.422 7.512 1 87.75 284 SER B N 1
ATOM 6654 C CA . SER B 1 284 ? 25.234 23.562 7.637 1 87.75 284 SER B CA 1
ATOM 6655 C C . SER B 1 284 ? 26.453 23.406 6.719 1 87.75 284 SER B C 1
ATOM 6657 O O . SER B 1 284 ? 26.938 24.391 6.156 1 87.75 284 SER B O 1
ATOM 6659 N N . LYS B 1 285 ? 26.828 22.219 6.535 1 89.06 285 LYS B N 1
ATOM 6660 C CA . LYS B 1 285 ? 28.062 21.938 5.789 1 89.06 285 LYS B CA 1
ATOM 6661 C C . LYS B 1 285 ? 27.781 21.875 4.289 1 89.06 285 LYS B C 1
ATOM 6663 O O . LYS B 1 285 ? 28.672 22.141 3.475 1 89.06 285 LYS B O 1
ATOM 6668 N N . ASN B 1 286 ? 26.516 21.594 3.898 1 89.44 286 ASN B N 1
ATOM 6669 C CA . ASN B 1 286 ? 26.344 21.203 2.504 1 89.44 286 ASN B CA 1
ATOM 6670 C C . ASN B 1 286 ? 25.344 22.109 1.784 1 89.44 286 ASN B C 1
ATOM 6672 O O . ASN B 1 286 ? 25.234 22.078 0.558 1 89.44 286 ASN B O 1
ATOM 6676 N N . LEU B 1 287 ? 24.672 22.969 2.439 1 88.69 287 LEU B N 1
ATOM 6677 C CA . LEU B 1 287 ? 23.641 23.797 1.819 1 88.69 287 LEU B CA 1
ATOM 6678 C C . LEU B 1 287 ? 24.266 24.828 0.869 1 88.69 287 LEU B C 1
ATOM 6680 O O . LEU B 1 287 ? 23.562 25.422 0.056 1 88.69 287 LEU B O 1
ATOM 6684 N N . PHE B 1 288 ? 25.547 25.016 0.973 1 82.81 288 PHE B N 1
ATOM 6685 C CA . PHE B 1 288 ? 26.203 25.953 0.071 1 82.81 288 PHE B CA 1
ATOM 6686 C C . PHE B 1 288 ? 26.234 25.406 -1.352 1 82.81 288 PHE B C 1
ATOM 6688 O O . PHE B 1 288 ? 26.391 26.156 -2.311 1 82.81 288 PHE B O 1
ATOM 6695 N N . TYR B 1 289 ? 26.141 24.047 -1.502 1 85.81 289 TYR B N 1
ATOM 6696 C CA . TYR B 1 289 ? 26.016 23.484 -2.84 1 85.81 289 TYR B CA 1
ATOM 6697 C C . TYR B 1 289 ? 24.656 23.812 -3.455 1 85.81 289 TYR B C 1
ATOM 6699 O O . TYR B 1 289 ? 23.625 23.422 -2.918 1 85.81 289 TYR B O 1
ATOM 6707 N N . SER B 1 290 ? 24.672 24.484 -4.516 1 84.12 290 SER B N 1
ATOM 6708 C CA . SER B 1 290 ? 23.422 24.875 -5.18 1 84.12 290 SER B CA 1
ATOM 6709 C C . SER B 1 290 ? 22.609 23.641 -5.598 1 84.12 290 SER B C 1
ATOM 6711 O O . SER B 1 290 ? 21.391 23.656 -5.543 1 84.12 290 SER B O 1
ATOM 6713 N N . SER B 1 291 ? 23.312 22.578 -6 1 88.88 291 SER B N 1
ATOM 6714 C CA . SER B 1 291 ? 22.625 21.359 -6.414 1 88.88 291 SER B CA 1
ATOM 6715 C C . SER B 1 291 ? 21.938 20.688 -5.234 1 88.88 291 SER B C 1
ATOM 6717 O O . SER B 1 291 ? 20.906 20.031 -5.402 1 88.88 291 SER B O 1
ATOM 6719 N N . TYR B 1 292 ? 22.531 20.844 -4.09 1 91.25 292 TYR B N 1
ATOM 6720 C CA . TYR B 1 292 ? 21.922 20.266 -2.896 1 91.25 292 TYR B CA 1
ATOM 6721 C C . TYR B 1 292 ? 20.703 21.094 -2.451 1 91.25 292 TYR B C 1
ATOM 6723 O O . TYR B 1 292 ? 19.672 20.531 -2.094 1 91.25 292 TYR B O 1
ATOM 6731 N N . SER B 1 293 ? 20.766 22.359 -2.582 1 88.88 293 SER B N 1
ATOM 6732 C CA . SER B 1 293 ? 19.703 23.25 -2.137 1 88.88 293 SER B CA 1
ATOM 6733 C C . SER B 1 293 ? 18.453 23.094 -3 1 88.88 293 SER B C 1
ATOM 6735 O O . SER B 1 293 ? 17.375 23.531 -2.604 1 88.88 293 SER B O 1
ATOM 6737 N N . ARG B 1 294 ? 18.578 22.469 -4.098 1 90.56 294 ARG B N 1
ATOM 6738 C CA . ARG B 1 294 ? 17.438 22.25 -4.988 1 90.56 294 ARG B CA 1
ATOM 6739 C C . ARG B 1 294 ? 17.141 20.766 -5.16 1 90.56 294 ARG B C 1
ATOM 6741 O O . ARG B 1 294 ? 16.391 20.391 -6.055 1 90.56 294 ARG B O 1
ATOM 6748 N N . SER B 1 295 ? 17.703 20.016 -4.32 1 93.06 295 SER B N 1
ATOM 6749 C CA . SER B 1 295 ? 17.641 18.562 -4.492 1 93.06 295 SER B CA 1
ATOM 6750 C C . SER B 1 295 ? 16.375 17.984 -3.875 1 93.06 295 SER B C 1
ATOM 6752 O O . SER B 1 295 ? 15.68 18.656 -3.113 1 93.06 295 SER B O 1
ATOM 6754 N N . ARG B 1 296 ? 16.047 16.75 -4.238 1 94.94 296 ARG B N 1
ATOM 6755 C CA . ARG B 1 296 ? 14.961 15.984 -3.633 1 94.94 296 ARG B CA 1
ATOM 6756 C C . ARG B 1 296 ? 15.273 15.656 -2.178 1 94.94 296 ARG B C 1
ATOM 6758 O O . ARG B 1 296 ? 14.367 15.562 -1.348 1 94.94 296 ARG B O 1
ATOM 6765 N N . GLU B 1 297 ? 16.547 15.594 -1.899 1 96.25 297 GLU B N 1
ATOM 6766 C CA . GLU B 1 297 ? 16.984 15.273 -0.547 1 96.25 297 GLU B CA 1
ATOM 6767 C C . GLU B 1 297 ? 16.625 16.391 0.433 1 96.25 297 GLU B C 1
ATOM 6769 O O . GLU B 1 297 ? 16.172 16.109 1.549 1 96.25 297 GLU B O 1
ATOM 6774 N N . ILE B 1 298 ? 16.719 17.609 -0.011 1 94.81 298 ILE B N 1
ATOM 6775 C CA . ILE B 1 298 ? 16.469 18.734 0.891 1 94.81 298 ILE B CA 1
ATOM 6776 C C . ILE B 1 298 ? 14.969 18.844 1.164 1 94.81 298 ILE B C 1
ATOM 6778 O O . ILE B 1 298 ? 14.555 19.141 2.287 1 94.81 298 ILE B O 1
ATOM 6782 N N . ILE B 1 299 ? 14.18 18.641 0.161 1 95.62 299 ILE B N 1
ATOM 6783 C CA . ILE B 1 299 ? 12.734 18.734 0.347 1 95.62 299 ILE B CA 1
ATOM 6784 C C . ILE B 1 299 ? 12.266 17.609 1.257 1 95.62 299 ILE B C 1
ATOM 6786 O O . ILE B 1 299 ? 11.414 17.812 2.127 1 95.62 299 ILE B O 1
ATOM 6790 N N . SER B 1 300 ? 12.797 16.406 1.046 1 97.94 300 SER B N 1
ATOM 6791 C CA . SER B 1 300 ? 12.484 15.266 1.912 1 97.94 300 SER B CA 1
ATOM 6792 C C . SER B 1 300 ? 12.906 15.539 3.352 1 97.94 300 SER B C 1
ATOM 6794 O O . SER B 1 300 ? 12.133 15.305 4.285 1 97.94 300 SER B O 1
ATOM 6796 N N . THR B 1 301 ? 14.094 16.047 3.498 1 97.88 301 THR B N 1
ATOM 6797 C CA . THR B 1 301 ? 14.625 16.359 4.82 1 97.88 301 THR B CA 1
ATOM 6798 C C . THR B 1 301 ? 13.75 17.391 5.531 1 97.88 301 THR B C 1
ATOM 6800 O O . THR B 1 301 ? 13.461 17.25 6.719 1 97.88 301 THR B O 1
ATOM 6803 N N . SER B 1 302 ? 13.352 18.406 4.824 1 96.75 302 SER B N 1
ATOM 6804 C CA . SER B 1 302 ? 12.523 19.453 5.414 1 96.75 302 SER B CA 1
ATOM 6805 C C . SER B 1 302 ? 11.203 18.891 5.938 1 96.75 302 SER B C 1
ATOM 6807 O O . SER B 1 302 ? 10.75 19.266 7.023 1 96.75 302 SER B O 1
ATOM 6809 N N . ILE B 1 303 ? 10.562 17.969 5.211 1 98.06 303 ILE B N 1
ATOM 6810 C CA . ILE B 1 303 ? 9.289 17.375 5.629 1 98.06 303 ILE B CA 1
ATOM 6811 C C . ILE B 1 303 ? 9.516 16.469 6.844 1 98.06 303 ILE B C 1
ATOM 6813 O O . ILE B 1 303 ? 8.703 16.453 7.77 1 98.06 303 ILE B O 1
ATOM 6817 N N . LEU B 1 304 ? 10.602 15.734 6.836 1 98.44 304 LEU B N 1
ATOM 6818 C CA . LEU B 1 304 ? 10.891 14.852 7.957 1 98.44 304 LEU B CA 1
ATOM 6819 C C . LEU B 1 304 ? 11.18 15.648 9.219 1 98.44 304 LEU B C 1
ATOM 6821 O O . LEU B 1 304 ? 10.719 15.289 10.312 1 98.44 304 LEU B O 1
ATOM 6825 N N . ILE B 1 305 ? 11.914 16.734 9.07 1 96 305 ILE B N 1
ATOM 6826 C CA . ILE B 1 305 ? 12.18 17.609 10.203 1 96 305 ILE B CA 1
ATOM 6827 C C . ILE B 1 305 ? 10.867 18.203 10.711 1 96 305 ILE B C 1
ATOM 6829 O O . ILE B 1 305 ? 10.633 18.266 11.922 1 96 305 ILE B O 1
ATOM 6833 N N . SER B 1 306 ? 10.055 18.625 9.812 1 95.62 306 SER B N 1
ATOM 6834 C CA . SER B 1 306 ? 8.758 19.172 10.203 1 95.62 306 SER B CA 1
ATOM 6835 C C . SER B 1 306 ? 7.938 18.141 10.969 1 95.62 306 SER B C 1
ATOM 6837 O O . SER B 1 306 ? 7.277 18.469 11.961 1 95.62 306 SER B O 1
ATOM 6839 N N . THR B 1 307 ? 7.949 16.906 10.5 1 96.38 307 THR B N 1
ATOM 6840 C CA . THR B 1 307 ? 7.227 15.82 11.164 1 96.38 307 THR B CA 1
ATOM 6841 C C . THR B 1 307 ? 7.801 15.562 12.547 1 96.38 307 THR B C 1
ATOM 6843 O O . THR B 1 307 ? 7.055 15.312 13.5 1 96.38 307 THR B O 1
ATOM 6846 N N . TYR B 1 308 ? 9.148 15.625 12.602 1 94.88 308 TYR B N 1
ATOM 6847 C CA . TYR B 1 308 ? 9.82 15.516 13.891 1 94.88 308 TYR B CA 1
ATOM 6848 C C . TYR B 1 308 ? 9.32 16.594 14.852 1 94.88 308 TYR B C 1
ATOM 6850 O O . TYR B 1 308 ? 8.992 16.297 16 1 94.88 308 TYR B O 1
ATOM 6858 N N . GLU B 1 309 ? 9.203 17.781 14.391 1 91.25 309 GLU B N 1
ATOM 6859 C CA . GLU B 1 309 ? 8.773 18.922 15.211 1 91.25 309 GLU B CA 1
ATOM 6860 C C . GLU B 1 309 ? 7.305 18.797 15.602 1 91.25 309 GLU B C 1
ATOM 6862 O O . GLU B 1 309 ? 6.918 19.172 16.703 1 91.25 309 GLU B O 1
ATOM 6867 N N . MET B 1 310 ? 6.57 18.312 14.68 1 91.25 310 MET B N 1
ATOM 6868 C CA . MET B 1 310 ? 5.156 18.078 14.961 1 91.25 310 MET B CA 1
ATOM 6869 C C . MET B 1 310 ? 4.984 17.156 16.156 1 91.25 310 MET B C 1
ATOM 6871 O O . MET B 1 310 ? 4.227 17.453 17.078 1 91.25 310 MET B O 1
ATOM 6875 N N . TRP B 1 311 ? 5.688 16.109 16.188 1 90.62 311 TRP B N 1
ATOM 6876 C CA . TRP B 1 311 ? 5.559 15.109 17.25 1 90.62 311 TRP B CA 1
ATOM 6877 C C . TRP B 1 311 ? 6.25 15.586 18.516 1 90.62 311 TRP B C 1
ATOM 6879 O O . TRP B 1 311 ? 5.961 15.086 19.609 1 90.62 311 TRP B O 1
ATOM 6889 N N . ASP B 1 312 ? 7.102 16.547 18.359 1 82.94 312 ASP B N 1
ATOM 6890 C CA . ASP B 1 312 ? 7.809 17.094 19.516 1 82.94 312 ASP B CA 1
ATOM 6891 C C . ASP B 1 312 ? 7.09 18.312 20.062 1 82.94 312 ASP B C 1
ATOM 6893 O O . ASP B 1 312 ? 7.574 18.953 21 1 82.94 312 ASP B O 1
ATOM 6897 N N . SER B 1 313 ? 6.09 18.812 19.5 1 77.12 313 SER B N 1
ATOM 6898 C CA . SER B 1 313 ? 5.441 20.094 19.797 1 77.12 313 SER B CA 1
ATOM 6899 C C . SER B 1 313 ? 5.055 20.188 21.266 1 77.12 313 SER B C 1
ATOM 6901 O O . SER B 1 313 ? 4.98 21.281 21.828 1 77.12 313 SER B O 1
ATOM 6903 N N . GLU B 1 314 ? 4.848 19.125 21.875 1 64.81 314 GLU B N 1
ATOM 6904 C CA . GLU B 1 314 ? 4.566 19.203 23.297 1 64.81 314 GLU B CA 1
ATOM 6905 C C . GLU B 1 314 ? 5.703 18.625 24.125 1 64.81 314 GLU B C 1
ATOM 6907 O O . GLU B 1 314 ? 5.551 18.375 25.328 1 64.81 314 GLU B O 1
ATOM 6912 N N . GLY B 1 315 ? 6.668 18.406 23.359 1 60.81 315 GLY B N 1
ATOM 6913 C CA . GLY B 1 315 ? 7.793 17.828 24.078 1 60.81 315 GLY B CA 1
ATOM 6914 C C . GLY B 1 315 ? 8.523 18.828 24.953 1 60.81 315 GLY B C 1
ATOM 6915 O O . GLY B 1 315 ? 8.281 20.031 24.859 1 60.81 315 GLY B O 1
ATOM 6916 N N . GLN B 1 316 ? 9.219 18.328 25.812 1 52.03 316 GLN B N 1
ATOM 6917 C CA . GLN B 1 316 ? 9.953 19.094 26.812 1 52.03 316 GLN B CA 1
ATOM 6918 C C . GLN B 1 316 ? 10.805 20.172 26.156 1 52.03 316 GLN B C 1
ATOM 6920 O O . GLN B 1 316 ? 10.969 21.266 26.703 1 52.03 316 GLN B O 1
ATOM 6925 N N . TYR B 1 317 ? 11.102 19.812 24.922 1 47.84 317 TYR B N 1
ATOM 6926 C CA . TYR B 1 317 ? 12.047 20.703 24.266 1 47.84 317 TYR B CA 1
ATOM 6927 C C . TYR B 1 317 ? 11.359 21.547 23.203 1 47.84 317 TYR B C 1
ATOM 6929 O O . TYR B 1 317 ? 12.023 22.234 22.422 1 47.84 317 TYR B O 1
ATOM 6937 N N . SER B 1 318 ? 10.023 21.453 23.234 1 61.12 318 SER B N 1
ATOM 6938 C CA . SER B 1 318 ? 9.312 22.156 22.172 1 61.12 318 SER B CA 1
ATOM 6939 C C . SER B 1 318 ? 9.273 23.656 22.438 1 61.12 318 SER B C 1
ATOM 6941 O O . SER B 1 318 ? 9.031 24.078 23.562 1 61.12 318 SER B O 1
ATOM 6943 N N . ASN B 1 319 ? 9.766 24.484 21.547 1 58.47 319 ASN B N 1
ATOM 6944 C CA . ASN B 1 319 ? 9.789 25.938 21.656 1 58.47 319 ASN B CA 1
ATOM 6945 C C . ASN B 1 319 ? 8.711 26.578 20.797 1 58.47 319 ASN B C 1
ATOM 6947 O O . ASN B 1 319 ? 8.805 27.75 20.453 1 58.47 319 ASN B O 1
ATOM 6951 N N . GLY B 1 320 ? 7.762 25.734 20.406 1 66.25 320 GLY B N 1
ATOM 6952 C CA . GLY B 1 320 ? 6.707 26.297 19.562 1 66.25 320 GLY B CA 1
ATOM 6953 C C . GLY B 1 320 ? 7.191 26.688 18.188 1 66.25 320 GLY B C 1
ATOM 6954 O O . GLY B 1 320 ? 6.512 27.422 17.469 1 66.25 320 GLY B O 1
ATOM 6955 N N . ALA B 1 321 ? 8.266 26.234 17.812 1 77.5 321 ALA B N 1
ATOM 6956 C CA . ALA B 1 321 ? 8.969 26.641 16.594 1 77.5 321 ALA B CA 1
ATOM 6957 C C . ALA B 1 321 ? 8.391 25.953 15.367 1 77.5 321 ALA B C 1
ATOM 6959 O O . ALA B 1 321 ? 8.656 26.359 14.234 1 77.5 321 ALA B O 1
ATOM 6960 N N . TRP B 1 322 ? 7.5 25.016 15.555 1 83.31 322 TRP B N 1
ATOM 6961 C CA . TRP B 1 322 ? 6.961 24.219 14.453 1 83.31 322 TRP B CA 1
ATOM 6962 C C . TRP B 1 322 ? 6.289 25.109 13.414 1 83.31 322 TRP B C 1
ATOM 6964 O O . TRP B 1 322 ? 6.566 25.016 12.219 1 83.31 322 TRP B O 1
ATOM 6974 N N . GLU B 1 323 ? 5.535 26.141 13.844 1 82.88 323 GLU B N 1
ATOM 6975 C CA . GLU B 1 323 ? 4.844 27.031 12.914 1 82.88 323 GLU B CA 1
ATOM 6976 C C . GLU B 1 323 ? 5.832 27.844 12.086 1 82.88 323 GLU B C 1
ATOM 6978 O O . GLU B 1 323 ? 5.656 28 10.875 1 82.88 323 GLU B O 1
ATOM 6983 N N . ARG B 1 324 ? 6.809 28.328 12.781 1 84.81 324 ARG B N 1
ATOM 6984 C CA . ARG B 1 324 ? 7.836 29.109 12.094 1 84.81 324 ARG B CA 1
ATOM 6985 C C . ARG B 1 324 ? 8.555 28.266 11.047 1 84.81 324 ARG B C 1
ATOM 6987 O O . ARG B 1 324 ? 8.875 28.75 9.961 1 84.81 324 ARG B O 1
ATOM 6994 N N . HIS B 1 325 ? 8.734 27.047 11.398 1 88.62 325 HIS B N 1
ATOM 6995 C CA . HIS B 1 325 ? 9.453 26.188 10.477 1 88.62 325 HIS B CA 1
ATOM 6996 C C . HIS B 1 325 ? 8.586 25.797 9.281 1 88.62 325 HIS B C 1
ATOM 6998 O O . HIS B 1 325 ? 9.094 25.578 8.188 1 88.62 325 HIS B O 1
ATOM 7004 N N . LEU B 1 326 ? 7.258 25.703 9.461 1 92.81 326 LEU B N 1
ATOM 7005 C CA . LEU B 1 326 ? 6.355 25.484 8.336 1 92.81 326 LEU B CA 1
ATOM 7006 C C . LEU B 1 326 ? 6.465 26.609 7.324 1 92.81 326 LEU B C 1
ATOM 7008 O O . LEU B 1 326 ? 6.398 26.391 6.113 1 92.81 326 LEU B O 1
ATOM 7012 N N . ARG B 1 327 ? 6.672 27.828 7.805 1 90.75 327 ARG B N 1
ATOM 7013 C CA . ARG B 1 327 ? 6.879 28.969 6.922 1 90.75 327 ARG B CA 1
ATOM 7014 C C . ARG B 1 327 ? 8.188 28.828 6.148 1 90.75 327 ARG B C 1
ATOM 7016 O O . ARG B 1 327 ? 8.258 29.188 4.973 1 90.75 327 ARG B O 1
ATOM 7023 N N . GLY B 1 328 ? 9.18 28.391 6.859 1 91.06 328 GLY B N 1
ATOM 7024 C CA . GLY B 1 328 ? 10.453 28.141 6.191 1 91.06 328 GLY B CA 1
ATOM 7025 C C . GLY B 1 328 ? 10.344 27.141 5.062 1 91.06 328 GLY B C 1
ATOM 7026 O O . GLY B 1 328 ? 10.945 27.328 4.004 1 91.06 328 GLY B O 1
ATOM 7027 N N . ILE B 1 329 ? 9.617 26.094 5.316 1 93.81 329 ILE B N 1
ATOM 7028 C CA . ILE B 1 329 ? 9.43 25.078 4.281 1 93.81 329 ILE B CA 1
ATOM 7029 C C . ILE B 1 329 ? 8.672 25.672 3.102 1 93.81 329 ILE B C 1
ATOM 7031 O O . ILE B 1 329 ? 8.93 25.344 1.946 1 93.81 329 ILE B O 1
ATOM 7035 N N . PHE B 1 330 ? 7.738 26.547 3.375 1 92.88 330 PHE B N 1
ATOM 7036 C CA . PHE B 1 330 ? 7.047 27.266 2.316 1 92.88 330 PHE B CA 1
ATOM 7037 C C . PHE B 1 330 ? 8.047 28 1.419 1 92.88 330 PHE B C 1
ATOM 7039 O O . PHE B 1 330 ? 7.918 27.969 0.193 1 92.88 330 PHE B O 1
ATOM 7046 N N . TRP B 1 331 ? 9.078 28.641 2.018 1 90.69 331 TRP B N 1
ATOM 7047 C CA . TRP B 1 331 ? 10.086 29.359 1.242 1 90.69 331 TRP B CA 1
ATOM 7048 C C . TRP B 1 331 ? 10.812 28.406 0.29 1 90.69 331 TRP B C 1
ATOM 7050 O O . TRP B 1 331 ? 11.047 28.75 -0.873 1 90.69 331 TRP B O 1
ATOM 7060 N N . ILE B 1 332 ? 11.125 27.219 0.778 1 89.5 332 ILE B N 1
ATOM 7061 C CA . ILE B 1 332 ? 11.828 26.234 -0.036 1 89.5 332 ILE B CA 1
ATOM 7062 C C . ILE B 1 332 ? 10.945 25.781 -1.193 1 89.5 332 ILE B C 1
ATOM 7064 O O . ILE B 1 332 ? 11.391 25.734 -2.344 1 89.5 332 ILE B O 1
ATOM 7068 N N . GLN B 1 333 ? 9.758 25.5 -0.878 1 91.38 333 GLN B N 1
ATOM 7069 C CA . GLN B 1 333 ? 8.844 24.984 -1.894 1 91.38 333 GLN B CA 1
ATOM 7070 C C . GLN B 1 333 ? 8.562 26.047 -2.959 1 91.38 333 GLN B C 1
ATOM 7072 O O . GLN B 1 333 ? 8.516 25.734 -4.152 1 91.38 333 GLN B O 1
ATOM 7077 N N . ARG B 1 334 ? 8.383 27.25 -2.514 1 88.75 334 ARG B N 1
ATOM 7078 C CA . ARG B 1 334 ? 8.148 28.344 -3.449 1 88.75 334 ARG B CA 1
ATOM 7079 C C . ARG B 1 334 ? 9.359 28.562 -4.348 1 88.75 334 ARG B C 1
ATOM 7081 O O . ARG B 1 334 ? 9.219 28.734 -5.559 1 88.75 334 ARG B O 1
ATOM 7088 N N . SER B 1 335 ? 10.531 28.531 -3.758 1 87.94 335 SER B N 1
ATOM 7089 C CA . SER B 1 335 ? 11.766 28.766 -4.504 1 87.94 335 SER B CA 1
ATOM 7090 C C . SER B 1 335 ? 11.977 27.688 -5.57 1 87.94 335 SER B C 1
ATOM 7092 O O . SER B 1 335 ? 12.562 27.969 -6.621 1 87.94 335 SER B O 1
ATOM 7094 N N . GLN B 1 336 ? 11.477 26.547 -5.309 1 90.44 336 GLN B N 1
ATOM 7095 C CA . GLN B 1 336 ? 11.656 25.438 -6.234 1 90.44 336 GLN B CA 1
ATOM 7096 C C . GLN B 1 336 ? 10.406 25.219 -7.082 1 90.44 336 GLN B C 1
ATOM 7098 O O . GLN B 1 336 ? 10.359 24.297 -7.906 1 90.44 336 GLN B O 1
ATOM 7103 N N . ASN B 1 337 ? 9.445 26 -6.828 1 91.62 337 ASN B N 1
ATOM 7104 C CA . ASN B 1 337 ? 8.164 25.938 -7.52 1 91.62 337 ASN B CA 1
ATOM 7105 C C . ASN B 1 337 ? 7.484 24.578 -7.316 1 91.62 337 ASN B C 1
ATOM 7107 O O . ASN B 1 337 ? 6.969 23.984 -8.266 1 91.62 337 ASN B O 1
ATOM 7111 N N . ASN B 1 338 ? 7.641 24.062 -6.141 1 94.69 338 ASN B N 1
ATOM 7112 C CA . ASN B 1 338 ? 6.953 22.828 -5.781 1 94.69 338 ASN B CA 1
ATOM 7113 C C . ASN B 1 338 ? 5.477 23.078 -5.484 1 94.69 338 ASN B C 1
ATOM 7115 O O . ASN B 1 338 ? 5.125 24.062 -4.832 1 94.69 338 ASN B O 1
ATOM 7119 N N . ASN B 1 339 ? 4.629 22.25 -6.012 1 95.44 339 ASN B N 1
ATOM 7120 C CA . ASN B 1 339 ? 3.199 22.391 -5.75 1 95.44 339 ASN B CA 1
ATOM 7121 C C . ASN B 1 339 ? 2.479 21.047 -5.879 1 95.44 339 ASN B C 1
ATOM 7123 O O . ASN B 1 339 ? 3.117 20 -6.02 1 95.44 339 ASN B O 1
ATOM 7127 N N . GLY B 1 340 ? 1.189 21.062 -5.801 1 96.06 340 GLY B N 1
ATOM 7128 C CA . GLY B 1 340 ? 0.398 19.844 -5.727 1 96.06 340 GLY B CA 1
ATOM 7129 C C . GLY B 1 340 ? 0.237 19.156 -7.066 1 96.06 340 GLY B C 1
ATOM 7130 O O . GLY B 1 340 ? -0.338 18.062 -7.148 1 96.06 340 GLY B O 1
ATOM 7131 N N . GLU B 1 341 ? 0.734 19.688 -8.102 1 95.75 341 GLU B N 1
ATOM 7132 C CA . GLU B 1 341 ? 0.59 19.109 -9.43 1 95.75 341 GLU B CA 1
ATOM 7133 C C . GLU B 1 341 ? 1.942 18.984 -10.133 1 95.75 341 GLU B C 1
ATOM 7135 O O . GLU B 1 341 ? 2.006 18.875 -11.359 1 95.75 341 GLU B O 1
ATOM 7140 N N . CYS B 1 342 ? 3.053 18.938 -9.32 1 95.75 342 CYS B N 1
ATOM 7141 C CA . CYS B 1 342 ? 4.395 18.75 -9.859 1 95.75 342 CYS B CA 1
ATOM 7142 C C . CYS B 1 342 ? 4.504 17.438 -10.602 1 95.75 342 CYS B C 1
ATOM 7144 O O . CYS B 1 342 ? 3.922 16.422 -10.188 1 95.75 342 CYS B O 1
ATOM 7146 N N . LYS B 1 343 ? 5.316 17.5 -11.68 1 94.31 343 LYS B N 1
ATOM 7147 C CA . LYS B 1 343 ? 5.582 16.266 -12.43 1 94.31 343 LYS B CA 1
ATOM 7148 C C . LYS B 1 343 ? 6.379 15.273 -11.594 1 94.31 343 LYS B C 1
ATOM 7150 O O . LYS B 1 343 ? 6.129 14.07 -11.648 1 94.31 343 LYS B O 1
ATOM 7155 N N . 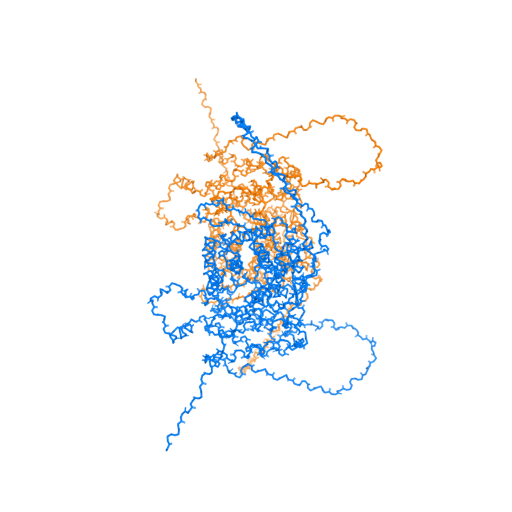ASP B 1 344 ? 7.332 15.773 -10.844 1 95.81 344 ASP B N 1
ATOM 7156 C CA . ASP B 1 344 ? 8.086 14.922 -9.93 1 95.81 344 ASP B CA 1
ATOM 7157 C C . ASP B 1 344 ? 7.211 14.438 -8.773 1 95.81 344 ASP B C 1
ATOM 7159 O O . ASP B 1 344 ? 6.734 15.25 -7.977 1 95.81 344 ASP B O 1
ATOM 7163 N N . PRO B 1 345 ? 7.051 13.133 -8.664 1 96.19 345 PRO B N 1
ATOM 7164 C CA . PRO B 1 345 ? 6.105 12.625 -7.672 1 96.19 345 PRO B CA 1
ATOM 7165 C C . PRO B 1 345 ? 6.531 12.93 -6.238 1 96.19 345 PRO B C 1
ATOM 7167 O O . PRO B 1 345 ? 5.68 13.133 -5.367 1 96.19 345 PRO B O 1
ATOM 7170 N N . LEU B 1 346 ? 7.793 12.969 -5.977 1 97.38 346 LEU B N 1
ATOM 7171 C CA . LEU B 1 346 ? 8.242 13.234 -4.617 1 97.38 346 LEU B CA 1
ATOM 7172 C C . LEU B 1 346 ? 7.969 14.688 -4.227 1 97.38 346 LEU B C 1
ATOM 7174 O O . LEU B 1 346 ? 7.512 14.953 -3.113 1 97.38 346 LEU B O 1
ATOM 7178 N N . ARG B 1 347 ? 8.242 15.656 -5.105 1 97.62 347 ARG B N 1
ATOM 7179 C CA . ARG B 1 347 ? 7.957 17.062 -4.852 1 97.62 347 ARG B CA 1
ATOM 7180 C C . ARG B 1 347 ? 6.465 17.297 -4.645 1 97.62 347 ARG B C 1
ATOM 7182 O O . ARG B 1 347 ? 6.066 18.078 -3.785 1 97.62 347 ARG B O 1
ATOM 7189 N N . ARG B 1 348 ? 5.723 16.609 -5.406 1 97.5 348 ARG B N 1
ATOM 7190 C CA . ARG B 1 348 ? 4.27 16.688 -5.266 1 97.5 348 ARG B CA 1
ATOM 7191 C C . ARG B 1 348 ? 3.822 16.156 -3.912 1 97.5 348 ARG B C 1
ATOM 7193 O O . ARG B 1 348 ? 3.033 16.797 -3.213 1 97.5 348 ARG B O 1
ATOM 7200 N N . ALA B 1 349 ? 4.32 14.977 -3.57 1 97.94 349 ALA B N 1
ATOM 7201 C CA . ALA B 1 349 ? 3.977 14.359 -2.291 1 97.94 349 ALA B CA 1
ATOM 7202 C C . ALA B 1 349 ? 4.395 15.25 -1.124 1 97.94 349 ALA B C 1
ATOM 7204 O O . ALA B 1 349 ? 3.654 15.391 -0.147 1 97.94 349 ALA B O 1
ATOM 7205 N N . ALA B 1 350 ? 5.559 15.852 -1.221 1 97.88 350 ALA B N 1
ATOM 7206 C CA . ALA B 1 350 ? 6.066 16.719 -0.166 1 97.88 350 ALA B CA 1
ATOM 7207 C C . ALA B 1 350 ? 5.16 17.938 0.033 1 97.88 350 ALA B C 1
ATOM 7209 O O . ALA B 1 350 ? 4.875 18.328 1.167 1 97.88 350 ALA B O 1
ATOM 7210 N N . TRP B 1 351 ? 4.703 18.484 -1.042 1 97.81 351 TRP B N 1
ATOM 7211 C CA . TRP B 1 351 ? 3.828 19.641 -0.952 1 97.81 351 TRP B CA 1
ATOM 7212 C C . TRP B 1 351 ? 2.533 19.297 -0.228 1 97.81 351 TRP B C 1
ATOM 7214 O O . TRP B 1 351 ? 2.09 20.031 0.657 1 97.81 351 TRP B O 1
ATOM 7224 N N . TRP B 1 352 ? 1.959 18.219 -0.607 1 97.94 352 TRP B N 1
ATOM 7225 C CA . TRP B 1 352 ? 0.699 17.797 0.005 1 97.94 352 TRP B CA 1
ATOM 7226 C C . TRP B 1 352 ? 0.886 17.5 1.489 1 97.94 352 TRP B C 1
ATOM 7228 O O . TRP B 1 352 ? 0.017 17.828 2.307 1 97.94 352 TRP B O 1
ATOM 7238 N N . GLN B 1 353 ? 1.995 16.859 1.851 1 97.38 353 GLN B N 1
ATOM 7239 C CA . GLN B 1 353 ? 2.264 16.594 3.258 1 97.38 353 GLN B CA 1
ATOM 7240 C C . GLN B 1 353 ? 2.438 17.875 4.047 1 97.38 353 GLN B C 1
ATOM 7242 O O . GLN B 1 353 ? 1.943 18 5.168 1 97.38 353 GLN B O 1
ATOM 7247 N N . TRP B 1 354 ? 3.15 18.781 3.451 1 97.31 354 TRP B N 1
ATOM 7248 C CA . TRP B 1 354 ? 3.328 20.094 4.062 1 97.31 354 TRP B CA 1
ATOM 7249 C C . TRP B 1 354 ? 1.986 20.797 4.258 1 97.31 354 TRP B C 1
ATOM 7251 O O . TRP B 1 354 ? 1.724 21.359 5.324 1 97.31 354 TRP B O 1
ATOM 7261 N N . LEU B 1 355 ? 1.144 20.734 3.287 1 96.94 355 LEU B N 1
ATOM 7262 C CA . LEU B 1 355 ? -0.158 21.391 3.369 1 96.94 355 LEU B CA 1
ATOM 7263 C C . LEU B 1 355 ? -0.995 20.797 4.496 1 96.94 355 LEU B C 1
ATOM 7265 O O . LEU B 1 355 ? -1.694 21.516 5.207 1 96.94 355 LEU B O 1
ATOM 7269 N N . ARG B 1 356 ? -0.979 19.5 4.594 1 96.5 356 ARG B N 1
ATOM 7270 C CA . ARG B 1 356 ? -1.728 18.828 5.656 1 96.5 356 ARG B CA 1
ATOM 7271 C C . ARG B 1 356 ? -1.276 19.312 7.031 1 96.5 356 ARG B C 1
ATOM 7273 O O . ARG B 1 356 ? -2.105 19.609 7.895 1 96.5 356 ARG B O 1
ATOM 7280 N N . GLN B 1 357 ? 0.018 19.406 7.223 1 95.12 357 GLN B N 1
ATOM 7281 C CA . GLN B 1 357 ? 0.547 19.875 8.5 1 95.12 357 GLN B CA 1
ATOM 7282 C C . GLN B 1 357 ? 0.193 21.344 8.734 1 95.12 357 GLN B C 1
ATOM 7284 O O . GLN B 1 357 ? -0.264 21.703 9.82 1 95.12 357 GLN B O 1
ATOM 7289 N N . ASP B 1 358 ? 0.362 22.109 7.727 1 95.25 358 ASP B N 1
ATOM 7290 C CA . ASP B 1 358 ? 0.072 23.531 7.859 1 95.25 358 ASP B CA 1
ATOM 7291 C C . ASP B 1 358 ? -1.414 23.766 8.125 1 95.25 358 ASP B C 1
ATOM 7293 O O . ASP B 1 358 ? -1.78 24.656 8.898 1 95.25 358 ASP B O 1
ATOM 7297 N N . SER B 1 359 ? -2.273 23.031 7.434 1 95.5 359 SER B N 1
ATOM 7298 C CA . SER B 1 359 ? -3.713 23.188 7.609 1 95.5 359 SER B CA 1
ATOM 7299 C C . SER B 1 359 ? -4.125 22.906 9.055 1 95.5 359 SER B C 1
ATOM 7301 O O . SER B 1 359 ? -4.973 23.609 9.602 1 95.5 359 SER B O 1
ATOM 7303 N N . TRP B 1 360 ? -3.559 21.938 9.633 1 93.69 360 TRP B N 1
ATOM 7304 C CA . TRP B 1 360 ? -3.885 21.641 11.023 1 93.69 360 TRP B CA 1
ATOM 7305 C C . TRP B 1 360 ? -3.453 22.766 11.945 1 93.69 360 TRP B C 1
ATOM 7307 O O . TRP B 1 360 ? -4.219 23.203 12.812 1 93.69 360 TRP B O 1
ATOM 7317 N N . VAL B 1 361 ? -2.242 23.266 11.75 1 91.75 361 VAL B N 1
ATOM 7318 C CA . VAL B 1 361 ? -1.738 24.344 12.586 1 91.75 361 VAL B CA 1
ATOM 7319 C C . VAL B 1 361 ? -2.59 25.594 12.367 1 91.75 361 VAL B C 1
ATOM 7321 O O . VAL B 1 361 ? -2.951 26.281 13.328 1 91.75 361 VAL B O 1
ATOM 7324 N N . ALA B 1 362 ? -2.881 25.828 11.109 1 92.62 362 ALA B N 1
ATOM 7325 C CA . ALA B 1 362 ? -3.707 26.984 10.781 1 92.62 362 ALA B CA 1
ATOM 7326 C C . ALA B 1 362 ? -5.066 26.906 11.461 1 92.62 362 ALA B C 1
ATOM 7328 O O . ALA B 1 362 ? -5.555 27.891 12.016 1 92.62 362 ALA B O 1
ATOM 7329 N N . PHE B 1 363 ? -5.676 25.797 11.516 1 93.44 363 PHE B N 1
ATOM 7330 C CA . PHE B 1 363 ? -6.965 25.562 12.156 1 93.44 363 PHE B CA 1
ATOM 7331 C C . PHE B 1 363 ? -6.883 25.812 13.656 1 93.44 363 PHE B C 1
ATOM 7333 O O . PHE B 1 363 ? -7.727 26.5 14.227 1 93.44 363 PHE B O 1
ATOM 7340 N N . ARG B 1 364 ? -5.871 25.297 14.234 1 88.94 364 ARG B N 1
ATOM 7341 C CA . ARG B 1 364 ? -5.723 25.391 15.68 1 88.94 364 ARG B CA 1
ATOM 7342 C C . ARG B 1 364 ? -5.41 26.828 16.109 1 88.94 364 ARG B C 1
ATOM 7344 O O . ARG B 1 364 ? -5.863 27.281 17.156 1 88.94 364 ARG B O 1
ATOM 7351 N N . GLU B 1 365 ? -4.656 27.516 15.234 1 87.75 365 GLU B N 1
ATOM 7352 C CA . GLU B 1 365 ? -4.207 28.859 15.586 1 87.75 365 GLU B CA 1
ATOM 7353 C C . GLU B 1 365 ? -5.191 29.922 15.094 1 87.75 365 GLU B C 1
ATOM 7355 O O . GLU B 1 365 ? -5.059 31.109 15.422 1 87.75 365 GLU B O 1
ATOM 7360 N N . GLY B 1 366 ? -6.152 29.578 14.312 1 89.69 366 GLY B N 1
ATOM 7361 C CA . GLY B 1 366 ? -7.105 30.531 13.766 1 89.69 366 GLY B CA 1
ATOM 7362 C C . GLY B 1 366 ? -6.5 31.453 12.734 1 89.69 366 GLY B C 1
ATOM 7363 O O . GLY B 1 366 ? -6.828 32.656 12.688 1 89.69 366 GLY B O 1
ATOM 7364 N N . ARG B 1 367 ? -5.559 31 11.969 1 89.25 367 ARG B N 1
ATOM 7365 C CA . ARG B 1 367 ? -4.934 31.75 10.891 1 89.25 367 ARG B CA 1
ATOM 7366 C C . ARG B 1 367 ? -5.203 31.109 9.531 1 89.25 367 ARG B C 1
ATOM 7368 O O . ARG B 1 367 ? -5.742 30 9.461 1 89.25 367 ARG B O 1
ATOM 7375 N N . ARG B 1 368 ? -4.762 31.766 8.484 1 91.69 368 ARG B N 1
ATOM 7376 C CA . ARG B 1 368 ? -4.918 31.234 7.133 1 91.69 368 ARG B CA 1
ATOM 7377 C C . ARG B 1 368 ? -3.768 30.297 6.777 1 91.69 368 ARG B C 1
ATOM 7379 O O . ARG B 1 368 ? -2.68 30.406 7.348 1 91.69 368 ARG B O 1
ATOM 7386 N N . VAL B 1 369 ? -4.027 29.375 5.895 1 93.88 369 VAL B N 1
ATOM 7387 C CA . VAL B 1 369 ? -3.016 28.438 5.406 1 93.88 369 VAL B CA 1
ATOM 7388 C C . VAL B 1 369 ? -1.973 29.188 4.586 1 93.88 369 VAL B C 1
ATOM 7390 O O . VAL B 1 369 ? -2.281 30.219 3.965 1 93.88 369 VAL B O 1
ATOM 7393 N N . LEU B 1 370 ? -0.756 28.672 4.473 1 91.69 370 LEU B N 1
ATOM 7394 C CA . LEU B 1 370 ? 0.386 29.391 3.914 1 91.69 370 LEU B CA 1
ATOM 7395 C C . LEU B 1 370 ? 0.425 29.25 2.396 1 91.69 370 LEU B C 1
ATOM 7397 O O . LEU B 1 370 ? 1.064 30.047 1.712 1 91.69 370 LEU B O 1
ATOM 7401 N N . THR B 1 371 ? -0.281 28.281 1.844 1 90.69 371 THR B N 1
ATOM 7402 C CA . THR B 1 371 ? -0.124 28 0.422 1 90.69 371 THR B CA 1
ATOM 7403 C C . THR B 1 371 ? -0.68 29.141 -0.422 1 90.69 371 THR B C 1
ATOM 7405 O O . THR B 1 371 ? -1.706 29.734 -0.078 1 90.69 371 THR B O 1
ATOM 7408 N N . ILE B 1 372 ? 0.026 29.438 -1.538 1 88.94 372 ILE B N 1
ATOM 7409 C CA . ILE B 1 372 ? -0.404 30.438 -2.506 1 88.94 372 ILE B CA 1
ATOM 7410 C C . ILE B 1 372 ? -0.76 29.766 -3.828 1 88.94 372 ILE B C 1
ATOM 7412 O O . ILE B 1 372 ? -1.152 30.422 -4.789 1 88.94 372 ILE B O 1
ATOM 7416 N N . TRP B 1 373 ? -0.567 28.484 -3.857 1 91.38 373 TRP B N 1
ATOM 7417 C CA . TRP B 1 373 ? -0.783 27.734 -5.086 1 91.38 373 TRP B CA 1
ATOM 7418 C C . TRP B 1 373 ? -2.262 27.406 -5.27 1 91.38 373 TRP B C 1
ATOM 7420 O O . TRP B 1 373 ? -2.973 27.141 -4.297 1 91.38 373 TRP B O 1
ATOM 7430 N N . ARG B 1 374 ? -2.613 27.375 -6.59 1 90.5 374 ARG B N 1
ATOM 7431 C CA . ARG B 1 374 ? -3.967 26.984 -6.961 1 90.5 374 ARG B CA 1
ATOM 7432 C C . ARG B 1 374 ? -3.945 25.812 -7.949 1 90.5 374 ARG B C 1
ATOM 7434 O O . ARG B 1 374 ? -3.135 25.797 -8.883 1 90.5 374 ARG B O 1
ATOM 7441 N N . PRO B 1 375 ? -4.91 24.875 -7.641 1 92.56 375 PRO B N 1
ATOM 7442 C CA . PRO B 1 375 ? -4.973 23.75 -8.586 1 92.56 375 PRO B CA 1
ATOM 7443 C C . PRO B 1 375 ? -5.352 24.203 -10 1 92.56 375 PRO B C 1
ATOM 7445 O O . PRO B 1 375 ? -6.176 25.094 -10.164 1 92.56 375 PRO B O 1
ATOM 7448 N N . THR B 1 376 ? -4.797 23.531 -10.977 1 92.25 376 THR B N 1
ATOM 7449 C CA . THR B 1 376 ? -5.066 23.891 -12.367 1 92.25 376 THR B CA 1
ATOM 7450 C C . THR B 1 376 ? -5.945 22.844 -13.039 1 92.25 376 THR B C 1
ATOM 7452 O O . THR B 1 376 ? -6.598 23.125 -14.047 1 92.25 376 THR B O 1
ATOM 7455 N N . LYS B 1 377 ? -5.984 21.703 -12.539 1 93.38 377 LYS B N 1
ATOM 7456 C CA . LYS B 1 377 ? -6.781 20.641 -13.141 1 93.38 377 LYS B CA 1
ATOM 7457 C C . LYS B 1 377 ? -8.242 20.719 -12.695 1 93.38 377 LYS B C 1
ATOM 7459 O O . LYS B 1 377 ? -8.523 21.031 -11.531 1 93.38 377 LYS B O 1
ATOM 7464 N N . ARG B 1 378 ? -9.195 20.453 -13.664 1 93.62 378 ARG B N 1
ATOM 7465 C CA . ARG B 1 378 ? -10.617 20.375 -13.336 1 93.62 378 ARG B CA 1
ATOM 7466 C C . ARG B 1 378 ? -10.93 19.094 -12.562 1 93.62 378 ARG B C 1
ATOM 7468 O O . ARG B 1 378 ? -10.25 18.078 -12.719 1 93.62 378 ARG B O 1
ATOM 7475 N N . LEU B 1 379 ? -11.953 19.109 -11.695 1 94.81 379 LEU B N 1
ATOM 7476 C CA . LEU B 1 379 ? -12.367 17.953 -10.898 1 94.81 379 LEU B CA 1
ATOM 7477 C C . LEU B 1 379 ? -12.625 16.734 -11.789 1 94.81 379 LEU B C 1
ATOM 7479 O O . LEU B 1 379 ? -12.219 15.625 -11.453 1 94.81 379 LEU B O 1
ATOM 7483 N N . MET B 1 380 ? -13.172 16.875 -12.969 1 91.44 380 MET B N 1
ATOM 7484 C CA . MET B 1 380 ? -13.578 15.781 -13.844 1 91.44 380 MET B CA 1
ATOM 7485 C C . MET B 1 380 ? -12.367 15.125 -14.492 1 91.44 380 MET B C 1
ATOM 7487 O O . MET B 1 380 ? -12.461 14.008 -15.016 1 91.44 380 MET B O 1
ATOM 7491 N N . ASP B 1 381 ? -11.297 15.852 -14.445 1 93.56 381 ASP B N 1
ATOM 7492 C CA . ASP B 1 381 ? -10.078 15.328 -15.062 1 93.56 381 ASP B CA 1
ATOM 7493 C C . ASP B 1 381 ? -9.227 14.57 -14.039 1 93.56 381 ASP B C 1
ATOM 7495 O O . ASP B 1 381 ? -8.195 13.992 -14.383 1 93.56 381 ASP B O 1
ATOM 7499 N N . LEU B 1 382 ? -9.688 14.531 -12.836 1 95.56 382 LEU B N 1
ATOM 7500 C CA . LEU B 1 382 ? -8.891 13.922 -11.773 1 95.56 382 LEU B CA 1
ATOM 7501 C C . LEU B 1 382 ? -9.211 12.438 -11.633 1 95.56 382 LEU B C 1
ATOM 7503 O O . LEU B 1 382 ? -10.352 12.023 -11.852 1 95.56 382 LEU B O 1
ATOM 7507 N N . THR B 1 383 ? -8.156 11.656 -11.383 1 93.62 383 THR B N 1
ATOM 7508 C CA . THR B 1 383 ? -8.352 10.281 -10.953 1 93.62 383 THR B CA 1
ATOM 7509 C C . THR B 1 383 ? -8.953 10.227 -9.547 1 93.62 383 THR B C 1
ATOM 7511 O O . THR B 1 383 ? -8.984 11.242 -8.844 1 93.62 383 THR B O 1
ATOM 7514 N N . PRO B 1 384 ? -9.445 9.094 -9.117 1 95 384 PRO B N 1
ATOM 7515 C CA . PRO B 1 384 ? -9.953 8.977 -7.75 1 95 384 PRO B CA 1
ATOM 7516 C C . PRO B 1 384 ? -8.922 9.406 -6.707 1 95 384 PRO B C 1
ATOM 7518 O O . PRO B 1 384 ? -9.266 10.086 -5.738 1 95 384 PRO B O 1
ATOM 7521 N N . ASP B 1 385 ? -7.703 9.078 -6.91 1 95.56 385 ASP B N 1
ATOM 7522 C CA . ASP B 1 385 ? -6.652 9.508 -5.992 1 95.56 385 ASP B CA 1
ATOM 7523 C C . ASP B 1 385 ? -6.473 11.023 -6.035 1 95.56 385 ASP B C 1
ATOM 7525 O O . ASP B 1 385 ? -6.223 11.656 -5.008 1 95.56 385 ASP B O 1
ATOM 7529 N N . GLY B 1 386 ? -6.582 11.547 -7.262 1 96.31 386 GLY B N 1
ATOM 7530 C CA . GLY B 1 386 ? -6.52 12.992 -7.391 1 96.31 386 GLY B CA 1
ATOM 7531 C C . GLY B 1 386 ? -7.637 13.703 -6.656 1 96.31 386 GLY B C 1
ATOM 7532 O O . GLY B 1 386 ? -7.418 14.758 -6.055 1 96.31 386 GLY B O 1
ATOM 7533 N N . LEU B 1 387 ? -8.781 13.125 -6.664 1 97.69 387 LEU B N 1
ATOM 7534 C CA . LEU B 1 387 ? -9.922 13.688 -5.945 1 97.69 387 LEU B CA 1
ATOM 7535 C C . LEU B 1 387 ? -9.695 13.641 -4.438 1 97.69 387 LEU B C 1
ATOM 7537 O O . LEU B 1 387 ? -10.039 14.586 -3.721 1 97.69 387 LEU B O 1
ATOM 7541 N N . ALA B 1 388 ? -9.078 12.562 -4.039 1 97.81 388 ALA B N 1
ATOM 7542 C CA . ALA B 1 388 ? -8.797 12.414 -2.613 1 97.81 388 ALA B CA 1
ATOM 7543 C C . ALA B 1 388 ? -7.809 13.484 -2.141 1 97.81 388 ALA B C 1
ATOM 7545 O O . ALA B 1 388 ? -7.863 13.922 -0.988 1 97.81 388 ALA B O 1
ATOM 7546 N N . LEU B 1 389 ? -6.965 13.938 -2.99 1 97.38 389 LEU B N 1
ATOM 7547 C CA . LEU B 1 389 ? -6.012 14.984 -2.656 1 97.38 389 LEU B CA 1
ATOM 7548 C C . LEU B 1 389 ? -6.66 16.359 -2.77 1 97.38 389 LEU B C 1
ATOM 7550 O O . LEU B 1 389 ? -6.418 17.234 -1.938 1 97.38 389 LEU B O 1
ATOM 7554 N N . ARG B 1 390 ? -7.5 16.531 -3.723 1 96.88 390 ARG B N 1
ATOM 7555 C CA . ARG B 1 390 ? -8.102 17.828 -4 1 96.88 390 ARG B CA 1
ATOM 7556 C C . ARG B 1 390 ? -8.922 18.328 -2.811 1 96.88 390 ARG B C 1
ATOM 7558 O O . ARG B 1 390 ? -8.914 19.516 -2.496 1 96.88 390 ARG B O 1
ATOM 7565 N N . ILE B 1 391 ? -9.57 17.453 -2.188 1 98 391 ILE B N 1
ATOM 7566 C CA . ILE B 1 391 ? -10.438 17.844 -1.084 1 98 391 ILE B CA 1
ATOM 7567 C C . ILE B 1 391 ? -9.594 18.391 0.065 1 98 391 ILE B C 1
ATOM 7569 O O . ILE B 1 391 ? -10.062 19.219 0.848 1 98 391 ILE B O 1
ATOM 7573 N N . VAL B 1 392 ? -8.344 17.969 0.179 1 97.62 392 VAL B N 1
ATOM 7574 C CA . VAL B 1 392 ? -7.445 18.5 1.191 1 97.62 392 VAL B CA 1
ATOM 7575 C C . VAL B 1 392 ? -7.191 19.984 0.921 1 97.62 392 VAL B C 1
ATOM 7577 O O . VAL B 1 392 ? -7.172 20.797 1.85 1 97.62 392 VAL B O 1
ATOM 7580 N N . TYR B 1 393 ? -7.035 20.281 -0.297 1 96.75 393 TYR B N 1
ATOM 7581 C CA . TYR B 1 393 ? -6.871 21.672 -0.684 1 96.75 393 TYR B CA 1
ATOM 7582 C C . TYR B 1 393 ? -8.133 22.484 -0.382 1 96.75 393 TYR B C 1
ATOM 7584 O O . TYR B 1 393 ? -8.062 23.562 0.194 1 96.75 393 TYR B O 1
ATOM 7592 N N . ILE B 1 394 ? -9.258 21.969 -0.785 1 97.19 394 ILE B N 1
ATOM 7593 C CA . ILE B 1 394 ? -10.523 22.656 -0.561 1 97.19 394 ILE B CA 1
ATOM 7594 C C . ILE B 1 394 ? -10.742 22.859 0.937 1 97.19 394 ILE B C 1
ATOM 7596 O O . ILE B 1 394 ? -11.18 23.938 1.366 1 97.19 394 ILE B O 1
ATOM 7600 N N . CYS B 1 395 ? -10.438 21.844 1.634 1 97.56 395 CYS B N 1
ATOM 7601 C CA . CYS B 1 395 ? -10.539 21.953 3.084 1 97.56 395 CYS B CA 1
ATOM 7602 C C . CYS B 1 395 ? -9.641 23.062 3.613 1 97.56 395 CYS B C 1
ATOM 7604 O O . CYS B 1 395 ? -10.023 23.797 4.531 1 97.56 395 CYS B O 1
ATOM 7606 N N . GLY B 1 396 ? -8.43 23.156 3.057 1 96.31 396 GLY B N 1
ATOM 7607 C CA . GLY B 1 396 ? -7.551 24.25 3.414 1 96.31 396 GLY B CA 1
ATOM 7608 C C . GLY B 1 396 ? -8.18 25.625 3.207 1 96.31 396 GLY B C 1
ATOM 7609 O O . GLY B 1 396 ? -8 26.531 4.027 1 96.31 396 GLY B O 1
ATOM 7610 N N . ARG B 1 397 ? -8.969 25.75 2.201 1 95.44 397 ARG B N 1
ATOM 7611 C CA . ARG B 1 397 ? -9.656 27.016 1.931 1 95.44 397 ARG B CA 1
ATOM 7612 C C . ARG B 1 397 ? -10.781 27.25 2.932 1 95.44 397 ARG B C 1
ATOM 7614 O O . ARG B 1 397 ? -11.062 28.391 3.297 1 95.44 397 ARG B O 1
ATOM 7621 N N . CYS B 1 398 ? -11.406 26.219 3.281 1 96.94 398 CYS B N 1
ATOM 7622 C CA . CYS B 1 398 ? -12.422 26.344 4.32 1 96.94 398 CYS B CA 1
ATOM 7623 C C . CYS B 1 398 ? -11.805 26.812 5.633 1 96.94 398 CYS B C 1
ATOM 7625 O O . CYS B 1 398 ? -12.406 27.594 6.363 1 96.94 398 CYS B O 1
ATOM 7627 N N . ILE B 1 399 ? -10.633 26.344 5.895 1 96.44 399 ILE B N 1
ATOM 7628 C CA . ILE B 1 399 ? -9.906 26.766 7.082 1 96.44 399 ILE B CA 1
ATOM 7629 C C . ILE B 1 399 ? -9.555 28.25 6.969 1 96.44 399 ILE B C 1
ATOM 7631 O O . ILE B 1 399 ? -9.641 28.984 7.949 1 96.44 399 ILE B O 1
ATOM 7635 N N . ASP B 1 400 ? -9.227 28.672 5.762 1 93.38 400 ASP B N 1
ATOM 7636 C CA . ASP B 1 400 ? -8.969 30.078 5.512 1 93.38 400 ASP B CA 1
ATOM 7637 C C . ASP B 1 400 ? -10.188 30.938 5.867 1 93.38 400 ASP B C 1
ATOM 7639 O O . ASP B 1 400 ? -10.047 32 6.465 1 93.38 400 ASP B O 1
ATOM 7643 N N . PHE B 1 401 ? -11.328 30.531 5.492 1 93.44 401 PHE B N 1
ATOM 7644 C CA . PHE B 1 401 ? -12.578 31.25 5.754 1 93.44 401 PHE B CA 1
ATOM 7645 C C . PHE B 1 401 ? -12.836 31.344 7.254 1 93.44 401 PHE B C 1
ATOM 7647 O O . PHE B 1 401 ? -13.32 32.375 7.738 1 93.44 401 PHE B O 1
ATOM 7654 N N . ALA B 1 402 ? -12.523 30.266 7.926 1 93.19 402 ALA B N 1
ATOM 7655 C CA . ALA B 1 402 ? -12.789 30.203 9.359 1 93.19 402 ALA B CA 1
ATOM 7656 C C . ALA B 1 402 ? -11.766 31.016 10.148 1 93.19 402 ALA B C 1
ATOM 7658 O O . ALA B 1 402 ? -11.93 31.234 11.344 1 93.19 402 ALA B O 1
ATOM 7659 N N . ALA B 1 403 ? -10.773 31.5 9.484 1 90.38 403 ALA B N 1
ATOM 7660 C CA . ALA B 1 403 ? -9.695 32.219 10.156 1 90.38 403 ALA B CA 1
ATOM 7661 C C . ALA B 1 403 ? -10.203 33.562 10.703 1 90.38 403 ALA B C 1
ATOM 7663 O O . ALA B 1 403 ? -11.156 34.125 10.18 1 90.38 403 ALA B O 1
ATOM 7664 N N . THR B 1 404 ? -9.648 34.031 11.75 1 80.5 404 THR B N 1
ATOM 7665 C CA . THR B 1 404 ? -10.117 35.219 12.469 1 80.5 404 THR B CA 1
ATOM 7666 C C . THR B 1 404 ? -9.305 36.438 12.078 1 80.5 404 THR B C 1
ATOM 7668 O O . THR B 1 404 ? -9.562 37.562 12.562 1 80.5 404 THR B O 1
ATOM 7671 N N . GLU B 1 405 ? -8.445 36.344 11.281 1 68.56 405 GLU B N 1
ATOM 7672 C CA . GLU B 1 405 ? -7.516 37.438 10.984 1 68.56 405 GLU B CA 1
ATOM 7673 C C . GLU B 1 405 ? -8.234 38.594 10.32 1 68.56 405 GLU B C 1
ATOM 7675 O O . GLU B 1 405 ? -7.977 39.75 10.656 1 68.56 405 GLU B O 1
ATOM 7680 N N . LYS B 1 406 ? -9.039 38.312 9.273 1 63.19 406 LYS B N 1
ATOM 7681 C CA . LYS B 1 406 ? -9.633 39.406 8.531 1 63.19 406 LYS B CA 1
ATOM 7682 C C . LYS B 1 406 ? -11.148 39.469 8.727 1 63.19 406 LYS B C 1
ATOM 7684 O O . LYS B 1 406 ? -11.82 38.438 8.664 1 63.19 406 LYS B O 1
ATOM 7689 N N . LYS B 1 407 ? -11.516 40.656 9.086 1 67.38 407 LYS B N 1
ATOM 7690 C CA . LYS B 1 407 ? -12.945 40.875 9.281 1 67.38 407 LYS B CA 1
ATOM 7691 C C . LYS B 1 407 ? -13.594 41.469 8.023 1 67.38 407 LYS B C 1
ATOM 7693 O O . LYS B 1 407 ? -13.211 42.531 7.566 1 67.38 407 LYS B O 1
ATOM 7698 N N . TYR B 1 408 ? -14.219 40.562 7.328 1 77.62 408 TYR B N 1
ATOM 7699 C CA . TYR B 1 408 ? -14.992 41 6.164 1 77.62 408 TYR B CA 1
ATOM 7700 C C . TYR B 1 408 ? -16.422 41.344 6.559 1 77.62 408 TYR B C 1
ATOM 7702 O O . TYR B 1 408 ? -16.875 40.969 7.641 1 77.62 408 TYR B O 1
ATOM 7710 N N . ASP B 1 409 ? -16.953 42.188 5.645 1 82.81 409 ASP B N 1
ATOM 7711 C CA . ASP B 1 409 ? -18.359 42.469 5.879 1 82.81 409 ASP B CA 1
ATOM 7712 C C . ASP B 1 409 ? -19.219 41.219 5.77 1 82.81 409 ASP B C 1
ATOM 7714 O O . ASP B 1 409 ? -18.812 40.25 5.152 1 82.81 409 ASP B O 1
ATOM 7718 N N . ILE B 1 410 ? -20.312 41.312 6.332 1 87.19 410 ILE B N 1
ATOM 7719 C CA . ILE B 1 410 ? -21.203 40.156 6.465 1 87.19 410 ILE B CA 1
ATOM 7720 C C . ILE B 1 410 ? -21.609 39.656 5.082 1 87.19 410 ILE B C 1
ATOM 7722 O O . ILE B 1 410 ? -21.688 38.438 4.848 1 87.19 410 ILE B O 1
ATOM 7726 N N . ALA B 1 411 ? -21.906 40.5 4.188 1 86.56 411 ALA B N 1
ATOM 7727 C CA . ALA B 1 411 ? -22.328 40.125 2.842 1 86.56 411 ALA B CA 1
ATOM 7728 C C . ALA B 1 411 ? -21.234 39.344 2.115 1 86.56 411 ALA B C 1
ATOM 7730 O O . ALA B 1 411 ? -21.531 38.344 1.454 1 86.56 411 ALA B O 1
ATOM 7731 N N . THR B 1 412 ? -20.062 39.875 2.213 1 87.56 412 THR B N 1
ATOM 7732 C CA . THR B 1 412 ? -18.922 39.219 1.6 1 87.56 412 THR B CA 1
ATOM 7733 C C . THR B 1 412 ? -18.719 37.812 2.205 1 87.56 412 THR B C 1
ATOM 7735 O O . THR B 1 412 ? -18.453 36.844 1.489 1 87.56 412 THR B O 1
ATOM 7738 N N . ARG B 1 413 ? -18.906 37.719 3.469 1 90.56 413 ARG B N 1
ATOM 7739 C CA . ARG B 1 413 ? -18.734 36.438 4.16 1 90.56 413 ARG B CA 1
ATOM 7740 C C . ARG B 1 413 ? -19.797 35.438 3.725 1 90.56 413 ARG B C 1
ATOM 7742 O O . ARG B 1 413 ? -19.516 34.25 3.576 1 90.56 413 ARG B O 1
ATOM 7749 N N . ILE B 1 414 ? -20.938 35.906 3.559 1 89.88 414 ILE B N 1
ATOM 7750 C CA . ILE B 1 414 ? -22.016 35.062 3.105 1 89.88 414 ILE B CA 1
ATOM 7751 C C . ILE B 1 414 ? -21.703 34.531 1.705 1 89.88 414 ILE B C 1
ATOM 7753 O O . ILE B 1 414 ? -21.891 33.344 1.422 1 89.88 414 ILE B O 1
ATOM 7757 N N . GLU B 1 415 ? -21.203 35.344 0.874 1 89.19 415 GLU B N 1
ATOM 7758 C CA . GLU B 1 415 ? -20.859 34.969 -0.491 1 89.19 415 GLU B CA 1
ATOM 7759 C C . GLU B 1 415 ? -19.719 33.969 -0.508 1 89.19 415 GLU B C 1
ATOM 7761 O O . GLU B 1 415 ? -19.75 32.969 -1.247 1 89.19 415 GLU B O 1
ATOM 7766 N N . GLN B 1 416 ? -18.703 34.281 0.249 1 91.19 416 GLN B N 1
ATOM 7767 C CA . GLN B 1 416 ? -17.562 33.375 0.345 1 91.19 416 GLN B CA 1
ATOM 7768 C C . GLN B 1 416 ? -18 32 0.83 1 91.19 416 GLN B C 1
ATOM 7770 O O . GLN B 1 416 ? -17.562 30.984 0.286 1 91.19 416 GLN B O 1
ATOM 7775 N N . ALA B 1 417 ? -18.844 31.953 1.854 1 94 417 ALA B N 1
ATOM 7776 C CA . ALA B 1 417 ? -19.359 30.688 2.377 1 94 417 ALA B CA 1
ATOM 7777 C C . ALA B 1 417 ? -20.109 29.922 1.298 1 94 417 ALA B C 1
ATOM 7779 O O . ALA B 1 417 ? -19.938 28.703 1.171 1 94 417 ALA B O 1
ATOM 7780 N N . GLY B 1 418 ? -20.891 30.656 0.587 1 92.25 418 GLY B N 1
ATOM 7781 C CA . GLY B 1 418 ? -21.641 30.047 -0.496 1 92.25 418 GLY B CA 1
ATOM 7782 C C . GLY B 1 418 ? -20.75 29.406 -1.548 1 92.25 418 GLY B C 1
ATOM 7783 O O . GLY B 1 418 ? -21.031 28.312 -2.027 1 92.25 418 GLY B O 1
ATOM 7784 N N . LYS B 1 419 ? -19.719 30.078 -1.908 1 94 419 LYS B N 1
ATOM 7785 C CA . LYS B 1 419 ? -18.781 29.578 -2.896 1 94 419 LYS B CA 1
ATOM 7786 C C . LYS B 1 419 ? -18.078 28.312 -2.391 1 94 419 LYS B C 1
ATOM 7788 O O . LYS B 1 419 ? -17.875 27.359 -3.15 1 94 419 LYS B O 1
ATOM 7793 N N . LEU B 1 420 ? -17.672 28.312 -1.138 1 96.38 420 LEU B N 1
ATOM 7794 C CA . LEU B 1 420 ? -16.984 27.172 -0.548 1 96.38 420 LEU B CA 1
ATOM 7795 C C . LEU B 1 420 ? -17.922 25.953 -0.467 1 96.38 420 LEU B C 1
ATOM 7797 O O . LEU B 1 420 ? -17.516 24.844 -0.788 1 96.38 420 LEU B O 1
ATOM 7801 N N . LEU B 1 421 ? -19.172 26.203 -0.028 1 96.25 421 LEU B N 1
ATOM 7802 C CA . LEU B 1 421 ? -20.141 25.125 0.055 1 96.25 421 LEU B CA 1
ATOM 7803 C C . LEU B 1 421 ? -20.422 24.547 -1.327 1 96.25 421 LEU B C 1
ATOM 7805 O O . LEU B 1 421 ? -20.594 23.328 -1.474 1 96.25 421 LEU B O 1
ATOM 7809 N N . GLN B 1 422 ? -20.438 25.406 -2.285 1 95 422 GLN B N 1
ATOM 7810 C CA . GLN B 1 422 ? -20.625 24.938 -3.652 1 95 422 GLN B CA 1
ATOM 7811 C C . GLN B 1 422 ? -19.438 24.094 -4.113 1 95 422 GLN B C 1
ATOM 7813 O O . GLN B 1 422 ? -19.609 23.062 -4.777 1 95 422 GLN B O 1
ATOM 7818 N N . ALA B 1 423 ? -18.219 24.562 -3.82 1 95.75 423 ALA B N 1
ATOM 7819 C CA . ALA B 1 423 ? -17.031 23.812 -4.176 1 95.75 423 ALA B CA 1
ATOM 7820 C C . ALA B 1 423 ? -17.047 22.422 -3.539 1 95.75 423 ALA B C 1
ATOM 7822 O O . ALA B 1 423 ? -16.688 21.438 -4.18 1 95.75 423 ALA B O 1
ATOM 7823 N N . LEU B 1 424 ? -17.422 22.344 -2.305 1 97.88 424 LEU B N 1
ATOM 7824 C CA . LEU B 1 424 ? -17.547 21.078 -1.604 1 97.88 424 LEU B CA 1
ATOM 7825 C C . LEU B 1 424 ? -18.562 20.172 -2.289 1 97.88 424 LEU B C 1
ATOM 7827 O O . LEU B 1 424 ? -18.297 18.984 -2.523 1 97.88 424 LEU B O 1
ATOM 7831 N N . GLU B 1 425 ? -19.656 20.75 -2.623 1 96.56 425 GLU B N 1
ATOM 7832 C CA . GLU B 1 425 ? -20.719 19.953 -3.258 1 96.56 425 GLU B CA 1
ATOM 7833 C C . GLU B 1 425 ? -20.297 19.484 -4.645 1 96.56 425 GLU B C 1
ATOM 7835 O O . GLU B 1 425 ? -20.625 18.359 -5.047 1 96.56 425 GLU B O 1
ATOM 7840 N N . ASP B 1 426 ? -19.641 20.359 -5.359 1 96.12 426 ASP B N 1
ATOM 7841 C CA . ASP B 1 426 ? -19.125 19.953 -6.66 1 96.12 426 ASP B CA 1
ATOM 7842 C C . ASP B 1 426 ? -18.172 18.766 -6.527 1 96.12 426 ASP B C 1
ATOM 7844 O O . ASP B 1 426 ? -18.219 17.844 -7.344 1 96.12 426 ASP B O 1
ATOM 7848 N N . TRP B 1 427 ? -17.312 18.797 -5.582 1 97.69 427 TRP B N 1
ATOM 7849 C CA . TRP B 1 427 ? -16.391 17.688 -5.328 1 97.69 427 TRP B CA 1
ATOM 7850 C C . TRP B 1 427 ? -17.172 16.406 -5.031 1 97.69 427 TRP B C 1
ATOM 7852 O O . TRP B 1 427 ? -16.859 15.344 -5.582 1 97.69 427 TRP B O 1
ATOM 7862 N N . ARG B 1 428 ? -18.125 16.469 -4.156 1 97.62 428 ARG B N 1
ATOM 7863 C CA . ARG B 1 428 ? -18.938 15.305 -3.775 1 97.62 428 ARG B CA 1
ATOM 7864 C C . ARG B 1 428 ? -19.609 14.688 -4.992 1 97.62 428 ARG B C 1
ATOM 7866 O O . ARG B 1 428 ? -19.641 13.461 -5.141 1 97.62 428 ARG B O 1
ATOM 7873 N N . LYS B 1 429 ? -20.094 15.5 -5.832 1 95.38 429 LYS B N 1
ATOM 7874 C CA . LYS B 1 429 ? -20.812 15.047 -7.012 1 95.38 429 LYS B CA 1
ATOM 7875 C C . LYS B 1 429 ? -19.875 14.375 -8.008 1 95.38 429 LYS B C 1
ATOM 7877 O O . LYS B 1 429 ? -20.312 13.539 -8.812 1 95.38 429 LYS B O 1
ATOM 7882 N N . ALA B 1 430 ? -18.641 14.719 -7.934 1 95.62 430 ALA B N 1
ATOM 7883 C CA . ALA B 1 430 ? -17.656 14.188 -8.875 1 95.62 430 ALA B CA 1
ATOM 7884 C C . ALA B 1 430 ? -17.141 12.828 -8.414 1 95.62 430 ALA B C 1
ATOM 7886 O O . ALA B 1 430 ? -16.422 12.141 -9.148 1 95.62 430 ALA B O 1
ATOM 7887 N N . LEU B 1 431 ? -17.484 12.359 -7.242 1 97.31 431 LEU B N 1
ATOM 7888 C CA . LEU B 1 431 ? -16.906 11.156 -6.656 1 97.31 431 LEU B CA 1
ATOM 7889 C C . LEU B 1 431 ? -17.422 9.906 -7.359 1 97.31 431 LEU B C 1
ATOM 7891 O O . LEU B 1 431 ? -18.625 9.781 -7.609 1 97.31 431 LEU B O 1
ATOM 7895 N N . PRO B 1 432 ? -16.531 9.047 -7.762 1 93.88 432 PRO B N 1
ATOM 7896 C CA . PRO B 1 432 ? -16.984 7.734 -8.234 1 93.88 432 PRO B CA 1
ATOM 7897 C C . PRO B 1 432 ? -17.516 6.852 -7.109 1 93.88 432 PRO B C 1
ATOM 7899 O O . PRO B 1 432 ? -17.422 7.219 -5.934 1 93.88 432 PRO B O 1
ATOM 7902 N N . SER B 1 433 ? -17.984 5.676 -7.48 1 90.69 433 SER B N 1
ATOM 7903 C CA . SER B 1 433 ? -18.625 4.766 -6.535 1 90.69 433 SER B CA 1
ATOM 7904 C C . SER B 1 433 ? -17.609 4.172 -5.566 1 90.69 433 SER B C 1
ATOM 7906 O O . SER B 1 433 ? -17.984 3.664 -4.504 1 90.69 433 SER B O 1
ATOM 7908 N N . SER B 1 434 ? -16.359 4.297 -5.902 1 92.12 434 SER B N 1
ATOM 7909 C CA . SER B 1 434 ? -15.305 3.725 -5.062 1 92.12 434 SER B CA 1
ATOM 7910 C C . SER B 1 434 ? -15.227 4.434 -3.717 1 92.12 434 SER B C 1
ATOM 7912 O O . SER B 1 434 ? -14.617 3.92 -2.773 1 92.12 434 SER B O 1
ATOM 7914 N N . PHE B 1 435 ? -15.836 5.59 -3.576 1 96.69 435 PHE B N 1
ATOM 7915 C CA . PHE B 1 435 ? -15.805 6.344 -2.33 1 96.69 435 PHE B CA 1
ATOM 7916 C C . PHE B 1 435 ? -16.969 5.945 -1.425 1 96.69 435 PHE B C 1
ATOM 7918 O O . PHE B 1 435 ? -17.031 6.383 -0.274 1 96.69 435 PHE B O 1
ATOM 7925 N N . GLN B 1 436 ? -17.797 5.07 -1.888 1 95.69 436 GLN B N 1
ATOM 7926 C CA . GLN B 1 436 ? -18.953 4.641 -1.104 1 95.69 436 GLN B CA 1
ATOM 7927 C C . GLN B 1 436 ? -18.547 3.617 -0.046 1 95.69 436 GLN B C 1
ATOM 7929 O O . GLN B 1 436 ? -17.594 2.857 -0.241 1 95.69 436 GLN B O 1
ATOM 7934 N N . PRO B 1 437 ? -19.266 3.594 1.055 1 96.19 437 PRO B N 1
ATOM 7935 C CA . PRO B 1 437 ? -18.938 2.635 2.113 1 96.19 437 PRO B CA 1
ATOM 7936 C C . PRO B 1 437 ? -19.109 1.184 1.663 1 96.19 437 PRO B C 1
ATOM 7938 O O . PRO B 1 437 ? -20.031 0.867 0.906 1 96.19 437 PRO B O 1
ATOM 7941 N N . LEU B 1 438 ? -18.219 0.349 2.092 1 96.31 438 LEU B N 1
ATOM 7942 C CA . LEU B 1 438 ? -18.328 -1.094 1.907 1 96.31 438 LEU B CA 1
ATOM 7943 C C . LEU B 1 438 ? -19.297 -1.694 2.914 1 96.31 438 LEU B C 1
ATOM 7945 O O . LEU B 1 438 ? -19.875 -2.76 2.674 1 96.31 438 LEU B O 1
ATOM 7949 N N . TYR B 1 439 ? -19.391 -1.005 4.047 1 95.69 439 TYR B N 1
ATOM 7950 C CA . TYR B 1 439 ? -20.203 -1.5 5.148 1 95.69 439 TYR B CA 1
ATOM 7951 C C . TYR B 1 439 ? -20.734 -0.349 5.996 1 95.69 439 TYR B C 1
ATOM 7953 O O . TYR B 1 439 ? -20.031 0.635 6.23 1 95.69 439 TYR B O 1
ATOM 7961 N N . GLN B 1 440 ? -21.938 -0.452 6.383 1 93.88 440 GLN B N 1
ATOM 7962 C CA . GLN B 1 440 ? -22.562 0.418 7.371 1 93.88 440 GLN B CA 1
ATOM 7963 C C . GLN B 1 440 ? -23.25 -0.395 8.477 1 93.88 440 GLN B C 1
ATOM 7965 O O . GLN B 1 440 ? -24.031 -1.304 8.188 1 93.88 440 GLN B O 1
ATOM 7970 N N . GLY B 1 441 ? -22.906 -0.043 9.625 1 90.75 441 GLY B N 1
ATOM 7971 C CA . GLY B 1 441 ? -23.453 -0.777 10.758 1 90.75 441 GLY B CA 1
ATOM 7972 C C . GLY B 1 441 ? -24.969 -0.717 10.836 1 90.75 441 GLY B C 1
ATOM 7973 O O . GLY B 1 441 ? -25.594 0.065 10.125 1 90.75 441 GLY B O 1
ATOM 7974 N N . PRO B 1 442 ? -25.5 -1.588 11.703 1 88.5 442 PRO B N 1
ATOM 7975 C CA . PRO B 1 442 ? -26.953 -1.607 11.875 1 88.5 442 PRO B CA 1
ATOM 7976 C C . PRO B 1 442 ? -27.5 -0.326 12.508 1 88.5 442 PRO B C 1
ATOM 7978 O O . PRO B 1 442 ? -26.719 0.525 12.945 1 88.5 442 PRO B O 1
ATOM 7981 N N . GLN B 1 443 ? -28.75 -0.3 12.508 1 87.5 443 GLN B N 1
ATOM 7982 C CA . GLN B 1 443 ? -29.406 0.858 13.109 1 87.5 443 GLN B CA 1
ATOM 7983 C C . GLN B 1 443 ? -29.047 0.996 14.586 1 87.5 443 GLN B C 1
ATOM 7985 O O . GLN B 1 443 ? -28.891 -0.006 15.281 1 87.5 443 GLN B O 1
ATOM 7990 N N . LEU B 1 444 ? -29.031 2.236 14.992 1 88.25 444 LEU B N 1
ATOM 7991 C CA . LEU B 1 444 ? -28.562 2.572 16.344 1 88.25 444 LEU B CA 1
ATOM 7992 C C . LEU B 1 444 ? -29.484 1.967 17.391 1 88.25 444 LEU B C 1
ATOM 7994 O O . LEU B 1 444 ? -30.703 2.02 17.266 1 88.25 444 LEU B O 1
ATOM 7998 N N . MET B 1 445 ? -28.812 1.262 18.25 1 83.81 445 MET B N 1
ATOM 7999 C CA . MET B 1 445 ? -29.531 0.809 19.438 1 83.81 445 MET B CA 1
ATOM 8000 C C . MET B 1 445 ? -29.562 1.897 20.5 1 83.81 445 MET B C 1
ATOM 8002 O O . MET B 1 445 ? -28.891 2.924 20.375 1 83.81 445 MET B O 1
ATOM 8006 N N . GLN B 1 446 ? -30.281 1.566 21.516 1 80.06 446 GLN B N 1
ATOM 8007 C CA . GLN B 1 446 ? -30.391 2.518 22.625 1 80.06 446 GLN B CA 1
ATOM 8008 C C . GLN B 1 446 ? -29.016 2.762 23.266 1 80.06 446 GLN B C 1
ATOM 8010 O O . GLN B 1 446 ? -28.297 1.813 23.578 1 80.06 446 GLN B O 1
ATOM 8015 N N . GLY B 1 447 ? -28.609 3.984 23.266 1 79.69 447 GLY B N 1
ATOM 8016 C CA . GLY B 1 447 ? -27.359 4.336 23.922 1 79.69 447 GLY B CA 1
ATOM 8017 C C . GLY B 1 447 ? -26.219 4.539 22.953 1 79.69 447 GLY B C 1
ATOM 8018 O O . GLY B 1 447 ? -25.172 5.09 23.312 1 79.69 447 GLY B O 1
ATOM 8019 N N . GLU B 1 448 ? -26.422 4.051 21.703 1 86.25 448 GLU B N 1
ATOM 8020 C CA . GLU B 1 448 ? -25.375 4.254 20.703 1 86.25 448 GLU B CA 1
ATOM 8021 C C . GLU B 1 448 ? -25.516 5.617 20.016 1 86.25 448 GLU B C 1
ATOM 8023 O O . GLU B 1 448 ? -26.625 6.059 19.734 1 86.25 448 GLU B O 1
ATOM 8028 N N . ALA B 1 449 ? -24.406 6.238 19.969 1 91.81 449 ALA B N 1
ATOM 8029 C CA . ALA B 1 449 ? -24.453 7.594 19.422 1 91.81 449 ALA B CA 1
ATOM 8030 C C . ALA B 1 449 ? -24.219 7.594 17.922 1 91.81 449 ALA B C 1
ATOM 8032 O O . ALA B 1 449 ? -24.797 8.414 17.203 1 91.81 449 ALA B O 1
ATOM 8033 N N . PHE B 1 450 ? -23.391 6.664 17.453 1 95.62 450 PHE B N 1
ATOM 8034 C CA . PHE B 1 450 ? -23.031 6.688 16.031 1 95.62 450 PHE B CA 1
ATOM 8035 C C . PHE B 1 450 ? -22.953 5.273 15.477 1 95.62 450 PHE B C 1
ATOM 8037 O O . PHE B 1 450 ? -22.703 4.316 16.219 1 95.62 450 PHE B O 1
ATOM 8044 N N . ARG B 1 451 ? -23.234 5.117 14.195 1 94.38 451 ARG B N 1
ATOM 8045 C CA . ARG B 1 451 ? -23.125 3.846 13.492 1 94.38 451 ARG B CA 1
ATOM 8046 C C . ARG B 1 451 ? -21.812 3.748 12.727 1 94.38 451 ARG B C 1
ATOM 8048 O O . ARG B 1 451 ? -21.438 4.676 12.008 1 94.38 451 ARG B O 1
ATOM 8055 N N . PRO B 1 452 ? -21.078 2.586 12.828 1 95.31 452 PRO B N 1
ATOM 8056 C CA . PRO B 1 452 ? -19.797 2.439 12.117 1 95.31 452 PRO B CA 1
ATOM 8057 C C . PRO B 1 452 ? -19.969 2.48 10.602 1 95.31 452 PRO B C 1
ATOM 8059 O O . PRO B 1 452 ? -20.938 1.942 10.062 1 95.31 452 PRO B O 1
ATOM 8062 N N . ILE B 1 453 ? -19.078 3.104 9.93 1 97.25 453 ILE B N 1
ATOM 8063 C CA . ILE B 1 453 ? -19.016 3.211 8.477 1 97.25 453 ILE B CA 1
ATOM 8064 C C . ILE B 1 453 ? -17.625 2.795 7.996 1 97.25 453 ILE B C 1
ATOM 8066 O O . ILE B 1 453 ? -16.625 3.336 8.453 1 97.25 453 ILE B O 1
ATOM 8070 N N . TRP B 1 454 ? -17.594 1.814 7.109 1 97.62 454 TRP B N 1
ATOM 8071 C CA . TRP B 1 454 ? -16.328 1.335 6.598 1 97.62 454 TRP B CA 1
ATOM 8072 C C . TRP B 1 454 ? -16.156 1.708 5.129 1 97.62 454 TRP B C 1
ATOM 8074 O O . TRP B 1 454 ? -16.828 1.163 4.258 1 97.62 454 TRP B O 1
ATOM 8084 N N . ILE B 1 455 ? -15.289 2.67 4.875 1 97.69 455 ILE B N 1
ATOM 8085 C CA . ILE B 1 455 ? -14.883 3.055 3.527 1 97.69 455 ILE B CA 1
ATOM 8086 C C . ILE B 1 455 ? -13.453 2.594 3.264 1 97.69 455 ILE B C 1
ATOM 8088 O O . ILE B 1 455 ? -12.555 2.848 4.07 1 97.69 455 ILE B O 1
ATOM 8092 N N . HIS B 1 456 ? -13.242 1.914 2.242 1 96.88 456 HIS B N 1
ATOM 8093 C CA . HIS B 1 456 ? -11.938 1.405 1.842 1 96.88 456 HIS B CA 1
ATOM 8094 C C . HIS B 1 456 ? -11.625 1.76 0.391 1 96.88 456 HIS B C 1
ATOM 8096 O O . HIS B 1 456 ? -12.484 1.603 -0.486 1 96.88 456 HIS B O 1
ATOM 8102 N N . PRO B 1 457 ? -10.422 2.279 0.013 1 95.88 457 PRO B N 1
ATOM 8103 C CA . PRO B 1 457 ? -9.25 2.314 0.893 1 95.88 457 PRO B CA 1
ATOM 8104 C C . PRO B 1 457 ? -9.312 3.447 1.914 1 95.88 457 PRO B C 1
ATOM 8106 O O . PRO B 1 457 ? -10.156 4.344 1.797 1 95.88 457 PRO B O 1
ATOM 8109 N N . PRO B 1 458 ? -8.375 3.4 3.002 1 96.88 458 PRO B N 1
ATOM 8110 C CA . PRO B 1 458 ? -8.375 4.414 4.059 1 96.88 458 PRO B CA 1
ATOM 8111 C C . PRO B 1 458 ? -8.227 5.832 3.52 1 96.88 458 PRO B C 1
ATOM 8113 O O . PRO B 1 458 ? -8.773 6.777 4.102 1 96.88 458 PRO B O 1
ATOM 8116 N N . SER B 1 459 ? -7.516 6.004 2.439 1 97 459 SER B N 1
ATOM 8117 C CA . SER B 1 459 ? -7.328 7.336 1.869 1 97 459 SER B CA 1
ATOM 8118 C C . SER B 1 459 ? -8.656 7.941 1.433 1 97 459 SER B C 1
ATOM 8120 O O . SER B 1 459 ? -8.859 9.148 1.543 1 97 459 SER B O 1
ATOM 8122 N N . PHE B 1 460 ? -9.578 7.156 0.968 1 97.88 460 PHE B N 1
ATOM 8123 C CA . PHE B 1 460 ? -10.891 7.645 0.55 1 97.88 460 PHE B CA 1
ATOM 8124 C C . PHE B 1 460 ? -11.75 7.996 1.76 1 97.88 460 PHE B C 1
ATOM 8126 O O . PHE B 1 460 ? -12.508 8.969 1.729 1 97.88 460 PHE B O 1
ATOM 8133 N N . ALA B 1 461 ? -11.633 7.16 2.773 1 98.25 461 ALA B N 1
ATOM 8134 C CA . ALA B 1 461 ? -12.305 7.512 4.02 1 98.25 461 ALA B CA 1
ATOM 8135 C C . ALA B 1 461 ? -11.82 8.859 4.543 1 98.25 461 ALA B C 1
ATOM 8137 O O . ALA B 1 461 ? -12.625 9.703 4.953 1 98.25 461 ALA B O 1
ATOM 8138 N N . ALA B 1 462 ? -10.508 9.016 4.516 1 98 462 ALA B N 1
ATOM 8139 C CA . ALA B 1 462 ? -9.914 10.273 4.953 1 98 462 ALA B CA 1
ATOM 8140 C C . ALA B 1 462 ? -10.414 11.438 4.109 1 98 462 ALA B C 1
ATOM 8142 O O . ALA B 1 462 ? -10.648 12.531 4.629 1 98 462 ALA B O 1
ATOM 8143 N N . ALA B 1 463 ? -10.555 11.203 2.828 1 98.56 463 ALA B N 1
ATOM 8144 C CA . ALA B 1 463 ? -11.055 12.242 1.931 1 98.56 463 ALA B CA 1
ATOM 8145 C C . ALA B 1 463 ? -12.469 12.656 2.307 1 98.56 463 ALA B C 1
ATOM 8147 O O . ALA B 1 463 ? -12.781 13.844 2.371 1 98.56 463 ALA B O 1
ATOM 8148 N N . ILE B 1 464 ? -13.281 11.688 2.566 1 98.62 464 ILE B N 1
ATOM 8149 C CA . ILE B 1 464 ? -14.656 11.961 2.951 1 98.62 464 ILE B CA 1
ATOM 8150 C C . ILE B 1 464 ? -14.688 12.727 4.27 1 98.62 464 ILE B C 1
ATOM 8152 O O . ILE B 1 464 ? -15.492 13.641 4.449 1 98.62 464 ILE B O 1
ATOM 8156 N N . GLN B 1 465 ? -13.828 12.383 5.125 1 98.38 465 GLN B N 1
ATOM 8157 C CA . GLN B 1 465 ? -13.742 13.109 6.383 1 98.38 465 GLN B CA 1
ATOM 8158 C C . GLN B 1 465 ? -13.312 14.555 6.148 1 98.38 465 GLN B C 1
ATOM 8160 O O . GLN B 1 465 ? -13.852 15.477 6.77 1 98.38 465 GLN B O 1
ATOM 8165 N N . ASN B 1 466 ? -12.359 14.75 5.301 1 98.56 466 ASN B N 1
ATOM 8166 C CA . ASN B 1 466 ? -11.93 16.109 4.98 1 98.56 466 ASN B CA 1
ATOM 8167 C C . ASN B 1 466 ? -13.07 16.938 4.395 1 98.56 466 ASN B C 1
ATOM 8169 O O . ASN B 1 466 ? -13.18 18.125 4.668 1 98.56 466 ASN B O 1
ATOM 8173 N N . PHE B 1 467 ? -13.859 16.297 3.58 1 98.69 467 PHE B N 1
ATOM 8174 C CA . PHE B 1 467 ? -15.039 16.953 3.043 1 98.69 467 PHE B CA 1
ATOM 8175 C C . PHE B 1 467 ? -15.93 17.469 4.168 1 98.69 467 PHE B C 1
ATOM 8177 O O . PHE B 1 467 ? -16.359 18.625 4.156 1 98.69 467 PHE B O 1
ATOM 8184 N N . HIS B 1 468 ? -16.172 16.672 5.09 1 98.81 468 HIS B N 1
ATOM 8185 C CA . HIS B 1 468 ? -17.094 17.016 6.168 1 98.81 468 HIS B CA 1
ATOM 8186 C C . HIS B 1 468 ? -16.453 17.984 7.148 1 98.81 468 HIS B C 1
ATOM 8188 O O . HIS B 1 468 ? -17.141 18.828 7.734 1 98.81 468 HIS B O 1
ATOM 8194 N N . ILE B 1 469 ? -15.117 17.891 7.355 1 98.62 469 ILE B N 1
ATOM 8195 C CA . ILE B 1 469 ? -14.414 18.922 8.125 1 98.62 469 ILE B CA 1
ATOM 8196 C C . ILE B 1 469 ? -14.664 20.281 7.496 1 98.62 469 ILE B C 1
ATOM 8198 O O . ILE B 1 469 ? -15.062 21.234 8.188 1 98.62 469 ILE B O 1
ATOM 8202 N N . GLY B 1 470 ? -14.445 20.328 6.18 1 98.38 470 GLY B N 1
ATOM 8203 C CA . GLY B 1 470 ? -14.68 21.578 5.48 1 98.38 470 GLY B CA 1
ATOM 8204 C C . GLY B 1 470 ? -16.109 22.078 5.613 1 98.38 470 GLY B C 1
ATOM 8205 O O . GLY B 1 470 ? -16.328 23.266 5.879 1 98.38 470 GLY B O 1
ATOM 8206 N N . ARG B 1 471 ? -17.031 21.203 5.465 1 98.5 471 ARG B N 1
ATOM 8207 C CA . ARG B 1 471 ? -18.453 21.562 5.543 1 98.5 471 ARG B CA 1
ATOM 8208 C C . ARG B 1 471 ? -18.797 22.109 6.918 1 98.5 471 ARG B C 1
ATOM 8210 O O . ARG B 1 471 ? -19.484 23.141 7.027 1 98.5 471 ARG B O 1
ATOM 8217 N N . ILE B 1 472 ? -18.359 21.484 7.926 1 98.44 472 ILE B N 1
ATOM 8218 C CA . ILE B 1 472 ? -18.609 21.938 9.289 1 98.44 472 ILE B CA 1
ATOM 8219 C C . ILE B 1 472 ? -18 23.328 9.492 1 98.44 472 ILE B C 1
ATOM 8221 O O . ILE B 1 472 ? -18.672 24.234 9.992 1 98.44 472 ILE B O 1
ATOM 8225 N N . LEU B 1 473 ? -16.781 23.516 9.094 1 97.62 473 LEU B N 1
ATOM 8226 C CA . LEU B 1 473 ? -16.062 24.766 9.32 1 97.62 473 LEU B CA 1
ATOM 8227 C C . LEU B 1 473 ? -16.766 25.922 8.625 1 97.62 473 LEU B C 1
ATOM 8229 O O . LEU B 1 473 ? -16.875 27.016 9.188 1 97.62 473 LEU B O 1
ATOM 8233 N N . VAL B 1 474 ? -17.266 25.672 7.453 1 96.81 474 VAL B N 1
ATOM 8234 C CA . VAL B 1 474 ? -17.938 26.75 6.727 1 96.81 474 VAL B CA 1
ATOM 8235 C C . VAL B 1 474 ? -19.281 27.047 7.387 1 96.81 474 VAL B C 1
ATOM 8237 O O . VAL B 1 474 ? -19.609 28.203 7.629 1 96.81 474 VAL B O 1
ATOM 8240 N N . LEU B 1 475 ? -20 26.047 7.75 1 96.5 475 LEU B N 1
ATOM 8241 C CA . LEU B 1 475 ? -21.359 26.219 8.258 1 96.5 475 LEU B CA 1
ATOM 8242 C C . LEU B 1 475 ? -21.344 26.875 9.633 1 96.5 475 LEU B C 1
ATOM 8244 O O . LEU B 1 475 ? -22.219 27.688 9.945 1 96.5 475 LEU B O 1
ATOM 8248 N N . ILE B 1 476 ? -20.422 26.531 10.445 1 94.12 476 ILE B N 1
ATOM 8249 C CA . ILE B 1 476 ? -20.406 27.078 11.797 1 94.12 476 ILE B CA 1
ATOM 8250 C C . ILE B 1 476 ? -19.922 28.531 11.758 1 94.12 476 ILE B C 1
ATOM 8252 O O . ILE B 1 476 ? -20.219 29.312 12.664 1 94.12 476 ILE B O 1
ATOM 8256 N N . ASN B 1 477 ? -19.188 28.922 10.711 1 93.19 477 ASN B N 1
ATOM 8257 C CA . ASN B 1 477 ? -18.625 30.266 10.648 1 93.19 477 ASN B CA 1
ATOM 8258 C C . ASN B 1 477 ? -19.406 31.156 9.703 1 93.19 477 ASN B C 1
ATOM 8260 O O . ASN B 1 477 ? -19.156 32.375 9.625 1 93.19 477 ASN B O 1
ATOM 8264 N N . GLN B 1 478 ? -20.312 30.562 8.992 1 91.5 478 GLN B N 1
ATOM 8265 C CA . GLN B 1 478 ? -21.141 31.344 8.07 1 91.5 478 GLN B CA 1
ATOM 8266 C C . GLN B 1 478 ? -22.156 32.188 8.836 1 91.5 478 GLN B C 1
ATOM 8268 O O . GLN B 1 478 ? -22.906 31.656 9.664 1 91.5 478 GLN B O 1
ATOM 8273 N N . PRO B 1 479 ? -22.141 33.5 8.508 1 88.56 479 PRO B N 1
ATOM 8274 C CA . PRO B 1 479 ? -23.172 34.312 9.141 1 88.56 479 PRO B CA 1
ATOM 8275 C C . PRO B 1 479 ? -24.594 33.906 8.758 1 88.56 479 PRO B C 1
ATOM 8277 O O . PRO B 1 479 ? -24.828 33.5 7.621 1 88.56 479 PRO B O 1
ATOM 8280 N N . SER B 1 480 ? -25.453 33.75 9.781 1 81.31 480 SER B N 1
ATOM 8281 C CA . SER B 1 480 ? -26.828 33.344 9.539 1 81.31 480 SER B CA 1
ATOM 8282 C C . SER B 1 480 ? -27.719 34.562 9.258 1 81.31 480 SER B C 1
ATOM 8284 O O . SER B 1 480 ? -27.594 35.594 9.906 1 81.31 480 SER B O 1
ATOM 8286 N N . ILE B 1 481 ? -28.406 34.562 8.094 1 71.75 481 ILE B N 1
ATOM 8287 C CA . ILE B 1 481 ? -29.359 35.625 7.762 1 71.75 481 ILE B CA 1
ATOM 8288 C C . ILE B 1 481 ? -30.625 35.469 8.609 1 71.75 481 ILE B C 1
ATOM 8290 O O . ILE B 1 481 ? -31.422 36.406 8.711 1 71.75 481 ILE B O 1
ATOM 8294 N N . GLY B 1 482 ? -30.656 34.531 9.422 1 74.06 482 GLY B N 1
ATOM 8295 C CA . GLY B 1 482 ? -31.797 34.344 10.305 1 74.06 482 GLY B CA 1
ATOM 8296 C C . GLY B 1 482 ? -32.906 33.5 9.68 1 74.06 482 GLY B C 1
ATOM 8297 O O . GLY B 1 482 ? -32.844 33.188 8.492 1 74.06 482 GLY B O 1
ATOM 8298 N N . GLY B 1 483 ? -33.781 32.812 10.297 1 81.06 483 GLY B N 1
ATOM 8299 C CA . GLY B 1 483 ? -34.906 32 9.859 1 81.06 483 GLY B CA 1
ATOM 8300 C C . GLY B 1 483 ? -34.844 30.578 10.336 1 81.06 483 GLY B C 1
ATOM 8301 O O . GLY B 1 483 ? -33.75 29.984 10.391 1 81.06 483 GLY B O 1
ATOM 8302 N N . ILE B 1 484 ? -35.906 30.047 10.672 1 85.06 484 ILE B N 1
ATOM 8303 C CA . ILE B 1 484 ? -36.031 28.719 11.25 1 85.06 484 ILE B CA 1
ATOM 8304 C C . ILE B 1 484 ? -35.656 27.656 10.203 1 85.06 484 ILE B C 1
ATOM 8306 O O . ILE B 1 484 ? -35 26.672 10.508 1 85.06 484 ILE B O 1
ATOM 8310 N N . ASP B 1 485 ? -36.094 27.938 8.992 1 84.56 485 ASP B N 1
ATOM 8311 C CA . ASP B 1 485 ? -35.812 26.969 7.938 1 84.56 485 ASP B CA 1
ATOM 8312 C C . ASP B 1 485 ? -34.344 26.875 7.641 1 84.56 485 ASP B C 1
ATOM 8314 O O . ASP B 1 485 ? -33.781 25.781 7.473 1 84.56 485 ASP B O 1
ATOM 8318 N N . GLU B 1 486 ? -33.75 27.984 7.551 1 84.81 486 GLU B N 1
ATOM 8319 C CA . GLU B 1 486 ? -32.312 28.016 7.32 1 84.81 486 GLU B CA 1
ATOM 8320 C C . GLU B 1 486 ? -31.562 27.312 8.453 1 84.81 486 GLU B C 1
ATOM 8322 O O . GLU B 1 486 ? -30.578 26.609 8.211 1 84.81 486 GLU B O 1
ATOM 8327 N N . PHE B 1 487 ? -32.094 27.5 9.586 1 88.06 487 PHE B N 1
ATOM 8328 C CA . PHE B 1 487 ? -31.469 26.875 10.742 1 88.06 487 PHE B CA 1
ATOM 8329 C C . PHE B 1 487 ? -31.609 25.359 10.68 1 88.06 487 PHE B C 1
ATOM 8331 O O . PHE B 1 487 ? -30.656 24.641 10.977 1 88.06 487 PHE B O 1
ATOM 8338 N N . ARG B 1 488 ? -32.719 24.938 10.289 1 91.25 488 ARG B N 1
ATOM 8339 C CA . ARG B 1 488 ? -32.969 23.5 10.219 1 91.25 488 ARG B CA 1
ATOM 8340 C C . ARG B 1 488 ? -32.094 22.859 9.156 1 91.25 488 ARG B C 1
ATOM 8342 O O . ARG B 1 488 ? -31.547 21.781 9.383 1 91.25 488 ARG B O 1
ATOM 8349 N N . VAL B 1 489 ? -32 23.469 8.07 1 91.44 489 VAL B N 1
ATOM 8350 C CA . VAL B 1 489 ? -31.188 22.953 6.977 1 91.44 489 VAL B CA 1
ATOM 8351 C C . VAL B 1 489 ? -29.719 22.891 7.406 1 91.44 489 VAL B C 1
ATOM 8353 O O . VAL B 1 489 ? -29.047 21.891 7.164 1 91.44 489 VAL B O 1
ATOM 8356 N N . ARG B 1 490 ? -29.281 23.953 8.008 1 93.62 490 ARG B N 1
ATOM 8357 C CA . ARG B 1 490 ? -27.906 24.016 8.492 1 93.62 490 ARG B CA 1
ATOM 8358 C C . ARG B 1 490 ? -27.656 22.953 9.547 1 93.62 490 ARG B C 1
ATOM 8360 O O . ARG B 1 490 ? -26.641 22.25 9.492 1 93.62 490 ARG B O 1
ATOM 8367 N N . GLN B 1 491 ? -28.578 22.781 10.422 1 93.81 491 GLN B N 1
ATOM 8368 C CA . GLN B 1 491 ? -28.422 21.812 11.492 1 93.81 491 GLN B CA 1
ATOM 8369 C C . GLN B 1 491 ? -28.406 20.391 10.938 1 93.81 491 GLN B C 1
ATOM 8371 O O . GLN B 1 491 ? -27.656 19.531 11.406 1 93.81 491 GLN B O 1
ATOM 8376 N N . ARG B 1 492 ? -29.219 20.125 10.008 1 95.75 492 ARG B N 1
ATOM 8377 C CA . ARG B 1 492 ? -29.25 18.812 9.391 1 95.75 492 ARG B CA 1
ATOM 8378 C C . ARG B 1 492 ? -27.922 18.484 8.719 1 95.75 492 ARG B C 1
ATOM 8380 O O . ARG B 1 492 ? -27.438 17.359 8.812 1 95.75 492 ARG B O 1
ATOM 8387 N N . ALA B 1 493 ? -27.422 19.453 8.039 1 96.25 493 ALA B N 1
ATOM 8388 C CA . ALA B 1 493 ? -26.141 19.266 7.379 1 96.25 493 ALA B CA 1
ATOM 8389 C C . ALA B 1 493 ? -25.031 19 8.398 1 96.25 493 ALA B C 1
ATOM 8391 O O . ALA B 1 493 ? -24.156 18.156 8.172 1 96.25 493 ALA B O 1
ATOM 8392 N N . LEU B 1 494 ? -25.031 19.75 9.469 1 97.81 494 LEU B N 1
ATOM 8393 C CA . LEU B 1 494 ? -24.047 19.547 10.531 1 97.81 494 LEU B CA 1
ATOM 8394 C C . LEU B 1 494 ? -24.188 18.172 11.156 1 97.81 494 LEU B C 1
ATOM 8396 O O . LEU B 1 494 ? -23.203 17.484 11.383 1 97.81 494 LEU B O 1
ATOM 8400 N N . ASP B 1 495 ? -25.438 17.75 11.367 1 97.06 495 ASP B N 1
ATOM 8401 C CA . ASP B 1 495 ? -25.703 16.438 11.953 1 97.06 495 ASP B CA 1
ATOM 8402 C C . ASP B 1 495 ? -25.203 15.312 11.039 1 97.06 495 ASP B C 1
ATOM 8404 O O . ASP B 1 495 ? -24.625 14.336 11.508 1 97.06 495 ASP B O 1
ATOM 8408 N N . GLU B 1 496 ? -25.406 15.469 9.828 1 97.62 496 GLU B N 1
ATOM 8409 C CA . GLU B 1 496 ? -24.938 14.484 8.859 1 97.62 496 GLU B CA 1
ATOM 8410 C C . GLU B 1 496 ? -23.406 14.375 8.891 1 97.62 496 GLU B C 1
ATOM 8412 O O . GLU B 1 496 ? -22.859 13.273 8.883 1 97.62 496 GLU B O 1
ATOM 8417 N N . SER B 1 497 ? -22.781 15.539 8.898 1 98.56 497 SER B N 1
ATOM 8418 C CA . SER B 1 497 ? -21.312 15.555 8.93 1 98.56 497 SER B CA 1
ATOM 8419 C C . SER B 1 497 ? -20.781 14.875 10.188 1 98.56 497 SER B C 1
ATOM 8421 O O . SER B 1 497 ? -19.828 14.102 10.117 1 98.56 497 SER B O 1
ATOM 8423 N N . VAL B 1 498 ? -21.406 15.156 11.305 1 98.44 498 VAL B N 1
ATOM 8424 C CA . VAL B 1 498 ? -20.984 14.562 12.562 1 98.44 498 VAL B CA 1
ATOM 8425 C C . VAL B 1 498 ? -21.156 13.047 12.508 1 98.44 498 VAL B C 1
ATOM 8427 O O . VAL B 1 498 ? -20.266 12.289 12.906 1 98.44 498 VAL B O 1
ATOM 8430 N N . GLU B 1 499 ? -22.25 12.594 11.977 1 97.62 499 GLU B N 1
ATOM 8431 C CA . GLU B 1 499 ? -22.547 11.164 11.891 1 97.62 499 GLU B CA 1
ATOM 8432 C C . GLU B 1 499 ? -21.531 10.445 11.008 1 97.62 499 GLU B C 1
ATOM 8434 O O . GLU B 1 499 ? -21.062 9.352 11.352 1 97.62 499 GLU B O 1
ATOM 8439 N N . ILE B 1 500 ? -21.203 11.023 9.922 1 98.25 500 ILE B N 1
ATOM 8440 C CA . ILE B 1 500 ? -20.297 10.391 8.969 1 98.25 500 ILE B CA 1
ATOM 8441 C C . ILE B 1 500 ? -18.875 10.367 9.539 1 98.25 500 ILE B C 1
ATOM 8443 O O . ILE B 1 500 ? -18.203 9.344 9.492 1 98.25 500 ILE B O 1
ATOM 8447 N N . ILE B 1 501 ? -18.391 11.5 10.086 1 98.56 501 ILE B N 1
ATOM 8448 C CA . ILE B 1 501 ? -17.062 11.578 10.656 1 98.56 501 ILE B CA 1
ATOM 8449 C C . ILE B 1 501 ? -16.906 10.531 11.766 1 98.56 501 ILE B C 1
ATOM 8451 O O . ILE B 1 501 ? -15.961 9.75 11.766 1 98.56 501 ILE B O 1
ATOM 8455 N N . CYS B 1 502 ? -17.859 10.547 12.688 1 98.12 502 CYS B N 1
ATOM 8456 C CA . CYS B 1 502 ? -17.781 9.641 13.828 1 98.12 502 CYS B CA 1
ATOM 8457 C C . CYS B 1 502 ? -17.984 8.195 13.398 1 98.12 502 CYS B C 1
ATOM 8459 O O . CYS B 1 502 ? -17.344 7.289 13.922 1 98.12 502 CYS B O 1
ATOM 8461 N N . GLY B 1 503 ? -18.875 7.965 12.43 1 97.94 503 GLY B N 1
ATOM 8462 C CA . GLY B 1 503 ? -19.062 6.625 11.891 1 97.94 503 GLY B CA 1
ATOM 8463 C C . GLY B 1 503 ? -17.797 6.043 11.289 1 97.94 503 GLY B C 1
ATOM 8464 O O . GLY B 1 503 ? -17.484 4.875 11.516 1 97.94 503 GLY B O 1
ATOM 8465 N N . ILE B 1 504 ? -17.062 6.785 10.508 1 98.19 504 ILE B N 1
ATOM 8466 C CA . ILE B 1 504 ? -15.805 6.355 9.898 1 98.19 504 ILE B CA 1
ATOM 8467 C C . ILE B 1 504 ? -14.766 6.094 10.984 1 98.19 504 ILE B C 1
ATOM 8469 O O . ILE B 1 504 ? -14.031 5.105 10.922 1 98.19 504 ILE B O 1
ATOM 8473 N N . ALA B 1 505 ? -14.742 6.957 12.016 1 97.62 505 ALA B N 1
ATOM 8474 C CA . ALA B 1 505 ? -13.773 6.848 13.094 1 97.62 505 ALA B CA 1
ATOM 8475 C C . ALA B 1 505 ? -14.023 5.594 13.93 1 97.62 505 ALA B C 1
ATOM 8477 O O . ALA B 1 505 ? -13.133 5.121 14.641 1 97.62 505 ALA B O 1
ATOM 8478 N N . LEU B 1 506 ? -15.242 5.051 13.883 1 96 506 LEU B N 1
ATOM 8479 C CA . LEU B 1 506 ? -15.602 3.863 14.648 1 96 506 LEU B CA 1
ATOM 8480 C C . LEU B 1 506 ? -15.172 2.594 13.922 1 96 506 LEU B C 1
ATOM 8482 O O . LEU B 1 506 ? -15.148 1.512 14.516 1 96 506 LEU B O 1
ATOM 8486 N N . SER B 1 507 ? -14.828 2.688 12.68 1 93.62 507 SER B N 1
ATOM 8487 C CA . SER B 1 507 ? -14.445 1.519 11.891 1 93.62 507 SER B CA 1
ATOM 8488 C C . SER B 1 507 ? -13.117 0.943 12.375 1 93.62 507 SER B C 1
ATOM 8490 O O . SER B 1 507 ? -12.297 1.661 12.953 1 93.62 507 SER B O 1
ATOM 8492 N N . HIS B 1 508 ? -12.875 -0.325 12.094 1 88.5 508 HIS B N 1
ATOM 8493 C CA . HIS B 1 508 ? -11.648 -1.007 12.477 1 88.5 508 HIS B CA 1
ATOM 8494 C C . HIS B 1 508 ? -10.43 -0.362 11.82 1 88.5 508 HIS B C 1
ATOM 8496 O O . HIS B 1 508 ? -9.352 -0.314 12.406 1 88.5 508 HIS B O 1
ATOM 8502 N N . GLN B 1 509 ? -10.625 0.104 10.711 1 86.19 509 GLN B N 1
ATOM 8503 C CA . GLN B 1 509 ? -9.57 0.725 9.93 1 86.19 509 GLN B CA 1
ATOM 8504 C C . GLN B 1 509 ? -9.008 1.957 10.633 1 86.19 509 GLN B C 1
ATOM 8506 O O . GLN B 1 509 ? -7.855 2.332 10.414 1 86.19 509 GLN B O 1
ATOM 8511 N N . SER B 1 510 ? -9.781 2.521 11.453 1 87.31 510 SER B N 1
ATOM 8512 C CA . SER B 1 510 ? -9.406 3.756 12.141 1 87.31 510 SER B CA 1
ATOM 8513 C C . SER B 1 510 ? -8.406 3.49 13.266 1 87.31 510 SER B C 1
ATOM 8515 O O . SER B 1 510 ? -7.801 4.422 13.789 1 87.31 510 SER B O 1
ATOM 8517 N N . LYS B 1 511 ? -8.195 2.232 13.516 1 89.81 511 LYS B N 1
ATOM 8518 C CA . LYS B 1 511 ? -7.23 1.87 14.555 1 89.81 511 LYS B CA 1
ATOM 8519 C C . LYS B 1 511 ? -5.805 1.866 14 1 89.81 511 LYS B C 1
ATOM 8521 O O . LYS B 1 511 ? -4.84 1.833 14.766 1 89.81 511 LYS B O 1
ATOM 8526 N N . GLU B 1 512 ? -5.734 1.933 12.727 1 93.38 512 GLU B N 1
ATOM 8527 C CA . GLU B 1 512 ? -4.414 2.041 12.109 1 93.38 512 GLU B CA 1
ATOM 8528 C C . GLU B 1 512 ? -3.895 3.475 12.164 1 93.38 512 GLU B C 1
ATOM 8530 O O . GLU B 1 512 ? -4.656 4.426 11.984 1 93.38 512 GLU B O 1
ATOM 8535 N N . LEU B 1 513 ? -2.656 3.641 12.305 1 93.81 513 LEU B N 1
ATOM 8536 C CA . LEU B 1 513 ? -2.021 4.922 12.594 1 93.81 513 LEU B CA 1
ATOM 8537 C C . LEU B 1 513 ? -2.27 5.918 11.461 1 93.81 513 LEU B C 1
ATOM 8539 O O . LEU B 1 513 ? -2.641 7.066 11.711 1 93.81 513 LEU B O 1
ATOM 8543 N N . PRO B 1 514 ? -2.096 5.523 10.211 1 94.19 514 PRO B N 1
ATOM 8544 C CA . PRO B 1 514 ? -2.322 6.52 9.156 1 94.19 514 PRO B CA 1
ATOM 8545 C C . PRO B 1 514 ? -3.73 7.105 9.195 1 94.19 514 PRO B C 1
ATOM 8547 O O . PRO B 1 514 ? -3.902 8.32 9.031 1 94.19 514 PRO B O 1
ATOM 8550 N N . SER B 1 515 ? -4.73 6.301 9.445 1 95.12 515 SER B N 1
ATOM 8551 C CA . SER B 1 515 ? -6.109 6.762 9.531 1 95.12 515 SER B CA 1
ATOM 8552 C C . SER B 1 515 ? -6.34 7.586 10.789 1 95.12 515 SER B C 1
ATOM 8554 O O . SER B 1 515 ? -7.051 8.594 10.766 1 95.12 515 SER B O 1
ATOM 8556 N N . ALA B 1 516 ? -5.727 7.152 11.836 1 94.06 516 ALA B N 1
ATOM 8557 C CA . ALA B 1 516 ? -5.91 7.836 13.109 1 94.06 516 ALA B CA 1
ATOM 8558 C C . ALA B 1 516 ? -5.398 9.273 13.047 1 94.06 516 ALA B C 1
ATOM 8560 O O . ALA B 1 516 ? -5.926 10.156 13.727 1 94.06 516 ALA B O 1
ATOM 8561 N N . MET B 1 517 ? -4.453 9.516 12.203 1 92.81 517 MET B N 1
ATOM 8562 C CA . MET B 1 517 ? -3.828 10.828 12.086 1 92.81 517 MET B CA 1
ATOM 8563 C C . MET B 1 517 ? -4.805 11.844 11.5 1 92.81 517 MET B C 1
ATOM 8565 O O . MET B 1 517 ? -4.707 13.039 11.781 1 92.81 517 MET B O 1
ATOM 8569 N N . ILE B 1 518 ? -5.723 11.406 10.734 1 93.75 518 ILE B N 1
ATOM 8570 C CA . ILE B 1 518 ? -6.746 12.297 10.195 1 93.75 518 ILE B CA 1
ATOM 8571 C C . ILE B 1 518 ? -7.98 12.266 11.086 1 93.75 518 ILE B C 1
ATOM 8573 O O . ILE B 1 518 ? -8.711 13.258 11.188 1 93.75 518 ILE B O 1
ATOM 8577 N N . ASN B 1 519 ? -8.188 11.188 11.727 1 95.56 519 ASN B N 1
ATOM 8578 C CA . ASN B 1 519 ? -9.391 11 12.539 1 95.56 519 ASN B CA 1
ATOM 8579 C C . ASN B 1 519 ? -9.438 11.984 13.703 1 95.56 519 ASN B C 1
ATOM 8581 O O . ASN B 1 519 ? -10.5 12.5 14.039 1 95.56 519 ASN B O 1
ATOM 8585 N N . PHE B 1 520 ? -8.328 12.18 14.32 1 95.62 520 PHE B N 1
ATOM 8586 C CA . PHE B 1 520 ? -8.406 13.055 15.492 1 95.62 520 PHE B CA 1
ATOM 8587 C C . PHE B 1 520 ? -8.828 14.461 15.086 1 95.62 520 PHE B C 1
ATOM 8589 O O . PHE B 1 520 ? -9.562 15.125 15.828 1 95.62 520 PHE B O 1
ATOM 8596 N N . GLN B 1 521 ? -8.391 14.93 13.938 1 95.94 521 GLN B N 1
ATOM 8597 C CA . GLN B 1 521 ? -8.797 16.25 13.445 1 95.94 521 GLN B CA 1
ATOM 8598 C C . GLN B 1 521 ? -10.289 16.266 13.133 1 95.94 521 GLN B C 1
ATOM 8600 O O . GLN B 1 521 ? -10.984 17.234 13.461 1 95.94 521 GLN B O 1
ATOM 8605 N N . ALA B 1 522 ? -10.68 15.195 12.477 1 98 522 ALA B N 1
ATOM 8606 C CA . ALA B 1 522 ? -12.078 15.102 12.07 1 98 522 ALA B CA 1
ATOM 8607 C C . ALA B 1 522 ? -13 15.039 13.289 1 98 522 ALA B C 1
ATOM 8609 O O . ALA B 1 522 ? -14.008 15.742 13.352 1 98 522 ALA B O 1
ATOM 8610 N N . ILE B 1 523 ? -12.664 14.242 14.234 1 97.88 523 ILE B N 1
ATOM 8611 C CA . ILE B 1 523 ? -13.484 14.07 15.43 1 97.88 523 ILE B CA 1
ATOM 8612 C C . ILE B 1 523 ? -13.531 15.375 16.219 1 97.88 523 ILE B C 1
ATOM 8614 O O . ILE B 1 523 ? -14.602 15.781 16.688 1 97.88 523 ILE B O 1
ATOM 8618 N N . TYR B 1 524 ? -12.406 16.016 16.391 1 97.38 524 TYR B N 1
ATOM 8619 C CA . TYR B 1 524 ? -12.367 17.297 17.078 1 97.38 524 TYR B CA 1
ATOM 8620 C C . TYR B 1 524 ? -13.297 18.312 16.406 1 97.38 524 TYR B C 1
ATOM 8622 O O . TYR B 1 524 ? -14.062 19 17.078 1 97.38 524 TYR B O 1
ATOM 8630 N N . THR B 1 525 ? -13.211 18.359 15.102 1 97.81 525 THR B N 1
ATOM 8631 C CA . THR B 1 525 ? -14.039 19.297 14.344 1 97.81 525 THR B CA 1
ATOM 8632 C C . THR B 1 525 ? -15.516 18.953 14.516 1 97.81 525 THR B C 1
ATOM 8634 O O . THR B 1 525 ? -16.344 19.859 14.664 1 97.81 525 THR B O 1
ATOM 8637 N N . ALA B 1 526 ? -15.812 17.672 14.438 1 98.12 526 ALA B N 1
ATOM 8638 C CA . ALA B 1 526 ? -17.188 17.234 14.672 1 98.12 526 ALA B CA 1
ATOM 8639 C C . ALA B 1 526 ? -17.688 17.688 16.047 1 98.12 526 ALA B C 1
ATOM 8641 O O . ALA B 1 526 ? -18.844 18.062 16.203 1 98.12 526 ALA B O 1
ATOM 8642 N N . GLY B 1 527 ? -16.828 17.672 16.969 1 97.56 527 GLY B N 1
ATOM 8643 C CA . GLY B 1 527 ? -17.172 18.078 18.312 1 97.56 527 GLY B CA 1
ATOM 8644 C C . GLY B 1 527 ? -17.562 19.547 18.422 1 97.56 527 GLY B C 1
ATOM 8645 O O . GLY B 1 527 ? -18.312 19.938 19.328 1 97.56 527 GLY B O 1
ATOM 8646 N N . LEU B 1 528 ? -17.109 20.359 17.578 1 96.06 528 LEU B N 1
ATOM 8647 C CA . LEU B 1 528 ? -17.328 21.797 17.625 1 96.06 528 LEU B CA 1
ATOM 8648 C C . LEU B 1 528 ? -18.797 22.125 17.328 1 96.06 528 LEU B C 1
ATOM 8650 O O . LEU B 1 528 ? -19.25 23.234 17.609 1 96.06 528 LEU B O 1
ATOM 8654 N N . CYS B 1 529 ? -19.531 21.172 16.703 1 94.75 529 CYS B N 1
ATOM 8655 C CA . CYS B 1 529 ? -20.875 21.531 16.281 1 94.75 529 CYS B CA 1
ATOM 8656 C C . CYS B 1 529 ? -21.922 20.672 16.969 1 94.75 529 CYS B C 1
ATOM 8658 O O . CYS B 1 529 ? -23.047 20.547 16.484 1 94.75 529 CYS B O 1
ATOM 8660 N N . VAL B 1 530 ? -21.5 20 18.016 1 95.62 530 VAL B N 1
ATOM 8661 C CA . VAL B 1 530 ? -22.422 19.125 18.719 1 95.62 530 VAL B CA 1
ATOM 8662 C C . VAL B 1 530 ? -22.812 19.75 20.062 1 95.62 530 VAL B C 1
ATOM 8664 O O . VAL B 1 530 ? -21.969 20.266 20.781 1 95.62 530 VAL B O 1
ATOM 8667 N N . GLN B 1 531 ? -24.109 19.703 20.422 1 91.62 531 GLN B N 1
ATOM 8668 C CA . GLN B 1 531 ? -24.609 20.25 21.672 1 91.62 531 GLN B CA 1
ATOM 8669 C C . GLN B 1 531 ? -25.219 19.156 22.547 1 91.62 531 GLN B C 1
ATOM 8671 O O . GLN B 1 531 ? -25.25 19.297 23.781 1 91.62 531 GLN B O 1
ATOM 8676 N N . ASP B 1 532 ? -25.641 18.078 21.984 1 91.88 532 ASP B N 1
ATOM 8677 C CA . ASP B 1 532 ? -26.219 16.953 22.703 1 91.88 532 ASP B CA 1
ATOM 8678 C C . ASP B 1 532 ? -25.172 16.297 23.625 1 91.88 532 ASP B C 1
ATOM 8680 O O . ASP B 1 532 ? -24.141 15.805 23.156 1 91.88 532 ASP B O 1
ATOM 8684 N N . PRO B 1 533 ? -25.453 16.188 24.938 1 92.94 533 PRO B N 1
ATOM 8685 C CA . PRO B 1 533 ? -24.469 15.656 25.891 1 92.94 533 PRO B CA 1
ATOM 8686 C C . PRO B 1 533 ? -24.094 14.203 25.594 1 92.94 533 PRO B C 1
ATOM 8688 O O . PRO B 1 533 ? -22.953 13.797 25.844 1 92.94 533 PRO B O 1
ATOM 8691 N N . VAL B 1 534 ? -25.016 13.453 25.141 1 93.56 534 VAL B N 1
ATOM 8692 C CA . VAL B 1 534 ? -24.734 12.055 24.812 1 93.56 534 VAL B CA 1
ATOM 8693 C C . VAL B 1 534 ? -23.734 11.984 23.672 1 93.56 534 VAL B C 1
ATOM 8695 O O . VAL B 1 534 ? -22.766 11.211 23.734 1 93.56 534 VAL B O 1
ATOM 8698 N N . LYS B 1 535 ? -23.938 12.742 22.703 1 95.38 535 LYS B N 1
ATOM 8699 C CA . LYS B 1 535 ? -23.031 12.789 21.578 1 95.38 535 LYS B CA 1
ATOM 8700 C C . LYS B 1 535 ? -21.688 13.391 21.984 1 95.38 535 LYS B C 1
ATOM 8702 O O . LYS B 1 535 ? -20.641 12.961 21.5 1 95.38 535 LYS B O 1
ATOM 8707 N N . GLN B 1 536 ? -21.734 14.414 22.844 1 96.25 536 GLN B N 1
ATOM 8708 C CA . GLN B 1 536 ? -20.5 15.008 23.344 1 96.25 536 GLN B CA 1
ATOM 8709 C C . GLN B 1 536 ? -19.641 13.969 24.062 1 96.25 536 GLN B C 1
ATOM 8711 O O . GLN B 1 536 ? -18.438 13.875 23.812 1 96.25 536 GLN B O 1
ATOM 8716 N N . ALA B 1 537 ? -20.281 13.164 24.875 1 95.69 537 ALA B N 1
ATOM 8717 C CA . ALA B 1 537 ? -19.562 12.133 25.609 1 95.69 537 ALA B CA 1
ATOM 8718 C C . ALA B 1 537 ? -18.969 11.094 24.656 1 95.69 537 ALA B C 1
ATOM 8720 O O . ALA B 1 537 ? -17.844 10.641 24.844 1 95.69 537 ALA B O 1
ATOM 8721 N N . ALA B 1 538 ? -19.75 10.719 23.672 1 96.38 538 ALA B N 1
ATOM 8722 C CA . ALA B 1 538 ? -19.297 9.742 22.688 1 96.38 538 ALA B CA 1
ATOM 8723 C C . ALA B 1 538 ? -18.109 10.281 21.891 1 96.38 538 ALA B C 1
ATOM 8725 O O . ALA B 1 538 ? -17.172 9.547 21.594 1 96.38 538 ALA B O 1
ATOM 8726 N N . ILE B 1 539 ? -18.172 11.492 21.531 1 97.38 539 ILE B N 1
ATOM 8727 C CA . ILE B 1 539 ? -17.125 12.141 20.766 1 97.38 539 ILE B CA 1
ATOM 8728 C C . ILE B 1 539 ? -15.852 12.227 21.594 1 97.38 539 ILE B C 1
ATOM 8730 O O . ILE B 1 539 ? -14.758 11.945 21.094 1 97.38 539 ILE B O 1
ATOM 8734 N N . LEU B 1 540 ? -15.961 12.602 22.859 1 96.31 540 LEU B N 1
ATOM 8735 C CA . LEU B 1 540 ? -14.797 12.68 23.75 1 96.31 540 LEU B CA 1
ATOM 8736 C C . LEU B 1 540 ? -14.141 11.312 23.891 1 96.31 540 LEU B C 1
ATOM 8738 O O . LEU B 1 540 ? -12.914 11.203 23.891 1 96.31 540 LEU B O 1
ATOM 8742 N N . HIS B 1 541 ? -14.969 10.328 23.984 1 95.56 541 HIS B N 1
ATOM 8743 C CA . HIS B 1 541 ? -14.453 8.969 24.109 1 95.56 541 HIS B CA 1
ATOM 8744 C C . HIS B 1 541 ? -13.727 8.539 22.844 1 95.56 541 HIS B C 1
ATOM 8746 O O . HIS B 1 541 ? -12.641 7.957 22.906 1 95.56 541 HIS B O 1
ATOM 8752 N N . LEU B 1 542 ? -14.328 8.805 21.734 1 96 542 LEU B N 1
ATOM 8753 C CA . LEU B 1 542 ? -13.742 8.469 20.438 1 96 542 LEU B CA 1
ATOM 8754 C C . LEU B 1 542 ? -12.43 9.219 20.234 1 96 542 LEU B C 1
ATOM 8756 O O . LEU B 1 542 ? -11.453 8.656 19.734 1 96 542 LEU B O 1
ATOM 8760 N N . LEU B 1 543 ? -12.414 10.453 20.578 1 96.5 543 LEU B N 1
ATOM 8761 C CA . LEU B 1 543 ? -11.211 11.273 20.453 1 96.5 543 LEU B CA 1
ATOM 8762 C C . LEU B 1 543 ? -10.102 10.742 21.344 1 96.5 543 LEU B C 1
ATOM 8764 O O . LEU B 1 543 ? -8.945 10.664 20.938 1 96.5 543 LEU B O 1
ATOM 8768 N N . GLU B 1 544 ? -10.477 10.398 22.562 1 95.06 544 GLU B N 1
ATOM 8769 C CA . GLU B 1 544 ? -9.508 9.844 23.5 1 95.06 544 GLU B CA 1
ATOM 8770 C C . GLU B 1 544 ? -8.891 8.555 22.969 1 95.06 544 GLU B C 1
ATOM 8772 O O . GLU B 1 544 ? -7.676 8.367 23.031 1 95.06 544 GLU B O 1
ATOM 8777 N N . GLN B 1 545 ? -9.711 7.703 22.438 1 94.56 545 GLN B N 1
ATOM 8778 C CA . GLN B 1 545 ? -9.234 6.449 21.875 1 94.56 545 GLN B CA 1
ATOM 8779 C C . GLN B 1 545 ? -8.289 6.699 20.703 1 94.56 545 GLN B C 1
ATOM 8781 O O . GLN B 1 545 ? -7.273 6.008 20.547 1 94.56 545 GLN B O 1
ATOM 8786 N N . THR B 1 546 ? -8.656 7.598 19.891 1 95.94 546 THR B N 1
ATOM 8787 C CA . THR B 1 546 ? -7.832 7.93 18.734 1 95.94 546 THR B CA 1
ATOM 8788 C C . THR B 1 546 ? -6.48 8.492 19.172 1 95.94 546 THR B C 1
ATOM 8790 O O . THR B 1 546 ? -5.445 8.148 18.609 1 95.94 546 THR B O 1
ATOM 8793 N N . LEU B 1 547 ? -6.492 9.391 20.188 1 93.12 547 LEU B N 1
ATOM 8794 C CA . LEU B 1 547 ? -5.266 9.992 20.688 1 93.12 547 LEU B CA 1
ATOM 8795 C C . LEU B 1 547 ? -4.387 8.953 21.375 1 93.12 547 LEU B C 1
ATOM 8797 O O . LEU B 1 547 ? -3.162 9.086 21.406 1 93.12 547 LEU B O 1
ATOM 8801 N N . ASP B 1 548 ? -4.988 7.887 21.875 1 92.38 548 ASP B N 1
ATOM 8802 C CA . ASP B 1 548 ? -4.227 6.789 22.469 1 92.38 548 ASP B CA 1
ATOM 8803 C C . ASP B 1 548 ? -3.475 6 21.406 1 92.38 548 ASP B C 1
ATOM 8805 O O . ASP B 1 548 ? -2.447 5.383 21.688 1 92.38 548 ASP B O 1
ATOM 8809 N N . ILE B 1 549 ? -4.008 6.09 20.25 1 92.44 549 ILE B N 1
ATOM 8810 C CA . ILE B 1 549 ? -3.373 5.398 19.125 1 92.44 549 ILE B CA 1
ATOM 8811 C C . ILE B 1 549 ? -2.256 6.266 18.547 1 92.44 549 ILE B C 1
ATOM 8813 O O . ILE B 1 549 ? -1.129 5.801 18.375 1 92.44 549 ILE B O 1
ATOM 8817 N N . THR B 1 550 ? -2.52 7.496 18.281 1 91.88 550 THR B N 1
ATOM 8818 C CA . THR B 1 550 ? -1.587 8.375 17.594 1 91.88 550 THR B CA 1
ATOM 8819 C C . THR B 1 550 ? -0.514 8.891 18.547 1 91.88 550 THR B C 1
ATOM 8821 O O . THR B 1 550 ? 0.589 9.242 18.109 1 91.88 550 THR B O 1
ATOM 8824 N N . ARG B 1 551 ? -0.899 9.023 19.812 1 87.75 551 ARG B N 1
ATOM 8825 C CA . ARG B 1 551 ? -0.067 9.633 20.844 1 87.75 551 ARG B CA 1
ATOM 8826 C C . ARG B 1 551 ? 0.282 11.07 20.484 1 87.75 551 ARG B C 1
ATOM 8828 O O . ARG B 1 551 ? 1.31 11.594 20.922 1 87.75 551 ARG B O 1
ATOM 8835 N N . PHE B 1 552 ? -0.304 11.586 19.531 1 85.25 552 PHE B N 1
ATOM 8836 C CA . PHE B 1 552 ? -0.277 12.961 19.031 1 85.25 552 PHE B CA 1
ATOM 8837 C C . PHE B 1 552 ? -1.638 13.367 18.484 1 85.25 552 PHE B C 1
ATOM 8839 O O . PHE B 1 552 ? -2.33 12.555 17.875 1 85.25 552 PHE B O 1
ATOM 8846 N N . PRO B 1 553 ? -2.117 14.641 18.547 1 73.94 553 PRO B N 1
ATOM 8847 C CA . PRO B 1 553 ? -1.6 15.664 19.453 1 73.94 553 PRO B CA 1
ATOM 8848 C C . PRO B 1 553 ? -1.782 15.297 20.922 1 73.94 553 PRO B C 1
ATOM 8850 O O . PRO B 1 553 ? -2.326 14.234 21.234 1 73.94 553 PRO B O 1
ATOM 8853 N N . PRO B 1 554 ? -1.337 16.25 21.766 1 69.19 554 PRO B N 1
ATOM 8854 C CA . PRO B 1 554 ? -1.505 15.914 23.188 1 69.19 554 PRO B CA 1
ATOM 8855 C C . PRO B 1 554 ? -2.971 15.867 23.609 1 69.19 554 PRO B C 1
ATOM 8857 O O . PRO B 1 554 ? -3.834 16.422 22.922 1 69.19 554 PRO B O 1
ATOM 8860 N N . LYS B 1 555 ? -3.166 15.242 24.625 1 73 555 LYS B N 1
ATOM 8861 C CA . LYS B 1 555 ? -4.523 15.031 25.125 1 73 555 LYS B CA 1
ATOM 8862 C C . LYS B 1 555 ? -5.125 16.344 25.641 1 73 555 LYS B C 1
ATOM 8864 O O . LYS B 1 555 ? -6.305 16.391 26 1 73 555 LYS B O 1
ATOM 8869 N N . SER B 1 556 ? -4.32 17.375 25.484 1 80.12 556 SER B N 1
ATOM 8870 C CA . SER B 1 556 ? -4.879 18.688 25.781 1 80.12 556 SER B CA 1
ATOM 8871 C C . SER B 1 556 ? -5.992 19.062 24.812 1 80.12 556 SER B C 1
ATOM 8873 O O . SER B 1 556 ? -6.828 19.906 25.109 1 80.12 556 SER B O 1
ATOM 8875 N N . LEU B 1 557 ? -6.027 18.312 23.781 1 87.62 557 LEU B N 1
ATOM 8876 C CA . LEU B 1 557 ? -7.094 18.516 22.797 1 87.62 557 LEU B CA 1
ATOM 8877 C C . LEU B 1 557 ? -8.453 18.188 23.406 1 87.62 557 LEU B C 1
ATOM 8879 O O . LEU B 1 557 ? -9.461 18.797 23.062 1 87.62 557 LEU B O 1
ATOM 8883 N N . LEU B 1 558 ? -8.445 17.219 24.297 1 91.69 558 LEU B N 1
ATOM 8884 C CA . LEU B 1 558 ? -9.672 16.859 25 1 91.69 558 LEU B CA 1
ATOM 8885 C C . LEU B 1 558 ? -10.141 18.016 25.891 1 91.69 558 LEU B C 1
ATOM 8887 O O . LEU B 1 558 ? -11.328 18.344 25.891 1 91.69 558 LEU B O 1
ATOM 8891 N N . ALA B 1 559 ? -9.195 18.609 26.531 1 90.44 559 ALA B N 1
ATOM 8892 C CA . ALA B 1 559 ? -9.508 19.734 27.391 1 90.44 559 ALA B CA 1
ATOM 8893 C C . ALA B 1 559 ? -9.984 20.938 26.594 1 90.44 559 ALA B C 1
ATOM 8895 O O . ALA B 1 559 ? -10.891 21.656 27.016 1 90.44 559 ALA B O 1
ATOM 8896 N N . ASP B 1 560 ? -9.344 21.094 25.516 1 90.69 560 ASP B N 1
ATOM 8897 C CA . ASP B 1 560 ? -9.75 22.203 24.641 1 90.69 560 ASP B CA 1
ATOM 8898 C C . ASP B 1 560 ? -11.203 22.062 24.219 1 90.69 560 ASP B C 1
ATOM 8900 O O . ASP B 1 560 ? -11.953 23.031 24.219 1 90.69 560 ASP B O 1
ATOM 8904 N N . LEU B 1 561 ? -11.578 20.844 23.859 1 93.19 561 LEU B N 1
ATOM 8905 C CA . LEU B 1 561 ? -12.938 20.594 23.391 1 93.19 561 LEU B CA 1
ATOM 8906 C C . LEU B 1 561 ? -13.945 20.75 24.531 1 93.19 561 LEU B C 1
ATOM 8908 O O . LEU B 1 561 ? -15.008 21.359 24.344 1 93.19 561 LEU B O 1
ATOM 8912 N N . ALA B 1 562 ? -13.578 20.297 25.656 1 91.81 562 ALA B N 1
ATOM 8913 C CA . ALA B 1 562 ? -14.438 20.438 26.828 1 91.81 562 ALA B CA 1
ATOM 8914 C C . ALA B 1 562 ? -14.617 21.906 27.219 1 91.81 562 ALA B C 1
ATOM 8916 O O . ALA B 1 562 ? -15.727 22.328 27.562 1 91.81 562 ALA B O 1
ATOM 8917 N N . SER B 1 563 ? -13.555 22.594 27.156 1 91.75 563 SER B N 1
ATOM 8918 C CA . SER B 1 563 ? -13.609 24.031 27.453 1 91.75 563 SER B CA 1
ATOM 8919 C C . SER B 1 563 ? -14.477 24.766 26.453 1 91.75 563 SER B C 1
ATOM 8921 O O . SER B 1 563 ? -15.203 25.703 26.812 1 91.75 563 SER B O 1
ATOM 8923 N N . TYR B 1 564 ? -14.328 24.328 25.281 1 91.44 564 TYR B N 1
ATOM 8924 C CA . TYR B 1 564 ? -15.148 24.922 24.234 1 91.44 564 TYR B CA 1
ATOM 8925 C C . TYR B 1 564 ? -16.641 24.734 24.516 1 91.44 564 TYR B C 1
ATOM 8927 O O . TYR B 1 564 ? -17.422 25.656 24.391 1 91.44 564 TYR B O 1
ATOM 8935 N N . TRP B 1 565 ? -17.016 23.547 24.922 1 92.62 565 TRP B N 1
ATOM 8936 C CA . TRP B 1 565 ? -18.406 23.25 25.266 1 92.62 565 TRP B CA 1
ATOM 8937 C C . TRP B 1 565 ? -18.859 24.062 26.469 1 92.62 565 TRP B C 1
ATOM 8939 O O . TRP B 1 565 ? -20 24.516 26.531 1 92.62 565 TRP B O 1
ATOM 8949 N N . GLY B 1 566 ? -18 24.203 27.406 1 88.69 566 GLY B N 1
ATOM 8950 C CA . GLY B 1 566 ? -18.297 24.984 28.594 1 88.69 566 GLY B CA 1
ATOM 8951 C C . GLY B 1 566 ? -18.547 26.453 28.281 1 88.69 566 GLY B C 1
ATOM 8952 O O . GLY B 1 566 ? -19.406 27.094 28.906 1 88.69 566 GLY B O 1
ATOM 8953 N N . ALA B 1 567 ? -17.875 26.984 27.375 1 86.12 567 ALA B N 1
ATOM 8954 C CA . ALA B 1 567 ? -18.016 28.375 26.984 1 86.12 567 ALA B CA 1
ATOM 8955 C C . ALA B 1 567 ? -19.297 28.609 26.203 1 86.12 567 ALA B C 1
ATOM 8957 O O . ALA B 1 567 ? -19.859 29.703 26.219 1 86.12 567 ALA B O 1
ATOM 8958 N N . GLU B 1 568 ? -19.812 27.641 25.484 1 75.19 568 GLU B N 1
ATOM 8959 C CA . GLU B 1 568 ? -21.016 27.75 24.672 1 75.19 568 GLU B CA 1
ATOM 8960 C C . GLU B 1 568 ? -22.266 27.531 25.516 1 75.19 568 GLU B C 1
ATOM 8962 O O . GLU B 1 568 ? -23.359 28.016 25.172 1 75.19 568 GLU B O 1
ATOM 8967 N N . SER B 1 569 ? -22.156 26.875 26.656 1 65.56 569 SER B N 1
ATOM 8968 C CA . SER B 1 569 ? -23.297 26.688 27.547 1 65.56 569 SER B CA 1
ATOM 8969 C C . SER B 1 569 ? -23.547 27.922 28.406 1 65.56 569 SER B C 1
ATOM 8971 O O . SER B 1 569 ? -24.703 28.234 28.734 1 65.56 569 SER B O 1
#

Organism: Curvularia clavata (NCBI:txid95742)

pLDDT: mean 74.33, std 28.51, range [14.67, 98.81]

Nearest PDB structures (foldseek):
  8fiq-assembly1_A  TM=3.475E-01  e=2.969E+00  synthetic construct
  8fiq-assembly1_A  TM=3.483E-01  e=4.620E+00  synthetic construct